Protein 5UEJ (pdb70)

Structure (mmCIF, N/CA/C/O backbone):
data_5UEJ
#
_entry.id   5UEJ
#
_cell.length_a   74.767
_cell.length_b   88.644
_cell.length_c   133.402
_cell.angle_alpha   90.00
_cell.angle_beta   90.00
_cell.angle_gamma   90.00
#
_symmetry.space_group_name_H-M   'P 21 21 21'
#
loop_
_entity.id
_entity.type
_entity.pdbx_description
1 polymer 'Succinyl-diaminopimelate desuccinylase'
2 non-polymer 'ZINC ION'
3 non-polymer 'SULFATE ION'
4 water water
#
loop_
_atom_site.group_PDB
_atom_site.id
_atom_site.type_symbol
_atom_site.label_atom_id
_atom_site.label_alt_id
_atom_site.label_comp_id
_atom_site.label_asym_id
_atom_site.label_entity_id
_atom_site.label_seq_id
_atom_site.pdbx_PDB_ins_code
_atom_site.Cartn_x
_atom_site.Cartn_y
_atom_site.Cartn_z
_atom_site.occupancy
_atom_site.B_iso_or_equiv
_atom_site.auth_seq_id
_atom_site.auth_comp_id
_atom_site.auth_asym_id
_atom_site.auth_atom_id
_atom_site.pdbx_PDB_model_num
ATOM 1 N N . GLU A 1 6 ? -4.335 24.660 -29.559 1.00 26.13 3 GLU A N 1
ATOM 2 C CA . GLU A 1 6 ? -5.460 23.718 -29.813 1.00 23.86 3 GLU A CA 1
ATOM 3 C C . GLU A 1 6 ? -6.653 24.114 -29.004 1.00 22.33 3 GLU A C 1
ATOM 4 O O . GLU A 1 6 ? -6.539 24.485 -27.815 1.00 22.15 3 GLU A O 1
ATOM 10 N N . THR A 1 7 ? -7.784 23.978 -29.604 1.00 22.55 4 THR A N 1
ATOM 11 C CA . THR A 1 7 ? -9.060 24.278 -28.877 1.00 21.29 4 THR A CA 1
ATOM 12 C C . THR A 1 7 ? -9.927 23.009 -28.817 1.00 19.29 4 THR A C 1
ATOM 13 O O . THR A 1 7 ? -11.107 23.099 -28.410 1.00 19.30 4 THR A O 1
ATOM 17 N N . GLN A 1 8 ? -9.418 21.860 -29.221 1.00 17.59 5 GLN A N 1
ATOM 18 C CA . GLN A 1 8 ? -10.190 20.612 -29.173 1.00 16.29 5 GLN A CA 1
ATOM 19 C C . GLN A 1 8 ? -10.507 20.214 -27.772 1.00 15.52 5 GLN A C 1
ATOM 20 O O . GLN A 1 8 ? -11.596 19.693 -27.539 1.00 15.21 5 GLN A O 1
ATOM 26 N N . SER A 1 9 ? -9.576 20.353 -26.850 1.00 13.78 6 SER A N 1
ATOM 27 C CA . SER A 1 9 ? -9.838 20.019 -25.470 1.00 12.70 6 SER A CA 1
ATOM 28 C C . SER A 1 9 ? -11.023 20.822 -24.894 1.00 13.61 6 SER A C 1
ATOM 29 O O . SER A 1 9 ? -11.925 20.265 -24.286 1.00 14.56 6 SER A O 1
ATOM 32 N N . LEU A 1 10 ? -11.007 22.144 -25.119 1.00 14.50 7 LEU A N 1
ATOM 33 C CA . LEU A 1 10 ? -12.086 22.984 -24.666 1.00 14.44 7 LEU A CA 1
ATOM 34 C C . LEU A 1 10 ? -13.392 22.551 -25.296 1.00 15.16 7 LEU A C 1
ATOM 35 O O . LEU A 1 10 ? -14.473 22.502 -24.630 1.00 16.66 7 LEU A O 1
ATOM 40 N N . GLU A 1 11 ? -13.403 22.284 -26.576 1.00 15.09 8 GLU A N 1
ATOM 41 C CA . GLU A 1 11 ? -14.636 21.928 -27.241 1.00 15.85 8 GLU A CA 1
ATOM 42 C C . GLU A 1 11 ? -15.242 20.641 -26.696 1.00 17.62 8 GLU A C 1
ATOM 43 O O . GLU A 1 11 ? -16.459 20.507 -26.485 1.00 16.68 8 GLU A O 1
ATOM 49 N N . LEU A 1 12 ? -14.381 19.636 -26.521 1.00 15.57 9 LEU A N 1
ATOM 50 C CA . LEU A 1 12 ? -14.802 18.388 -25.922 1.00 14.31 9 LEU A CA 1
ATOM 51 C C . LEU A 1 12 ? -15.291 18.510 -24.480 1.00 15.70 9 LEU A C 1
ATOM 52 O O . LEU A 1 12 ? -16.287 17.897 -24.085 1.00 16.36 9 LEU A O 1
ATOM 57 N N . ALA A 1 13 ? -14.594 19.302 -23.726 1.00 13.88 10 ALA A N 1
ATOM 58 C CA . ALA A 1 13 ? -15.014 19.575 -22.337 1.00 14.77 10 ALA A CA 1
ATOM 59 C C . ALA A 1 13 ? -16.457 20.133 -22.308 1.00 14.25 10 ALA A C 1
ATOM 60 O O . ALA A 1 13 ? -17.251 19.697 -21.543 1.00 14.95 10 ALA A O 1
ATOM 62 N N . LYS A 1 14 ? -16.706 21.117 -23.179 1.00 14.54 11 LYS A N 1
ATOM 63 C CA . LYS A 1 14 ? -18.023 21.739 -23.237 1.00 16.51 11 LYS A CA 1
ATOM 64 C C . LYS A 1 14 ? -19.032 20.708 -23.665 1.00 15.89 11 LYS A C 1
ATOM 65 O O . LYS A 1 14 ? -20.152 20.650 -23.058 1.00 16.98 11 LYS A O 1
ATOM 71 N N . GLU A 1 15 ? -18.715 19.855 -24.650 1.00 16.32 12 GLU A N 1
ATOM 72 C CA . GLU A 1 15 ? -19.657 18.827 -25.007 1.00 17.37 12 GLU A CA 1
ATOM 73 C C . GLU A 1 15 ? -20.017 17.902 -23.795 1.00 17.52 12 GLU A C 1
ATOM 74 O O . GLU A 1 15 ? -21.195 17.532 -23.607 1.00 18.16 12 GLU A O 1
ATOM 80 N N . LEU A 1 16 ? -19.020 17.437 -23.061 1.00 15.07 13 LEU A N 1
ATOM 81 C CA . LEU A 1 16 ? -19.265 16.638 -21.910 1.00 13.73 13 LEU A CA 1
ATOM 82 C C . LEU A 1 16 ? -20.050 17.326 -20.852 1.00 14.17 13 LEU A C 1
ATOM 83 O O . LEU A 1 16 ? -20.991 16.742 -20.263 1.00 15.41 13 LEU A O 1
ATOM 88 N N . ILE A 1 17 ? -19.689 18.557 -20.541 1.00 14.24 14 ILE A N 1
ATOM 89 C CA . ILE A 1 17 ? -20.339 19.349 -19.467 1.00 15.27 14 ILE A CA 1
ATOM 90 C C . ILE A 1 17 ? -21.776 19.537 -19.776 1.00 15.57 14 ILE A C 1
ATOM 91 O O . ILE A 1 17 ? -22.598 19.569 -18.851 1.00 17.61 14 ILE A O 1
ATOM 96 N N . SER A 1 18 ? -22.109 19.665 -21.038 1.00 17.10 15 SER A N 1
ATOM 97 C CA A SER A 1 18 ? -23.513 19.932 -21.410 0.50 17.37 15 SER A CA 1
ATOM 98 C CA B SER A 1 18 ? -23.498 19.912 -21.436 0.50 17.38 15 SER A CA 1
ATOM 99 C C . SER A 1 18 ? -24.420 18.728 -21.145 1.00 18.84 15 SER A C 1
ATOM 100 O O . SER A 1 18 ? -25.657 18.836 -21.145 1.00 22.16 15 SER A O 1
ATOM 105 N N . ARG A 1 19 ? -23.841 17.533 -20.908 1.00 18.22 16 ARG A N 1
ATOM 106 C CA . ARG A 1 19 ? -24.658 16.277 -20.594 1.00 19.34 16 ARG A CA 1
ATOM 107 C C . ARG A 1 19 ? -24.883 16.204 -19.116 1.00 18.46 16 ARG A C 1
ATOM 108 O O . ARG A 1 19 ? -23.964 16.195 -18.355 1.00 17.69 16 ARG A O 1
ATOM 116 N N . PRO A 1 20 ? -26.160 16.183 -18.669 1.00 18.66 17 PRO A N 1
ATOM 117 C CA . PRO A 1 20 ? -26.466 16.282 -17.225 1.00 16.70 17 PRO A CA 1
ATOM 118 C C . PRO A 1 20 ? -26.342 14.943 -16.552 1.00 19.54 17 PRO A C 1
ATOM 119 O O . PRO A 1 20 ? -27.292 14.327 -16.037 1.00 20.45 17 PRO A O 1
ATOM 123 N N . SER A 1 21 ? -25.102 14.465 -16.377 1.00 16.88 18 SER A N 1
ATOM 124 C CA . SER A 1 21 ? -24.777 13.167 -15.926 1.00 14.92 18 SER A CA 1
ATOM 125 C C . SER A 1 21 ? -24.696 13.063 -14.396 1.00 16.47 18 SER A C 1
ATOM 126 O O . SER A 1 21 ? -23.651 12.655 -13.827 1.00 15.54 18 SER A O 1
ATOM 129 N N . VAL A 1 22 ? -25.777 13.422 -13.705 1.00 16.14 19 VAL A N 1
ATOM 130 C CA . VAL A 1 22 ? -25.818 13.284 -12.265 1.00 16.37 19 VAL A CA 1
ATOM 131 C C . VAL A 1 22 ? -25.868 11.816 -11.948 1.00 16.59 19 VAL A C 1
ATOM 132 O O . VAL A 1 22 ? -26.561 11.039 -12.501 1.00 17.06 19 VAL A O 1
ATOM 136 N N . THR A 1 23 ? -25.001 11.497 -10.971 1.00 16.26 20 THR A N 1
ATOM 137 C CA . THR A 1 23 ? -24.805 10.073 -10.592 1.00 15.22 20 THR A CA 1
ATOM 138 C C . THR A 1 23 ? -26.132 9.286 -10.484 1.00 15.48 20 THR A C 1
ATOM 139 O O . THR A 1 23 ? -27.035 9.838 -9.792 1.00 19.93 20 THR A O 1
ATOM 143 N N . PRO A 1 24 ? -26.241 8.091 -11.032 1.00 15.96 21 PRO A N 1
ATOM 144 C CA . PRO A 1 24 ? -25.268 7.314 -11.797 1.00 16.67 21 PRO A CA 1
ATOM 145 C C . PRO A 1 24 ? -25.502 7.386 -13.294 1.00 16.43 21 PRO A C 1
ATOM 146 O O . PRO A 1 24 ? -25.049 6.498 -14.043 1.00 17.14 21 PRO A O 1
ATOM 150 N N . ASP A 1 25 ? -26.229 8.409 -13.728 1.00 16.66 22 ASP A N 1
ATOM 151 C CA . ASP A 1 25 ? -26.578 8.516 -15.184 1.00 17.47 22 ASP A CA 1
ATOM 152 C C . ASP A 1 25 ? -25.410 8.996 -16.014 1.00 17.20 22 ASP A C 1
ATOM 153 O O . ASP A 1 25 ? -25.031 10.113 -15.861 1.00 22.14 22 ASP A O 1
ATOM 158 N N . ASP A 1 26 ? -24.959 8.217 -16.975 1.00 17.13 23 ASP A N 1
ATOM 159 C CA . ASP A 1 26 ? -23.866 8.600 -17.860 1.00 16.29 23 ASP A CA 1
ATOM 160 C C . ASP A 1 26 ? -24.242 9.552 -18.955 1.00 16.96 23 ASP A C 1
ATOM 161 O O . ASP A 1 26 ? -23.424 10.150 -19.577 1.00 17.07 23 ASP A O 1
ATOM 166 N N . ARG A 1 27 ? -25.528 9.633 -19.285 1.00 17.64 24 ARG A N 1
ATOM 167 C CA . ARG A 1 27 ? -26.002 10.461 -20.440 1.00 20.34 24 ARG A CA 1
ATOM 168 C C . ARG A 1 27 ? -25.225 10.332 -21.734 1.00 19.11 24 ARG A C 1
ATOM 169 O O . ARG A 1 27 ? -24.933 11.287 -22.432 1.00 24.51 24 ARG A O 1
ATOM 177 N N . ASP A 1 28 ? -24.884 9.154 -22.021 1.00 19.99 25 ASP A N 1
ATOM 178 C CA . ASP A 1 28 ? -24.217 8.802 -23.287 1.00 20.58 25 ASP A CA 1
ATOM 179 C C . ASP A 1 28 ? -22.764 9.359 -23.367 1.00 17.28 25 ASP A C 1
ATOM 180 O O . ASP A 1 28 ? -22.110 9.332 -24.431 1.00 19.84 25 ASP A O 1
ATOM 185 N N . CYS A 1 29 ? -22.198 9.815 -22.230 1.00 17.15 26 CYS A N 1
ATOM 186 C CA . CYS A 1 29 ? -20.779 10.276 -22.285 1.00 15.54 26 CYS A CA 1
ATOM 187 C C . CYS A 1 29 ? -19.830 9.137 -22.685 1.00 15.19 26 CYS A C 1
ATOM 188 O O . CYS A 1 29 ? -18.870 9.372 -23.463 1.00 15.77 26 CYS A O 1
ATOM 191 N N . GLN A 1 30 ? -20.006 7.938 -22.141 1.00 15.51 27 GLN A N 1
ATOM 192 C CA . GLN A 1 30 ? -19.133 6.840 -22.492 1.00 14.96 27 GLN A CA 1
ATOM 193 C C . GLN A 1 30 ? -19.296 6.407 -23.926 1.00 15.49 27 GLN A C 1
ATOM 194 O O . GLN A 1 30 ? -18.286 6.065 -24.597 1.00 17.55 27 GLN A O 1
ATOM 200 N N . LYS A 1 31 ? -20.492 6.518 -24.488 1.00 17.79 28 LYS A N 1
ATOM 201 C CA . LYS A 1 31 ? -20.717 6.227 -25.963 1.00 18.68 28 LYS A CA 1
ATOM 202 C C . LYS A 1 31 ? -19.914 7.226 -26.751 1.00 17.74 28 LYS A C 1
ATOM 203 O O . LYS A 1 31 ? -19.257 6.879 -27.726 1.00 19.68 28 LYS A O 1
ATOM 209 N N . LEU A 1 32 ? -20.005 8.524 -26.434 1.00 17.81 29 LEU A N 1
ATOM 210 C CA . LEU A 1 32 ? -19.233 9.547 -27.114 1.00 19.77 29 LEU A CA 1
ATOM 211 C C . LEU A 1 32 ? -17.769 9.316 -27.097 1.00 18.02 29 LEU A C 1
ATOM 212 O O . LEU A 1 32 ? -17.107 9.391 -28.155 1.00 19.04 29 LEU A O 1
ATOM 217 N N . LEU A 1 33 ? -17.250 8.977 -25.931 1.00 15.73 30 LEU A N 1
ATOM 218 C CA . LEU A 1 33 ? -15.816 8.761 -25.842 1.00 16.76 30 LEU A CA 1
ATOM 219 C C . LEU A 1 33 ? -15.408 7.521 -26.652 1.00 16.41 30 LEU A C 1
ATOM 220 O O . LEU A 1 33 ? -14.369 7.547 -27.310 1.00 16.76 30 LEU A O 1
ATOM 225 N N . ALA A 1 34 ? -16.154 6.408 -26.562 1.00 17.16 31 ALA A N 1
ATOM 226 C CA . ALA A 1 34 ? -15.773 5.231 -27.311 1.00 16.68 31 ALA A CA 1
ATOM 227 C C . ALA A 1 34 ? -15.769 5.498 -28.837 1.00 16.57 31 ALA A C 1
ATOM 228 O O . ALA A 1 34 ? -14.909 5.008 -29.544 1.00 17.04 31 ALA A O 1
ATOM 230 N N . GLU A 1 35 ? -16.818 6.154 -29.287 1.00 17.14 32 GLU A N 1
ATOM 231 C CA . GLU A 1 35 ? -16.925 6.368 -30.694 1.00 17.94 32 GLU A CA 1
ATOM 232 C C . GLU A 1 35 ? -15.835 7.312 -31.200 1.00 17.66 32 GLU A C 1
ATOM 233 O O . GLU A 1 35 ? -15.232 7.073 -32.258 1.00 21.03 32 GLU A O 1
ATOM 239 N N . ARG A 1 36 ? -15.392 8.269 -30.377 1.00 16.08 33 ARG A N 1
ATOM 240 C CA . ARG A 1 36 ? -14.324 9.222 -30.779 1.00 17.24 33 ARG A CA 1
ATOM 241 C C . ARG A 1 36 ? -13.023 8.454 -30.836 1.00 16.57 33 ARG A C 1
ATOM 242 O O . ARG A 1 36 ? -12.234 8.675 -31.780 1.00 17.78 33 ARG A O 1
ATOM 250 N N . LEU A 1 37 ? -12.713 7.662 -29.814 1.00 16.97 34 LEU A N 1
ATOM 251 C CA . LEU A 1 37 ? -11.447 6.943 -29.801 1.00 16.25 34 LEU A CA 1
ATOM 252 C C . LEU A 1 37 ? -11.308 5.753 -30.675 1.00 17.73 34 LEU A C 1
ATOM 253 O O . LEU A 1 37 ? -10.206 5.254 -30.919 1.00 19.09 34 LEU A O 1
ATOM 258 N N . HIS A 1 38 ? -12.418 5.208 -31.152 1.00 17.56 35 HIS A N 1
ATOM 259 C CA . HIS A 1 38 ? -12.353 4.074 -32.081 1.00 19.71 35 HIS A CA 1
ATOM 260 C C . HIS A 1 38 ? -11.533 4.338 -33.334 1.00 22.61 35 HIS A C 1
ATOM 261 O O . HIS A 1 38 ? -10.783 3.440 -33.800 1.00 23.71 35 HIS A O 1
ATOM 268 N N . LYS A 1 39 ? -11.584 5.536 -33.738 1.00 23.90 36 LYS A N 1
ATOM 269 C CA . LYS A 1 39 ? -10.778 5.904 -34.932 1.00 31.50 36 LYS A CA 1
ATOM 270 C C . LYS A 1 39 ? -9.292 5.596 -34.756 1.00 32.10 36 LYS A C 1
ATOM 271 O O . LYS A 1 39 ? -8.552 5.394 -35.738 1.00 50.15 36 LYS A O 1
ATOM 277 N N . ILE A 1 40 ? -8.825 5.693 -33.538 1.00 32.53 37 ILE A N 1
ATOM 278 C CA . ILE A 1 40 ? -7.412 5.493 -33.288 1.00 27.25 37 ILE A CA 1
ATOM 279 C C . ILE A 1 40 ? -7.074 4.273 -32.495 1.00 35.62 37 ILE A C 1
ATOM 280 O O . ILE A 1 40 ? -6.094 4.216 -31.784 1.00 38.52 37 ILE A O 1
ATOM 285 N N . GLY A 1 41 ? -7.845 3.190 -32.680 1.00 21.32 38 GLY A N 1
ATOM 286 C CA . GLY A 1 41 ? -7.576 1.903 -32.221 1.00 27.21 38 GLY A CA 1
ATOM 287 C C . GLY A 1 41 ? -7.860 1.610 -30.847 1.00 19.87 38 GLY A C 1
ATOM 288 O O . GLY A 1 41 ? -7.425 0.529 -30.465 1.00 28.17 38 GLY A O 1
ATOM 289 N N . PHE A 1 42 ? -8.785 2.365 -30.251 1.00 21.55 39 PHE A N 1
ATOM 290 C CA . PHE A 1 42 ? -9.130 1.981 -28.901 1.00 18.99 39 PHE A CA 1
ATOM 291 C C . PHE A 1 42 ? -10.358 0.992 -28.998 1.00 16.47 39 PHE A C 1
ATOM 292 O O . PHE A 1 42 ? -11.414 1.386 -29.596 1.00 25.50 39 PHE A O 1
ATOM 300 N N . ALA A 1 43 ? -10.187 -0.229 -28.555 1.00 20.92 40 ALA A N 1
ATOM 301 C CA . ALA A 1 43 ? -11.270 -1.241 -28.399 1.00 19.76 40 ALA A CA 1
ATOM 302 C C . ALA A 1 43 ? -12.089 -0.810 -27.162 1.00 22.20 40 ALA A C 1
ATOM 303 O O . ALA A 1 43 ? -11.539 -0.373 -26.173 1.00 23.86 40 ALA A O 1
ATOM 305 N N . ALA A 1 44 ? -13.400 -0.971 -27.274 1.00 19.49 41 ALA A N 1
ATOM 306 C CA . ALA A 1 44 ? -14.318 -0.630 -26.197 1.00 19.10 41 ALA A CA 1
ATOM 307 C C . ALA A 1 44 ? -14.929 -1.868 -25.590 1.00 18.13 41 ALA A C 1
ATOM 308 O O . ALA A 1 44 ? -15.374 -2.762 -26.311 1.00 24.74 41 ALA A O 1
ATOM 310 N N . GLU A 1 45 ? -14.922 -1.900 -24.272 1.00 15.22 42 GLU A N 1
ATOM 311 C CA . GLU A 1 45 ? -15.580 -2.955 -23.554 1.00 15.30 42 GLU A CA 1
ATOM 312 C C . GLU A 1 45 ? -16.489 -2.367 -22.487 1.00 14.08 42 GLU A C 1
ATOM 313 O O . GLU A 1 45 ? -15.969 -1.777 -21.534 1.00 14.45 42 GLU A O 1
ATOM 319 N N . GLU A 1 46 ? -17.816 -2.576 -22.620 1.00 15.27 43 GLU A N 1
ATOM 320 C CA . GLU A 1 46 ? -18.703 -2.132 -21.620 1.00 15.74 43 GLU A CA 1
ATOM 321 C C . GLU A 1 46 ? -18.737 -3.091 -20.436 1.00 15.34 43 GLU A C 1
ATOM 322 O O . GLU A 1 46 ? -18.725 -4.312 -20.637 1.00 16.81 43 GLU A O 1
ATOM 328 N N . LEU A 1 47 ? -18.686 -2.553 -19.214 1.00 13.99 44 LEU A N 1
ATOM 329 C CA . LEU A 1 47 ? -18.673 -3.341 -17.965 1.00 16.13 44 LEU A CA 1
ATOM 330 C C . LEU A 1 47 ? -19.692 -2.763 -17.076 1.00 15.92 44 LEU A C 1
ATOM 331 O O . LEU A 1 47 ? -19.369 -2.106 -16.105 1.00 20.04 44 LEU A O 1
ATOM 336 N N . HIS A 1 48 ? -20.927 -2.935 -17.414 1.00 16.23 45 HIS A N 1
ATOM 337 C CA . HIS A 1 48 ? -22.021 -2.361 -16.665 1.00 16.56 45 HIS A CA 1
ATOM 338 C C . HIS A 1 48 ? -22.416 -3.247 -15.464 1.00 16.77 45 HIS A C 1
ATOM 339 O O . HIS A 1 48 ? -22.553 -4.496 -15.627 1.00 21.15 45 HIS A O 1
ATOM 346 N N . PHE A 1 49 ? -22.749 -2.671 -14.328 1.00 16.60 46 PHE A N 1
ATOM 347 C CA . PHE A 1 49 ? -23.129 -3.408 -13.179 1.00 17.34 46 PHE A CA 1
ATOM 348 C C . PHE A 1 49 ? -24.221 -2.601 -12.505 1.00 18.25 46 PHE A C 1
ATOM 349 O O . PHE A 1 49 ? -24.164 -1.353 -12.328 1.00 18.29 46 PHE A O 1
ATOM 357 N N . GLY A 1 50 ? -25.250 -3.310 -12.092 1.00 18.42 47 GLY A N 1
ATOM 358 C CA . GLY A 1 50 ? -26.372 -2.575 -11.540 1.00 20.51 47 GLY A CA 1
ATOM 359 C C . GLY A 1 50 ? -26.911 -1.474 -12.447 1.00 21.00 47 GLY A C 1
ATOM 360 O O . GLY A 1 50 ? -27.083 -1.652 -13.616 1.00 23.39 47 GLY A O 1
ATOM 361 N N . ASP A 1 51 ? -27.027 -0.285 -11.873 1.00 21.58 48 ASP A N 1
ATOM 362 C CA . ASP A 1 51 ? -27.459 0.894 -12.619 1.00 23.98 48 ASP A CA 1
ATOM 363 C C . ASP A 1 51 ? -26.268 1.810 -13.052 1.00 20.05 48 ASP A C 1
ATOM 364 O O . ASP A 1 51 ? -26.431 2.952 -13.477 1.00 22.00 48 ASP A O 1
ATOM 369 N N . THR A 1 52 ? -25.057 1.279 -12.944 1.00 16.04 49 THR A N 1
ATOM 370 C CA . THR A 1 52 ? -23.838 2.033 -13.286 1.00 15.15 49 THR A CA 1
ATOM 371 C C . THR A 1 52 ? -23.290 1.594 -14.596 1.00 15.38 49 THR A C 1
ATOM 372 O O . THR A 1 52 ? -23.212 0.357 -14.855 1.00 16.58 49 THR A O 1
ATOM 376 N N . LYS A 1 53 ? -22.828 2.516 -15.405 1.00 13.91 50 LYS A N 1
ATOM 377 C CA . LYS A 1 53 ? -22.141 2.188 -16.620 1.00 13.17 50 LYS A CA 1
ATOM 378 C C . LYS A 1 53 ? -20.629 2.431 -16.407 1.00 11.86 50 LYS A C 1
ATOM 379 O O . LYS A 1 53 ? -20.241 3.463 -15.872 1.00 13.24 50 LYS A O 1
ATOM 385 N N . ASN A 1 54 ? -19.874 1.443 -16.799 1.00 12.60 51 ASN A N 1
ATOM 386 C CA . ASN A 1 54 ? -18.413 1.538 -16.829 1.00 11.97 51 ASN A CA 1
ATOM 387 C C . ASN A 1 54 ? -17.922 1.116 -18.175 1.00 13.04 51 ASN A C 1
ATOM 388 O O . ASN A 1 54 ? -18.554 0.288 -18.821 1.00 13.47 51 ASN A O 1
ATOM 393 N N . ILE A 1 55 ? -16.767 1.616 -18.593 1.00 12.30 52 ILE A N 1
ATOM 394 C CA . ILE A 1 55 ? -16.206 1.234 -19.867 1.00 12.91 52 ILE A CA 1
ATOM 395 C C . ILE A 1 55 ? -14.653 1.152 -19.714 1.00 12.72 52 ILE A C 1
ATOM 396 O O . ILE A 1 55 ? -14.085 1.928 -18.932 1.00 12.90 52 ILE A O 1
ATOM 401 N N . TRP A 1 56 ? -14.071 0.160 -20.368 1.00 12.42 53 TRP A N 1
ATOM 402 C CA . TRP A 1 56 ? -12.640 -0.039 -20.487 1.00 12.42 53 TRP A CA 1
ATOM 403 C C . TRP A 1 56 ? -12.318 0.114 -21.958 1.00 13.36 53 TRP A C 1
ATOM 404 O O . TRP A 1 56 ? -12.765 -0.665 -22.778 1.00 15.24 53 TRP A O 1
ATOM 415 N N . LEU A 1 57 ? -11.544 1.198 -22.247 1.00 13.51 54 LEU A N 1
ATOM 416 C CA . LEU A 1 57 ? -11.163 1.495 -23.593 1.00 13.74 54 LEU A CA 1
ATOM 417 C C . LEU A 1 57 ? -9.677 1.202 -23.713 1.00 16.18 54 LEU A C 1
ATOM 418 O O . LEU A 1 57 ? -8.915 1.676 -22.854 1.00 17.22 54 LEU A O 1
ATOM 423 N N . ARG A 1 58 ? -9.226 0.453 -24.687 1.00 14.51 55 ARG A N 1
ATOM 424 C CA . ARG A 1 58 ? -7.841 0.087 -24.689 1.00 14.64 55 ARG A CA 1
ATOM 425 C C . ARG A 1 58 ? -7.276 0.070 -26.168 1.00 13.88 55 ARG A C 1
ATOM 426 O O . ARG A 1 58 ? -7.854 -0.667 -26.991 1.00 17.80 55 ARG A O 1
ATOM 434 N N . ARG A 1 59 ? -6.167 0.779 -26.377 1.00 12.58 56 ARG A N 1
ATOM 435 C CA . ARG A 1 59 ? -5.390 0.697 -27.586 1.00 13.05 56 ARG A CA 1
ATOM 436 C C . ARG A 1 59 ? -4.072 -0.066 -27.292 1.00 16.56 56 ARG A C 1
ATOM 437 O O . ARG A 1 59 ? -3.348 0.343 -26.352 1.00 18.41 56 ARG A O 1
ATOM 445 N N . GLY A 1 60 ? -3.834 -1.200 -27.973 1.00 14.85 57 GLY A N 1
ATOM 446 C CA . GLY A 1 60 ? -2.643 -1.934 -27.723 1.00 17.55 57 GLY A CA 1
ATOM 447 C C . GLY A 1 60 ? -2.938 -3.217 -26.938 1.00 17.85 57 GLY A C 1
ATOM 448 O O . GLY A 1 60 ? -3.912 -3.384 -26.335 1.00 19.77 57 GLY A O 1
ATOM 449 N N . THR A 1 61 ? -1.953 -4.093 -26.996 1.00 21.18 58 THR A N 1
ATOM 450 C CA . THR A 1 61 ? -1.968 -5.417 -26.383 1.00 22.89 58 THR A CA 1
ATOM 451 C C . THR A 1 61 ? -0.898 -5.773 -25.419 1.00 26.77 58 THR A C 1
ATOM 452 O O . THR A 1 61 ? -1.041 -6.733 -24.661 1.00 30.67 58 THR A O 1
ATOM 456 N N . LYS A 1 62 ? 0.128 -4.958 -25.420 1.00 22.93 59 LYS A N 1
ATOM 457 C CA . LYS A 1 62 ? 1.354 -5.182 -24.670 1.00 24.12 59 LYS A CA 1
ATOM 458 C C . LYS A 1 62 ? 1.676 -4.104 -23.642 1.00 18.70 59 LYS A C 1
ATOM 459 O O . LYS A 1 62 ? 1.217 -2.967 -23.691 1.00 17.07 59 LYS A O 1
ATOM 465 N N . ALA A 1 63 ? 2.464 -4.468 -22.636 1.00 20.72 60 ALA A N 1
ATOM 466 C CA . ALA A 1 63 ? 2.998 -3.554 -21.656 1.00 18.54 60 ALA A CA 1
ATOM 467 C C . ALA A 1 63 ? 4.104 -2.692 -22.256 1.00 19.54 60 ALA A C 1
ATOM 468 O O . ALA A 1 63 ? 4.744 -3.038 -23.272 1.00 22.05 60 ALA A O 1
ATOM 470 N N . PRO A 1 64 ? 4.282 -1.491 -21.716 1.00 15.89 61 PRO A N 1
ATOM 471 C CA . PRO A 1 64 ? 3.580 -0.970 -20.525 1.00 13.93 61 PRO A CA 1
ATOM 472 C C . PRO A 1 64 ? 2.199 -0.410 -20.863 1.00 13.17 61 PRO A C 1
ATOM 473 O O . PRO A 1 64 ? 1.994 0.198 -21.881 1.00 13.77 61 PRO A O 1
ATOM 477 N N . VAL A 1 65 ? 1.310 -0.588 -19.904 1.00 13.28 62 VAL A N 1
ATOM 478 C CA . VAL A 1 65 ? -0.046 -0.135 -20.001 1.00 12.39 62 VAL A CA 1
ATOM 479 C C . VAL A 1 65 ? -0.149 1.154 -19.218 1.00 11.18 62 VAL A C 1
ATOM 480 O O . VAL A 1 65 ? 0.056 1.143 -17.995 1.00 12.52 62 VAL A O 1
ATOM 484 N N . VAL A 1 66 ? -0.526 2.243 -19.889 1.00 10.64 63 VAL A N 1
ATOM 485 C CA . VAL A 1 66 ? -0.802 3.551 -19.293 1.00 10.80 63 VAL A CA 1
ATOM 486 C C . VAL A 1 66 ? -2.271 3.813 -19.341 1.00 11.13 63 VAL A C 1
ATOM 487 O O . VAL A 1 66 ? -2.879 3.782 -20.373 1.00 12.44 63 VAL A O 1
ATOM 491 N N . CYS A 1 67 ? -2.847 3.965 -18.142 1.00 10.14 64 CYS A N 1
ATOM 492 C CA . CYS A 1 67 ? -4.282 4.177 -18.022 1.00 11.33 64 CYS A CA 1
ATOM 493 C C . CYS A 1 67 ? -4.644 5.521 -17.419 1.00 11.14 64 CYS A C 1
ATOM 494 O O . CYS A 1 67 ? -4.111 5.867 -16.393 1.00 14.19 64 CYS A O 1
ATOM 497 N N . PHE A 1 68 ? -5.598 6.217 -18.065 1.00 10.33 65 PHE A N 1
ATOM 498 C CA . PHE A 1 68 ? -6.280 7.346 -17.454 1.00 9.85 65 PHE A CA 1
ATOM 499 C C . PHE A 1 68 ? -7.583 6.795 -16.868 1.00 10.03 65 PHE A C 1
ATOM 500 O O . PHE A 1 68 ? -8.355 6.095 -17.514 1.00 11.21 65 PHE A O 1
ATOM 508 N N . ALA A 1 69 ? -7.831 7.156 -15.596 1.00 10.26 66 ALA A N 1
ATOM 509 C CA . ALA A 1 69 ? -9.076 6.768 -14.966 1.00 10.54 66 ALA A CA 1
ATOM 510 C C . ALA A 1 69 ? -9.858 8.016 -14.552 1.00 11.30 66 ALA A C 1
ATOM 511 O O . ALA A 1 69 ? -9.297 9.028 -14.113 1.00 11.39 66 ALA A O 1
ATOM 513 N N . GLY A 1 70 ? -11.177 7.888 -14.673 1.00 10.92 67 GLY A N 1
ATOM 514 C CA . GLY A 1 70 ? -12.027 8.976 -14.231 1.00 12.13 67 GLY A CA 1
ATOM 515 C C . GLY A 1 70 ? -13.481 8.590 -14.199 1.00 10.20 67 GLY A C 1
ATOM 516 O O . GLY A 1 70 ? -13.864 7.456 -14.447 1.00 12.68 67 GLY A O 1
ATOM 517 N N . HIS A 1 71 ? -14.286 9.625 -14.039 1.00 11.26 68 HIS A N 1
ATOM 518 C CA . HIS A 1 71 ? -15.717 9.433 -13.863 1.00 10.68 68 HIS A CA 1
ATOM 519 C C . HIS A 1 71 ? -16.456 10.459 -14.666 1.00 11.65 68 HIS A C 1
ATOM 520 O O . HIS A 1 71 ? -16.086 11.638 -14.664 1.00 11.70 68 HIS A O 1
ATOM 527 N N . THR A 1 72 ? -17.538 10.024 -15.314 1.00 11.43 69 THR A N 1
ATOM 528 C CA . THR A 1 72 ? -18.424 10.930 -16.059 1.00 13.37 69 THR A CA 1
ATOM 529 C C . THR A 1 72 ? -19.518 11.465 -15.210 1.00 14.27 69 THR A C 1
ATOM 530 O O . THR A 1 72 ? -20.140 12.447 -15.636 1.00 14.94 69 THR A O 1
ATOM 534 N N . ASP A 1 73 ? -19.789 10.909 -14.076 1.00 12.72 70 ASP A N 1
ATOM 535 C CA . ASP A 1 73 ? -20.874 11.465 -13.213 1.00 14.42 70 ASP A CA 1
ATOM 536 C C . ASP A 1 73 ? -20.476 12.759 -12.540 1.00 13.24 70 ASP A C 1
ATOM 537 O O . ASP A 1 73 ? -19.222 13.014 -12.376 1.00 12.76 70 ASP A O 1
ATOM 542 N N . VAL A 1 74 ? -21.407 13.584 -12.206 1.00 13.85 71 VAL A N 1
ATOM 543 C CA . VAL A 1 74 ? -21.200 14.780 -11.463 1.00 13.40 71 VAL A CA 1
ATOM 544 C C . VAL A 1 74 ? -22.163 14.840 -10.306 1.00 14.98 71 VAL A C 1
ATOM 545 O O . VAL A 1 74 ? -23.238 14.144 -10.348 1.00 16.22 71 VAL A O 1
ATOM 549 N N . VAL A 1 75 ? -21.828 15.638 -9.299 1.00 14.07 72 VAL A N 1
ATOM 550 C CA . VAL A 1 75 ? -22.707 15.783 -8.160 1.00 17.33 72 VAL A CA 1
ATOM 551 C C . VAL A 1 75 ? -23.887 16.691 -8.528 1.00 16.12 72 VAL A C 1
ATOM 552 O O . VAL A 1 75 ? -23.834 17.506 -9.458 1.00 16.37 72 VAL A O 1
ATOM 556 N N . PRO A 1 76 ? -24.978 16.587 -7.751 1.00 18.07 73 PRO A N 1
ATOM 557 C CA . PRO A 1 76 ? -26.159 17.451 -8.016 1.00 18.47 73 PRO A CA 1
ATOM 558 C C . PRO A 1 76 ? -25.825 18.964 -8.016 1.00 17.90 73 PRO A C 1
ATOM 559 O O . PRO A 1 76 ? -24.911 19.375 -7.318 1.00 18.38 73 PRO A O 1
ATOM 563 N N . THR A 1 77 ? -26.611 19.716 -8.746 1.00 19.26 74 THR A N 1
ATOM 564 C CA . THR A 1 77 ? -26.381 21.132 -8.886 1.00 20.85 74 THR A CA 1
ATOM 565 C C . THR A 1 77 ? -26.966 21.931 -7.749 1.00 18.59 74 THR A C 1
ATOM 566 O O . THR A 1 77 ? -26.543 23.082 -7.596 1.00 18.89 74 THR A O 1
ATOM 570 N N . GLY A 1 78 ? -27.999 21.436 -7.057 1.00 20.92 75 GLY A N 1
ATOM 571 C CA . GLY A 1 78 ? -28.886 22.283 -6.289 1.00 21.66 75 GLY A CA 1
ATOM 572 C C . GLY A 1 78 ? -29.628 23.236 -7.190 1.00 22.18 75 GLY A C 1
ATOM 573 O O . GLY A 1 78 ? -29.668 23.055 -8.447 1.00 22.95 75 GLY A O 1
ATOM 574 N N . PRO A 1 79 ? -30.507 24.060 -6.597 1.00 24.33 76 PRO A N 1
ATOM 575 C CA . PRO A 1 79 ? -31.360 24.912 -7.444 1.00 26.31 76 PRO A CA 1
ATOM 576 C C . PRO A 1 79 ? -30.620 25.741 -8.401 1.00 21.87 76 PRO A C 1
ATOM 577 O O . PRO A 1 79 ? -29.690 26.431 -7.990 1.00 27.58 76 PRO A O 1
ATOM 581 N N . VAL A 1 80 ? -31.004 25.660 -9.686 1.00 24.91 77 VAL A N 1
ATOM 582 C CA . VAL A 1 80 ? -30.295 26.339 -10.767 1.00 23.75 77 VAL A CA 1
ATOM 583 C C . VAL A 1 80 ? -30.221 27.864 -10.611 1.00 24.40 77 VAL A C 1
ATOM 584 O O . VAL A 1 80 ? -29.227 28.472 -10.924 1.00 23.81 77 VAL A O 1
ATOM 588 N N . GLU A 1 81 ? -31.254 28.442 -10.019 1.00 27.44 78 GLU A N 1
ATOM 589 C CA . GLU A 1 81 ? -31.259 29.861 -9.757 1.00 24.27 78 GLU A CA 1
ATOM 590 C C . GLU A 1 81 ? -30.144 30.373 -8.808 1.00 21.66 78 GLU A C 1
ATOM 591 O O . GLU A 1 81 ? -29.770 31.583 -8.824 1.00 23.91 78 GLU A O 1
ATOM 597 N N . LYS A 1 82 ? -29.481 29.490 -8.039 1.00 20.96 79 LYS A N 1
ATOM 598 C CA . LYS A 1 82 ? -28.332 29.946 -7.228 1.00 21.65 79 LYS A CA 1
ATOM 599 C C . LYS A 1 82 ? -27.013 30.075 -8.023 1.00 19.69 79 LYS A C 1
ATOM 600 O O . LYS A 1 82 ? -26.061 30.647 -7.513 1.00 25.11 79 LYS A O 1
ATOM 606 N N . TRP A 1 83 ? -27.019 29.556 -9.219 1.00 20.21 80 TRP A N 1
ATOM 607 C CA . TRP A 1 83 ? -25.834 29.628 -10.098 1.00 20.37 80 TRP A CA 1
ATOM 608 C C . TRP A 1 83 ? -25.871 30.936 -10.909 1.00 25.82 80 TRP A C 1
ATOM 609 O O . TRP A 1 83 ? -26.949 31.414 -11.254 1.00 25.10 80 TRP A O 1
ATOM 620 N N . ASP A 1 84 ? -24.699 31.463 -11.308 1.00 23.07 81 ASP A N 1
ATOM 621 C CA . ASP A 1 84 ? -24.613 32.684 -12.148 1.00 22.76 81 ASP A CA 1
ATOM 622 C C . ASP A 1 84 ? -24.938 32.379 -13.623 1.00 28.08 81 ASP A C 1
ATOM 623 O O . ASP A 1 84 ? -25.356 33.255 -14.315 1.00 39.38 81 ASP A O 1
ATOM 628 N N . SER A 1 85 ? -24.688 31.138 -14.062 1.00 22.61 82 SER A N 1
ATOM 629 C CA . SER A 1 85 ? -25.047 30.654 -15.334 1.00 24.19 82 SER A CA 1
ATOM 630 C C . SER A 1 85 ? -25.504 29.146 -15.164 1.00 20.97 82 SER A C 1
ATOM 631 O O . SER A 1 85 ? -25.052 28.495 -14.224 1.00 23.21 82 SER A O 1
ATOM 634 N N . PRO A 1 86 ? -26.316 28.640 -16.123 1.00 21.15 83 PRO A N 1
ATOM 635 C CA . PRO A 1 86 ? -26.914 27.314 -15.867 1.00 20.49 83 PRO A CA 1
ATOM 636 C C . PRO A 1 86 ? -25.784 26.232 -15.839 1.00 21.77 83 PRO A C 1
ATOM 637 O O . PRO A 1 86 ? -24.879 26.225 -16.682 1.00 21.58 83 PRO A O 1
ATOM 641 N N . PRO A 1 87 ? -25.918 25.319 -14.860 1.00 18.77 84 PRO A N 1
ATOM 642 C CA . PRO A 1 87 ? -24.819 24.370 -14.658 1.00 18.91 84 PRO A CA 1
ATOM 643 C C . PRO A 1 87 ? -24.528 23.441 -15.800 1.00 17.58 84 PRO A C 1
ATOM 644 O O . PRO A 1 87 ? -23.342 22.988 -15.873 1.00 17.13 84 PRO A O 1
ATOM 648 N N . PHE A 1 88 ? -25.497 23.111 -16.664 1.00 19.88 85 PHE A N 1
ATOM 649 C CA . PHE A 1 88 ? -25.226 22.289 -17.811 1.00 19.98 85 PHE A CA 1
ATOM 650 C C . PHE A 1 88 ? -25.259 23.045 -19.107 1.00 20.08 85 PHE A C 1
ATOM 651 O O . PHE A 1 88 ? -25.357 22.440 -20.210 1.00 21.39 85 PHE A O 1
ATOM 659 N N . GLU A 1 89 ? -25.065 24.372 -19.037 1.00 20.04 86 GLU A N 1
ATOM 660 C CA . GLU A 1 89 ? -24.878 25.185 -20.228 1.00 21.60 86 GLU A CA 1
ATOM 661 C C . GLU A 1 89 ? -23.517 25.866 -20.129 1.00 21.22 86 GLU A C 1
ATOM 662 O O . GLU A 1 89 ? -23.441 27.018 -19.619 1.00 22.70 86 GLU A O 1
ATOM 668 N N . PRO A 1 90 ? -22.459 25.100 -20.468 1.00 21.20 87 PRO A N 1
ATOM 669 C CA . PRO A 1 90 ? -21.132 25.617 -20.184 1.00 20.74 87 PRO A CA 1
ATOM 670 C C . PRO A 1 90 ? -20.884 27.021 -20.747 1.00 18.63 87 PRO A C 1
ATOM 671 O O . PRO A 1 90 ? -21.221 27.267 -21.881 1.00 25.20 87 PRO A O 1
ATOM 675 N N . ALA A 1 91 ? -20.328 27.904 -19.900 1.00 19.07 88 ALA A N 1
ATOM 676 C CA . ALA A 1 91 ? -20.095 29.288 -20.216 1.00 20.98 88 ALA A CA 1
ATOM 677 C C . ALA A 1 91 ? -18.686 29.787 -20.012 1.00 22.49 88 ALA A C 1
ATOM 678 O O . ALA A 1 91 ? -18.118 29.431 -18.978 1.00 21.51 88 ALA A O 1
ATOM 680 N N . GLU A 1 92 ? -18.183 30.600 -20.960 1.00 22.94 89 GLU A N 1
ATOM 681 C CA . GLU A 1 92 ? -16.929 31.260 -20.746 1.00 22.59 89 GLU A CA 1
ATOM 682 C C . GLU A 1 92 ? -17.180 32.633 -20.193 1.00 21.13 89 GLU A C 1
ATOM 683 O O . GLU A 1 92 ? -17.971 33.418 -20.825 1.00 28.24 89 GLU A O 1
ATOM 689 N N . ARG A 1 93 ? -16.523 32.913 -19.098 1.00 23.12 90 ARG A N 1
ATOM 690 C CA . ARG A 1 93 ? -16.649 34.248 -18.479 1.00 27.60 90 ARG A CA 1
ATOM 691 C C . ARG A 1 93 ? -15.419 34.541 -17.626 1.00 24.51 90 ARG A C 1
ATOM 692 O O . ARG A 1 93 ? -14.949 33.708 -16.932 1.00 25.61 90 ARG A O 1
ATOM 700 N N . ASP A 1 94 ? -14.794 35.740 -17.758 1.00 26.82 91 ASP A N 1
ATOM 701 C CA . ASP A 1 94 ? -13.706 36.140 -16.884 1.00 31.20 91 ASP A CA 1
ATOM 702 C C . ASP A 1 94 ? -12.557 35.148 -16.910 1.00 26.92 91 ASP A C 1
ATOM 703 O O . ASP A 1 94 ? -11.948 34.946 -15.916 1.00 26.86 91 ASP A O 1
ATOM 708 N N . GLY A 1 95 ? -12.254 34.663 -18.115 1.00 25.20 92 GLY A N 1
ATOM 709 C CA . GLY A 1 95 ? -11.120 33.721 -18.222 1.00 21.41 92 GLY A CA 1
ATOM 710 C C . GLY A 1 95 ? -11.369 32.295 -17.678 1.00 18.66 92 GLY A C 1
ATOM 711 O O . GLY A 1 95 ? -10.409 31.532 -17.618 1.00 18.78 92 GLY A O 1
ATOM 712 N N . ARG A 1 96 ? -12.610 31.971 -17.372 1.00 18.73 93 ARG A N 1
ATOM 713 C CA . ARG A 1 96 ? -13.021 30.692 -16.784 1.00 18.41 93 ARG A CA 1
ATOM 714 C C . ARG A 1 96 ? -14.118 30.021 -17.602 1.00 17.75 93 ARG A C 1
ATOM 715 O O . ARG A 1 96 ? -14.936 30.699 -18.242 1.00 21.28 93 ARG A O 1
ATOM 723 N N . LEU A 1 97 ? -14.128 28.704 -17.559 1.00 16.50 94 LEU A N 1
ATOM 724 C CA . LEU A 1 97 ? -15.215 27.888 -18.051 1.00 16.62 94 LEU A CA 1
ATOM 725 C C . LEU A 1 97 ? -16.036 27.353 -16.900 1.00 16.84 94 LEU A C 1
ATOM 726 O O . LEU A 1 97 ? -15.509 26.698 -16.007 1.00 16.17 94 LEU A O 1
ATOM 731 N N . TYR A 1 98 ? -17.300 27.801 -16.843 1.00 16.96 95 TYR A N 1
ATOM 732 C CA . TYR A 1 98 ? -18.217 27.498 -15.755 1.00 16.25 95 TYR A CA 1
ATOM 733 C C . TYR A 1 98 ? -19.185 26.382 -16.146 1.00 16.17 95 TYR A C 1
ATOM 734 O O . TYR A 1 98 ? -19.772 26.382 -17.280 1.00 19.86 95 TYR A O 1
ATOM 743 N N . GLY A 1 99 ? -19.340 25.425 -15.201 1.00 15.32 96 GLY A N 1
ATOM 744 C CA . GLY A 1 99 ? -20.403 24.428 -15.394 1.00 14.86 96 GLY A CA 1
ATOM 745 C C . GLY A 1 99 ? -20.131 23.277 -14.371 1.00 14.51 96 GLY A C 1
ATOM 746 O O . GLY A 1 99 ? -18.986 23.075 -13.918 1.00 16.21 96 GLY A O 1
ATOM 747 N N . ARG A 1 100 ? -21.160 22.529 -14.095 1.00 15.34 97 ARG A N 1
ATOM 748 C CA . ARG A 1 100 ? -20.981 21.361 -13.230 1.00 15.41 97 ARG A CA 1
ATOM 749 C C . ARG A 1 100 ? -20.116 20.313 -13.973 1.00 15.34 97 ARG A C 1
ATOM 750 O O . ARG A 1 100 ? -20.391 19.983 -15.138 1.00 16.77 97 ARG A O 1
ATOM 758 N N . GLY A 1 101 ? -19.040 19.884 -13.308 1.00 14.38 98 GLY A N 1
ATOM 759 C CA . GLY A 1 101 ? -18.115 19.012 -13.986 1.00 15.09 98 GLY A CA 1
ATOM 760 C C . GLY A 1 101 ? -16.961 19.710 -14.645 1.00 14.63 98 GLY A C 1
ATOM 761 O O . GLY A 1 101 ? -16.033 19.041 -15.155 1.00 14.97 98 GLY A O 1
ATOM 762 N N . ALA A 1 102 ? -16.945 21.009 -14.716 1.00 13.84 99 ALA A N 1
ATOM 763 C CA . ALA A 1 102 ? -15.788 21.737 -15.302 1.00 15.00 99 ALA A CA 1
ATOM 764 C C . ALA A 1 102 ? -14.485 21.468 -14.591 1.00 14.26 99 ALA A C 1
ATOM 765 O O . ALA A 1 102 ? -13.436 21.379 -15.237 1.00 17.25 99 ALA A O 1
ATOM 767 N N . ALA A 1 103 ? -14.557 21.337 -13.268 1.00 13.08 100 ALA A N 1
ATOM 768 C CA . ALA A 1 103 ? -13.345 20.947 -12.501 1.00 13.37 100 ALA A CA 1
ATOM 769 C C . ALA A 1 103 ? -13.317 19.508 -12.157 1.00 11.72 100 ALA A C 1
ATOM 770 O O . ALA A 1 103 ? -12.250 18.886 -12.151 1.00 13.33 100 ALA A O 1
ATOM 772 N N . ASP A 1 104 ? -14.500 18.919 -11.875 1.00 13.19 101 ASP A N 1
ATOM 773 C CA . ASP A 1 104 ? -14.576 17.604 -11.319 1.00 12.24 101 ASP A CA 1
ATOM 774 C C . ASP A 1 104 ? -15.561 16.779 -12.111 1.00 12.39 101 ASP A C 1
ATOM 775 O O . ASP A 1 104 ? -16.785 16.688 -11.748 1.00 12.51 101 ASP A O 1
ATOM 780 N N . MET A 1 105 ? -15.185 16.127 -13.245 1.00 11.49 102 MET A N 1
ATOM 781 C CA A MET A 1 105 ? -13.841 16.090 -13.742 0.50 11.09 102 MET A CA 1
ATOM 782 C CA B MET A 1 105 ? -13.840 16.084 -13.743 0.50 11.00 102 MET A CA 1
ATOM 783 C C . MET A 1 105 ? -13.809 15.987 -15.254 1.00 10.92 102 MET A C 1
ATOM 784 O O . MET A 1 105 ? -12.956 15.327 -15.865 1.00 11.40 102 MET A O 1
ATOM 793 N N . LYS A 1 106 ? -14.839 16.562 -15.876 1.00 11.62 103 LYS A N 1
ATOM 794 C CA . LYS A 1 106 ? -14.966 16.386 -17.342 1.00 11.96 103 LYS A CA 1
ATOM 795 C C . LYS A 1 106 ? -13.870 17.070 -18.103 1.00 12.17 103 LYS A C 1
ATOM 796 O O . LYS A 1 106 ? -13.529 16.548 -19.209 1.00 12.26 103 LYS A O 1
ATOM 802 N N . THR A 1 107 ? -13.374 18.168 -17.627 1.00 12.33 104 THR A N 1
ATOM 803 C CA . THR A 1 107 ? -12.241 18.783 -18.392 1.00 12.47 104 THR A CA 1
ATOM 804 C C . THR A 1 107 ? -11.024 17.860 -18.424 1.00 10.94 104 THR A C 1
ATOM 805 O O . THR A 1 107 ? -10.416 17.700 -19.480 1.00 11.11 104 THR A O 1
ATOM 809 N N . SER A 1 108 ? -10.775 17.168 -17.333 1.00 10.97 105 SER A N 1
ATOM 810 C CA . SER A 1 108 ? -9.643 16.197 -17.378 1.00 11.23 105 SER A CA 1
ATOM 811 C C . SER A 1 108 ? -9.854 15.141 -18.419 1.00 11.07 105 SER A C 1
ATOM 812 O O . SER A 1 108 ? -8.954 14.730 -19.126 1.00 10.39 105 SER A O 1
ATOM 815 N N . ILE A 1 109 ? -11.092 14.580 -18.462 1.00 11.06 106 ILE A N 1
ATOM 816 C CA . ILE A 1 109 ? -11.404 13.534 -19.471 1.00 10.74 106 ILE A CA 1
ATOM 817 C C . ILE A 1 109 ? -11.129 14.066 -20.902 1.00 10.75 106 ILE A C 1
ATOM 818 O O . ILE A 1 109 ? -10.471 13.425 -21.703 1.00 11.77 106 ILE A O 1
ATOM 823 N N . ALA A 1 110 ? -11.660 15.248 -21.146 1.00 11.35 107 ALA A N 1
ATOM 824 C CA . ALA A 1 110 ? -11.490 15.791 -22.483 1.00 11.22 107 ALA A CA 1
ATOM 825 C C . ALA A 1 110 ? -10.014 16.052 -22.809 1.00 12.01 107 ALA A C 1
ATOM 826 O O . ALA A 1 110 ? -9.582 15.739 -23.923 1.00 12.72 107 ALA A O 1
ATOM 828 N N . CYS A 1 111 ? -9.280 16.528 -21.835 1.00 11.29 108 CYS A N 1
ATOM 829 C CA . CYS A 1 111 ? -7.862 16.782 -22.013 1.00 10.48 108 CYS A CA 1
ATOM 830 C C . CYS A 1 111 ? -7.088 15.483 -22.273 1.00 10.62 108 CYS A C 1
ATOM 831 O O . CYS A 1 111 ? -6.093 15.489 -23.075 1.00 11.74 108 CYS A O 1
ATOM 834 N N . PHE A 1 112 ? -7.453 14.365 -21.631 1.00 10.42 109 PHE A N 1
ATOM 835 C CA . PHE A 1 112 ? -6.735 13.129 -21.898 1.00 10.39 109 PHE A CA 1
ATOM 836 C C . PHE A 1 112 ? -7.078 12.615 -23.308 1.00 11.08 109 PHE A C 1
ATOM 837 O O . PHE A 1 112 ? -6.210 12.088 -24.007 1.00 11.47 109 PHE A O 1
ATOM 845 N N . VAL A 1 113 ? -8.394 12.678 -23.652 1.00 11.23 110 VAL A N 1
ATOM 846 C CA . VAL A 1 113 ? -8.748 12.212 -24.999 1.00 11.98 110 VAL A CA 1
ATOM 847 C C . VAL A 1 113 ? -7.964 12.939 -26.089 1.00 13.27 110 VAL A C 1
ATOM 848 O O . VAL A 1 113 ? -7.438 12.296 -27.007 1.00 13.45 110 VAL A O 1
ATOM 852 N N . THR A 1 114 ? -7.896 14.264 -25.978 1.00 11.95 111 THR A N 1
ATOM 853 C CA . THR A 1 114 ? -7.162 14.979 -27.030 1.00 13.56 111 THR A CA 1
ATOM 854 C C . THR A 1 114 ? -5.637 14.723 -26.980 1.00 12.72 111 THR A C 1
ATOM 855 O O . THR A 1 114 ? -5.008 14.678 -28.007 1.00 13.82 111 THR A O 1
ATOM 859 N N . ALA A 1 115 ? -5.132 14.487 -25.786 1.00 11.36 112 ALA A N 1
ATOM 860 C CA . ALA A 1 115 ? -3.732 14.085 -25.636 1.00 12.46 112 ALA A CA 1
ATOM 861 C C . ALA A 1 115 ? -3.480 12.779 -26.381 1.00 11.60 112 ALA A C 1
ATOM 862 O O . ALA A 1 115 ? -2.452 12.639 -27.079 1.00 12.76 112 ALA A O 1
ATOM 864 N N . CYS A 1 116 ? -4.379 11.823 -26.259 1.00 11.39 113 CYS A N 1
ATOM 865 C CA . CYS A 1 116 ? -4.214 10.537 -26.987 1.00 12.70 113 CYS A CA 1
ATOM 866 C C . CYS A 1 116 ? -4.249 10.808 -28.487 1.00 13.12 113 CYS A C 1
ATOM 867 O O . CYS A 1 116 ? -3.500 10.180 -29.233 1.00 13.33 113 CYS A O 1
ATOM 870 N N . GLU A 1 117 ? -5.177 11.647 -28.929 1.00 13.37 114 GLU A N 1
ATOM 871 C CA . GLU A 1 117 ? -5.316 11.865 -30.369 1.00 14.70 114 GLU A CA 1
ATOM 872 C C . GLU A 1 117 ? -3.990 12.442 -30.863 1.00 14.62 114 GLU A C 1
ATOM 873 O O . GLU A 1 117 ? -3.480 12.041 -31.938 1.00 14.94 114 GLU A O 1
ATOM 879 N N . ARG A 1 118 ? -3.485 13.494 -30.226 1.00 13.73 115 ARG A N 1
ATOM 880 C CA . ARG A 1 118 ? -2.218 14.069 -30.658 1.00 14.02 115 ARG A CA 1
ATOM 881 C C . ARG A 1 118 ? -1.006 13.156 -30.594 1.00 12.44 115 ARG A C 1
ATOM 882 O O . ARG A 1 118 ? -0.162 13.110 -31.530 1.00 15.35 115 ARG A O 1
ATOM 890 N N . PHE A 1 119 ? -0.948 12.397 -29.488 1.00 12.51 116 PHE A N 1
ATOM 891 C CA . PHE A 1 119 ? 0.131 11.487 -29.314 1.00 12.20 116 PHE A CA 1
ATOM 892 C C . PHE A 1 119 ? 0.145 10.381 -30.365 1.00 12.78 116 PHE A C 1
ATOM 893 O O . PHE A 1 119 ? 1.197 10.044 -30.922 1.00 13.69 116 PHE A O 1
ATOM 901 N N . VAL A 1 120 ? -1.015 9.805 -30.613 1.00 12.32 117 VAL A N 1
ATOM 902 C CA . VAL A 1 120 ? -1.089 8.708 -31.559 1.00 14.03 117 VAL A CA 1
ATOM 903 C C . VAL A 1 120 ? -0.873 9.190 -32.982 1.00 14.71 117 VAL A C 1
ATOM 904 O O . VAL A 1 120 ? -0.334 8.454 -33.806 1.00 15.81 117 VAL A O 1
ATOM 908 N N . ALA A 1 121 ? -1.279 10.419 -33.283 1.00 15.35 118 ALA A N 1
ATOM 909 C CA . ALA A 1 121 ? -0.948 10.988 -34.625 1.00 18.69 118 ALA A CA 1
ATOM 910 C C . ALA A 1 121 ? 0.589 11.104 -34.794 1.00 19.45 118 ALA A C 1
ATOM 911 O O . ALA A 1 121 ? 1.048 10.857 -35.942 1.00 23.65 118 ALA A O 1
ATOM 913 N N . LYS A 1 122 ? 1.286 11.485 -33.754 1.00 15.94 119 LYS A N 1
ATOM 914 C CA . LYS A 1 122 ? 2.747 11.640 -33.784 1.00 17.06 119 LYS A CA 1
ATOM 915 C C . LYS A 1 122 ? 3.423 10.332 -33.797 1.00 17.41 119 LYS A C 1
ATOM 916 O O . LYS A 1 122 ? 4.504 10.184 -34.387 1.00 19.69 119 LYS A O 1
ATOM 922 N N . HIS A 1 123 ? 2.887 9.383 -33.040 1.00 14.94 120 HIS A N 1
ATOM 923 C CA . HIS A 1 123 ? 3.607 8.112 -32.771 1.00 14.44 120 HIS A CA 1
ATOM 924 C C . HIS A 1 123 ? 2.662 6.928 -33.015 1.00 16.00 120 HIS A C 1
ATOM 925 O O . HIS A 1 123 ? 2.289 6.271 -32.040 1.00 16.44 120 HIS A O 1
ATOM 932 N N . PRO A 1 124 ? 2.301 6.645 -34.243 1.00 16.67 121 PRO A N 1
ATOM 933 C CA . PRO A 1 124 ? 1.313 5.634 -34.439 1.00 18.55 121 PRO A CA 1
ATOM 934 C C . PRO A 1 124 ? 1.869 4.261 -34.119 1.00 18.76 121 PRO A C 1
ATOM 935 O O . PRO A 1 124 ? 1.069 3.321 -34.019 1.00 24.44 121 PRO A O 1
ATOM 939 N N . ASN A 1 125 ? 3.184 4.124 -33.962 1.00 19.04 122 ASN A N 1
ATOM 940 C CA . ASN A 1 125 ? 3.818 2.844 -33.624 1.00 20.46 122 ASN A CA 1
ATOM 941 C C . ASN A 1 125 ? 4.385 2.794 -32.241 1.00 20.77 122 ASN A C 1
ATOM 942 O O . ASN A 1 125 ? 5.341 2.071 -31.969 1.00 23.63 122 ASN A O 1
ATOM 947 N N . HIS A 1 126 ? 3.821 3.607 -31.365 1.00 17.10 123 HIS A N 1
ATOM 948 C CA . HIS A 1 126 ? 4.330 3.672 -30.019 1.00 19.03 123 HIS A CA 1
ATOM 949 C C . HIS A 1 126 ? 4.325 2.284 -29.305 1.00 16.70 123 HIS A C 1
ATOM 950 O O . HIS A 1 126 ? 3.471 1.477 -29.619 1.00 19.41 123 HIS A O 1
ATOM 957 N N . GLN A 1 127 ? 5.247 2.122 -28.348 1.00 20.16 124 GLN A N 1
ATOM 958 C CA . GLN A 1 127 ? 5.305 0.903 -27.595 1.00 20.92 124 GLN A CA 1
ATOM 959 C C . GLN A 1 127 ? 4.086 0.912 -26.588 1.00 16.82 124 GLN A C 1
ATOM 960 O O . GLN A 1 127 ? 3.474 1.953 -26.312 1.00 17.08 124 GLN A O 1
ATOM 966 N N . GLY A 1 128 ? 3.775 -0.249 -26.093 1.00 15.75 125 GLY A N 1
ATOM 967 C CA . GLY A 1 128 ? 2.799 -0.405 -25.039 1.00 14.45 125 GLY A CA 1
ATOM 968 C C . GLY A 1 128 ? 1.353 -0.131 -25.424 1.00 13.39 125 GLY A C 1
ATOM 969 O O . GLY A 1 128 ? 0.960 -0.265 -26.587 1.00 15.29 125 GLY A O 1
ATOM 970 N N . SER A 1 129 ? 0.598 0.209 -24.428 1.00 12.68 126 SER A N 1
ATOM 971 C CA . SER A 1 129 ? -0.864 0.336 -24.535 1.00 12.21 126 SER A CA 1
ATOM 972 C C . SER A 1 129 ? -1.333 1.624 -23.847 1.00 12.14 126 SER A C 1
ATOM 973 O O . SER A 1 129 ? -0.738 1.984 -22.806 1.00 11.89 126 SER A O 1
ATOM 976 N N . ILE A 1 130 ? -2.474 2.152 -24.255 1.00 12.32 127 ILE A N 1
ATOM 977 C CA . ILE A 1 130 ? -3.083 3.254 -23.625 1.00 10.94 127 ILE A CA 1
ATOM 978 C C . ILE A 1 130 ? -4.513 2.764 -23.307 1.00 10.51 127 ILE A C 1
ATOM 979 O O . ILE A 1 130 ? -5.208 2.211 -24.180 1.00 12.48 127 ILE A O 1
ATOM 984 N N . ALA A 1 131 ? -4.981 3.023 -22.058 1.00 11.40 128 ALA A N 1
ATOM 985 C CA . ALA A 1 131 ? -6.334 2.619 -21.713 1.00 11.21 128 ALA A CA 1
ATOM 986 C C . ALA A 1 131 ? -7.046 3.780 -21.001 1.00 11.33 128 ALA A C 1
ATOM 987 O O . ALA A 1 131 ? -6.380 4.617 -20.358 1.00 11.41 128 ALA A O 1
ATOM 989 N N . LEU A 1 132 ? -8.405 3.771 -21.049 1.00 11.41 129 LEU A N 1
ATOM 990 C CA . LEU A 1 132 ? -9.200 4.647 -20.188 1.00 11.57 129 LEU A CA 1
ATOM 991 C C . LEU A 1 132 ? -10.132 3.761 -19.415 1.00 11.38 129 LEU A C 1
ATOM 992 O O . LEU A 1 132 ? -10.792 2.873 -19.978 1.00 12.74 129 LEU A O 1
ATOM 997 N N . LEU A 1 133 ? -10.253 4.025 -18.103 1.00 10.24 130 LEU A N 1
ATOM 998 C CA . LEU A 1 133 ? -11.144 3.313 -17.184 1.00 11.55 130 LEU A CA 1
ATOM 999 C C . LEU A 1 133 ? -12.146 4.351 -16.674 1.00 10.61 130 LEU A C 1
ATOM 1000 O O . LEU A 1 133 ? -11.780 5.204 -15.877 1.00 11.82 130 LEU A O 1
ATOM 1005 N N . ILE A 1 134 ? -13.373 4.281 -17.203 1.00 11.28 131 ILE A N 1
ATOM 1006 C CA . ILE A 1 134 ? -14.323 5.360 -16.938 1.00 11.12 131 ILE A CA 1
ATOM 1007 C C . ILE A 1 134 ? -15.608 4.819 -16.321 1.00 11.87 131 ILE A C 1
ATOM 1008 O O . ILE A 1 134 ? -16.124 3.768 -16.762 1.00 12.80 131 ILE A O 1
ATOM 1013 N N . THR A 1 135 ? -16.032 5.430 -15.182 1.00 11.05 132 THR A N 1
ATOM 1014 C CA . THR A 1 135 ? -17.213 5.046 -14.482 1.00 11.02 132 THR A CA 1
ATOM 1015 C C . THR A 1 135 ? -18.267 6.182 -14.513 1.00 11.00 132 THR A C 1
ATOM 1016 O O . THR A 1 135 ? -17.910 7.329 -14.535 1.00 12.44 132 THR A O 1
ATOM 1020 N N . SER A 1 136 ? -19.552 5.750 -14.361 1.00 12.09 133 SER A N 1
ATOM 1021 C CA . SER A 1 136 ? -20.621 6.714 -14.151 1.00 12.34 133 SER A CA 1
ATOM 1022 C C . SER A 1 136 ? -21.039 6.788 -12.674 1.00 12.76 133 SER A C 1
ATOM 1023 O O . SER A 1 136 ? -22.050 7.451 -12.370 1.00 13.90 133 SER A O 1
ATOM 1026 N N . ASP A 1 137 ? -20.289 6.200 -11.772 1.00 12.62 134 ASP A N 1
ATOM 1027 C CA . ASP A 1 137 ? -20.555 6.418 -10.336 1.00 13.37 134 ASP A CA 1
ATOM 1028 C C . ASP A 1 137 ? -19.251 6.396 -9.546 1.00 13.12 134 ASP A C 1
ATOM 1029 O O . ASP A 1 137 ? -18.873 5.351 -8.997 1.00 15.03 134 ASP A O 1
ATOM 1034 N N . GLU A 1 138 ? -18.616 7.518 -9.506 1.00 12.37 135 GLU A N 1
ATOM 1035 C CA . GLU A 1 138 ? -17.637 7.780 -8.478 1.00 12.48 135 GLU A CA 1
ATOM 1036 C C . GLU A 1 138 ? -18.111 8.687 -7.409 1.00 14.04 135 GLU A C 1
ATOM 1037 O O . GLU A 1 138 ? -17.543 8.659 -6.297 1.00 15.77 135 GLU A O 1
ATOM 1039 N N . GLU A 1 139 ? -19.195 9.513 -7.607 1.00 13.56 136 GLU A N 1
ATOM 1040 C CA . GLU A 1 139 ? -19.550 10.467 -6.646 1.00 14.44 136 GLU A CA 1
ATOM 1041 C C . GLU A 1 139 ? -20.629 9.929 -5.604 1.00 15.35 136 GLU A C 1
ATOM 1042 O O . GLU A 1 139 ? -20.900 10.618 -4.634 1.00 19.68 136 GLU A O 1
ATOM 1048 N N . GLY A 1 140 ? -21.249 8.817 -5.919 1.00 15.52 137 GLY A N 1
ATOM 1049 C CA . GLY A 1 140 ? -22.267 8.276 -5.089 1.00 16.79 137 GLY A CA 1
ATOM 1050 C C . GLY A 1 140 ? -21.735 7.119 -4.244 1.00 18.21 137 GLY A C 1
ATOM 1051 O O . GLY A 1 140 ? -20.608 7.196 -3.762 1.00 21.51 137 GLY A O 1
ATOM 1052 N N . ASP A 1 141 ? -22.524 6.049 -4.080 1.00 18.34 138 ASP A N 1
ATOM 1053 C CA . ASP A 1 141 ? -21.975 4.963 -3.277 1.00 22.05 138 ASP A CA 1
ATOM 1054 C C . ASP A 1 141 ? -20.797 4.240 -3.899 1.00 18.11 138 ASP A C 1
ATOM 1055 O O . ASP A 1 141 ? -19.971 3.672 -3.184 1.00 20.07 138 ASP A O 1
ATOM 1060 N N . ALA A 1 142 ? -20.674 4.325 -5.212 1.00 16.94 139 ALA A N 1
ATOM 1061 C CA . ALA A 1 142 ? -19.486 3.793 -5.911 1.00 17.22 139 ALA A CA 1
ATOM 1062 C C . ALA A 1 142 ? -19.291 2.299 -5.703 1.00 23.42 139 ALA A C 1
ATOM 1063 O O . ALA A 1 142 ? -18.360 1.720 -6.044 1.00 41.18 139 ALA A O 1
ATOM 1065 N N . LEU A 1 143 ? -20.385 1.570 -5.444 1.00 15.60 140 LEU A N 1
ATOM 1066 C CA . LEU A 1 143 ? -20.232 0.107 -5.240 1.00 16.37 140 LEU A CA 1
ATOM 1067 C C . LEU A 1 143 ? -20.343 -0.681 -6.498 1.00 14.43 140 LEU A C 1
ATOM 1068 O O . LEU A 1 143 ? -19.855 -1.856 -6.534 1.00 17.45 140 LEU A O 1
ATOM 1073 N N . ASP A 1 144 ? -20.782 -0.143 -7.602 1.00 15.68 141 ASP A N 1
ATOM 1074 C CA . ASP A 1 144 ? -20.928 -0.835 -8.898 1.00 14.55 141 ASP A CA 1
ATOM 1075 C C . ASP A 1 144 ? -20.101 -0.159 -9.983 1.00 13.52 141 ASP A C 1
ATOM 1076 O O . ASP A 1 144 ? -20.290 -0.431 -11.172 1.00 14.18 141 ASP A O 1
ATOM 1081 N N . GLY A 1 145 ? -19.128 0.654 -9.545 1.00 13.78 142 GLY A N 1
ATOM 1082 C CA . GLY A 1 145 ? -18.324 1.438 -10.476 1.00 12.11 142 GLY A CA 1
ATOM 1083 C C . GLY A 1 145 ? -16.911 0.886 -10.698 1.00 11.59 142 GLY A C 1
ATOM 1084 O O . GLY A 1 145 ? -16.740 -0.305 -10.956 1.00 12.66 142 GLY A O 1
ATOM 1085 N N . THR A 1 146 ? -15.933 1.769 -10.525 1.00 11.30 143 THR A N 1
ATOM 1086 C CA . THR A 1 146 ? -14.529 1.369 -10.710 1.00 10.45 143 THR A CA 1
ATOM 1087 C C . THR A 1 146 ? -14.180 0.119 -9.983 1.00 10.88 143 THR A C 1
ATOM 1088 O O . THR A 1 146 ? -13.418 -0.717 -10.488 1.00 11.72 143 THR A O 1
ATOM 1092 N N . THR A 1 147 ? -14.639 -0.020 -8.733 1.00 11.22 144 THR A N 1
ATOM 1093 C CA . THR A 1 147 ? -14.276 -1.200 -7.934 1.00 11.83 144 THR A CA 1
ATOM 1094 C C . THR A 1 147 ? -14.580 -2.537 -8.703 1.00 11.58 144 THR A C 1
ATOM 1095 O O . THR A 1 147 ? -13.798 -3.503 -8.632 1.00 13.01 144 THR A O 1
ATOM 1099 N N A LYS A 1 148 ? -15.697 -2.586 -9.404 0.50 12.40 145 LYS A N 1
ATOM 1100 N N B LYS A 1 148 ? -15.696 -2.588 -9.401 0.50 12.43 145 LYS A N 1
ATOM 1101 C CA A LYS A 1 148 ? -16.057 -3.802 -10.085 0.50 13.01 145 LYS A CA 1
ATOM 1102 C CA B LYS A 1 148 ? -16.059 -3.794 -10.093 0.50 13.19 145 LYS A CA 1
ATOM 1103 C C A LYS A 1 148 ? -15.210 -4.018 -11.370 0.50 12.44 145 LYS A C 1
ATOM 1104 C C B LYS A 1 148 ? -15.219 -4.008 -11.374 0.50 12.54 145 LYS A C 1
ATOM 1105 O O A LYS A 1 148 ? -14.810 -5.188 -11.673 0.50 13.10 145 LYS A O 1
ATOM 1106 O O B LYS A 1 148 ? -14.844 -5.160 -11.685 0.50 13.48 145 LYS A O 1
ATOM 1117 N N . VAL A 1 149 ? -14.862 -2.917 -12.018 1.00 12.12 146 VAL A N 1
ATOM 1118 C CA . VAL A 1 149 ? -13.976 -3.017 -13.177 1.00 11.70 146 VAL A CA 1
ATOM 1119 C C . VAL A 1 149 ? -12.595 -3.562 -12.793 1.00 11.73 146 VAL A C 1
ATOM 1120 O O . VAL A 1 149 ? -12.014 -4.419 -13.456 1.00 11.94 146 VAL A O 1
ATOM 1124 N N . VAL A 1 150 ? -12.077 -2.992 -11.669 1.00 10.56 147 VAL A N 1
ATOM 1125 C CA . VAL A 1 150 ? -10.791 -3.451 -11.159 1.00 10.58 147 VAL A CA 1
ATOM 1126 C C . VAL A 1 150 ? -10.833 -4.974 -10.893 1.00 10.95 147 VAL A C 1
ATOM 1127 O O . VAL A 1 150 ? -9.861 -5.667 -11.225 1.00 11.63 147 VAL A O 1
ATOM 1131 N N . ASP A 1 151 ? -11.869 -5.427 -10.262 1.00 11.47 148 ASP A N 1
ATOM 1132 C CA . ASP A 1 151 ? -11.990 -6.865 -9.992 1.00 12.51 148 ASP A CA 1
ATOM 1133 C C . ASP A 1 151 ? -11.970 -7.666 -11.281 1.00 12.16 148 ASP A C 1
ATOM 1134 O O . ASP A 1 151 ? -11.295 -8.725 -11.328 1.00 13.31 148 ASP A O 1
ATOM 1139 N N . VAL A 1 152 ? -12.685 -7.230 -12.289 1.00 11.12 149 VAL A N 1
ATOM 1140 C CA . VAL A 1 152 ? -12.663 -7.907 -13.608 1.00 12.06 149 VAL A CA 1
ATOM 1141 C C . VAL A 1 152 ? -11.259 -8.012 -14.187 1.00 12.15 149 VAL A C 1
ATOM 1142 O O . VAL A 1 152 ? -10.768 -9.054 -14.646 1.00 11.79 149 VAL A O 1
ATOM 1146 N N . LEU A 1 153 ? -10.596 -6.845 -14.190 1.00 10.38 150 LEU A N 1
ATOM 1147 C CA . LEU A 1 153 ? -9.234 -6.792 -14.743 1.00 10.42 150 LEU A CA 1
ATOM 1148 C C . LEU A 1 153 ? -8.263 -7.617 -13.967 1.00 10.62 150 LEU A C 1
ATOM 1149 O O . LEU A 1 153 ? -7.482 -8.381 -14.555 1.00 11.43 150 LEU A O 1
ATOM 1154 N N . LYS A 1 154 ? -8.332 -7.579 -12.622 1.00 11.16 151 LYS A N 1
ATOM 1155 C CA . LYS A 1 154 ? -7.435 -8.399 -11.835 1.00 12.09 151 LYS A CA 1
ATOM 1156 C C . LYS A 1 154 ? -7.643 -9.898 -12.114 1.00 12.45 151 LYS A C 1
ATOM 1157 O O . LYS A 1 154 ? -6.690 -10.687 -12.214 1.00 13.34 151 LYS A O 1
ATOM 1163 N N . ALA A 1 155 ? -8.922 -10.286 -12.198 1.00 11.75 152 ALA A N 1
ATOM 1164 C CA . ALA A 1 155 ? -9.156 -11.693 -12.328 1.00 12.34 152 ALA A CA 1
ATOM 1165 C C . ALA A 1 155 ? -8.685 -12.298 -13.641 1.00 12.55 152 ALA A C 1
ATOM 1166 O O . ALA A 1 155 ? -8.426 -13.520 -13.740 1.00 13.61 152 ALA A O 1
ATOM 1168 N N . ARG A 1 156 ? -8.534 -11.476 -14.656 1.00 11.97 153 ARG A N 1
ATOM 1169 C CA . ARG A 1 156 ? -8.072 -11.917 -15.949 1.00 12.83 153 ARG A CA 1
ATOM 1170 C C . ARG A 1 156 ? -6.577 -11.518 -16.175 1.00 11.86 153 ARG A C 1
ATOM 1171 O O . ARG A 1 156 ? -6.108 -11.624 -17.300 1.00 12.76 153 ARG A O 1
ATOM 1179 N N . ASP A 1 157 ? -5.925 -11.014 -15.169 1.00 11.32 154 ASP A N 1
ATOM 1180 C CA . ASP A 1 157 ? -4.502 -10.670 -15.200 1.00 12.91 154 ASP A CA 1
ATOM 1181 C C . ASP A 1 157 ? -4.207 -9.534 -16.142 1.00 12.92 154 ASP A C 1
ATOM 1182 O O . ASP A 1 157 ? -3.104 -9.461 -16.683 1.00 16.36 154 ASP A O 1
ATOM 1187 N N . GLU A 1 158 ? -5.175 -8.597 -16.308 1.00 11.45 155 GLU A N 1
ATOM 1188 C CA . GLU A 1 158 ? -4.979 -7.440 -17.156 1.00 12.54 155 GLU A CA 1
ATOM 1189 C C . GLU A 1 158 ? -4.614 -6.230 -16.299 1.00 11.03 155 GLU A C 1
ATOM 1190 O O . GLU A 1 158 ? -5.454 -5.416 -15.956 1.00 14.01 155 GLU A O 1
ATOM 1196 N N . LEU A 1 159 ? -3.361 -6.120 -15.952 1.00 12.09 156 LEU A N 1
ATOM 1197 C CA . LEU A 1 159 ? -2.875 -5.150 -14.967 1.00 13.36 156 LEU A CA 1
ATOM 1198 C C . LEU A 1 159 ? -2.379 -3.867 -15.662 1.00 11.68 156 LEU A C 1
ATOM 1199 O O . LEU A 1 159 ? -2.122 -3.848 -16.891 1.00 14.02 156 LEU A O 1
ATOM 1204 N N . ILE A 1 160 ? -2.184 -2.860 -14.853 1.00 12.64 157 ILE A N 1
ATOM 1205 C CA . ILE A 1 160 ? -1.793 -1.552 -15.319 1.00 11.22 157 ILE A CA 1
ATOM 1206 C C . ILE A 1 160 ? -0.391 -1.242 -14.805 1.00 11.43 157 ILE A C 1
ATOM 1207 O O . ILE A 1 160 ? -0.100 -1.462 -13.637 1.00 12.46 157 ILE A O 1
ATOM 1212 N N . ASP A 1 161 ? 0.450 -0.620 -15.619 1.00 11.28 158 ASP A N 1
ATOM 1213 C CA . ASP A 1 161 ? 1.765 -0.224 -15.191 1.00 10.86 158 ASP A CA 1
ATOM 1214 C C . ASP A 1 161 ? 1.758 1.170 -14.586 1.00 10.98 158 ASP A C 1
ATOM 1215 O O . ASP A 1 161 ? 2.314 1.395 -13.517 1.00 12.77 158 ASP A O 1
ATOM 1220 N N . TYR A 1 162 ? 1.072 2.116 -15.225 1.00 10.08 159 TYR A N 1
ATOM 1221 C CA . TYR A 1 162 ? 0.999 3.472 -14.798 1.00 9.21 159 TYR A CA 1
ATOM 1222 C C . TYR A 1 162 ? -0.412 4.007 -14.925 1.00 9.18 159 TYR A C 1
ATOM 1223 O O . TYR A 1 162 ? -0.950 3.896 -16.032 1.00 11.13 159 TYR A O 1
ATOM 1232 N N . CYS A 1 163 ? -0.973 4.540 -13.844 1.00 9.16 160 CYS A N 1
ATOM 1233 C CA . CYS A 1 163 ? -2.298 5.075 -13.936 1.00 9.75 160 CYS A CA 1
ATOM 1234 C C . CYS A 1 163 ? -2.310 6.558 -13.467 1.00 8.86 160 CYS A C 1
ATOM 1235 O O . CYS A 1 163 ? -1.693 6.892 -12.481 1.00 9.85 160 CYS A O 1
ATOM 1238 N N A ILE A 1 164 ? -2.965 7.380 -14.252 0.50 9.37 161 ILE A N 1
ATOM 1239 N N B ILE A 1 164 ? -3.002 7.369 -14.232 0.50 9.45 161 ILE A N 1
ATOM 1240 C CA A ILE A 1 164 ? -3.301 8.768 -13.957 0.50 8.59 161 ILE A CA 1
ATOM 1241 C CA B ILE A 1 164 ? -3.299 8.765 -13.924 0.50 8.73 161 ILE A CA 1
ATOM 1242 C C A ILE A 1 164 ? -4.800 8.886 -13.732 0.50 8.70 161 ILE A C 1
ATOM 1243 C C B ILE A 1 164 ? -4.793 8.910 -13.719 0.50 8.80 161 ILE A C 1
ATOM 1244 O O A ILE A 1 164 ? -5.564 8.689 -14.681 0.50 11.57 161 ILE A O 1
ATOM 1245 O O B ILE A 1 164 ? -5.547 8.713 -14.649 0.50 11.57 161 ILE A O 1
ATOM 1254 N N . VAL A 1 165 ? -5.193 9.222 -12.484 1.00 8.93 162 VAL A N 1
ATOM 1255 C CA . VAL A 1 165 ? -6.613 9.464 -12.159 1.00 8.78 162 VAL A CA 1
ATOM 1256 C C . VAL A 1 165 ? -6.787 10.971 -12.300 1.00 9.62 162 VAL A C 1
ATOM 1257 O O . VAL A 1 165 ? -6.122 11.782 -11.643 1.00 10.94 162 VAL A O 1
ATOM 1261 N N . GLY A 1 166 ? -7.656 11.416 -13.179 1.00 9.99 163 GLY A N 1
ATOM 1262 C CA . GLY A 1 166 ? -7.826 12.828 -13.530 1.00 10.21 163 GLY A CA 1
ATOM 1263 C C . GLY A 1 166 ? -8.589 13.707 -12.572 1.00 10.06 163 GLY A C 1
ATOM 1264 O O . GLY A 1 166 ? -9.172 14.702 -12.977 1.00 11.86 163 GLY A O 1
ATOM 1265 N N . GLU A 1 167 ? -8.606 13.370 -11.301 1.00 9.77 164 GLU A N 1
ATOM 1266 C CA . GLU A 1 167 ? -9.281 14.230 -10.355 1.00 10.56 164 GLU A CA 1
ATOM 1267 C C . GLU A 1 167 ? -8.592 15.559 -10.282 1.00 10.39 164 GLU A C 1
ATOM 1268 O O . GLU A 1 167 ? -7.366 15.639 -10.432 1.00 10.97 164 GLU A O 1
ATOM 1274 N N . PRO A 1 168 ? -9.287 16.654 -9.894 1.00 11.09 165 PRO A N 1
ATOM 1275 C CA . PRO A 1 168 ? -8.627 17.928 -9.689 1.00 10.44 165 PRO A CA 1
ATOM 1276 C C . PRO A 1 168 ? -7.747 17.883 -8.456 1.00 11.46 165 PRO A C 1
ATOM 1277 O O . PRO A 1 168 ? -8.180 17.564 -7.342 1.00 14.04 165 PRO A O 1
ATOM 1281 N N . THR 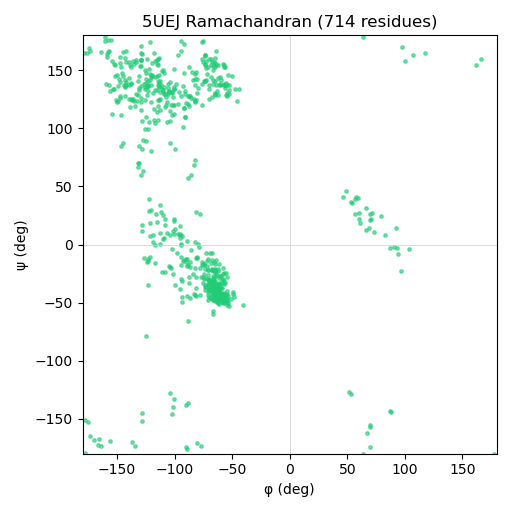A 1 169 ? -6.467 18.235 -8.671 1.00 11.08 166 THR A N 1
ATOM 1282 C CA . THR A 1 169 ? -5.462 18.157 -7.613 1.00 10.61 166 THR A CA 1
ATOM 1283 C C . THR A 1 169 ? -4.760 19.487 -7.376 1.00 12.13 166 THR A C 1
ATOM 1284 O O . THR A 1 169 ? -4.030 19.589 -6.372 1.00 13.79 166 THR A O 1
ATOM 1288 N N . ALA A 1 170 ? -4.870 20.468 -8.283 1.00 11.39 167 ALA A N 1
ATOM 1289 C CA . ALA A 1 170 ? -4.083 21.690 -8.121 1.00 12.01 167 ALA A CA 1
ATOM 1290 C C . ALA A 1 170 ? -4.652 22.502 -6.920 1.00 14.91 167 ALA A C 1
ATOM 1291 O O . ALA A 1 170 ? -5.861 22.471 -6.657 1.00 15.26 167 ALA A O 1
ATOM 1293 N N . VAL A 1 171 ? -3.804 23.286 -6.298 1.00 14.99 168 VAL A N 1
ATOM 1294 C CA . VAL A 1 171 ? -4.191 24.207 -5.304 1.00 16.38 168 VAL A CA 1
ATOM 1295 C C . VAL A 1 171 ? -4.553 25.533 -5.916 1.00 18.08 168 VAL A C 1
ATOM 1296 O O . VAL A 1 171 ? -5.679 26.024 -5.754 1.00 21.53 168 VAL A O 1
ATOM 1300 N N . ASP A 1 172 ? -3.558 26.177 -6.496 1.00 22.73 169 ASP A N 1
ATOM 1301 C CA . ASP A 1 172 ? -3.689 27.574 -7.078 1.00 25.85 169 ASP A CA 1
ATOM 1302 C C . ASP A 1 172 ? -3.327 27.723 -8.528 1.00 29.00 169 ASP A C 1
ATOM 1303 O O . ASP A 1 172 ? -3.799 28.613 -9.175 1.00 45.12 169 ASP A O 1
ATOM 1308 N N . LYS A 1 173 ? -2.336 26.979 -8.999 1.00 18.81 170 LYS A N 1
ATOM 1309 C CA . LYS A 1 173 ? -1.882 26.902 -10.433 1.00 17.90 170 LYS A CA 1
ATOM 1310 C C . LYS A 1 173 ? -1.909 25.461 -10.881 1.00 15.62 170 LYS A C 1
ATOM 1311 O O . LYS A 1 173 ? -1.444 24.555 -10.158 1.00 14.75 170 LYS A O 1
ATOM 1317 N N . LEU A 1 174 ? -2.315 25.267 -12.164 1.00 15.32 171 LEU A N 1
ATOM 1318 C CA . LEU A 1 174 ? -2.253 23.929 -12.710 1.00 13.78 171 LEU A CA 1
ATOM 1319 C C . LEU A 1 174 ? -0.855 23.353 -12.579 1.00 14.18 171 LEU A C 1
ATOM 1320 O O . LEU A 1 174 ? 0.122 23.982 -12.957 1.00 16.61 171 LEU A O 1
ATOM 1325 N N . GLY A 1 175 ? -0.781 22.133 -12.053 1.00 12.45 172 GLY A N 1
ATOM 1326 C CA . GLY A 1 175 ? 0.447 21.453 -11.922 1.00 12.77 172 GLY A CA 1
ATOM 1327 C C . GLY A 1 175 ? 1.186 21.668 -10.624 1.00 12.48 172 GLY A C 1
ATOM 1328 O O . GLY A 1 175 ? 2.239 21.071 -10.392 1.00 13.50 172 GLY A O 1
ATOM 1329 N N . ASP A 1 176 ? 0.677 22.503 -9.721 1.00 12.62 173 ASP A N 1
ATOM 1330 C CA . ASP A 1 176 ? 1.339 22.724 -8.478 1.00 13.05 173 ASP A CA 1
ATOM 1331 C C . ASP A 1 176 ? 1.283 21.593 -7.509 1.00 12.62 173 ASP A C 1
ATOM 1332 O O . ASP A 1 176 ? 2.084 21.546 -6.550 1.00 13.90 173 ASP A O 1
ATOM 1337 N N . MET A 1 177 ? 0.405 20.638 -7.753 1.00 11.85 174 MET A N 1
ATOM 1338 C CA . MET A 1 177 ? 0.191 19.526 -6.846 1.00 11.19 174 MET A CA 1
ATOM 1339 C C . MET A 1 177 ? -0.326 18.319 -7.612 1.00 10.95 174 MET A C 1
ATOM 1340 O O . MET A 1 177 ? -1.173 18.440 -8.485 1.00 12.21 174 MET A O 1
ATOM 1345 N N . ILE A 1 178 ? 0.275 17.167 -7.314 1.00 10.48 175 ILE A N 1
ATOM 1346 C CA . ILE A 1 178 ? -0.182 15.870 -7.737 1.00 10.94 175 ILE A CA 1
ATOM 1347 C C . ILE A 1 178 ? -0.412 15.009 -6.525 1.00 10.15 175 ILE A C 1
ATOM 1348 O O . ILE A 1 178 ? 0.242 15.224 -5.474 1.00 12.43 175 ILE A O 1
ATOM 1353 N N . LYS A 1 179 ? -1.319 14.054 -6.579 1.00 9.17 176 LYS A N 1
ATOM 1354 C CA . LYS A 1 179 ? -1.514 13.135 -5.447 1.00 9.35 176 LYS A CA 1
ATOM 1355 C C . LYS A 1 179 ? -0.841 11.818 -5.766 1.00 9.07 176 LYS A C 1
ATOM 1356 O O . LYS A 1 179 ? -1.048 11.249 -6.826 1.00 11.22 176 LYS A O 1
ATOM 1362 N N . ASN A 1 180 ? -0.056 11.338 -4.815 1.00 8.81 177 ASN A N 1
ATOM 1363 C CA . ASN A 1 180 ? 0.517 9.982 -4.916 1.00 8.93 177 ASN A CA 1
ATOM 1364 C C . ASN A 1 180 ? -0.073 9.003 -3.966 1.00 9.58 177 ASN A C 1
ATOM 1365 O O . ASN A 1 180 ? 0.347 7.848 -3.898 1.00 9.96 177 ASN A O 1
ATOM 1370 N N . GLY A 1 181 ? -1.118 9.401 -3.217 1.00 9.29 178 GLY A N 1
ATOM 1371 C CA . GLY A 1 181 ? -1.818 8.491 -2.325 1.00 9.22 178 GLY A CA 1
ATOM 1372 C C . GLY A 1 181 ? -2.956 9.297 -1.696 1.00 8.37 178 GLY A C 1
ATOM 1373 O O . GLY A 1 181 ? -3.115 10.500 -1.954 1.00 9.42 178 GLY A O 1
ATOM 1374 N N . ARG A 1 182 ? -3.696 8.586 -0.832 1.00 9.13 179 ARG A N 1
ATOM 1375 C CA . ARG A 1 182 ? -4.812 9.215 -0.093 1.00 9.13 179 ARG A CA 1
ATOM 1376 C C . ARG A 1 182 ? -4.959 8.417 1.215 1.00 8.94 179 ARG A C 1
ATOM 1377 O O . ARG A 1 182 ? -4.588 7.256 1.321 1.00 9.32 179 ARG A O 1
ATOM 1385 N N . ARG A 1 183 ? -5.517 9.095 2.201 1.00 8.90 180 ARG A N 1
ATOM 1386 C CA . ARG A 1 183 ? -5.950 8.478 3.470 1.00 9.65 180 ARG A CA 1
ATOM 1387 C C . ARG A 1 183 ? -7.162 7.591 3.225 1.00 10.36 180 ARG A C 1
ATOM 1388 O O . ARG A 1 183 ? -7.910 7.769 2.303 1.00 11.55 180 ARG A O 1
ATOM 1396 N N . GLY A 1 184 ? -7.347 6.679 4.179 1.00 9.71 181 GLY A N 1
ATOM 1397 C CA . GLY A 1 184 ? -8.606 5.981 4.334 1.00 11.13 181 GLY A CA 1
ATOM 1398 C C . GLY A 1 184 ? -9.480 6.702 5.364 1.00 9.41 181 GLY A C 1
ATOM 1399 O O . GLY A 1 184 ? -9.072 7.674 6.002 1.00 10.65 181 GLY A O 1
ATOM 1400 N N . SER A 1 185 ? -10.721 6.232 5.537 1.00 10.33 182 SER A N 1
ATOM 1401 C CA . SER A 1 185 ? -11.725 6.842 6.373 1.00 9.75 182 SER A CA 1
ATOM 1402 C C . SER A 1 185 ? -12.429 5.821 7.191 1.00 10.59 182 SER A C 1
ATOM 1403 O O . SER A 1 185 ? -12.941 4.812 6.674 1.00 12.32 182 SER A O 1
ATOM 1406 N N . LEU A 1 186 ? -12.422 5.997 8.553 1.00 9.34 183 LEU A N 1
ATOM 1407 C CA . LEU A 1 186 ? -13.057 5.104 9.476 1.00 9.95 183 LEU A CA 1
ATOM 1408 C C . LEU A 1 186 ? -13.945 5.940 10.422 1.00 10.08 183 LEU A C 1
ATOM 1409 O O . LEU A 1 186 ? -13.424 6.888 11.051 1.00 10.62 183 LEU A O 1
ATOM 1414 N N . SER A 1 187 ? -15.224 5.577 10.524 1.00 10.35 184 SER A N 1
ATOM 1415 C CA . SER A 1 187 ? -16.131 6.391 11.319 1.00 11.14 184 SER A CA 1
ATOM 1416 C C . SER A 1 187 ? -16.779 5.601 12.458 1.00 10.66 184 SER A C 1
ATOM 1417 O O . SER A 1 187 ? -17.118 4.411 12.262 1.00 12.20 184 SER A O 1
ATOM 1420 N N . GLY A 1 188 ? -16.940 6.242 13.590 1.00 9.85 185 GLY A N 1
ATOM 1421 C CA . GLY A 1 188 ? -17.595 5.705 14.740 1.00 10.69 185 GLY A CA 1
ATOM 1422 C C . GLY A 1 188 ? -18.813 6.523 15.160 1.00 10.38 185 GLY A C 1
ATOM 1423 O O . GLY A 1 188 ? -18.787 7.731 15.062 1.00 11.47 185 GLY A O 1
ATOM 1424 N N . ASN A 1 189 ? -19.818 5.785 15.667 1.00 10.34 186 ASN A N 1
ATOM 1425 C CA . ASN A 1 189 ? -21.026 6.376 16.196 1.00 10.20 186 ASN A CA 1
ATOM 1426 C C . ASN A 1 189 ? -21.184 5.819 17.609 1.00 10.15 186 ASN A C 1
ATOM 1427 O O . ASN A 1 189 ? -21.577 4.625 17.749 1.00 11.49 186 ASN A O 1
ATOM 1432 N N . LEU A 1 190 ? -20.799 6.584 18.581 1.00 10.43 187 LEU A N 1
ATOM 1433 C CA . LEU A 1 190 ? -20.671 6.170 20.020 1.00 10.45 187 LEU A CA 1
ATOM 1434 C C . LEU A 1 190 ? -21.906 6.669 20.800 1.00 10.47 187 LEU A C 1
ATOM 1435 O O . LEU A 1 190 ? -22.236 7.841 20.700 1.00 11.29 187 LEU A O 1
ATOM 1440 N N . THR A 1 191 ? -22.483 5.784 21.611 1.00 10.91 188 THR A N 1
ATOM 1441 C CA . THR A 1 191 ? -23.533 6.239 22.530 1.00 10.98 188 THR A CA 1
ATOM 1442 C C . THR A 1 191 ? -23.208 5.789 23.950 1.00 10.33 188 THR A C 1
ATOM 1443 O O . THR A 1 191 ? -23.088 4.619 24.253 1.00 11.79 188 THR A O 1
ATOM 1447 N N . VAL A 1 192 ? -22.788 6.800 24.729 1.00 11.49 189 VAL A N 1
ATOM 1448 C CA . VAL A 1 192 ? -22.398 6.593 26.101 1.00 11.59 189 VAL A CA 1
ATOM 1449 C C . VAL A 1 192 ? -23.648 6.518 26.971 1.00 11.34 189 VAL A C 1
ATOM 1450 O O . VAL A 1 192 ? -24.511 7.352 26.875 1.00 12.65 189 VAL A O 1
ATOM 1454 N N . LYS A 1 193 ? -23.705 5.488 27.787 1.00 12.00 190 LYS A N 1
ATOM 1455 C CA A LYS A 1 193 ? -24.858 5.295 28.628 0.50 13.74 190 LYS A CA 1
ATOM 1456 C CA B LYS A 1 193 ? -24.859 5.190 28.664 0.50 13.96 190 LYS A CA 1
ATOM 1457 C C . LYS A 1 193 ? -24.703 5.812 30.042 1.00 13.20 190 LYS A C 1
ATOM 1458 O O . LYS A 1 193 ? -23.698 5.607 30.688 1.00 15.21 190 LYS A O 1
ATOM 1469 N N . GLY A 1 194 ? -25.730 6.509 30.460 1.00 13.60 191 GLY A N 1
ATOM 1470 C CA . GLY A 1 194 ? -25.833 7.011 31.831 1.00 15.25 191 GLY A CA 1
ATOM 1471 C C . GLY A 1 194 ? -27.189 6.587 32.383 1.00 14.17 191 GLY A C 1
ATOM 1472 O O . GLY A 1 194 ? -27.730 5.522 32.053 1.00 15.64 191 GLY A O 1
ATOM 1473 N N . LYS A 1 195 ? -27.762 7.452 33.192 1.00 14.26 192 LYS A N 1
ATOM 1474 C CA . LYS A 1 195 ? -29.056 7.140 33.886 1.00 15.53 192 LYS A CA 1
ATOM 1475 C C . LYS A 1 195 ? -29.656 8.504 34.140 1.00 13.71 192 LYS A C 1
ATOM 1476 O O . LYS A 1 195 ? -29.112 9.330 34.906 1.00 14.15 192 LYS A O 1
ATOM 1482 N N . GLN A 1 196 ? -30.735 8.799 33.491 1.00 13.54 193 GLN A N 1
ATOM 1483 C CA . GLN A 1 196 ? -31.416 10.081 33.483 1.00 13.07 193 GLN A CA 1
ATOM 1484 C C . GLN A 1 196 ? -32.032 10.310 34.904 1.00 12.56 193 GLN A C 1
ATOM 1485 O O . GLN A 1 196 ? -32.544 9.427 35.491 1.00 15.53 193 GLN A O 1
ATOM 1491 N N . GLY A 1 197 ? -31.999 11.607 35.310 1.00 12.34 194 GLY A N 1
ATOM 1492 C CA . GLY A 1 197 ? -32.649 12.034 36.521 1.00 13.43 194 GLY A CA 1
ATOM 1493 C C . GLY A 1 197 ? -32.669 13.484 36.759 1.00 12.18 194 GLY A C 1
ATOM 1494 O O . GLY A 1 197 ? -31.964 14.237 36.103 1.00 13.86 194 GLY A O 1
ATOM 1495 N N . HIS A 1 198 ? -33.501 13.928 37.721 1.00 12.06 195 HIS A N 1
ATOM 1496 C CA . HIS A 1 198 ? -33.472 15.306 38.096 1.00 12.11 195 HIS A CA 1
ATOM 1497 C C . HIS A 1 198 ? -32.092 15.712 38.622 1.00 11.15 195 HIS A C 1
ATOM 1498 O O . HIS A 1 198 ? -31.468 14.993 39.440 1.00 12.00 195 HIS A O 1
ATOM 1505 N N . ILE A 1 199 ? -31.637 16.859 38.204 1.00 10.89 196 ILE A N 1
ATOM 1506 C CA . ILE A 1 199 ? -30.277 17.306 38.432 1.00 10.84 196 ILE A CA 1
ATOM 1507 C C . ILE A 1 199 ? -29.967 17.505 39.899 1.00 11.06 196 ILE A C 1
ATOM 1508 O O . ILE A 1 199 ? -28.762 17.434 40.252 1.00 12.21 196 ILE A O 1
ATOM 1513 N N . ALA A 1 200 ? -30.974 17.807 40.719 1.00 11.06 197 ALA A N 1
ATOM 1514 C CA . ALA A 1 200 ? -30.721 18.086 42.163 1.00 11.57 197 ALA A CA 1
ATOM 1515 C C . ALA A 1 200 ? -30.610 16.877 43.001 1.00 11.92 197 ALA A C 1
ATOM 1516 O O . ALA A 1 200 ? -30.407 16.970 44.190 1.00 12.51 197 ALA A O 1
ATOM 1518 N N . TYR A 1 201 ? -30.701 15.675 42.362 1.00 12.59 198 TYR A N 1
ATOM 1519 C CA . TYR A 1 201 ? -30.577 14.382 43.040 1.00 12.48 198 TYR A CA 1
ATOM 1520 C C . TYR A 1 201 ? -29.556 13.491 42.299 1.00 11.54 198 TYR A C 1
ATOM 1521 O O . TYR A 1 201 ? -29.902 12.399 41.833 1.00 13.57 198 TYR A O 1
ATOM 1530 N N . PRO A 1 202 ? -28.318 13.960 42.193 1.00 11.39 199 PRO A N 1
ATOM 1531 C CA . PRO A 1 202 ? -27.356 13.321 41.254 1.00 12.54 199 PRO A CA 1
ATOM 1532 C C . PRO A 1 202 ? -27.022 11.887 41.635 1.00 12.59 199 PRO A C 1
ATOM 1533 O O . PRO A 1 202 ? -26.567 11.144 40.816 1.00 13.89 199 PRO A O 1
ATOM 1537 N N . HIS A 1 203 ? -27.198 11.557 42.931 1.00 12.11 200 HIS A N 1
ATOM 1538 C CA . HIS A 1 203 ? -26.946 10.214 43.370 1.00 13.25 200 HIS A CA 1
ATOM 1539 C C . HIS A 1 203 ? -27.897 9.170 42.792 1.00 12.70 200 HIS A C 1
ATOM 1540 O O . HIS A 1 203 ? -27.589 7.956 42.857 1.00 15.29 200 HIS A O 1
ATOM 1547 N N . LEU A 1 204 ? -28.993 9.590 42.226 1.00 12.64 201 LEU A N 1
ATOM 1548 C CA . LEU A 1 204 ? -29.955 8.706 41.553 1.00 13.14 201 LEU A CA 1
ATOM 1549 C C . LEU A 1 204 ? -29.695 8.615 40.013 1.00 13.39 201 LEU A C 1
ATOM 1550 O O . LEU A 1 204 ? -30.468 7.938 39.335 1.00 18.58 201 LEU A O 1
ATOM 1555 N N . ALA A 1 205 ? -28.665 9.328 39.563 1.00 11.92 202 ALA A N 1
ATOM 1556 C CA . ALA A 1 205 ? -28.410 9.435 38.121 1.00 12.26 202 ALA A CA 1
ATOM 1557 C C . ALA A 1 205 ? -26.948 9.082 37.850 1.00 11.97 202 ALA A C 1
ATOM 1558 O O . ALA A 1 205 ? -26.173 8.895 38.728 1.00 13.36 202 ALA A O 1
ATOM 1560 N N . ILE A 1 206 ? -26.666 8.952 36.547 1.00 12.71 203 ILE A N 1
ATOM 1561 C CA . ILE A 1 206 ? -25.278 8.793 36.033 1.00 12.73 203 ILE A CA 1
ATOM 1562 C C . ILE A 1 206 ? -25.193 9.733 34.852 1.00 10.84 203 ILE A C 1
ATOM 1563 O O . ILE A 1 206 ? -25.954 9.619 33.895 1.00 12.52 203 ILE A O 1
ATOM 1568 N N . ASN A 1 207 ? -24.259 10.721 34.943 1.00 10.41 204 ASN A N 1
ATOM 1569 C CA . ASN A 1 207 ? -24.183 11.740 33.880 1.00 10.34 204 ASN A CA 1
ATOM 1570 C C . ASN A 1 207 ? -23.182 11.256 32.824 1.00 9.35 204 ASN A C 1
ATOM 1571 O O . ASN A 1 207 ? -21.981 11.178 33.116 1.00 10.22 204 ASN A O 1
ATOM 1576 N N . PRO A 1 208 ? -23.675 10.875 31.622 1.00 10.29 205 PRO A N 1
ATOM 1577 C CA . PRO A 1 208 ? -22.772 10.334 30.595 1.00 10.75 205 PRO A CA 1
ATOM 1578 C C . PRO A 1 208 ? -21.803 11.375 30.050 1.00 10.48 205 PRO A C 1
ATOM 1579 O O . PRO A 1 208 ? -20.775 10.982 29.486 1.00 11.73 205 PRO A O 1
ATOM 1583 N N . VAL A 1 209 ? -22.131 12.666 30.193 1.00 9.98 206 VAL A N 1
ATOM 1584 C CA . VAL A 1 209 ? -21.144 13.683 29.849 1.00 10.46 206 VAL A CA 1
ATOM 1585 C C . VAL A 1 209 ? -19.964 13.588 30.746 1.00 10.17 206 VAL A C 1
ATOM 1586 O O . VAL A 1 209 ? -18.799 13.710 30.325 1.00 10.89 206 VAL A O 1
ATOM 1590 N N . HIS A 1 210 ? -20.224 13.423 32.038 1.00 9.45 207 HIS A N 1
ATOM 1591 C CA . HIS A 1 210 ? -19.182 13.354 32.993 1.00 10.15 207 HIS A CA 1
ATOM 1592 C C . HIS A 1 210 ? -18.357 12.017 32.883 1.00 9.38 207 HIS A C 1
ATOM 1593 O O . HIS A 1 210 ? -17.136 12.017 33.011 1.00 11.27 207 HIS A O 1
ATOM 1600 N N . THR A 1 211 ? -19.062 10.907 32.661 1.00 9.78 208 THR A N 1
ATOM 1601 C CA . THR A 1 211 ? -18.342 9.670 32.534 1.00 10.55 208 THR A CA 1
ATOM 1602 C C . THR A 1 211 ? -17.472 9.732 31.272 1.00 10.72 208 THR A C 1
ATOM 1603 O O . THR A 1 211 ? -16.387 9.108 31.227 1.00 12.27 208 THR A O 1
ATOM 1607 N N . PHE A 1 212 ? -17.979 10.328 30.215 1.00 10.81 209 PHE A N 1
ATOM 1608 C CA . PHE A 1 212 ? -17.209 10.378 28.935 1.00 9.77 209 PHE A CA 1
ATOM 1609 C C . PHE A 1 212 ? -16.001 11.316 28.982 1.00 10.62 209 PHE A C 1
ATOM 1610 O O . PHE A 1 212 ? -14.990 11.103 28.308 1.00 11.24 209 PHE A O 1
ATOM 1618 N N . ALA A 1 213 ? -16.110 12.400 29.792 1.00 10.70 210 ALA A N 1
ATOM 1619 C CA . ALA A 1 213 ? -15.096 13.438 29.734 1.00 9.95 210 ALA A CA 1
ATOM 1620 C C . ALA A 1 213 ? -13.647 13.010 29.787 1.00 10.69 210 ALA A C 1
ATOM 1621 O O . ALA A 1 213 ? -12.882 13.520 28.969 1.00 10.96 210 ALA A O 1
ATOM 1623 N N . PRO A 1 214 ? -13.230 12.112 30.660 1.00 10.55 211 PRO A N 1
ATOM 1624 C CA . PRO A 1 214 ? -11.801 11.767 30.658 1.00 11.18 211 PRO A CA 1
ATOM 1625 C C . PRO A 1 214 ? -11.403 11.042 29.346 1.00 10.15 211 PRO A C 1
ATOM 1626 O O . PRO A 1 214 ? -10.281 11.173 28.885 1.00 12.36 211 PRO A O 1
ATOM 1630 N N . ALA A 1 215 ? -12.324 10.229 28.840 1.00 10.95 212 ALA A N 1
ATOM 1631 C CA . ALA A 1 215 ? -12.030 9.530 27.556 1.00 11.52 212 ALA A CA 1
ATOM 1632 C C . ALA A 1 215 ? -12.023 10.487 26.400 1.00 10.63 212 ALA A C 1
ATOM 1633 O O . ALA A 1 215 ? -11.199 10.340 25.499 1.00 11.70 212 ALA A O 1
ATOM 1635 N N . LEU A 1 216 ? -12.944 11.457 26.441 1.00 10.55 213 LEU A N 1
ATOM 1636 C CA . LEU A 1 216 ? -12.961 12.476 25.391 1.00 10.63 213 LEU A CA 1
ATOM 1637 C C . LEU A 1 216 ? -11.604 13.213 25.273 1.00 10.52 213 LEU A C 1
ATOM 1638 O O . LEU A 1 216 ? -11.055 13.353 24.166 1.00 11.26 213 LEU A O 1
ATOM 1643 N N . LEU A 1 217 ? -11.101 13.602 26.413 1.00 10.95 214 LEU A N 1
ATOM 1644 C CA . LEU A 1 217 ? -9.864 14.324 26.403 1.00 10.79 214 LEU A CA 1
ATOM 1645 C C . LEU A 1 217 ? -8.731 13.437 25.851 1.00 12.49 214 LEU A C 1
ATOM 1646 O O . LEU A 1 217 ? -7.916 13.880 25.009 1.00 12.78 214 LEU A O 1
ATOM 1651 N N . GLU A 1 218 ? -8.677 12.200 26.369 1.00 12.11 215 GLU A N 1
ATOM 1652 C CA . GLU A 1 218 ? -7.669 11.283 25.876 1.00 11.61 215 GLU A CA 1
ATOM 1653 C C . GLU A 1 218 ? -7.705 11.085 24.363 1.00 10.68 215 GLU A C 1
ATOM 1654 O O . GLU A 1 218 ? -6.686 11.069 23.680 1.00 13.33 215 GLU A O 1
ATOM 1660 N N . LEU A 1 219 ? -8.931 10.876 23.898 1.00 10.36 216 LEU A N 1
ATOM 1661 C CA . LEU A 1 219 ? -9.111 10.695 22.444 1.00 11.65 216 LEU A CA 1
ATOM 1662 C C . LEU A 1 219 ? -8.615 11.902 21.655 1.00 11.44 216 LEU A C 1
ATOM 1663 O O . LEU A 1 219 ? -8.042 11.706 20.587 1.00 12.40 216 LEU A O 1
ATOM 1668 N N . THR A 1 220 ? -8.980 13.116 22.089 1.00 11.62 217 THR A N 1
ATOM 1669 C CA . THR A 1 220 ? -8.628 14.287 21.298 1.00 12.09 217 THR A CA 1
ATOM 1670 C C . THR A 1 220 ? -7.154 14.618 21.416 1.00 14.20 217 THR A C 1
ATOM 1671 O O . THR A 1 220 ? -6.661 15.288 20.507 1.00 16.95 217 THR A O 1
ATOM 1675 N N . GLN A 1 221 ? -6.449 14.118 22.420 1.00 13.80 218 GLN A N 1
ATOM 1676 C CA . GLN A 1 221 ? -5.035 14.351 22.537 1.00 14.00 218 GLN A CA 1
ATOM 1677 C C . GLN A 1 221 ? -4.205 13.233 22.020 1.00 13.39 218 GLN A C 1
ATOM 1678 O O . GLN A 1 221 ? -2.936 13.376 21.869 1.00 16.05 218 GLN A O 1
ATOM 1684 N N . GLU A 1 222 ? -4.770 12.103 21.647 1.00 12.96 219 GLU A N 1
ATOM 1685 C CA . GLU A 1 222 ? -4.014 10.922 21.266 1.00 12.91 219 GLU A CA 1
ATOM 1686 C C . GLU A 1 222 ? -3.279 11.238 19.971 1.00 13.06 219 GLU A C 1
ATOM 1687 O O . GLU A 1 222 ? -3.773 11.772 19.038 1.00 14.68 219 GLU A O 1
ATOM 1693 N N . VAL A 1 223 ? -2.011 10.691 19.927 1.00 15.04 220 VAL A N 1
ATOM 1694 C CA . VAL A 1 223 ? -1.216 10.639 18.699 1.00 15.40 220 VAL A CA 1
ATOM 1695 C C . VAL A 1 223 ? -1.347 9.186 18.237 1.00 15.18 220 VAL A C 1
ATOM 1696 O O . VAL A 1 223 ? -0.812 8.224 18.771 1.00 18.32 220 VAL A O 1
ATOM 1700 N N . TRP A 1 224 ? -2.049 9.060 17.120 1.00 14.53 221 TRP A N 1
ATOM 1701 C CA . TRP A 1 224 ? -2.316 7.776 16.554 1.00 13.90 221 TRP A CA 1
ATOM 1702 C C . TRP A 1 224 ? -1.109 7.220 15.809 1.00 16.66 221 TRP A C 1
ATOM 1703 O O . TRP A 1 224 ? -0.833 6.047 15.876 1.00 17.20 221 TRP A O 1
ATOM 1714 N N . ASP A 1 225 ? -0.478 8.112 15.048 1.00 15.27 222 ASP A N 1
ATOM 1715 C CA . ASP A 1 225 ? 0.836 7.819 14.422 1.00 15.94 222 ASP A CA 1
ATOM 1716 C C . ASP A 1 225 ? 1.487 9.162 14.128 1.00 16.61 222 ASP A C 1
ATOM 1717 O O . ASP A 1 225 ? 0.885 10.193 14.353 1.00 18.80 222 ASP A O 1
ATOM 1722 N N . GLU A 1 226 ? 2.712 9.099 13.633 1.00 17.58 223 GLU A N 1
ATOM 1723 C CA . GLU A 1 226 ? 3.412 10.349 13.427 1.00 23.26 223 GLU A CA 1
ATOM 1724 C C . GLU A 1 226 ? 3.554 10.708 11.988 1.00 23.41 223 GLU A C 1
ATOM 1725 O O . GLU A 1 226 ? 4.276 11.640 11.678 1.00 27.88 223 GLU A O 1
ATOM 1731 N N . GLY A 1 227 ? 2.776 10.091 11.111 1.00 18.67 224 GLY A N 1
ATOM 1732 C CA . GLY A 1 227 ? 2.850 10.319 9.662 1.00 20.77 224 GLY A CA 1
ATOM 1733 C C . GLY A 1 227 ? 4.185 9.803 9.142 1.00 24.30 224 GLY A C 1
ATOM 1734 O O . GLY A 1 227 ? 4.846 8.964 9.797 1.00 34.95 224 GLY A O 1
ATOM 1735 N N . ASN A 1 228 ? 4.561 10.260 7.926 1.00 19.10 225 ASN A N 1
ATOM 1736 C CA . ASN A 1 228 ? 5.820 9.778 7.323 1.00 23.86 225 ASN A CA 1
ATOM 1737 C C . ASN A 1 228 ? 6.103 10.729 6.186 1.00 20.29 225 ASN A C 1
ATOM 1738 O O . ASN A 1 228 ? 5.524 11.839 6.089 1.00 18.81 225 ASN A O 1
ATOM 1743 N N . GLU A 1 229 ? 7.047 10.333 5.337 1.00 18.94 226 GLU A N 1
ATOM 1744 C CA . GLU A 1 229 ? 7.455 11.243 4.252 1.00 19.49 226 GLU A CA 1
ATOM 1745 C C . GLU A 1 229 ? 6.280 11.670 3.305 1.00 17.99 226 GLU A C 1
ATOM 1746 O O . GLU A 1 229 ? 6.424 12.679 2.606 1.00 22.97 226 GLU A O 1
ATOM 1752 N N . TYR A 1 230 ? 5.266 10.822 3.245 1.00 13.86 227 TYR A N 1
ATOM 1753 C CA . TYR A 1 230 ? 4.188 11.065 2.325 1.00 13.85 227 TYR A CA 1
ATOM 1754 C C . TYR A 1 230 ? 2.837 11.503 2.961 1.00 12.69 227 TYR A C 1
ATOM 1755 O O . TYR A 1 230 ? 2.070 12.136 2.244 1.00 14.34 227 TYR A O 1
ATOM 1764 N N . PHE A 1 231 ? 2.633 11.157 4.222 1.00 12.50 228 PHE A N 1
ATOM 1765 C CA . PHE A 1 231 ? 1.334 11.342 4.862 1.00 11.47 228 PHE A CA 1
ATOM 1766 C C . PHE A 1 231 ? 1.435 12.168 6.144 1.00 11.75 228 PHE A C 1
ATOM 1767 O O . PHE A 1 231 ? 2.388 11.996 6.932 1.00 13.08 228 PHE A O 1
ATOM 1775 N N . PRO A 1 232 ? 0.465 13.075 6.346 1.00 12.28 229 PRO A N 1
ATOM 1776 C CA . PRO A 1 232 ? 0.346 13.626 7.648 1.00 13.84 229 PRO A CA 1
ATOM 1777 C C . PRO A 1 232 ? -0.032 12.560 8.722 1.00 12.84 229 PRO A C 1
ATOM 1778 O O . PRO A 1 232 ? -0.513 11.526 8.322 1.00 12.50 229 PRO A O 1
ATOM 1782 N N . PRO A 1 233 ? 0.096 12.897 9.994 1.00 12.22 230 PRO A N 1
ATOM 1783 C CA . PRO A 1 233 ? -0.403 12.002 11.026 1.00 11.85 230 PRO A CA 1
ATOM 1784 C C . PRO A 1 233 ? -1.890 11.633 10.808 1.00 10.48 230 PRO A C 1
ATOM 1785 O O . PRO A 1 233 ? -2.690 12.507 10.398 1.00 11.65 230 PRO A O 1
ATOM 1789 N N . THR A 1 234 ? -2.254 10.406 11.162 1.00 10.88 231 THR A N 1
ATOM 1790 C CA . THR A 1 234 ? -3.666 10.040 11.198 1.00 11.17 231 THR A CA 1
ATOM 1791 C C . THR A 1 234 ? -4.386 11.044 12.096 1.00 11.44 231 THR A C 1
ATOM 1792 O O . THR A 1 234 ? -3.970 11.439 13.154 1.00 12.15 231 THR A O 1
ATOM 1796 N N . SER A 1 235 ? -5.566 11.421 11.557 1.00 10.34 232 SER A N 1
ATOM 1797 C CA . SER A 1 235 ? -6.374 12.514 12.089 1.00 10.53 232 SER A CA 1
ATOM 1798 C C . SER A 1 235 ? -7.717 12.049 12.650 1.00 9.92 232 SER A C 1
ATOM 1799 O O . SER A 1 235 ? -8.553 11.533 11.901 1.00 11.75 232 SER A O 1
ATOM 1802 N N . PHE A 1 236 ? -7.921 12.301 13.958 1.00 9.73 233 PHE A N 1
ATOM 1803 C CA . PHE A 1 236 ? -9.193 11.998 14.634 1.00 9.46 233 PHE A CA 1
ATOM 1804 C C . PHE A 1 236 ? -9.930 13.330 14.867 1.00 9.25 233 PHE A C 1
ATOM 1805 O O . PHE A 1 236 ? -9.367 14.294 15.386 1.00 9.74 233 PHE A O 1
ATOM 1813 N N . GLN A 1 237 ? -11.226 13.363 14.485 1.00 8.71 234 GLN A N 1
ATOM 1814 C CA . GLN A 1 237 ? -12.055 14.549 14.655 1.00 8.26 234 GLN A CA 1
ATOM 1815 C C . GLN A 1 237 ? -13.480 14.142 15.060 1.00 8.38 234 GLN A C 1
ATOM 1816 O O . GLN A 1 237 ? -14.030 13.232 14.444 1.00 10.03 234 GLN A O 1
ATOM 1822 N N . ILE A 1 238 ? -14.058 14.867 16.026 1.00 8.43 235 ILE A N 1
ATOM 1823 C CA . ILE A 1 238 ? -15.457 14.690 16.361 1.00 8.10 235 ILE A CA 1
ATOM 1824 C C . ILE A 1 238 ? -16.308 15.613 15.483 1.00 9.75 235 ILE A C 1
ATOM 1825 O O . ILE A 1 238 ? -16.073 16.811 15.469 1.00 10.97 235 ILE A O 1
ATOM 1830 N N . SER A 1 239 ? -17.304 15.029 14.818 1.00 9.27 236 SER A N 1
ATOM 1831 C CA . SER A 1 239 ? -18.221 15.815 14.022 1.00 9.56 236 SER A CA 1
ATOM 1832 C C . SER A 1 239 ? -19.498 16.232 14.754 1.00 10.09 236 SER A C 1
ATOM 1833 O O . SER A 1 239 ? -20.055 17.307 14.448 1.00 11.23 236 SER A O 1
ATOM 1836 N N . ASN A 1 240 ? -19.941 15.409 15.674 1.00 9.27 237 ASN A N 1
ATOM 1837 C CA . ASN A 1 240 ? -21.239 15.634 16.290 1.00 10.29 237 ASN A CA 1
ATOM 1838 C C . ASN A 1 240 ? -21.228 15.141 17.731 1.00 9.37 237 ASN A C 1
ATOM 1839 O O . ASN A 1 240 ? -20.612 14.088 18.026 1.00 10.17 237 ASN A O 1
ATOM 1844 N N . ILE A 1 241 ? -21.902 15.860 18.614 1.00 9.88 238 ILE A N 1
ATOM 1845 C CA . ILE A 1 241 ? -22.021 15.421 20.016 1.00 9.26 238 ILE A CA 1
ATOM 1846 C C . ILE A 1 241 ? -23.386 15.899 20.501 1.00 10.23 238 ILE A C 1
ATOM 1847 O O . ILE A 1 241 ? -23.695 17.103 20.328 1.00 11.24 238 ILE A O 1
ATOM 1852 N N . ASN A 1 242 ? -24.189 15.043 21.056 1.00 9.58 239 ASN A N 1
ATOM 1853 C CA . ASN A 1 242 ? -25.544 15.458 21.527 1.00 10.24 239 ASN A CA 1
ATOM 1854 C C . ASN A 1 242 ? -25.997 14.639 22.706 1.00 9.93 239 ASN A C 1
ATOM 1855 O O . ASN A 1 242 ? -26.032 13.383 22.630 1.00 11.30 239 ASN A O 1
ATOM 1860 N N . GLY A 1 243 ? -26.301 15.321 23.796 1.00 10.56 240 GLY A N 1
ATOM 1861 C CA . GLY A 1 243 ? -26.876 14.657 24.970 1.00 11.45 240 GLY A CA 1
ATOM 1862 C C . GLY A 1 243 ? -27.721 15.687 25.711 1.00 10.99 240 GLY A C 1
ATOM 1863 O O . GLY A 1 243 ? -27.416 16.886 25.754 1.00 12.06 240 GLY A O 1
ATOM 1864 N N . GLY A 1 244 ? -28.824 15.176 26.294 1.00 11.24 241 GLY A N 1
ATOM 1865 C CA . GLY A 1 244 ? -29.766 15.953 27.067 1.00 12.79 241 GLY A CA 1
ATOM 1866 C C . GLY A 1 244 ? -31.111 15.966 26.481 1.00 13.44 241 GLY A C 1
ATOM 1867 O O . GLY A 1 244 ? -31.287 15.630 25.333 1.00 15.97 241 GLY A O 1
ATOM 1868 N N . THR A 1 245 ? -32.066 16.388 27.275 1.00 13.91 242 THR A N 1
ATOM 1869 C CA . THR A 1 245 ? -33.470 16.465 26.823 1.00 15.18 242 THR A CA 1
ATOM 1870 C C . THR A 1 245 ? -33.893 17.859 26.484 1.00 13.71 242 THR A C 1
ATOM 1871 O O . THR A 1 245 ? -34.969 18.057 25.936 1.00 19.41 242 THR A O 1
ATOM 1875 N N . GLY A 1 246 ? -33.049 18.840 26.685 1.00 12.77 243 GLY A N 1
ATOM 1876 C CA . GLY A 1 246 ? -33.357 20.224 26.621 1.00 13.37 243 GLY A CA 1
ATOM 1877 C C . GLY A 1 246 ? -33.660 20.875 27.964 1.00 13.89 243 GLY A C 1
ATOM 1878 O O . GLY A 1 246 ? -33.563 22.089 28.086 1.00 18.42 243 GLY A O 1
ATOM 1879 N N . ALA A 1 247 ? -34.060 20.078 28.912 1.00 12.82 244 ALA A N 1
ATOM 1880 C CA . ALA A 1 247 ? -34.348 20.655 30.273 1.00 14.49 244 ALA A CA 1
ATOM 1881 C C . ALA A 1 247 ? -33.023 20.948 30.989 1.00 14.69 244 ALA A C 1
ATOM 1882 O O . ALA A 1 247 ? -32.125 20.146 30.968 1.00 13.98 244 ALA A O 1
ATOM 1884 N N . THR A 1 248 ? -32.960 22.074 31.644 1.00 13.01 245 THR A N 1
ATOM 1885 C CA . THR A 1 248 ? -31.737 22.493 32.336 1.00 12.85 245 THR A CA 1
ATOM 1886 C C . THR A 1 248 ? -31.660 21.980 33.795 1.00 12.46 245 THR A C 1
ATOM 1887 O O . THR A 1 248 ? -30.658 22.234 34.447 1.00 12.92 245 THR A O 1
ATOM 1891 N N . ASN A 1 249 ? -32.659 21.188 34.197 1.00 11.73 246 ASN A N 1
ATOM 1892 C CA . ASN A 1 249 ? -32.693 20.585 35.513 1.00 11.15 246 ASN A CA 1
ATOM 1893 C C . ASN A 1 249 ? -32.775 19.047 35.382 1.00 10.91 246 ASN A C 1
ATOM 1894 O O . ASN A 1 249 ? -33.198 18.365 36.328 1.00 12.64 246 ASN A O 1
ATOM 1899 N N . VAL A 1 250 ? -32.209 18.463 34.266 1.00 11.33 247 VAL A N 1
ATOM 1900 C CA . VAL A 1 250 ? -32.158 17.053 34.045 1.00 12.24 247 VAL A CA 1
ATOM 1901 C C . VAL A 1 250 ? -30.748 16.636 33.697 1.00 11.89 247 VAL A C 1
ATOM 1902 O O . VAL A 1 250 ? -30.133 17.289 32.857 1.00 14.27 247 VAL A O 1
ATOM 1906 N N . ILE A 1 251 ? -30.316 15.549 34.279 1.00 11.05 248 ILE A N 1
ATOM 1907 C CA . ILE A 1 251 ? -29.104 14.847 33.911 1.00 11.82 248 ILE A CA 1
ATOM 1908 C C . ILE A 1 251 ? -29.411 13.892 32.772 1.00 13.11 248 ILE A C 1
ATOM 1909 O O . ILE A 1 251 ? -30.348 13.084 32.927 1.00 14.04 248 ILE A O 1
ATOM 1914 N N . PRO A 1 252 ? -28.690 13.944 31.634 1.00 12.39 249 PRO A N 1
ATOM 1915 C CA . PRO A 1 252 ? -29.040 13.057 30.521 1.00 14.28 249 PRO A CA 1
ATOM 1916 C C . PRO A 1 252 ? -28.928 11.604 30.776 1.00 13.21 249 PRO A C 1
ATOM 1917 O O . PRO A 1 252 ? -28.047 11.214 31.528 1.00 12.75 249 PRO A O 1
ATOM 1921 N N . GLY A 1 253 ? -29.672 10.753 30.079 1.00 13.91 250 GLY A N 1
ATOM 1922 C CA . GLY A 1 253 ? -29.522 9.338 30.162 1.00 13.92 250 GLY A CA 1
ATOM 1923 C C . GLY A 1 253 ? -28.491 8.763 29.180 1.00 12.58 250 GLY A C 1
ATOM 1924 O O . GLY A 1 253 ? -28.081 7.625 29.386 1.00 14.81 250 GLY A O 1
ATOM 1925 N N . GLU A 1 254 ? -28.128 9.505 28.177 1.00 13.33 251 GLU A N 1
ATOM 1926 C CA . GLU A 1 254 ? -27.184 9.022 27.177 1.00 13.80 251 GLU A CA 1
ATOM 1927 C C . GLU A 1 254 ? -26.559 10.210 26.467 1.00 11.04 251 GLU A C 1
ATOM 1928 O O . GLU A 1 254 ? -27.078 11.337 26.502 1.00 12.39 251 GLU A O 1
ATOM 1934 N N . LEU A 1 255 ? -25.389 9.929 25.806 1.00 11.45 252 LEU A N 1
ATOM 1935 C CA . LEU A 1 255 ? -24.678 10.931 25.071 1.00 11.58 252 LEU A CA 1
ATOM 1936 C C . LEU A 1 255 ? -24.221 10.321 23.742 1.00 11.48 252 LEU A C 1
ATOM 1937 O O . LEU A 1 255 ? -23.512 9.318 23.765 1.00 12.88 252 LEU A O 1
ATOM 1942 N N . ASN A 1 256 ? -24.577 10.924 22.642 1.00 10.49 253 ASN A N 1
ATOM 1943 C CA . ASN A 1 256 ? -24.174 10.429 21.298 1.00 10.29 253 ASN A CA 1
ATOM 1944 C C . ASN A 1 256 ? -23.012 11.247 20.806 1.00 10.13 253 ASN A C 1
ATOM 1945 O O . ASN A 1 256 ? -23.019 12.464 20.911 1.00 11.14 253 ASN A O 1
ATOM 1950 N N . VAL A 1 257 ? -21.996 10.578 20.252 1.00 9.80 254 VAL A N 1
ATOM 1951 C CA . VAL A 1 257 ? -20.775 11.197 19.731 1.00 9.40 254 VAL A CA 1
ATOM 1952 C C . VAL A 1 257 ? -20.438 10.551 18.376 1.00 9.71 254 VAL A C 1
ATOM 1953 O O . VAL A 1 257 ? -20.305 9.314 18.351 1.00 11.65 254 VAL A O 1
ATOM 1957 N N . LYS A 1 258 ? -20.285 11.328 17.357 1.00 9.12 255 LYS A N 1
ATOM 1958 C CA . LYS A 1 258 ? -19.860 10.857 16.034 1.00 9.04 255 LYS A CA 1
ATOM 1959 C C . LYS A 1 258 ? -18.482 11.347 15.751 1.00 8.31 255 LYS A C 1
ATOM 1960 O O . LYS A 1 258 ? -18.240 12.531 15.903 1.00 9.79 255 LYS A O 1
ATOM 1966 N N . PHE A 1 259 ? -17.608 10.447 15.309 1.00 8.83 256 PHE A N 1
ATOM 1967 C CA . PHE A 1 259 ? -16.253 10.805 15.056 1.00 8.65 256 PHE A CA 1
ATOM 1968 C C . PHE A 1 259 ? -15.719 10.090 13.807 1.00 8.03 256 PHE A C 1
ATOM 1969 O O . PHE A 1 259 ? -16.244 9.049 13.430 1.00 9.56 256 PHE A O 1
ATOM 1977 N N . ASN A 1 260 ? -14.580 10.603 13.363 1.00 9.08 257 ASN A N 1
ATOM 1978 C CA . ASN A 1 260 ? -13.963 10.058 12.120 1.00 8.69 257 ASN A CA 1
ATOM 1979 C C . ASN A 1 260 ? -12.454 10.108 12.239 1.00 8.66 257 ASN A C 1
ATOM 1980 O O . ASN A 1 260 ? -11.874 11.048 12.804 1.00 9.67 257 ASN A O 1
ATOM 1985 N N . PHE A 1 261 ? -11.856 9.113 11.595 1.00 8.54 258 PHE A N 1
ATOM 1986 C CA . PHE A 1 261 ? -10.413 9.086 11.317 1.00 8.03 258 PHE A CA 1
ATOM 1987 C C . PHE A 1 261 ? -10.175 9.196 9.817 1.00 8.65 258 PHE A C 1
ATOM 1988 O O . PHE A 1 261 ? -10.732 8.428 9.040 1.00 10.29 258 PHE A O 1
ATOM 1996 N N . ARG A 1 262 ? -9.265 10.122 9.438 1.00 8.80 259 ARG A N 1
ATOM 1997 C CA . ARG A 1 262 ? -8.660 10.048 8.091 1.00 9.17 259 ARG A CA 1
ATOM 1998 C C . ARG A 1 262 ? -7.249 9.485 8.365 1.00 9.08 259 ARG A C 1
ATOM 1999 O O . ARG A 1 262 ? -6.428 10.185 9.034 1.00 10.57 259 ARG A O 1
ATOM 2007 N N . PHE A 1 263 ? -7.017 8.251 8.038 1.00 9.10 260 PHE A N 1
ATOM 2008 C CA . PHE A 1 263 ? -5.813 7.528 8.489 1.00 10.04 260 PHE A CA 1
ATOM 2009 C C . PHE A 1 263 ? -4.902 7.182 7.345 1.00 9.71 260 PHE A C 1
ATOM 2010 O O . PHE A 1 263 ? -5.313 6.887 6.205 1.00 11.40 260 PHE A O 1
ATOM 2018 N N . SER A 1 264 ? -3.610 7.209 7.674 1.00 13.30 261 SER A N 1
ATOM 2019 C CA . SER A 1 264 ? -2.574 6.914 6.703 1.00 14.20 261 SER A CA 1
ATOM 2020 C C . SER A 1 264 ? -2.284 5.453 6.701 1.00 13.81 261 SER A C 1
ATOM 2021 O O . SER A 1 264 ? -2.810 4.656 7.440 1.00 15.02 261 SER A O 1
ATOM 2024 N N . THR A 1 265 ? -1.277 5.060 5.908 1.00 16.43 262 THR A N 1
ATOM 2025 C CA . THR A 1 265 ? -0.736 3.740 5.916 1.00 15.64 262 THR A CA 1
ATOM 2026 C C . THR A 1 265 ? -0.052 3.301 7.256 1.00 15.42 262 THR A C 1
ATOM 2027 O O . THR A 1 265 ? 0.327 2.127 7.409 1.00 20.42 262 THR A O 1
ATOM 2031 N N . GLU A 1 266 ? 0.203 4.255 8.127 1.00 14.62 263 GLU A N 1
ATOM 2032 C CA . GLU A 1 266 ? 0.868 4.021 9.375 1.00 15.36 263 GLU A CA 1
ATOM 2033 C C . GLU A 1 266 ? -0.031 3.457 10.493 1.00 18.68 263 GLU A C 1
ATOM 2034 O O . GLU A 1 266 ? 0.461 3.094 11.515 1.00 23.00 263 GLU A O 1
ATOM 2040 N N . SER A 1 267 ? -1.308 3.472 10.247 1.00 15.95 264 SER A N 1
ATOM 2041 C CA . SER A 1 267 ? -2.251 2.899 11.193 1.00 15.51 264 SER A CA 1
ATOM 2042 C C . SER A 1 267 ? -3.182 1.935 10.405 1.00 15.50 264 SER A C 1
ATOM 2043 O O . SER A 1 267 ? -3.303 2.081 9.172 1.00 18.45 264 SER A O 1
ATOM 2046 N N . THR A 1 268 ? -3.824 0.988 11.068 1.00 16.98 265 THR A N 1
ATOM 2047 C CA . THR A 1 268 ? -4.799 0.198 10.416 1.00 17.25 265 THR A CA 1
ATOM 2048 C C . THR A 1 268 ? -6.198 0.382 11.026 1.00 16.16 265 THR A C 1
ATOM 2049 O O . THR A 1 268 ? -6.306 0.813 12.182 1.00 15.68 265 THR A O 1
ATOM 2053 N N . GLU A 1 269 ? -7.251 0.064 10.258 1.00 16.35 266 GLU A N 1
ATOM 2054 C CA . GLU A 1 269 ? -8.586 0.099 10.714 1.00 18.37 266 GLU A CA 1
ATOM 2055 C C . GLU A 1 269 ? -8.748 -0.684 12.036 1.00 15.90 266 GLU A C 1
ATOM 2056 O O . GLU A 1 269 ? -9.244 -0.203 13.069 1.00 18.16 266 GLU A O 1
ATOM 2062 N N . ALA A 1 270 ? -8.174 -1.907 12.088 1.00 16.19 267 ALA A N 1
ATOM 2063 C CA . ALA A 1 270 ? -8.279 -2.685 13.261 1.00 17.66 267 ALA A CA 1
ATOM 2064 C C . ALA A 1 270 ? -7.617 -2.101 14.458 1.00 17.72 267 ALA A C 1
ATOM 2065 O O . ALA A 1 270 ? -8.077 -2.135 15.626 1.00 18.29 267 ALA A O 1
ATOM 2067 N N . GLY A 1 271 ? -6.422 -1.563 14.228 1.00 17.29 268 GLY A N 1
ATOM 2068 C CA . GLY A 1 271 ? -5.671 -1.056 15.331 1.00 16.76 268 GLY A CA 1
ATOM 2069 C C . GLY A 1 271 ? -6.320 0.214 15.917 1.00 14.20 268 GLY A C 1
ATOM 2070 O O . GLY A 1 271 ? -6.246 0.472 17.137 1.00 15.50 268 GLY A O 1
ATOM 2071 N N . LEU A 1 272 ? -6.848 1.086 15.074 1.00 13.89 269 LEU A N 1
ATOM 2072 C CA . LEU A 1 272 ? -7.521 2.296 15.526 1.00 13.53 269 LEU A CA 1
ATOM 2073 C C . LEU A 1 272 ? -8.734 1.932 16.384 1.00 12.95 269 LEU A C 1
ATOM 2074 O O . LEU A 1 272 ? -8.986 2.493 17.452 1.00 13.00 269 LEU A O 1
ATOM 2079 N N . LYS A 1 273 ? -9.531 0.977 15.876 1.00 13.07 270 LYS A N 1
ATOM 2080 C CA . LYS A 1 273 ? -10.727 0.565 16.645 1.00 13.21 270 LYS A CA 1
ATOM 2081 C C . LYS A 1 273 ? -10.292 0.000 18.036 1.00 13.90 270 LYS A C 1
ATOM 2082 O O . LYS A 1 273 ? -10.902 0.283 19.080 1.00 15.87 270 LYS A O 1
ATOM 2088 N N . GLN A 1 274 ? -9.230 -0.858 18.024 1.00 14.27 271 GLN A N 1
ATOM 2089 C CA . GLN A 1 274 ? -8.837 -1.447 19.271 1.00 15.83 271 GLN A CA 1
ATOM 2090 C C . GLN A 1 274 ? -8.420 -0.389 20.228 1.00 14.61 271 GLN A C 1
ATOM 2091 O O . GLN A 1 274 ? -8.714 -0.468 21.469 1.00 15.61 271 GLN A O 1
ATOM 2097 N N . ARG A 1 275 ? -7.710 0.631 19.774 1.00 14.19 272 ARG A N 1
ATOM 2098 C CA A ARG A 1 275 ? -7.250 1.679 20.670 0.50 14.01 272 ARG A CA 1
ATOM 2099 C CA B ARG A 1 275 ? -7.246 1.665 20.652 0.50 14.34 272 ARG A CA 1
ATOM 2100 C C . ARG A 1 275 ? -8.401 2.533 21.209 1.00 13.36 272 ARG A C 1
ATOM 2101 O O . ARG A 1 275 ? -8.346 2.953 22.380 1.00 13.78 272 ARG A O 1
ATOM 2116 N N . VAL A 1 276 ? -9.403 2.830 20.381 1.00 11.85 273 VAL A N 1
ATOM 2117 C CA . VAL A 1 276 ? -10.542 3.576 20.890 1.00 12.30 273 VAL A CA 1
ATOM 2118 C C . VAL A 1 276 ? -11.293 2.833 21.960 1.00 12.69 273 VAL A C 1
ATOM 2119 O O . VAL A 1 276 ? -11.611 3.341 23.033 1.00 13.10 273 VAL A O 1
ATOM 2123 N N . HIS A 1 277 ? -11.553 1.534 21.735 1.00 13.03 274 HIS A N 1
ATOM 2124 C CA . HIS A 1 277 ? -12.212 0.728 22.783 1.00 13.55 274 HIS A CA 1
ATOM 2125 C C . HIS A 1 277 ? -11.350 0.693 23.989 1.00 13.48 274 HIS A C 1
ATOM 2126 O O . HIS A 1 277 ? -11.919 0.748 25.127 1.00 14.35 274 HIS A O 1
ATOM 2133 N N . ALA A 1 278 ? -10.008 0.584 23.899 1.00 14.28 275 ALA A N 1
ATOM 2134 C CA . ALA A 1 278 ? -9.221 0.515 25.051 1.00 15.92 275 ALA A CA 1
ATOM 2135 C C . ALA A 1 278 ? -9.253 1.812 25.840 1.00 14.67 275 ALA A C 1
ATOM 2136 O O . ALA A 1 278 ? -9.276 1.754 27.095 1.00 15.77 275 ALA A O 1
ATOM 2138 N N . ILE A 1 279 ? -9.279 2.940 25.183 1.00 13.76 276 ILE A N 1
ATOM 2139 C CA . ILE A 1 279 ? -9.401 4.226 25.918 1.00 14.32 276 ILE A CA 1
ATOM 2140 C C . ILE A 1 279 ? -10.774 4.336 26.641 1.00 13.08 276 ILE A C 1
ATOM 2141 O O . ILE A 1 279 ? -10.834 4.739 27.810 1.00 14.34 276 ILE A O 1
ATOM 2146 N N . LEU A 1 280 ? -11.867 3.991 25.971 1.00 12.65 277 LEU A N 1
ATOM 2147 C CA . LEU A 1 280 ? -13.160 4.040 26.599 1.00 12.68 277 LEU A CA 1
ATOM 2148 C C . LEU A 1 280 ? -13.201 3.090 27.823 1.00 14.03 277 LEU A C 1
ATOM 2149 O O . LEU A 1 280 ? -13.669 3.434 28.910 1.00 14.10 277 LEU A O 1
ATOM 2154 N N . ASP A 1 281 ? -12.678 1.868 27.616 1.00 14.31 278 ASP A N 1
ATOM 2155 C CA . ASP A 1 281 ? -12.807 0.894 28.662 1.00 16.56 278 ASP A CA 1
ATOM 2156 C C . ASP A 1 281 ? -11.940 1.217 29.901 1.00 17.38 278 ASP A C 1
ATOM 2157 O O . ASP A 1 281 ? -12.287 0.986 31.042 1.00 18.70 278 ASP A O 1
ATOM 2162 N N . LYS A 1 282 ? -10.780 1.816 29.654 1.00 17.01 279 LYS A N 1
ATOM 2163 C CA A LYS A 1 282 ? -9.921 2.214 30.745 0.50 17.06 279 LYS A CA 1
ATOM 2164 C CA B LYS A 1 282 ? -9.925 2.210 30.748 0.50 17.33 279 LYS A CA 1
ATOM 2165 C C . LYS A 1 282 ? -10.457 3.256 31.704 1.00 17.74 279 LYS A C 1
ATOM 2166 O O . LYS A 1 282 ? -10.190 3.243 32.885 1.00 20.95 279 LYS A O 1
ATOM 2177 N N . HIS A 1 283 ? -11.356 4.046 31.173 1.00 15.60 280 HIS A N 1
ATOM 2178 C CA . HIS A 1 283 ? -12.098 5.050 31.946 1.00 14.91 280 HIS A CA 1
ATOM 2179 C C . HIS A 1 283 ? -13.446 4.610 32.397 1.00 14.56 280 HIS A C 1
ATOM 2180 O O . HIS A 1 283 ? -14.211 5.403 32.991 1.00 17.00 280 HIS A O 1
ATOM 2187 N N . GLY A 1 284 ? -13.782 3.327 32.236 1.00 15.41 281 GLY A N 1
ATOM 2188 C CA . GLY A 1 284 ? -14.985 2.842 32.738 1.00 15.69 281 GLY A CA 1
ATOM 2189 C C . GLY A 1 284 ? -16.220 3.310 32.043 1.00 15.13 281 GLY A C 1
ATOM 2190 O O . GLY A 1 284 ? -17.357 3.178 32.555 1.00 17.50 281 GLY A O 1
ATOM 2191 N N . VAL A 1 285 ? -16.060 3.750 30.794 1.00 14.30 282 VAL A N 1
ATOM 2192 C CA . VAL A 1 285 ? -17.222 4.251 30.084 1.00 12.50 282 VAL A CA 1
ATOM 2193 C C . VAL A 1 285 ? -18.090 3.068 29.676 1.00 13.39 282 VAL A C 1
ATOM 2194 O O . VAL A 1 285 ? -17.564 1.985 29.254 1.00 14.96 282 VAL A O 1
ATOM 2198 N N . GLN A 1 286 ? -19.421 3.197 29.764 1.00 12.73 283 GLN A N 1
ATOM 2199 C CA . GLN A 1 286 ? -20.314 2.171 29.343 1.00 13.05 283 GLN A CA 1
ATOM 2200 C C . GLN A 1 286 ? -20.988 2.651 28.072 1.00 11.89 283 GLN A C 1
ATOM 2201 O O . GLN A 1 286 ? -21.436 3.795 28.063 1.00 12.75 283 GLN A O 1
ATOM 2207 N N . TYR A 1 287 ? -20.982 1.860 27.052 1.00 12.14 284 TYR A N 1
ATOM 2208 C CA . TYR A 1 287 ? -21.344 2.422 25.728 1.00 11.47 284 TYR A CA 1
ATOM 2209 C C . TYR A 1 287 ? -21.810 1.341 24.718 1.00 12.62 284 TYR A C 1
ATOM 2210 O O . TYR A 1 287 ? -21.485 0.158 24.844 1.00 14.58 284 TYR A O 1
ATOM 2219 N N . ASP A 1 288 ? -22.437 1.867 23.697 1.00 12.18 285 ASP A N 1
ATOM 2220 C CA . ASP A 1 288 ? -22.694 1.219 22.379 1.00 13.26 285 ASP A CA 1
ATOM 2221 C C . ASP A 1 288 ? -21.816 1.920 21.341 1.00 11.61 285 ASP A C 1
ATOM 2222 O O . ASP A 1 288 ? -21.486 3.100 21.486 1.00 11.78 285 ASP A O 1
ATOM 2227 N N . LEU A 1 289 ? -21.407 1.218 20.301 1.00 12.12 286 LEU A N 1
ATOM 2228 C CA . LEU A 1 289 ? -20.534 1.800 19.266 1.00 11.91 286 LEU A CA 1
ATOM 2229 C C . LEU A 1 289 ? -20.782 1.117 17.942 1.00 11.82 286 LEU A C 1
ATOM 2230 O O . LEU A 1 289 ? -20.622 -0.096 17.839 1.00 13.02 286 LEU A O 1
ATOM 2235 N N . GLN A 1 290 ? -21.105 1.876 16.928 1.00 10.83 287 GLN A N 1
ATOM 2236 C CA . GLN A 1 290 ? -21.199 1.401 15.557 1.00 11.28 287 GLN A CA 1
ATOM 2237 C C . GLN A 1 290 ? -19.994 1.883 14.733 1.00 12.14 287 GLN A C 1
ATOM 2238 O O . GLN A 1 290 ? -19.654 3.072 14.804 1.00 14.68 287 GLN A O 1
ATOM 2244 N N . TRP A 1 291 ? -19.347 0.985 14.047 1.00 12.44 288 TRP A N 1
ATOM 2245 C CA . TRP A 1 291 ? -18.211 1.271 13.208 1.00 10.52 288 TRP A CA 1
ATOM 2246 C C . TRP A 1 291 ? -18.516 1.028 11.745 1.00 11.54 288 TRP A C 1
ATOM 2247 O O . TRP A 1 291 ? -19.124 -0.007 11.409 1.00 13.35 288 TRP A O 1
ATOM 2258 N N . SER A 1 292 ? -18.067 1.895 10.885 1.00 12.21 289 SER A N 1
ATOM 2259 C CA A SER A 1 292 ? -18.143 1.744 9.454 0.50 14.56 289 SER A CA 1
ATOM 2260 C CA B SER A 1 292 ? -18.100 1.656 9.446 0.50 12.80 289 SER A CA 1
ATOM 2261 C C . SER A 1 292 ? -16.834 2.325 8.875 1.00 12.77 289 SER A C 1
ATOM 2262 O O . SER A 1 292 ? -16.315 3.268 9.360 1.00 15.54 289 SER A O 1
ATOM 2267 N N . CYS A 1 293 ? -16.418 1.812 7.718 1.00 13.83 290 CYS A N 1
ATOM 2268 C CA A CYS A 1 293 ? -15.203 2.265 7.024 0.50 13.97 290 CYS A CA 1
ATOM 2269 C CA B CYS A 1 293 ? -15.237 2.348 7.041 0.50 14.92 290 CYS A CA 1
ATOM 2270 C C . CYS A 1 293 ? -15.506 2.516 5.591 1.00 17.01 290 CYS A C 1
ATOM 2271 O O . CYS A 1 293 ? -15.967 1.535 4.940 1.00 25.07 290 CYS A O 1
ATOM 2276 N N . SER A 1 294 ? -15.261 3.692 5.075 1.00 13.33 291 SER A N 1
ATOM 2277 C CA . SER A 1 294 ? -15.640 3.972 3.743 1.00 15.06 291 SER A CA 1
ATOM 2278 C C . SER A 1 294 ? -14.529 3.730 2.759 1.00 20.98 291 SER A C 1
ATOM 2279 O O . SER A 1 294 ? -14.865 3.628 1.535 1.00 21.17 291 SER A O 1
ATOM 2282 N N . GLY A 1 295 ? -13.266 3.633 3.159 1.00 14.54 292 GLY A N 1
ATOM 2283 C CA . GLY A 1 295 ? -12.193 3.368 2.299 1.00 15.31 292 GLY A CA 1
ATOM 2284 C C . GLY A 1 295 ? -10.837 3.219 3.010 1.00 13.10 292 GLY A C 1
ATOM 2285 O O . GLY A 1 295 ? -10.700 3.586 4.206 1.00 13.65 292 GLY A O 1
ATOM 2286 N N . GLN A 1 296 ? -9.907 2.663 2.268 1.00 12.93 293 GLN A N 1
ATOM 2287 C CA . GLN A 1 296 ? -8.596 2.334 2.741 1.00 12.06 293 GLN A CA 1
ATOM 2288 C C . GLN A 1 296 ? -7.502 3.271 2.133 1.00 10.26 293 GLN A C 1
ATOM 2289 O O . GLN A 1 296 ? -7.690 3.702 0.994 1.00 12.10 293 GLN A O 1
ATOM 2295 N N . PRO A 1 297 ? -6.456 3.543 2.877 1.00 10.68 294 PRO A N 1
ATOM 2296 C CA . PRO A 1 297 ? -5.381 4.365 2.321 1.00 11.18 294 PRO A CA 1
ATOM 2297 C C . PRO A 1 297 ? -4.664 3.632 1.198 1.00 11.45 294 PRO A C 1
ATOM 2298 O O . PRO A 1 297 ? -4.677 2.373 1.147 1.00 13.88 294 PRO A O 1
ATOM 2302 N N . PHE A 1 298 ? -4.017 4.403 0.333 1.00 10.00 295 PHE A N 1
ATOM 2303 C CA . PHE A 1 298 ? -3.149 3.818 -0.725 1.00 10.91 295 PHE A CA 1
ATOM 2304 C C . PHE A 1 298 ? -2.037 4.767 -0.959 1.00 10.04 295 PHE A C 1
ATOM 2305 O O . PHE A 1 298 ? -2.115 5.973 -0.656 1.00 9.71 295 PHE A O 1
ATOM 2313 N N . LEU A 1 299 ? -0.959 4.242 -1.580 1.00 10.00 296 LEU A N 1
ATOM 2314 C CA . LEU A 1 299 ? 0.259 5.026 -1.741 1.00 10.49 296 LEU A CA 1
ATOM 2315 C C . LEU A 1 299 ? 1.103 4.404 -2.909 1.00 10.10 296 LEU A C 1
ATOM 2316 O O . LEU A 1 299 ? 1.282 3.230 -2.986 1.00 13.27 296 LEU A O 1
ATOM 2321 N N . THR A 1 300 ? 1.636 5.341 -3.709 1.00 9.99 297 THR A N 1
ATOM 2322 C CA . THR A 1 300 ? 2.719 5.096 -4.667 1.00 10.50 297 THR A CA 1
ATOM 2323 C C . THR A 1 300 ? 3.926 5.858 -4.191 1.00 10.73 297 THR A C 1
ATOM 2324 O O . THR A 1 300 ? 3.850 7.091 -4.103 1.00 12.49 297 THR A O 1
ATOM 2328 N N . GLN A 1 301 ? 5.039 5.184 -4.000 1.00 12.36 298 GLN A N 1
ATOM 2329 C CA . GLN A 1 301 ? 6.264 5.857 -3.643 1.00 12.99 298 GLN A CA 1
ATOM 2330 C C . GLN A 1 301 ? 6.748 6.748 -4.799 1.00 12.08 298 GLN A C 1
ATOM 2331 O O . GLN A 1 301 ? 6.501 6.473 -5.972 1.00 12.46 298 GLN A O 1
ATOM 2337 N N . ALA A 1 302 ? 7.504 7.801 -4.433 1.00 11.98 299 ALA A N 1
ATOM 2338 C CA . ALA A 1 302 ? 8.123 8.620 -5.447 1.00 11.97 299 ALA A CA 1
ATOM 2339 C C . ALA A 1 302 ? 8.985 7.714 -6.331 1.00 13.48 299 ALA A C 1
ATOM 2340 O O . ALA A 1 302 ? 9.702 6.825 -5.854 1.00 15.30 299 ALA A O 1
ATOM 2342 N N . GLY A 1 303 ? 8.913 7.866 -7.634 1.00 12.58 300 GLY A N 1
ATOM 2343 C CA . GLY A 1 303 ? 9.538 7.001 -8.542 1.00 14.08 300 GLY A CA 1
ATOM 2344 C C . GLY A 1 303 ? 9.334 7.453 -9.979 1.00 13.08 300 GLY A C 1
ATOM 2345 O O . GLY A 1 303 ? 9.183 8.642 -10.259 1.00 13.96 300 GLY A O 1
ATOM 2346 N N . LYS A 1 304 ? 9.327 6.493 -10.912 1.00 14.49 301 LYS A N 1
ATOM 2347 C CA . LYS A 1 304 ? 9.190 6.857 -12.294 1.00 12.11 301 LYS A CA 1
ATOM 2348 C C . LYS A 1 304 ? 8.011 7.712 -12.631 1.00 12.18 301 LYS A C 1
ATOM 2349 O O . LYS A 1 304 ? 8.106 8.707 -13.347 1.00 12.47 301 LYS A O 1
ATOM 2355 N N . LEU A 1 305 ? 6.794 7.262 -12.152 1.00 11.01 302 LEU A N 1
ATOM 2356 C CA . LEU A 1 305 ? 5.618 8.017 -12.519 1.00 10.59 302 LEU A CA 1
ATOM 2357 C C . LEU A 1 305 ? 5.609 9.444 -12.004 1.00 10.11 302 LEU A C 1
ATOM 2358 O O . LEU A 1 305 ? 5.245 10.402 -12.677 1.00 11.01 302 LEU A O 1
ATOM 2363 N N . THR A 1 306 ? 5.922 9.570 -10.685 1.00 10.56 303 THR A N 1
ATOM 2364 C CA . THR A 1 306 ? 5.942 10.907 -10.120 1.00 11.05 303 THR A CA 1
ATOM 2365 C C . THR A 1 306 ? 7.035 11.766 -10.815 1.00 11.40 303 THR A C 1
ATOM 2366 O O . THR A 1 306 ? 6.821 12.957 -11.040 1.00 11.43 303 THR A O 1
ATOM 2370 N N . ASP A 1 307 ? 8.183 11.189 -11.145 1.00 11.44 304 ASP A N 1
ATOM 2371 C CA . ASP A 1 307 ? 9.248 11.938 -11.817 1.00 11.35 304 ASP A CA 1
ATOM 2372 C C . ASP A 1 307 ? 8.774 12.380 -13.231 1.00 10.47 304 ASP A C 1
ATOM 2373 O O . ASP A 1 307 ? 9.016 13.520 -13.623 1.00 12.37 304 ASP A O 1
ATOM 2378 N N . VAL A 1 308 ? 8.118 11.470 -13.960 1.00 10.36 305 VAL A N 1
ATOM 2379 C CA . VAL A 1 308 ? 7.627 11.823 -15.301 1.00 11.26 305 VAL A CA 1
ATOM 2380 C C . VAL A 1 308 ? 6.587 12.923 -15.216 1.00 10.70 305 VAL A C 1
ATOM 2381 O O . VAL A 1 308 ? 6.597 13.856 -16.043 1.00 11.67 305 VAL A O 1
ATOM 2385 N N . ALA A 1 309 ? 5.677 12.825 -14.258 1.00 10.19 306 ALA A N 1
ATOM 2386 C CA . ALA A 1 309 ? 4.656 13.837 -14.124 1.00 9.88 306 ALA A CA 1
ATOM 2387 C C . ALA A 1 309 ? 5.322 15.174 -13.799 1.00 10.37 306 ALA A C 1
ATOM 2388 O O . ALA A 1 309 ? 4.960 16.241 -14.356 1.00 11.09 306 ALA A O 1
ATOM 2390 N N . ARG A 1 310 ? 6.281 15.174 -12.830 1.00 10.49 307 ARG A N 1
ATOM 2391 C CA . ARG A 1 310 ? 6.979 16.421 -12.523 1.00 10.45 307 ARG A CA 1
ATOM 2392 C C . ARG A 1 310 ? 7.661 17.000 -13.748 1.00 11.15 307 ARG A C 1
ATOM 2393 O O . ARG A 1 310 ? 7.702 18.210 -13.921 1.00 11.73 307 ARG A O 1
ATOM 2401 N N . ALA A 1 311 ? 8.309 16.136 -14.515 1.00 10.80 308 ALA A N 1
ATOM 2402 C CA . ALA A 1 311 ? 9.030 16.647 -15.702 1.00 12.01 308 ALA A CA 1
ATOM 2403 C C . ALA A 1 311 ? 8.065 17.274 -16.758 1.00 11.90 308 ALA A C 1
ATOM 2404 O O . ALA A 1 311 ? 8.346 18.291 -17.345 1.00 12.51 308 ALA A O 1
ATOM 2406 N N . ALA A 1 312 ? 6.943 16.608 -16.989 1.00 10.89 309 ALA A N 1
ATOM 2407 C CA . ALA A 1 312 ? 5.970 17.110 -17.923 1.00 10.27 309 ALA A CA 1
ATOM 2408 C C . ALA A 1 312 ? 5.393 18.440 -17.454 1.00 10.76 309 ALA A C 1
ATOM 2409 O O . ALA A 1 312 ? 5.224 19.407 -18.206 1.00 11.84 309 ALA A O 1
ATOM 2411 N N . ILE A 1 313 ? 5.115 18.548 -16.138 1.00 10.39 310 ILE A N 1
ATOM 2412 C CA . ILE A 1 313 ? 4.644 19.802 -15.571 1.00 11.24 310 ILE A CA 1
ATOM 2413 C C . ILE A 1 313 ? 5.689 20.899 -15.664 1.00 11.22 310 ILE A C 1
ATOM 2414 O O . ILE A 1 313 ? 5.377 22.041 -15.960 1.00 12.27 310 ILE A O 1
ATOM 2419 N N . ALA A 1 314 ? 6.929 20.547 -15.382 1.00 11.03 311 ALA A N 1
ATOM 2420 C CA . ALA A 1 314 ? 8.014 21.581 -15.485 1.00 12.00 311 ALA A CA 1
ATOM 2421 C C . ALA A 1 314 ? 8.096 22.099 -16.970 1.00 12.13 311 ALA A C 1
ATOM 2422 O O . ALA A 1 314 ? 8.200 23.315 -17.149 1.00 13.25 311 ALA A O 1
ATOM 2424 N N . GLU A 1 315 ? 7.978 21.184 -17.931 1.00 12.26 312 GLU A N 1
ATOM 2425 C CA . GLU A 1 315 ? 8.084 21.595 -19.334 1.00 12.19 312 GLU A CA 1
ATOM 2426 C C . GLU A 1 315 ? 6.914 22.501 -19.742 1.00 12.47 312 GLU A C 1
ATOM 2427 O O . GLU A 1 315 ? 7.098 23.549 -20.424 1.00 16.11 312 GLU A O 1
ATOM 2433 N N . THR A 1 316 ? 5.687 22.089 -19.382 1.00 13.09 313 THR A N 1
ATOM 2434 C CA . THR A 1 316 ? 4.488 22.798 -19.850 1.00 12.51 313 THR A CA 1
ATOM 2435 C C . THR A 1 316 ? 4.144 24.017 -19.056 1.00 13.53 313 THR A C 1
ATOM 2436 O O . THR A 1 316 ? 3.685 25.042 -19.532 1.00 16.60 313 THR A O 1
ATOM 2440 N N . CYS A 1 317 ? 4.241 23.859 -17.691 1.00 13.93 314 CYS A N 1
ATOM 2441 C CA . CYS A 1 317 ? 3.748 24.845 -16.757 1.00 15.03 314 CYS A CA 1
ATOM 2442 C C . CYS A 1 317 ? 4.887 25.666 -16.115 1.00 15.04 314 CYS A C 1
ATOM 2443 O O . CYS A 1 317 ? 4.626 26.688 -15.523 1.00 17.49 314 CYS A O 1
ATOM 2446 N N . GLY A 1 318 ? 6.132 25.169 -16.166 1.00 14.31 315 GLY A N 1
ATOM 2447 C CA . GLY A 1 318 ? 7.288 25.924 -15.557 1.00 14.80 315 GLY A CA 1
ATOM 2448 C C . GLY A 1 318 ? 7.272 25.968 -14.085 1.00 14.99 315 GLY A C 1
ATOM 2449 O O . GLY A 1 318 ? 7.912 26.864 -13.530 1.00 17.79 315 GLY A O 1
ATOM 2450 N N . ILE A 1 319 ? 6.657 25.003 -13.408 1.00 13.81 316 ILE A N 1
ATOM 2451 C CA . ILE A 1 319 ? 6.557 24.963 -11.932 1.00 15.24 316 ILE A CA 1
ATOM 2452 C C . ILE A 1 319 ? 6.909 23.573 -11.451 1.00 13.50 316 ILE A C 1
ATOM 2453 O O . ILE A 1 319 ? 6.851 22.577 -12.199 1.00 14.86 316 ILE A O 1
ATOM 2458 N N . GLU A 1 320 ? 7.293 23.517 -10.182 1.00 13.97 317 GLU A N 1
ATOM 2459 C CA A GLU A 1 320 ? 7.533 22.304 -9.452 0.50 15.05 317 GLU A CA 1
ATOM 2460 C CA B GLU A 1 320 ? 7.568 22.298 -9.467 0.50 15.54 317 GLU A CA 1
ATOM 2461 C C . GLU A 1 320 ? 6.274 21.725 -8.821 1.00 15.77 317 GLU A C 1
ATOM 2462 O O . GLU A 1 320 ? 5.747 22.339 -7.946 1.00 21.97 317 GLU A O 1
ATOM 2473 N N . ALA A 1 321 ? 5.922 20.522 -9.216 1.00 12.86 318 ALA A N 1
ATOM 2474 C CA . ALA A 1 321 ? 4.742 19.868 -8.682 1.00 13.80 318 ALA A CA 1
ATOM 2475 C C . ALA A 1 321 ? 5.061 19.193 -7.358 1.00 14.74 318 ALA A C 1
ATOM 2476 O O . ALA A 1 321 ? 5.946 18.315 -7.271 1.00 20.01 318 ALA A O 1
ATOM 2478 N N . GLU A 1 322 ? 4.311 19.529 -6.333 1.00 12.71 319 GLU A N 1
ATOM 2479 C CA . GLU A 1 322 ? 4.443 18.933 -4.973 1.00 13.65 319 GLU A CA 1
ATOM 2480 C C . GLU A 1 322 ? 3.668 17.609 -4.975 1.00 11.66 319 GLU A C 1
ATOM 2481 O O . GLU A 1 322 ? 2.556 17.549 -5.515 1.00 14.24 319 GLU A O 1
ATOM 2487 N N . LEU A 1 323 ? 4.220 16.580 -4.389 1.00 11.36 320 LEU A N 1
ATOM 2488 C CA . LEU A 1 323 ? 3.520 15.344 -4.109 1.00 11.10 320 LEU A CA 1
ATOM 2489 C C . LEU A 1 323 ? 2.704 15.522 -2.863 1.00 11.94 320 LEU A C 1
ATOM 2490 O O . LEU A 1 323 ? 3.166 16.109 -1.876 1.00 14.30 320 LEU A O 1
ATOM 2495 N N . SER A 1 324 ? 1.513 14.941 -2.816 1.00 10.21 321 SER A N 1
ATOM 2496 C CA . SER A 1 324 ? 0.631 15.075 -1.660 1.00 10.34 321 SER A CA 1
ATOM 2497 C C . SER A 1 324 ? -0.293 13.826 -1.530 1.00 8.93 321 SER A C 1
ATOM 2498 O O . SER A 1 324 ? -0.607 13.169 -2.501 1.00 9.70 321 SER A O 1
ATOM 2501 N N . THR A 1 325 ? -0.701 13.616 -0.264 1.00 10.04 322 THR A N 1
ATOM 2502 C CA . THR A 1 325 ? -1.718 12.606 0.056 1.00 9.81 322 THR A CA 1
ATOM 2503 C C . THR A 1 325 ? -2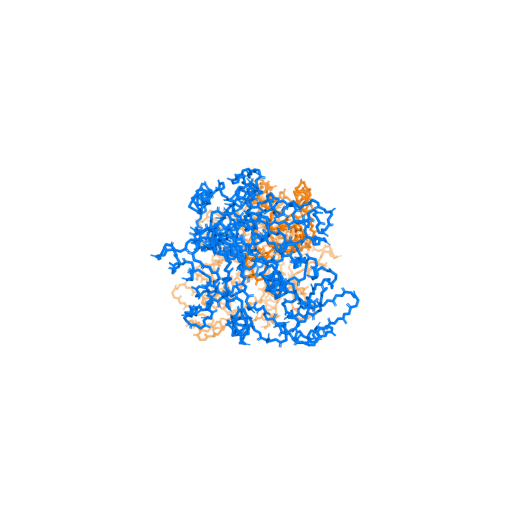.913 13.227 0.755 1.00 10.03 322 THR A C 1
ATOM 2504 O O . THR A 1 325 ? -3.770 12.460 1.230 1.00 11.19 322 THR A O 1
ATOM 2508 N N . THR A 1 326 ? -3.020 14.558 0.888 1.00 10.58 323 THR A N 1
ATOM 2509 C CA . THR A 1 326 ? -4.014 15.215 1.722 1.00 10.76 323 THR A CA 1
ATOM 2510 C C . THR A 1 326 ? -5.369 15.187 1.089 1.00 10.58 323 THR A C 1
ATOM 2511 O O . THR A 1 326 ? -5.586 14.821 -0.075 1.00 12.37 323 THR A O 1
ATOM 2515 N N . GLY A 1 327 ? -6.348 15.675 1.848 1.00 12.08 324 GLY A N 1
ATOM 2516 C CA . GLY A 1 327 ? -7.725 15.853 1.349 1.00 11.93 324 GLY A CA 1
ATOM 2517 C C . GLY A 1 327 ? -8.567 14.583 1.533 1.00 10.99 324 GLY A C 1
ATOM 2518 O O . GLY A 1 327 ? -8.445 13.873 2.536 1.00 11.44 324 GLY A O 1
ATOM 2519 N N . GLY A 1 328 ? -9.424 14.382 0.533 1.00 11.38 325 GLY A N 1
ATOM 2520 C CA . GLY A 1 328 ? -10.340 13.265 0.516 1.00 11.78 325 GLY A CA 1
ATOM 2521 C C . GLY A 1 328 ? -9.710 12.034 -0.141 1.00 10.83 325 GLY A C 1
ATOM 2522 O O . GLY A 1 328 ? -8.575 11.712 0.112 1.00 12.06 325 GLY A O 1
ATOM 2523 N N . THR A 1 329 ? -10.504 11.383 -0.991 1.00 12.20 326 THR A N 1
ATOM 2524 C CA . THR A 1 329 ? -10.031 10.204 -1.710 1.00 12.02 326 THR A CA 1
ATOM 2525 C C . THR A 1 329 ? -10.440 10.187 -3.155 1.00 11.66 326 THR A C 1
ATOM 2526 O O . THR A 1 329 ? -10.991 11.175 -3.601 1.00 15.08 326 THR A O 1
ATOM 2530 N N . SER A 1 330 ? -10.233 9.087 -3.812 1.00 11.61 327 SER A N 1
ATOM 2531 C CA . SER A 1 330 ? -10.585 8.951 -5.229 1.00 11.63 327 SER A CA 1
ATOM 2532 C C . SER A 1 330 ? -10.673 7.429 -5.493 1.00 11.08 327 SER A C 1
ATOM 2533 O O . SER A 1 330 ? -10.377 6.601 -4.645 1.00 11.81 327 SER A O 1
ATOM 2536 N N . ASP A 1 331 ? -11.033 7.109 -6.763 1.00 11.38 328 ASP A N 1
ATOM 2537 C CA . ASP A 1 331 ? -11.077 5.730 -7.205 1.00 11.32 328 ASP A CA 1
ATOM 2538 C C . ASP A 1 331 ? -9.704 5.105 -7.303 1.00 10.58 328 ASP A C 1
ATOM 2539 O O . ASP A 1 331 ? -9.606 3.888 -7.503 1.00 10.49 328 ASP A O 1
ATOM 2544 N N . GLY A 1 332 ? -8.629 5.904 -7.122 1.00 10.65 329 GLY A N 1
ATOM 2545 C CA . GLY A 1 332 ? -7.297 5.312 -6.941 1.00 11.67 329 GLY A CA 1
ATOM 2546 C C . GLY A 1 332 ? -7.278 4.318 -5.790 1.00 11.30 329 GLY A C 1
ATOM 2547 O O . GLY A 1 332 ? -6.459 3.384 -5.818 1.00 13.25 329 GLY A O 1
ATOM 2548 N N . ARG A 1 333 ? -8.161 4.430 -4.842 1.00 10.78 330 ARG A N 1
ATOM 2549 C CA . ARG A 1 333 ? -8.204 3.486 -3.735 1.00 12.00 330 ARG A CA 1
ATOM 2550 C C . ARG A 1 333 ? -8.551 2.074 -4.184 1.00 12.12 330 ARG A C 1
ATOM 2551 O O . ARG A 1 333 ? -8.185 1.137 -3.487 1.00 16.58 330 ARG A O 1
ATOM 2559 N N . PHE A 1 334 ? -9.187 1.944 -5.343 1.00 10.70 331 PHE A N 1
ATOM 2560 C CA . PHE A 1 334 ? -9.422 0.655 -5.970 1.00 10.04 331 PHE A CA 1
ATOM 2561 C C . PHE A 1 334 ? -8.375 0.271 -6.961 1.00 11.07 331 PHE A C 1
ATOM 2562 O O . PHE A 1 334 ? -7.920 -0.865 -7.021 1.00 11.80 331 PHE A O 1
ATOM 2570 N N . ILE A 1 335 ? -8.010 1.204 -7.802 1.00 10.95 332 ILE A N 1
ATOM 2571 C CA . ILE A 1 335 ? -7.150 0.945 -8.934 1.00 10.16 332 ILE A CA 1
ATOM 2572 C C . ILE A 1 335 ? -5.686 0.652 -8.504 1.00 9.63 332 ILE A C 1
ATOM 2573 O O . ILE A 1 335 ? -5.022 -0.136 -9.169 1.00 10.64 332 ILE A O 1
ATOM 2578 N N . LYS A 1 336 ? -5.281 1.180 -7.337 1.00 10.16 333 LYS A N 1
ATOM 2579 C CA . LYS A 1 336 ? -3.908 0.889 -6.962 1.00 10.41 333 LYS A CA 1
ATOM 2580 C C . LYS A 1 336 ? -3.633 -0.591 -6.821 1.00 10.31 333 LYS A C 1
ATOM 2581 O O . LYS A 1 336 ? -2.492 -1.036 -7.038 1.00 12.73 333 LYS A O 1
ATOM 2587 N N . ALA A 1 337 ? -4.669 -1.396 -6.501 1.00 12.96 334 ALA A N 1
ATOM 2588 C CA . ALA A 1 337 ? -4.468 -2.827 -6.400 1.00 14.48 334 ALA A CA 1
ATOM 2589 C C . ALA A 1 337 ? -4.032 -3.484 -7.674 1.00 13.23 334 ALA A C 1
ATOM 2590 O O . ALA A 1 337 ? -3.432 -4.597 -7.612 1.00 17.51 334 ALA A O 1
ATOM 2592 N N . ILE A 1 338 ? -4.257 -2.891 -8.820 1.00 12.33 335 ILE A N 1
ATOM 2593 C CA . ILE A 1 338 ? -3.895 -3.438 -10.126 1.00 12.38 335 ILE A CA 1
ATOM 2594 C C . ILE A 1 338 ? -2.863 -2.572 -10.870 1.00 12.29 335 ILE A C 1
ATOM 2595 O O . ILE A 1 338 ? -2.530 -2.843 -12.025 1.00 12.37 335 ILE A O 1
ATOM 2600 N N . ALA A 1 339 ? -2.426 -1.455 -10.294 1.00 11.70 336 ALA A N 1
ATOM 2601 C CA . ALA A 1 339 ? -1.535 -0.467 -10.928 1.00 10.92 336 ALA A CA 1
ATOM 2602 C C . ALA A 1 339 ? -0.214 -0.439 -10.196 1.00 11.40 336 ALA A C 1
ATOM 2603 O O . ALA A 1 339 ? -0.220 -0.105 -8.985 1.00 13.99 336 ALA A O 1
ATOM 2605 N N . GLN A 1 340 ? 0.896 -0.643 -10.892 1.00 11.30 337 GLN A N 1
ATOM 2606 C CA . GLN A 1 340 ? 2.168 -0.593 -10.181 1.00 11.70 337 GLN A CA 1
ATOM 2607 C C . GLN A 1 340 ? 2.417 0.809 -9.572 1.00 11.20 337 GLN A C 1
ATOM 2608 O O . GLN A 1 340 ? 2.861 0.920 -8.421 1.00 12.93 337 GLN A O 1
ATOM 2614 N N . GLU A 1 341 ? 2.055 1.855 -10.326 1.00 10.49 338 GLU A N 1
ATOM 2615 C CA . GLU A 1 341 ? 2.220 3.234 -9.928 1.00 9.36 338 GLU A CA 1
ATOM 2616 C C . GLU A 1 341 ? 0.957 3.968 -10.326 1.00 9.82 338 GLU A C 1
ATOM 2617 O O . GLU A 1 341 ? 0.479 3.801 -11.439 1.00 10.02 338 GLU A O 1
ATOM 2623 N N . LEU A 1 342 ? 0.485 4.839 -9.422 1.00 8.90 339 LEU A N 1
ATOM 2624 C CA . LEU A 1 342 ? -0.707 5.585 -9.669 1.00 8.52 339 LEU A CA 1
ATOM 2625 C C . LEU A 1 342 ? -0.574 6.958 -9.103 1.00 9.47 339 LEU A C 1
ATOM 2626 O O . LEU A 1 342 ? -0.179 7.135 -7.913 1.00 9.71 339 LEU A O 1
ATOM 2631 N N . ILE A 1 343 ? -0.984 8.000 -9.847 1.00 8.92 340 ILE A N 1
ATOM 2632 C CA . ILE A 1 343 ? -1.075 9.345 -9.383 1.00 8.64 340 ILE A CA 1
ATOM 2633 C C . ILE A 1 343 ? -2.438 9.882 -9.711 1.00 9.11 340 ILE A C 1
ATOM 2634 O O . ILE A 1 343 ? -3.104 9.378 -10.622 1.00 9.64 340 ILE A O 1
ATOM 2639 N N . GLU A 1 344 ? -2.774 11.006 -9.062 1.00 8.94 341 GLU A N 1
ATOM 2640 C CA . GLU A 1 344 ? -3.884 11.813 -9.468 1.00 8.97 341 GLU A CA 1
ATOM 2641 C C . GLU A 1 344 ? -3.368 13.161 -9.941 1.00 9.48 341 GLU A C 1
ATOM 2642 O O . GLU A 1 344 ? -2.433 13.724 -9.315 1.00 9.88 341 GLU A O 1
ATOM 2648 N N . LEU A 1 345 ? -3.907 13.665 -11.035 1.00 9.05 342 LEU A N 1
ATOM 2649 C CA A LEU A 1 345 ? -3.440 14.946 -11.638 0.50 9.49 342 LEU A CA 1
ATOM 2650 C CA B LEU A 1 345 ? -3.428 14.930 -11.612 0.50 9.64 342 LEU A CA 1
ATOM 2651 C C . LEU A 1 345 ? -4.591 15.550 -12.404 1.00 9.77 342 LEU A C 1
ATOM 2652 O O . LEU A 1 345 ? -5.131 14.951 -13.342 1.00 10.81 342 LEU A O 1
ATOM 2661 N N . GLY A 1 346 ? -4.917 16.796 -12.015 1.00 9.60 343 GLY A N 1
ATOM 2662 C CA . GLY A 1 346 ? -6.005 17.522 -12.618 1.00 10.51 343 GLY A CA 1
ATOM 2663 C C . GLY A 1 346 ? -5.934 19.022 -12.288 1.00 10.96 343 GLY A C 1
ATOM 2664 O O . GLY A 1 346 ? -4.985 19.424 -11.611 1.00 12.45 343 GLY A O 1
ATOM 2665 N N . PRO A 1 347 ? -6.950 19.762 -12.674 1.00 11.30 344 PRO A N 1
ATOM 2666 C CA . PRO A 1 347 ? -6.955 21.207 -12.427 1.00 13.02 344 PRO A CA 1
ATOM 2667 C C . PRO A 1 347 ? -7.289 21.544 -10.987 1.00 11.93 344 PRO A C 1
ATOM 2668 O O . PRO A 1 347 ? -7.361 20.683 -10.119 1.00 13.18 344 PRO A O 1
ATOM 2672 N N . SER A 1 348 ? -7.458 22.848 -10.690 1.00 13.10 345 SER A N 1
ATOM 2673 C CA . SER A 1 348 ? -7.757 23.287 -9.335 1.00 14.03 345 SER A CA 1
ATOM 2674 C C . SER A 1 348 ? -9.010 22.596 -8.815 1.00 12.69 345 SER A C 1
ATOM 2675 O O . SER A 1 348 ? -10.052 22.534 -9.507 1.00 14.56 345 SER A O 1
ATOM 2678 N N . ASN A 1 349 ? -8.883 22.177 -7.537 1.00 14.09 346 ASN A N 1
ATOM 2679 C CA . ASN A 1 349 ? -10.055 21.641 -6.878 1.00 15.42 346 ASN A CA 1
ATOM 2680 C C . ASN A 1 349 ? -10.830 22.687 -6.011 1.00 17.32 346 ASN A C 1
ATOM 2681 O O . ASN A 1 349 ? -11.675 22.292 -5.225 1.00 16.74 346 ASN A O 1
ATOM 2686 N N . ALA A 1 350 ? -10.555 23.950 -6.211 1.00 15.65 347 ALA A N 1
ATOM 2687 C CA . ALA A 1 350 ? -11.139 24.937 -5.319 1.00 17.07 347 ALA A CA 1
ATOM 2688 C C . ALA A 1 350 ? -12.663 24.981 -5.334 1.00 16.49 347 ALA A C 1
ATOM 2689 O O . ALA A 1 350 ? -13.285 25.242 -4.315 1.00 22.05 347 ALA A O 1
ATOM 2691 N N . THR A 1 351 ? -13.217 24.729 -6.528 1.00 17.14 348 THR A N 1
ATOM 2692 C CA . THR A 1 351 ? -14.654 24.859 -6.716 1.00 16.86 348 THR A CA 1
ATOM 2693 C C . THR A 1 351 ? -15.407 23.543 -6.826 1.00 19.92 348 THR A C 1
ATOM 2694 O O . THR A 1 351 ? -16.582 23.529 -7.182 1.00 20.64 348 THR A O 1
ATOM 2698 N N . ILE A 1 352 ? -14.772 22.442 -6.553 1.00 20.34 349 ILE A N 1
ATOM 2699 C CA . ILE A 1 352 ? -15.491 21.184 -6.676 1.00 20.89 349 ILE A CA 1
ATOM 2700 C C . ILE A 1 352 ? -16.665 21.141 -5.749 1.00 20.67 349 ILE A C 1
ATOM 2701 O O . ILE A 1 352 ? -16.661 21.571 -4.613 1.00 20.47 349 ILE A O 1
ATOM 2706 N N . HIS A 1 353 ? -17.696 20.513 -6.280 1.00 19.02 350 HIS A N 1
ATOM 2707 C CA . HIS A 1 353 ? -18.964 20.243 -5.541 1.00 21.09 350 HIS A CA 1
ATOM 2708 C C . HIS A 1 353 ? -19.636 21.528 -5.104 1.00 23.64 350 HIS A C 1
ATOM 2709 O O . HIS A 1 353 ? -20.477 21.477 -4.219 1.00 29.41 350 HIS A O 1
ATOM 2716 N N . GLN A 1 354 ? -19.299 22.647 -5.693 1.00 22.58 351 GLN A N 1
ATOM 2717 C CA A GLN A 1 354 ? -19.861 23.955 -5.270 0.50 21.86 351 GLN A CA 1
ATOM 2718 C CA B GLN A 1 354 ? -19.856 23.938 -5.276 0.50 21.86 351 GLN A CA 1
ATOM 2719 C C . GLN A 1 354 ? -20.620 24.594 -6.437 1.00 20.15 351 GLN A C 1
ATOM 2720 O O . GLN A 1 354 ? -20.490 24.202 -7.681 1.00 20.67 351 GLN A O 1
ATOM 2731 N N . ILE A 1 355 ? -21.447 25.625 -6.092 1.00 19.77 352 ILE A N 1
ATOM 2732 C CA . ILE A 1 355 ? -22.048 26.402 -7.185 1.00 19.37 352 ILE A CA 1
ATOM 2733 C C . ILE A 1 355 ? -20.989 27.141 -7.985 1.00 20.48 352 ILE A C 1
ATOM 2734 O O . ILE A 1 355 ? -19.937 27.420 -7.489 1.00 20.70 352 ILE A O 1
ATOM 2739 N N . ASN A 1 356 ? -21.245 27.414 -9.247 1.00 19.40 353 ASN A N 1
ATOM 2740 C CA . ASN A 1 356 ? -20.310 28.149 -10.110 1.00 19.12 353 ASN A CA 1
ATOM 2741 C C . ASN A 1 356 ? -18.959 27.495 -10.176 1.00 16.79 353 ASN A C 1
ATOM 2742 O O . ASN A 1 356 ? -17.920 28.145 -10.361 1.00 19.12 353 ASN A O 1
ATOM 2747 N N . GLU A 1 357 ? -18.967 26.158 -10.232 1.00 16.70 354 GLU A N 1
ATOM 2748 C CA . GLU A 1 357 ? -17.773 25.395 -10.472 1.00 14.69 354 GLU A CA 1
ATOM 2749 C C . GLU A 1 357 ? -17.178 25.777 -11.801 1.00 14.91 354 GLU A C 1
ATOM 2750 O O . GLU A 1 357 ? -17.850 26.038 -12.756 1.00 16.01 354 GLU A O 1
ATOM 2756 N N . ASN A 1 358 ? -15.835 25.825 -11.829 1.00 14.61 355 ASN A N 1
ATOM 2757 C CA . ASN A 1 358 ? -15.149 26.286 -13.022 1.00 15.38 355 ASN A CA 1
ATOM 2758 C C . ASN A 1 358 ? -13.699 25.806 -13.125 1.00 15.11 355 ASN A C 1
ATOM 2759 O O . ASN A 1 358 ? -13.142 25.332 -12.107 1.00 16.05 355 ASN A O 1
ATOM 2764 N N . VAL A 1 359 ? -13.182 25.980 -14.339 1.00 14.23 356 VAL A N 1
ATOM 2765 C CA . VAL A 1 359 ? -11.742 25.842 -14.561 1.00 13.68 356 VAL A CA 1
ATOM 2766 C C . VAL A 1 359 ? -11.256 27.051 -15.343 1.00 13.22 356 VAL A C 1
ATOM 2767 O O . VAL A 1 359 ? -11.952 27.525 -16.247 1.00 16.09 356 VAL A O 1
ATOM 2771 N N . ARG A 1 360 ? -10.026 27.498 -15.051 1.00 15.14 357 ARG A N 1
ATOM 2772 C CA . ARG A 1 360 ? -9.405 28.531 -15.815 1.00 17.31 357 ARG A CA 1
ATOM 2773 C C . ARG A 1 360 ? -9.223 28.060 -17.284 1.00 15.73 357 ARG A C 1
ATOM 2774 O O . ARG A 1 360 ? -8.716 26.949 -17.573 1.00 15.83 357 ARG A O 1
ATOM 2782 N N . LEU A 1 361 ? -9.674 28.881 -18.233 1.00 15.83 358 LEU A N 1
ATOM 2783 C CA . LEU A 1 361 ? -9.564 28.512 -19.623 1.00 15.94 358 LEU A CA 1
ATOM 2784 C C . LEU A 1 361 ? -8.144 28.127 -20.087 1.00 16.22 358 LEU A C 1
ATOM 2785 O O . LEU A 1 361 ? -7.924 27.189 -20.817 1.00 17.38 358 LEU A O 1
ATOM 2790 N N . ASN A 1 362 ? -7.196 28.959 -19.650 1.00 15.35 359 ASN A N 1
ATOM 2791 C CA . ASN A 1 362 ? -5.813 28.730 -20.094 1.00 16.89 359 ASN A CA 1
ATOM 2792 C C . ASN A 1 362 ? -5.257 27.440 -19.540 1.00 18.75 359 ASN A C 1
ATOM 2793 O O . ASN A 1 362 ? -4.304 26.920 -20.122 1.00 17.83 359 ASN A O 1
ATOM 2798 N N . ASP A 1 363 ? -5.801 26.921 -18.469 1.00 14.05 360 ASP A N 1
ATOM 2799 C CA . ASP A 1 363 ? -5.327 25.643 -17.904 1.00 14.68 360 ASP A CA 1
ATOM 2800 C C . ASP A 1 363 ? -5.782 24.424 -18.750 1.00 16.11 360 ASP A C 1
ATOM 2801 O O . ASP A 1 363 ? -5.146 23.371 -18.606 1.00 15.27 360 ASP A O 1
ATOM 2806 N N . ILE A 1 364 ? -6.769 24.584 -19.629 1.00 14.56 361 ILE A N 1
ATOM 2807 C CA . ILE A 1 364 ? -7.306 23.496 -20.343 1.00 14.84 361 ILE A CA 1
ATOM 2808 C C . ILE A 1 364 ? -6.251 22.885 -21.352 1.00 14.54 361 ILE A C 1
ATOM 2809 O O . ILE A 1 364 ? -5.899 21.694 -21.260 1.00 14.18 361 ILE A O 1
ATOM 2814 N N . PRO A 1 365 ? -5.769 23.702 -22.293 1.00 14.16 362 PRO A N 1
ATOM 2815 C CA . PRO A 1 365 ? -4.793 23.138 -23.215 1.00 14.31 362 PRO A CA 1
ATOM 2816 C C . PRO A 1 365 ? -3.483 22.775 -22.479 1.00 13.03 362 PRO A C 1
ATOM 2817 O O . PRO A 1 365 ? -2.838 21.770 -22.854 1.00 14.77 362 PRO A O 1
ATOM 2821 N N . LYS A 1 366 ? -3.161 23.456 -21.356 1.00 12.95 363 LYS A N 1
ATOM 2822 C CA . LYS A 1 366 ? -2.000 23.070 -20.603 1.00 13.54 363 LYS A CA 1
ATOM 2823 C C . LYS A 1 366 ? -2.116 21.698 -19.976 1.00 11.85 363 LYS A C 1
ATOM 2824 O O . LYS A 1 366 ? -1.182 20.879 -20.013 1.00 12.15 363 LYS A O 1
ATOM 2830 N N . LEU A 1 367 ? -3.298 21.385 -19.418 1.00 12.02 364 LEU A N 1
ATOM 2831 C CA . LEU A 1 367 ? -3.490 20.067 -18.814 1.00 11.71 364 LEU A CA 1
ATOM 2832 C C . LEU A 1 367 ? -3.353 18.977 -19.882 1.00 10.57 364 LEU A C 1
ATOM 2833 O O . LEU A 1 367 ? -2.757 17.900 -19.659 1.00 11.33 364 LEU A O 1
ATOM 2838 N N . SER A 1 368 ? -4.002 19.205 -21.065 1.00 10.94 365 SER A N 1
ATOM 2839 C CA . SER A 1 368 ? -3.834 18.244 -22.145 1.00 11.28 365 SER A CA 1
ATOM 2840 C C . SER A 1 368 ? -2.386 18.060 -22.528 1.00 10.26 365 SER A C 1
ATOM 2841 O O . SER A 1 368 ? -1.966 16.914 -22.776 1.00 11.36 365 SER A O 1
ATOM 2844 N N . ALA A 1 369 ? -1.635 19.161 -22.595 1.00 10.49 366 ALA A N 1
ATOM 2845 C CA . ALA A 1 369 ? -0.245 19.041 -22.904 1.00 11.10 366 ALA A CA 1
ATOM 2846 C C . ALA A 1 369 ? 0.553 18.240 -21.873 1.00 11.64 366 ALA A C 1
ATOM 2847 O O . ALA A 1 369 ? 1.520 17.511 -22.198 1.00 11.91 366 ALA A O 1
ATOM 2849 N N . VAL A 1 370 ? 0.231 18.455 -20.587 1.00 11.46 367 VAL A N 1
ATOM 2850 C CA . VAL A 1 370 ? 0.845 17.669 -19.538 1.00 10.05 367 VAL A CA 1
ATOM 2851 C C . VAL A 1 370 ? 0.601 16.193 -19.711 1.00 10.26 367 VAL A C 1
ATOM 2852 O O . VAL A 1 370 ? 1.493 15.336 -19.646 1.00 10.39 367 VAL A O 1
ATOM 2856 N N . TYR A 1 371 ? -0.678 15.808 -19.925 1.00 10.16 368 TYR A N 1
ATOM 2857 C CA . TYR A 1 371 ? -0.974 14.398 -20.161 1.00 10.70 368 TYR A CA 1
ATOM 2858 C C . TYR A 1 371 ? -0.226 13.840 -21.352 1.00 9.51 368 TYR A C 1
ATOM 2859 O O . TYR A 1 371 ? 0.243 12.732 -21.295 1.00 10.62 368 TYR A O 1
ATOM 2868 N N . GLU A 1 372 ? -0.185 14.632 -22.446 1.00 10.99 369 GLU A N 1
ATOM 2869 C CA . GLU A 1 372 ? 0.544 14.159 -23.610 1.00 10.69 369 GLU A CA 1
ATOM 2870 C C . GLU A 1 372 ? 2.072 13.985 -23.317 1.00 10.65 369 GLU A C 1
ATOM 2871 O O . GLU A 1 372 ? 2.694 13.031 -23.814 1.00 11.27 369 GLU A O 1
ATOM 2877 N N . GLY A 1 373 ? 2.602 14.858 -22.487 1.00 10.44 370 GLY A N 1
ATOM 2878 C CA . GLY A 1 373 ? 3.979 14.694 -22.104 1.00 11.16 370 GLY A CA 1
ATOM 2879 C C . GLY A 1 373 ? 4.295 13.519 -21.264 1.00 10.76 370 GLY A C 1
ATOM 2880 O O . GLY A 1 373 ? 5.374 12.938 -21.295 1.00 11.36 370 GLY A O 1
ATOM 2881 N N . ILE A 1 374 ? 3.291 13.125 -20.430 1.00 11.22 371 ILE A N 1
ATOM 2882 C CA . ILE A 1 374 ? 3.409 11.887 -19.681 1.00 11.27 371 ILE A CA 1
ATOM 2883 C C . ILE A 1 374 ? 3.389 10.674 -20.627 1.00 10.71 371 ILE A C 1
ATOM 2884 O O . ILE A 1 374 ? 4.208 9.773 -20.484 1.00 11.30 371 ILE A O 1
ATOM 2889 N N . LEU A 1 375 ? 2.401 10.679 -21.566 1.00 11.25 372 LEU A N 1
ATOM 2890 C CA . LEU A 1 375 ? 2.410 9.622 -22.565 1.00 11.41 372 LEU A CA 1
ATOM 2891 C C . LEU A 1 375 ? 3.741 9.502 -23.339 1.00 11.18 372 LEU A C 1
ATOM 2892 O O . LEU A 1 375 ? 4.268 8.401 -23.473 1.00 13.44 372 LEU A O 1
ATOM 2897 N N . ALA A 1 376 ? 4.277 10.655 -23.701 1.00 11.82 373 ALA A N 1
ATOM 2898 C CA . ALA A 1 376 ? 5.527 10.596 -24.511 1.00 12.93 373 ALA A CA 1
ATOM 2899 C C . ALA A 1 376 ? 6.658 10.075 -23.736 1.00 12.04 373 ALA A C 1
ATOM 2900 O O . ALA A 1 376 ? 7.494 9.381 -24.265 1.00 15.23 373 ALA A O 1
ATOM 2902 N N . ARG A 1 377 ? 6.711 10.382 -22.448 1.00 11.70 374 ARG A N 1
ATOM 2903 C CA . ARG A 1 377 ? 7.841 9.898 -21.600 1.00 11.61 374 ARG A CA 1
ATOM 2904 C C . ARG A 1 377 ? 7.718 8.424 -21.244 1.00 14.18 374 ARG A C 1
ATOM 2905 O O . ARG A 1 377 ? 8.702 7.738 -21.164 1.00 20.04 374 ARG A O 1
ATOM 2913 N N . LEU A 1 378 ? 6.526 7.920 -21.083 1.00 12.73 375 LEU A N 1
ATOM 2914 C CA . LEU A 1 378 ? 6.294 6.545 -20.682 1.00 13.09 375 LEU A CA 1
ATOM 2915 C C . LEU A 1 378 ? 6.254 5.609 -21.884 1.00 13.19 375 LEU A C 1
ATOM 2916 O O . LEU A 1 378 ? 6.675 4.439 -21.713 1.00 17.41 375 LEU A O 1
ATOM 2921 N N . LEU A 1 379 ? 5.875 6.050 -23.042 1.00 13.23 376 LEU A N 1
ATOM 2922 C CA . LEU A 1 379 ? 5.650 5.200 -24.232 1.00 15.99 376 LEU A CA 1
ATOM 2923 C C . LEU A 1 379 ? 6.482 5.565 -25.490 1.00 22.58 376 LEU A C 1
ATOM 2924 O O . LEU A 1 379 ? 6.388 4.955 -26.466 1.00 26.52 376 LEU A O 1
ATOM 2929 N N . ALA A 1 380 ? 7.125 6.642 -25.600 1.00 42.63 377 ALA A N 1
ATOM 2930 C CA . ALA A 1 380 ? 7.646 7.071 -27.032 1.00 30.87 377 ALA A CA 1
ATOM 2931 C C . ALA A 1 380 ? 9.085 6.460 -27.039 1.00 54.39 377 ALA A C 1
ATOM 2932 O O . ALA A 1 380 ? 9.422 5.723 -26.027 1.00 45.33 377 ALA A O 1
ATOM 2934 N N . THR B 1 5 ? -58.053 11.925 71.551 1.00 37.35 2 THR B N 1
ATOM 2935 C CA A THR B 1 5 ? -57.107 12.632 70.683 0.50 28.42 2 THR B CA 1
ATOM 2936 C CA B THR B 1 5 ? -57.109 12.488 70.557 0.50 26.52 2 THR B CA 1
ATOM 2937 C C . THR B 1 5 ? -57.890 13.486 69.699 1.00 20.83 2 THR B C 1
ATOM 2938 O O . THR B 1 5 ? -58.962 13.122 69.168 1.00 21.76 2 THR B O 1
ATOM 2945 N N . GLU B 1 6 ? -57.346 14.663 69.482 1.00 17.75 3 GLU B N 1
ATOM 2946 C CA . GLU B 1 6 ? -58.051 15.692 68.769 1.00 15.73 3 GLU B CA 1
ATOM 2947 C C . GLU B 1 6 ? -58.320 15.317 67.337 1.00 15.81 3 GLU B C 1
ATOM 2948 O O . GLU B 1 6 ? -57.394 14.776 66.678 1.00 18.50 3 GLU B O 1
ATOM 2954 N N . THR B 1 7 ? -59.474 15.658 66.827 1.00 15.21 4 THR B N 1
ATOM 2955 C CA . THR B 1 7 ? -59.909 15.369 65.490 1.00 16.76 4 THR B CA 1
ATOM 2956 C C . THR B 1 7 ? -60.039 16.618 64.658 1.00 13.92 4 THR B C 1
ATOM 2957 O O . THR B 1 7 ? -60.412 16.615 63.464 1.00 16.87 4 THR B O 1
ATOM 2961 N N . GLN B 1 8 ? -59.726 17.790 65.245 1.00 14.39 5 GLN B N 1
ATOM 2962 C CA . GLN B 1 8 ? -59.868 19.067 64.572 1.00 13.62 5 GLN B CA 1
ATOM 2963 C C . GLN B 1 8 ? -58.904 19.293 63.397 1.00 13.46 5 GLN B C 1
ATOM 2964 O O . GLN B 1 8 ? -59.291 19.850 62.357 1.00 14.65 5 GLN B O 1
ATOM 2970 N N . SER B 1 9 ? -57.640 18.816 63.572 1.00 13.73 6 SER B N 1
ATOM 2971 C CA . SER B 1 9 ? -56.700 18.972 62.509 1.00 13.23 6 SER B CA 1
ATOM 2972 C C . SER B 1 9 ? -57.167 18.284 61.216 1.00 13.88 6 SER B C 1
ATOM 2973 O O . SER B 1 9 ? -57.106 18.799 60.145 1.00 13.79 6 SER B O 1
ATOM 2976 N N . LEU B 1 10 ? -57.612 16.992 61.392 1.00 13.62 7 LEU B N 1
ATOM 2977 C CA . LEU B 1 10 ? -58.061 16.229 60.240 1.00 15.11 7 LEU B CA 1
ATOM 2978 C C . LEU B 1 10 ? -59.284 16.888 59.598 1.00 15.36 7 LEU B C 1
ATOM 2979 O O . LEU B 1 10 ? -59.359 16.986 58.333 1.00 16.17 7 LEU B O 1
ATOM 2984 N N . GLU B 1 11 ? -60.239 17.359 60.422 1.00 15.69 8 GLU B N 1
ATOM 2985 C CA . GLU B 1 11 ? -61.408 17.945 59.810 1.00 17.99 8 GLU B CA 1
ATOM 2986 C C . GLU B 1 11 ? -61.149 19.257 59.043 1.00 15.54 8 GLU B C 1
ATOM 2987 O O . GLU B 1 11 ? -61.654 19.486 57.956 1.00 16.45 8 GLU B O 1
ATOM 2993 N N . LEU B 1 12 ? -60.212 20.043 59.605 1.00 15.02 9 LEU B N 1
ATOM 2994 C CA . LEU B 1 12 ? -59.797 21.271 58.910 1.00 14.79 9 LEU B CA 1
ATOM 2995 C C . LEU B 1 12 ? -59.008 20.961 57.637 1.00 14.82 9 LEU B C 1
ATOM 2996 O O . LEU B 1 12 ? -59.161 21.597 56.616 1.00 15.75 9 LEU B O 1
ATOM 3001 N N . ALA B 1 13 ? -58.131 19.915 57.710 1.00 13.99 10 ALA B N 1
ATOM 3002 C CA . ALA B 1 13 ? -57.398 19.490 56.511 1.00 15.05 10 ALA B CA 1
ATOM 3003 C C . ALA B 1 13 ? -58.384 19.199 55.407 1.00 15.84 10 ALA B C 1
ATOM 3004 O O . ALA B 1 13 ? -58.202 19.597 54.251 1.00 16.03 10 ALA B O 1
ATOM 3006 N N . LYS B 1 14 ? -59.412 18.343 55.728 1.00 16.15 11 LYS B N 1
ATOM 3007 C CA . LYS B 1 14 ? -60.386 17.981 54.744 1.00 17.95 11 LYS B CA 1
ATOM 3008 C C . LYS B 1 14 ? -61.090 19.188 54.200 1.00 15.56 11 LYS B C 1
ATOM 3009 O O . LYS B 1 14 ? -61.348 19.242 52.944 1.00 19.11 11 LYS B O 1
ATOM 3015 N N . GLU B 1 15 ? -61.488 20.117 55.071 1.00 17.94 12 GLU B N 1
ATOM 3016 C CA A GLU B 1 15 ? -62.122 21.373 54.599 0.50 17.49 12 GLU B CA 1
ATOM 3017 C CA B GLU B 1 15 ? -62.114 21.332 54.579 0.50 17.46 12 GLU B CA 1
ATOM 3018 C C . GLU B 1 15 ? -61.291 22.121 53.540 1.00 17.38 12 GLU B C 1
ATOM 3019 O O . GLU B 1 15 ? -61.747 22.526 52.471 1.00 20.84 12 GLU B O 1
ATOM 3030 N N . LEU B 1 16 ? -59.998 22.264 53.831 1.00 15.26 13 LEU B N 1
ATOM 3031 C CA . LEU B 1 16 ? -59.104 22.909 52.917 1.00 15.22 13 LEU B CA 1
ATOM 3032 C C . LEU B 1 16 ? -58.922 22.146 51.621 1.00 14.79 13 LEU B C 1
ATOM 3033 O O . LEU B 1 16 ? -58.898 22.713 50.566 1.00 15.67 13 LEU B O 1
ATOM 3038 N N . ILE B 1 17 ? -58.671 20.791 51.761 1.00 15.89 14 ILE B N 1
ATOM 3039 C CA . ILE B 1 17 ? -58.481 20.029 50.551 1.00 16.35 14 ILE B CA 1
ATOM 3040 C C . ILE B 1 17 ? -59.605 20.086 49.570 1.00 18.35 14 ILE B C 1
ATOM 3041 O O . ILE B 1 17 ? -59.486 20.001 48.328 1.00 19.70 14 ILE B O 1
ATOM 3046 N N . SER B 1 18 ? -60.832 20.178 50.127 1.00 18.39 15 SER B N 1
ATOM 3047 C CA . SER B 1 18 ? -62.002 20.182 49.318 1.00 22.41 15 SER B CA 1
ATOM 3048 C C . SER B 1 18 ? -62.162 21.439 48.442 1.00 23.09 15 SER B C 1
ATOM 3049 O O . SER B 1 18 ? -63.005 21.458 47.521 1.00 27.50 15 SER B O 1
ATOM 3052 N N . ARG B 1 19 ? -61.369 22.505 48.723 1.00 21.43 16 ARG B N 1
ATOM 3053 C CA . ARG B 1 19 ? -61.334 23.742 47.972 1.00 20.84 16 ARG B CA 1
ATOM 3054 C C . ARG B 1 19 ? -60.320 23.551 46.843 1.00 21.69 16 ARG B C 1
ATOM 3055 O O . ARG B 1 19 ? -59.139 23.327 47.060 1.00 20.68 16 ARG B O 1
ATOM 3063 N N . PRO B 1 20 ? -60.763 23.665 45.578 1.00 19.45 17 PRO B N 1
ATOM 3064 C CA . PRO B 1 20 ? -59.829 23.342 44.363 1.00 20.36 17 PRO B CA 1
ATOM 3065 C C . PRO B 1 20 ? -58.966 24.542 44.030 1.00 19.36 17 PRO B C 1
ATOM 3066 O O . PRO B 1 20 ? -59.074 25.148 42.966 1.00 22.31 17 PRO B O 1
ATOM 3070 N N . SER B 1 21 ? -58.022 24.850 44.968 1.00 17.38 18 SER B N 1
ATOM 3071 C CA . SER B 1 21 ? -57.166 26.078 44.858 1.00 17.00 18 SER B CA 1
ATOM 3072 C C . SER B 1 21 ? -55.939 25.819 44.005 1.00 15.62 18 SER B C 1
ATOM 3073 O O . SER B 1 21 ? -54.793 26.090 44.390 1.00 16.48 18 SER B O 1
ATOM 3076 N N . VAL B 1 22 ? -56.189 25.446 42.739 1.00 17.33 19 VAL B N 1
ATOM 3077 C CA . VAL B 1 22 ? -55.140 25.366 41.756 1.00 17.86 19 VAL B CA 1
ATOM 3078 C C . VAL B 1 22 ? -54.556 26.785 41.552 1.00 18.56 19 VAL B C 1
ATOM 3079 O O . VAL B 1 22 ? -55.305 27.737 41.307 1.00 19.55 19 VAL B O 1
ATOM 3083 N N . THR B 1 23 ? -53.228 26.895 41.581 1.00 17.36 20 THR B N 1
ATOM 3084 C CA . THR B 1 23 ? -52.571 28.199 41.470 1.00 18.86 20 THR B CA 1
ATOM 3085 C C . THR B 1 23 ? -53.066 29.062 40.385 1.00 18.31 20 THR B C 1
ATOM 3086 O O . THR B 1 23 ? -53.225 28.569 39.236 1.00 20.64 20 THR B O 1
ATOM 3090 N N . PRO B 1 24 ? -53.340 30.354 40.622 1.00 18.00 21 PRO B N 1
ATOM 3091 C CA . PRO B 1 24 ? -53.207 31.112 41.847 1.00 16.85 21 PRO B CA 1
ATOM 3092 C C . PRO B 1 24 ? -54.492 31.314 42.601 1.00 18.56 21 PRO B C 1
ATOM 3093 O O . PRO B 1 24 ? -54.609 32.215 43.454 1.00 20.33 21 PRO B O 1
ATOM 3097 N N . ASP B 1 25 ? -55.470 30.456 42.358 1.00 18.69 22 ASP B N 1
ATOM 3098 C CA A ASP B 1 25 ? -56.849 30.692 42.912 0.50 18.54 22 ASP B CA 1
ATOM 3099 C CA B ASP B 1 25 ? -56.829 30.664 42.912 0.50 19.55 22 ASP B CA 1
ATOM 3100 C C . ASP B 1 25 ? -56.886 30.170 44.352 1.00 20.04 22 ASP B C 1
ATOM 3101 O O . ASP B 1 25 ? -56.653 29.037 44.554 1.00 24.12 22 ASP B O 1
ATOM 3110 N N . ASP B 1 26 ? -57.141 31.012 45.322 1.00 19.04 23 ASP B N 1
ATOM 3111 C CA . ASP B 1 26 ? -57.232 30.640 46.675 1.00 17.51 23 ASP B CA 1
ATOM 3112 C C . ASP B 1 26 ? -58.555 29.859 47.082 1.00 19.55 23 ASP B C 1
ATOM 3113 O O . ASP B 1 26 ? -58.539 29.262 48.179 1.00 18.76 23 ASP B O 1
ATOM 3118 N N . ARG B 1 27 ? -59.636 30.079 46.326 1.00 20.88 24 ARG B N 1
ATOM 3119 C CA . ARG B 1 27 ? -60.957 29.474 46.634 1.00 20.46 24 ARG B CA 1
ATOM 3120 C C . ARG B 1 27 ? -61.300 29.695 48.122 1.00 21.55 24 ARG B C 1
ATOM 3121 O O . ARG B 1 27 ? -61.812 28.736 48.787 1.00 23.26 24 ARG B O 1
ATOM 3129 N N . ASP B 1 28 ? -61.111 30.899 48.596 1.00 21.39 25 ASP B N 1
ATOM 3130 C CA . ASP B 1 28 ? -61.535 31.276 49.990 1.00 18.52 25 ASP B CA 1
ATOM 3131 C C . ASP B 1 28 ? -60.827 30.606 51.112 1.00 17.22 25 ASP B C 1
ATOM 3132 O O . ASP B 1 28 ? -61.235 30.746 52.276 1.00 17.58 25 ASP B O 1
ATOM 3137 N N . CYS B 1 29 ? -59.711 29.924 50.822 1.00 15.08 26 CYS B N 1
ATOM 3138 C CA . CYS B 1 29 ? -58.963 29.317 51.931 1.00 14.99 26 CYS B CA 1
ATOM 3139 C C . CYS B 1 29 ? -58.436 30.330 52.902 1.00 15.73 26 CYS B C 1
ATOM 3140 O O . CYS B 1 29 ? -58.512 30.086 54.117 1.00 14.98 26 CYS B O 1
ATOM 3143 N N . GLN B 1 30 ? -57.927 31.453 52.463 1.00 14.00 27 GLN B N 1
ATOM 3144 C CA . GLN B 1 30 ? -57.357 32.421 53.340 1.00 13.64 27 GLN B CA 1
ATOM 3145 C C . GLN B 1 30 ? -58.421 33.180 54.162 1.00 13.24 27 GLN B C 1
ATOM 3146 O O . GLN B 1 30 ? -58.224 33.515 55.303 1.00 15.74 27 GLN B O 1
ATOM 3152 N N . LYS B 1 31 ? -59.629 33.304 53.566 1.00 15.62 28 LYS B N 1
ATOM 3153 C CA . LYS B 1 31 ? -60.844 33.835 54.272 1.00 15.85 28 LYS B CA 1
ATOM 3154 C C . LYS B 1 31 ? -61.171 32.919 55.393 1.00 15.88 28 LYS B C 1
ATOM 3155 O O . LYS B 1 31 ? -61.374 33.375 56.507 1.00 17.14 28 LYS B O 1
ATOM 3161 N N . LEU B 1 32 ? -61.171 31.591 55.176 1.00 16.73 29 LEU B N 1
ATOM 3162 C CA . LEU B 1 32 ? -61.505 30.603 56.159 1.00 17.01 29 LEU B CA 1
ATOM 3163 C C . LEU B 1 32 ? -60.492 30.715 57.291 1.00 16.27 29 LEU B C 1
ATOM 3164 O O . LEU B 1 32 ? -60.859 30.733 58.471 1.00 17.43 29 LEU B O 1
ATOM 3169 N N . LEU B 1 33 ? -59.193 30.755 56.977 1.00 14.42 30 LEU B N 1
ATOM 3170 C CA . LEU B 1 33 ? -58.153 30.793 57.985 1.00 14.55 30 LEU B CA 1
ATOM 3171 C C . LEU B 1 33 ? -58.278 32.060 58.796 1.00 12.96 30 LEU B C 1
ATOM 3172 O O . LEU B 1 33 ? -58.170 32.048 60.056 1.00 14.55 30 LEU B O 1
ATOM 3177 N N . ALA B 1 34 ? -58.454 33.210 58.129 1.00 14.24 31 ALA B N 1
ATOM 3178 C CA . ALA B 1 34 ? -58.503 34.475 58.847 1.00 15.34 31 ALA B CA 1
ATOM 3179 C C . ALA B 1 34 ? -59.663 34.513 59.809 1.00 15.61 31 ALA B C 1
ATOM 3180 O O . ALA B 1 34 ? -59.587 34.907 60.981 1.00 15.94 31 ALA B O 1
ATOM 3182 N N . GLU B 1 35 ? -60.840 34.025 59.399 1.00 14.91 32 GLU B N 1
ATOM 3183 C CA . GLU B 1 35 ? -62.022 34.068 60.197 1.00 17.13 32 GLU B CA 1
ATOM 3184 C C . GLU B 1 35 ? -61.890 33.171 61.393 1.00 15.54 32 GLU B C 1
ATOM 3185 O O . GLU B 1 35 ? -62.360 33.490 62.494 1.00 17.64 32 GLU B O 1
ATOM 3191 N N . ARG B 1 36 ? -61.295 31.970 61.200 1.00 14.54 33 ARG B N 1
ATOM 3192 C CA . ARG B 1 36 ? -61.173 31.106 62.269 1.00 14.11 33 ARG B CA 1
ATOM 3193 C C . ARG B 1 36 ? -60.214 31.617 63.339 1.00 13.21 33 ARG B C 1
ATOM 3194 O O . ARG B 1 36 ? -60.514 31.574 64.554 1.00 15.23 33 ARG B O 1
ATOM 3202 N N . LEU B 1 37 ? -59.023 32.100 62.927 1.00 12.55 34 LEU B N 1
ATOM 3203 C CA . LEU B 1 37 ? -58.063 32.561 63.869 1.00 12.90 34 LEU B CA 1
ATOM 3204 C C . LEU B 1 37 ? -58.395 33.964 64.481 1.00 13.16 34 LEU B C 1
ATOM 3205 O O . LEU B 1 37 ? -57.899 34.287 65.578 1.00 13.09 34 LEU B O 1
ATOM 3210 N N . HIS B 1 38 ? -59.295 34.686 63.901 1.00 13.67 35 HIS B N 1
ATOM 3211 C CA . HIS B 1 38 ? -59.742 35.936 64.503 1.00 15.21 35 HIS B CA 1
ATOM 3212 C C . HIS B 1 38 ? -60.374 35.684 65.883 1.00 15.75 35 HIS B C 1
ATOM 3213 O O . HIS B 1 38 ? -60.281 36.489 66.777 1.00 15.85 35 HIS B O 1
ATOM 3220 N N . LYS B 1 39 ? -60.960 34.479 66.036 1.00 15.19 36 LYS B N 1
ATOM 3221 C CA . LYS B 1 39 ? -61.612 34.095 67.306 1.00 15.35 36 LYS B CA 1
ATOM 3222 C C . LYS B 1 39 ? -60.697 34.046 68.480 1.00 16.23 36 LYS B C 1
ATOM 3223 O O . LYS B 1 39 ? -61.149 34.176 69.605 1.00 20.03 36 LYS B O 1
ATOM 3229 N N . ILE B 1 40 ? -59.385 33.877 68.192 1.00 14.98 37 ILE B N 1
ATOM 3230 C CA . ILE B 1 40 ? -58.377 33.801 69.213 1.00 15.37 37 ILE B CA 1
ATOM 3231 C C . ILE B 1 40 ? -57.303 34.854 69.112 1.00 14.78 37 ILE B C 1
ATOM 3232 O O . ILE B 1 40 ? -56.129 34.655 69.457 1.00 16.56 37 ILE B O 1
ATOM 3237 N N . GLY B 1 41 ? -57.675 36.011 68.570 1.00 14.32 38 GLY B N 1
ATOM 3238 C CA . GLY B 1 41 ? -56.840 37.160 68.660 1.00 14.68 38 GLY B CA 1
ATOM 3239 C C . GLY B 1 41 ? -55.867 37.412 67.552 1.00 13.05 38 GLY B C 1
ATOM 3240 O O . GLY B 1 41 ? -54.963 38.240 67.725 1.00 14.36 38 GLY B O 1
ATOM 3241 N N . PHE B 1 42 ? -56.039 36.725 66.407 1.00 12.74 39 PHE B N 1
ATOM 3242 C CA . PHE B 1 42 ? -55.222 37.055 65.256 1.00 11.09 39 PHE B CA 1
ATOM 3243 C C . PHE B 1 42 ? -55.865 38.112 64.388 1.00 12.98 39 PHE B C 1
ATOM 3244 O O . PHE B 1 42 ? -56.972 37.903 63.939 1.00 14.26 39 PHE B O 1
ATOM 3252 N N . ALA B 1 43 ? -55.156 39.221 64.194 1.00 12.98 40 ALA B N 1
ATOM 3253 C CA . ALA B 1 43 ? -55.572 40.216 63.268 1.00 12.76 40 ALA B CA 1
ATOM 3254 C C . ALA B 1 43 ? -55.169 39.808 61.862 1.00 13.08 40 ALA B C 1
ATOM 3255 O O . ALA B 1 43 ? -54.124 39.178 61.703 1.00 16.06 40 ALA B O 1
ATOM 3257 N N . ALA B 1 44 ? -55.937 40.194 60.867 1.00 12.83 41 ALA B N 1
ATOM 3258 C CA . ALA B 1 44 ? -55.717 39.847 59.474 1.00 13.30 41 ALA B CA 1
ATOM 3259 C C . ALA B 1 44 ? -55.369 41.027 58.647 1.00 13.00 41 ALA B C 1
ATOM 3260 O O . ALA B 1 44 ? -56.107 42.030 58.627 1.00 16.87 41 ALA B O 1
ATOM 3262 N N . GLU B 1 45 ? -54.368 40.879 57.799 1.00 12.23 42 GLU B N 1
ATOM 3263 C CA . GLU B 1 45 ? -54.074 41.792 56.725 1.00 11.46 42 GLU B CA 1
ATOM 3264 C C . GLU B 1 45 ? -54.013 41.045 55.448 1.00 12.54 42 GLU B C 1
ATOM 3265 O O . GLU B 1 45 ? -53.264 40.043 55.355 1.00 14.42 42 GLU B O 1
ATOM 3271 N N . GLU B 1 46 ? -54.804 41.454 54.464 1.00 12.38 43 GLU B N 1
ATOM 3272 C CA . GLU B 1 46 ? -54.732 40.870 53.151 1.00 12.10 43 GLU B CA 1
ATOM 3273 C C . GLU B 1 46 ? -53.764 41.689 52.296 1.00 12.47 43 GLU B C 1
ATOM 3274 O O . GLU B 1 46 ? -53.796 42.898 52.326 1.00 15.38 43 GLU B O 1
ATOM 3280 N N . LEU B 1 47 ? -52.915 40.980 51.546 1.00 12.21 44 LEU B N 1
ATOM 3281 C CA . LEU B 1 47 ? -51.984 41.597 50.619 1.00 11.83 44 LEU B CA 1
ATOM 3282 C C . LEU B 1 47 ? -52.155 41.019 49.205 1.00 12.57 44 LEU B C 1
ATOM 3283 O O . LEU B 1 47 ? -51.646 39.912 48.923 1.00 14.73 44 LEU B O 1
ATOM 3288 N N . HIS B 1 48 ? -53.032 41.632 48.450 1.00 12.76 45 HIS B N 1
ATOM 3289 C CA . HIS B 1 48 ? -53.351 41.195 47.114 1.00 12.36 45 HIS B CA 1
ATOM 3290 C C . HIS B 1 48 ? -52.263 41.768 46.179 1.00 14.44 45 HIS B C 1
ATOM 3291 O O . HIS B 1 48 ? -51.986 42.996 46.213 1.00 14.02 45 HIS B O 1
ATOM 3298 N N . PHE B 1 49 ? -51.570 40.897 45.451 1.00 13.83 46 PHE B N 1
ATOM 3299 C CA . PHE B 1 49 ? -50.576 41.399 44.474 1.00 14.13 46 PHE B CA 1
ATOM 3300 C C . PHE B 1 49 ? -50.955 40.796 43.139 1.00 14.93 46 PHE B C 1
ATOM 3301 O O . PHE B 1 49 ? -50.899 39.558 42.951 1.00 16.01 46 PHE B O 1
ATOM 3309 N N . GLY B 1 50 ? -51.447 41.621 42.232 1.00 16.24 47 GLY B N 1
ATOM 3310 C CA . GLY B 1 50 ? -51.977 41.069 41.000 1.00 16.81 47 GLY B CA 1
ATOM 3311 C C . GLY B 1 50 ? -53.000 39.958 41.188 1.00 18.15 47 GLY B C 1
ATOM 3312 O O . GLY B 1 50 ? -53.944 40.153 41.886 1.00 23.58 47 GLY B O 1
ATOM 3313 N N . ASP B 1 51 ? -52.766 38.811 40.531 1.00 20.99 48 ASP B N 1
ATOM 3314 C CA . ASP B 1 51 ? -53.624 37.694 40.595 1.00 24.63 48 ASP B CA 1
ATOM 3315 C C . ASP B 1 51 ? -53.486 36.814 41.854 1.00 19.83 48 ASP B C 1
ATOM 3316 O O . ASP B 1 51 ? -54.185 35.818 41.980 1.00 22.31 48 ASP B O 1
ATOM 3321 N N . THR B 1 52 ? -52.601 37.178 42.738 1.00 15.86 49 THR B N 1
ATOM 3322 C CA . THR B 1 52 ? -52.299 36.372 43.889 1.00 13.93 49 THR B CA 1
ATOM 3323 C C . THR B 1 52 ? -52.809 36.982 45.201 1.00 14.10 49 THR B C 1
ATOM 3324 O O . THR B 1 52 ? -52.603 38.153 45.464 1.00 15.33 49 THR B O 1
ATOM 3328 N N . LYS B 1 53 ? -53.407 36.160 46.028 1.00 13.66 50 LYS B N 1
ATOM 3329 C CA . LYS B 1 53 ? -53.858 36.548 47.341 1.00 13.55 50 LYS B CA 1
ATOM 3330 C C . LYS B 1 53 ? -52.853 36.130 48.370 1.00 12.11 50 LYS B C 1
ATOM 3331 O O . LYS B 1 53 ? -52.340 34.992 48.295 1.00 12.57 50 LYS B O 1
ATOM 3337 N N . ASN B 1 54 ? -52.573 36.954 49.323 1.00 12.21 51 ASN B N 1
ATOM 3338 C CA . ASN B 1 54 ? -51.716 36.630 50.455 1.00 11.50 51 ASN B CA 1
ATOM 3339 C C . ASN B 1 54 ? -52.281 37.167 51.728 1.00 9.95 51 ASN B C 1
ATOM 3340 O O . ASN B 1 54 ? -53.016 38.162 51.728 1.00 12.56 51 ASN B O 1
ATOM 3345 N N . ILE B 1 55 ? -51.978 36.552 52.840 1.00 11.33 52 ILE B N 1
ATOM 3346 C CA A ILE B 1 55 ? -52.408 37.033 54.166 0.50 11.83 52 ILE B CA 1
ATOM 3347 C CA B ILE B 1 55 ? -52.413 37.013 54.194 0.50 11.78 52 ILE B CA 1
ATOM 3348 C C . ILE B 1 55 ? -51.296 37.001 55.177 1.00 10.72 52 ILE B C 1
ATOM 3349 O O . ILE B 1 55 ? -50.434 36.085 55.107 1.00 11.82 52 ILE B O 1
ATOM 3358 N N . TRP B 1 56 ? -51.283 38.007 56.047 1.00 10.92 53 TRP B N 1
ATOM 3359 C CA . TRP B 1 56 ? -50.418 38.103 57.232 1.00 10.86 53 TRP B CA 1
ATOM 3360 C C . TRP B 1 56 ? -51.370 38.134 58.419 1.00 10.34 53 TRP B C 1
ATOM 3361 O O . TRP B 1 56 ? -52.148 39.115 58.569 1.00 11.64 53 TRP B O 1
ATOM 3372 N N . LEU B 1 57 ? -51.429 37.029 59.176 1.00 10.54 54 LEU B N 1
ATOM 3373 C CA . LEU B 1 57 ? -52.258 36.957 60.373 1.00 11.45 54 LEU B CA 1
ATOM 3374 C C . LEU B 1 57 ? -51.409 37.018 61.560 1.00 11.89 54 LEU B C 1
ATOM 3375 O O . LEU B 1 57 ? -50.375 36.354 61.595 1.00 13.76 54 LEU B O 1
ATOM 3380 N N . ARG B 1 58 ? -51.760 37.799 62.559 1.00 11.17 55 ARG B N 1
ATOM 3381 C CA . ARG B 1 58 ? -50.864 37.912 63.675 1.00 11.63 55 ARG B CA 1
ATOM 3382 C C . ARG B 1 58 ? -51.582 38.172 64.992 1.00 11.29 55 ARG B C 1
ATOM 3383 O O . ARG B 1 58 ? -52.464 39.037 65.099 1.00 12.47 55 ARG B O 1
ATOM 3391 N N . ARG B 1 59 ? -51.151 37.467 66.030 1.00 11.10 56 ARG B N 1
ATOM 3392 C CA . ARG B 1 59 ? -51.520 37.607 67.436 1.00 10.98 56 ARG B CA 1
ATOM 3393 C C . ARG B 1 59 ? -50.304 38.091 68.216 1.00 11.81 56 ARG B C 1
ATOM 3394 O O . ARG B 1 59 ? -49.269 37.405 68.180 1.00 13.01 56 ARG B O 1
ATOM 3402 N N . GLY B 1 60 ? -50.416 39.189 68.957 1.00 15.01 57 GLY B N 1
ATOM 3403 C CA . GLY B 1 60 ? -49.274 39.710 69.681 1.00 14.76 57 GLY B CA 1
ATOM 3404 C C . GLY B 1 60 ? -48.630 40.849 68.973 1.00 16.32 57 GLY B C 1
ATOM 3405 O O . GLY B 1 60 ? -48.715 40.993 67.719 1.00 15.92 57 GLY B O 1
ATOM 3406 N N . THR B 1 61 ? -47.886 41.677 69.763 1.00 16.28 58 THR B N 1
ATOM 3407 C CA . THR B 1 61 ? -47.134 42.806 69.251 1.00 16.11 58 THR B CA 1
ATOM 3408 C C . THR B 1 61 ? -45.657 42.758 69.539 1.00 18.38 58 THR B C 1
ATOM 3409 O O . THR B 1 61 ? -44.932 43.590 68.990 1.00 24.62 58 THR B O 1
ATOM 3413 N N . LYS B 1 62 ? -45.200 41.854 70.395 1.00 17.76 59 LYS B N 1
ATOM 3414 C CA . LYS B 1 62 ? -43.799 41.810 70.835 1.00 17.75 59 LYS B CA 1
ATOM 3415 C C . LYS B 1 62 ? -43.069 40.592 70.362 1.00 15.56 59 LYS B C 1
ATOM 3416 O O . LYS B 1 62 ? -43.690 39.544 70.117 1.00 15.64 59 LYS B O 1
ATOM 3421 N N . ALA B 1 63 ? -41.746 40.695 70.375 1.00 18.93 60 ALA B N 1
ATOM 3422 C CA . ALA B 1 63 ? -40.858 39.530 70.249 1.00 17.38 60 ALA B CA 1
ATOM 3423 C C . ALA B 1 63 ? -40.938 38.635 71.456 1.00 16.67 60 ALA B C 1
ATOM 3424 O O . ALA B 1 63 ? -41.256 39.128 72.572 1.00 20.98 60 ALA B O 1
ATOM 3426 N N . PRO B 1 64 ? -40.641 37.331 71.334 1.00 15.90 61 PRO B N 1
ATOM 3427 C CA . PRO B 1 64 ? -40.316 36.650 70.089 1.00 15.65 61 PRO B CA 1
ATOM 3428 C C . PRO B 1 64 ? -41.488 36.446 69.189 1.00 13.92 61 PRO B C 1
ATOM 3429 O O . PRO B 1 64 ? -42.572 36.070 69.638 1.00 14.24 61 PRO B O 1
ATOM 3433 N N . VAL B 1 65 ? -41.261 36.598 67.884 1.00 13.20 62 VAL B N 1
ATOM 3434 C CA . VAL B 1 65 ? -42.325 36.339 66.867 1.00 12.46 62 VAL B CA 1
ATOM 3435 C C . VAL B 1 65 ? -42.085 35.011 66.195 1.00 11.87 62 VAL B C 1
ATOM 3436 O O . VAL B 1 65 ? -40.996 34.804 65.642 1.00 13.33 62 VAL B O 1
ATOM 3440 N N . VAL B 1 66 ? -43.082 34.159 66.344 1.00 11.49 63 VAL B N 1
ATOM 3441 C CA . VAL B 1 66 ? -43.047 32.856 65.685 1.00 12.37 63 VAL B CA 1
ATOM 3442 C C . VAL B 1 66 ? -43.991 32.821 64.548 1.00 12.41 63 VAL B C 1
ATOM 3443 O O . VAL B 1 66 ? -45.192 33.075 64.759 1.00 13.75 63 VAL B O 1
ATOM 3447 N N . CYS B 1 67 ? -43.535 32.530 63.342 1.00 10.95 64 CYS B N 1
ATOM 3448 C CA . CYS B 1 67 ? -44.353 32.566 62.143 1.00 11.21 64 CYS B CA 1
ATOM 3449 C C . CYS B 1 67 ? -44.432 31.216 61.487 1.00 11.19 64 CYS B C 1
ATOM 3450 O O . CYS B 1 67 ? -43.350 30.610 61.280 1.00 15.79 64 CYS B O 1
ATOM 3453 N N . PHE B 1 68 ? -45.587 30.729 61.153 1.00 9.12 65 PHE B N 1
ATOM 3454 C CA . PHE B 1 68 ? -45.819 29.661 60.237 1.00 9.74 65 PHE B CA 1
ATOM 3455 C C . PHE B 1 68 ? -46.007 30.240 58.822 1.00 9.48 65 PHE B C 1
ATOM 3456 O O . PHE B 1 68 ? -46.871 31.110 58.648 1.00 10.80 65 PHE B O 1
ATOM 3464 N N . ALA B 1 69 ? -45.291 29.708 57.832 1.00 9.65 66 ALA B N 1
ATOM 3465 C CA . ALA B 1 69 ? -45.454 30.117 56.435 1.00 10.37 66 ALA B CA 1
ATOM 3466 C C . ALA B 1 69 ? -45.838 29.003 55.569 1.00 10.59 66 ALA B C 1
ATOM 3467 O O . ALA B 1 69 ? -45.407 27.836 55.759 1.00 11.17 66 ALA B O 1
ATOM 3469 N N . GLY B 1 70 ? -46.684 29.307 54.581 1.00 10.80 67 GLY B N 1
ATOM 3470 C CA . GLY B 1 70 ? -47.089 28.313 53.633 1.00 12.36 67 GLY B CA 1
ATOM 3471 C C . GLY B 1 70 ? -47.893 28.827 52.522 1.00 11.98 67 GLY B C 1
ATOM 3472 O O . GLY B 1 70 ? -47.965 30.026 52.311 1.00 12.58 67 GLY B O 1
ATOM 3473 N N . HIS B 1 71 ? -48.543 27.892 51.814 1.00 12.42 68 HIS B N 1
ATOM 3474 C CA . HIS B 1 71 ? -49.249 28.235 50.610 1.00 10.46 68 HIS B CA 1
ATOM 3475 C C . HIS B 1 71 ? -50.526 27.421 50.552 1.00 11.20 68 HIS B C 1
ATOM 3476 O O . HIS B 1 71 ? -50.554 26.219 50.889 1.00 12.73 68 HIS B O 1
ATOM 3483 N N . THR B 1 72 ? -51.600 28.066 50.114 1.00 11.64 69 THR B N 1
ATOM 3484 C CA . THR B 1 72 ? -52.860 27.421 49.950 1.00 12.73 69 THR B CA 1
ATOM 3485 C C . THR B 1 72 ? -53.056 26.933 48.529 1.00 13.58 69 THR B C 1
ATOM 3486 O O . THR B 1 72 ? -54.000 26.148 48.311 1.00 16.03 69 THR B O 1
ATOM 3490 N N . ASP B 1 73 ? -52.234 27.291 47.550 1.00 13.08 70 ASP B N 1
ATOM 3491 C CA . ASP B 1 73 ? -52.367 26.740 46.221 1.00 14.57 70 ASP B CA 1
ATOM 3492 C C . ASP B 1 73 ? -51.884 25.317 46.180 1.00 15.09 70 ASP B C 1
ATOM 3493 O O . ASP B 1 73 ? -51.050 24.864 46.976 1.00 15.07 70 ASP B O 1
ATOM 3498 N N . VAL B 1 74 ? -52.422 24.589 45.187 1.00 15.40 71 VAL B N 1
ATOM 3499 C CA . VAL B 1 74 ? -52.000 23.232 44.894 1.00 15.06 71 VAL B CA 1
ATOM 3500 C C . VAL B 1 74 ? -51.693 23.148 43.425 1.00 16.53 71 VAL B C 1
ATOM 3501 O O . VAL B 1 74 ? -52.156 23.902 42.587 1.00 17.24 71 VAL B O 1
ATOM 3505 N N . VAL B 1 75 ? -50.884 22.135 43.057 1.00 15.81 72 VAL B N 1
ATOM 3506 C CA . VAL B 1 75 ? -50.640 21.898 41.627 1.00 16.36 72 VAL B CA 1
ATOM 3507 C C . VAL B 1 75 ? -51.817 21.281 40.943 1.00 19.80 72 VAL B C 1
ATOM 3508 O O . VAL B 1 75 ? -52.572 20.606 41.578 1.00 18.43 72 VAL B O 1
ATOM 3512 N N . PRO B 1 76 ? -51.877 21.319 39.592 1.00 19.42 73 PRO B N 1
ATOM 3513 C CA . PRO B 1 76 ? -52.969 20.655 38.890 1.00 20.55 73 PRO B CA 1
ATOM 3514 C C . PRO B 1 76 ? -53.090 19.208 39.152 1.00 20.36 73 PRO B C 1
ATOM 3515 O O . PRO B 1 76 ? -52.084 18.482 39.455 1.00 22.30 73 PRO B O 1
ATOM 3519 N N . THR B 1 77 ? -54.295 18.695 38.963 1.00 23.29 74 THR B N 1
ATOM 3520 C CA . THR B 1 77 ? -54.514 17.247 39.205 1.00 22.73 74 THR B CA 1
ATOM 3521 C C . THR B 1 77 ? -54.231 16.294 38.067 1.00 24.94 74 THR B C 1
ATOM 3522 O O . THR B 1 77 ? -53.965 15.097 38.339 1.00 25.98 74 THR B O 1
ATOM 3526 N N . GLY B 1 78 ? -54.110 16.858 36.880 1.00 24.63 75 GLY B N 1
ATOM 3527 C CA . GLY B 1 78 ? -54.175 16.037 35.683 1.00 29.49 75 GLY B CA 1
ATOM 3528 C C . GLY B 1 78 ? -55.536 15.340 35.473 1.00 31.56 75 GLY B C 1
ATOM 3529 O O . GLY B 1 78 ? -56.431 15.694 36.286 1.00 32.16 75 GLY B O 1
ATOM 3530 N N . PRO B 1 79 ? -55.754 14.561 34.440 1.00 46.42 76 PRO B N 1
ATOM 3531 C CA . PRO B 1 79 ? -56.917 13.796 34.199 1.00 50.16 76 PRO B CA 1
ATOM 3532 C C . PRO B 1 79 ? -57.283 13.074 35.493 1.00 101.61 76 PRO B C 1
ATOM 3533 O O . PRO B 1 79 ? -56.446 12.561 36.202 1.00 133.55 76 PRO B O 1
ATOM 3537 N N . VAL B 1 80 ? -58.518 13.374 35.868 1.00 140.10 77 VAL B N 1
ATOM 3538 C CA . VAL B 1 80 ? -59.192 13.073 37.028 1.00 75.69 77 VAL B CA 1
ATOM 3539 C C . VAL B 1 80 ? -59.545 11.575 37.137 1.00 93.85 77 VAL B C 1
ATOM 3540 O O . VAL B 1 80 ? -59.447 10.933 38.202 1.00 46.55 77 VAL B O 1
ATOM 3544 N N . GLU B 1 81 ? -59.852 11.009 35.976 1.00 39.95 78 GLU B N 1
ATOM 3545 C CA . GLU B 1 81 ? -60.055 9.512 35.901 1.00 40.55 78 GLU B CA 1
ATOM 3546 C C . GLU B 1 81 ? -58.866 8.720 36.362 1.00 37.21 78 GLU B C 1
ATOM 3547 O O . GLU B 1 81 ? -59.053 7.523 36.678 1.00 44.50 78 GLU B O 1
ATOM 3553 N N . LYS B 1 82 ? -57.661 9.332 36.388 1.00 35.93 79 LYS B N 1
ATOM 3554 C CA . LYS B 1 82 ? -56.428 8.557 36.746 1.00 34.57 79 LYS B CA 1
ATOM 3555 C C . LYS B 1 82 ? -56.319 8.433 38.280 1.00 31.71 79 LYS B C 1
ATOM 3556 O O . LYS B 1 82 ? -55.494 7.596 38.786 1.00 38.40 79 LYS B O 1
ATOM 3562 N N . TRP B 1 83 ? -57.158 9.208 39.014 1.00 29.99 80 TRP B N 1
ATOM 3563 C CA . TRP B 1 83 ? -57.190 9.111 40.493 1.00 28.50 80 TRP B CA 1
ATOM 3564 C C . TRP B 1 83 ? -58.105 8.006 40.994 1.00 31.12 80 TRP B C 1
ATOM 3565 O O . TRP B 1 83 ? -59.190 7.861 40.401 1.00 31.67 80 TRP B O 1
ATOM 3576 N N . ASP B 1 84 ? -57.732 7.408 42.157 1.00 28.29 81 ASP B N 1
ATOM 3577 C CA . ASP B 1 84 ? -58.523 6.240 42.706 1.00 28.53 81 ASP B CA 1
ATOM 3578 C C . ASP B 1 84 ? -59.699 6.851 43.405 1.00 27.06 81 ASP B C 1
ATOM 3579 O O . ASP B 1 84 ? -60.673 6.173 43.498 1.00 40.85 81 ASP B O 1
ATOM 3584 N N . SER B 1 85 ? -59.657 8.102 43.945 1.00 32.41 82 SER B N 1
ATOM 3585 C CA . SER B 1 85 ? -60.817 8.847 44.449 1.00 30.40 82 SER B CA 1
ATOM 3586 C C . SER B 1 85 ? -60.622 10.301 43.999 1.00 30.22 82 SER B C 1
ATOM 3587 O O . SER B 1 85 ? -59.463 10.696 43.766 1.00 28.04 82 SER B O 1
ATOM 3590 N N . PRO B 1 86 ? -61.675 11.144 43.886 1.00 26.95 83 PRO B N 1
ATOM 3591 C CA . PRO B 1 86 ? -61.545 12.468 43.253 1.00 27.08 83 PRO B CA 1
ATOM 3592 C C . PRO B 1 86 ? -60.608 13.346 44.061 1.00 25.83 83 PRO B C 1
ATOM 3593 O O . PRO B 1 86 ? -60.661 13.328 45.346 1.00 24.68 83 PRO B O 1
ATOM 3597 N N . PRO B 1 87 ? -59.731 14.081 43.397 1.00 23.96 84 PRO B N 1
ATOM 3598 C CA . PRO B 1 87 ? -58.659 14.798 44.112 1.00 23.75 84 PRO B CA 1
ATOM 3599 C C . PRO B 1 87 ? -59.135 15.877 45.037 1.00 22.68 84 PRO B C 1
ATOM 3600 O O . PRO B 1 87 ? -58.407 16.212 45.992 1.00 22.78 84 PRO B O 1
ATOM 3604 N N . PHE B 1 88 ? -60.348 16.432 44.841 1.00 21.96 85 PHE B N 1
ATOM 3605 C CA . PHE B 1 88 ? -60.887 17.438 45.787 1.00 24.23 85 PHE B CA 1
ATOM 3606 C C . PHE B 1 88 ? -62.098 16.953 46.588 1.00 23.82 85 PHE B C 1
ATOM 3607 O O . PHE B 1 88 ? -62.789 17.759 47.198 1.00 26.75 85 PHE B O 1
ATOM 3615 N N . GLU B 1 89 ? -62.120 15.654 46.780 1.00 24.26 86 GLU B N 1
ATOM 3616 C CA . GLU B 1 89 ? -63.112 14.992 47.668 1.00 23.00 86 GLU B CA 1
ATOM 3617 C C . GLU B 1 89 ? -62.256 14.132 48.585 1.00 24.49 86 GLU B C 1
ATOM 3618 O O . GLU B 1 89 ? -62.043 12.940 48.359 1.00 27.88 86 GLU B O 1
ATOM 3624 N N . PRO B 1 90 ? -61.710 14.758 49.627 1.00 24.23 87 PRO B N 1
ATOM 3625 C CA . PRO B 1 90 ? -60.812 14.022 50.464 1.00 24.03 87 PRO B CA 1
ATOM 3626 C C . PRO B 1 90 ? -61.416 12.769 51.004 1.00 20.28 87 PRO B C 1
ATOM 3627 O O . PRO B 1 90 ? -62.578 12.769 51.454 1.00 30.77 87 PRO B O 1
ATOM 3631 N N . ALA B 1 91 ? -60.596 11.719 51.019 1.00 24.63 88 ALA B N 1
ATOM 3632 C CA . ALA B 1 91 ? -61.006 10.396 51.405 1.00 26.20 88 ALA B CA 1
ATOM 3633 C C . ALA B 1 91 ? -60.102 9.759 52.374 1.00 22.48 88 ALA B C 1
ATOM 3634 O O . ALA B 1 91 ? -58.827 9.831 52.238 1.00 24.56 88 ALA B O 1
ATOM 3636 N N . GLU B 1 92 ? -60.694 9.040 53.339 1.00 27.62 89 GLU B N 1
ATOM 3637 C CA . GLU B 1 92 ? -59.920 8.227 54.297 1.00 26.68 89 GLU B CA 1
ATOM 3638 C C . GLU B 1 92 ? -59.939 6.797 53.761 1.00 25.40 89 GLU B C 1
ATOM 3639 O O . GLU B 1 92 ? -61.048 6.224 53.619 1.00 38.72 89 GLU B O 1
ATOM 3645 N N . ARG B 1 93 ? -58.787 6.228 53.491 1.00 30.11 90 ARG B N 1
ATOM 3646 C CA . ARG B 1 93 ? -58.708 4.856 53.026 1.00 28.68 90 ARG B CA 1
ATOM 3647 C C . ARG B 1 93 ? -57.425 4.201 53.387 1.00 31.23 90 ARG B C 1
ATOM 3648 O O . ARG B 1 93 ? -56.368 4.820 53.210 1.00 29.49 90 ARG B O 1
ATOM 3656 N N . ASP B 1 94 ? -57.445 2.983 53.907 1.00 30.39 91 ASP B N 1
ATOM 3657 C CA . ASP B 1 94 ? -56.150 2.299 54.214 1.00 35.39 91 ASP B CA 1
ATOM 3658 C C . ASP B 1 94 ? -55.158 3.085 55.084 1.00 27.76 91 ASP B C 1
ATOM 3659 O O . ASP B 1 94 ? -53.915 3.062 54.901 1.00 31.65 91 ASP B O 1
ATOM 3664 N N . GLY B 1 95 ? -55.724 3.806 56.034 1.00 27.32 92 GLY B N 1
ATOM 3665 C CA . GLY B 1 95 ? -54.887 4.468 57.014 1.00 24.69 92 GLY B CA 1
ATOM 3666 C C . GLY B 1 95 ? -54.306 5.816 56.534 1.00 24.12 92 GLY B C 1
ATOM 3667 O O . GLY B 1 95 ? -53.437 6.402 57.198 1.00 22.75 92 GLY B O 1
ATOM 3668 N N . ARG B 1 96 ? -54.773 6.296 55.358 1.00 22.30 93 ARG B N 1
ATOM 3669 C CA . ARG B 1 96 ? -54.218 7.499 54.723 1.00 20.10 93 ARG B CA 1
ATOM 3670 C C . ARG B 1 96 ? -55.368 8.443 54.352 1.00 22.86 93 ARG B C 1
ATOM 3671 O O . ARG B 1 96 ? -56.476 8.003 54.156 1.00 25.73 93 ARG B O 1
ATOM 3679 N N . LEU B 1 97 ? -55.131 9.757 54.274 1.00 20.18 94 LEU 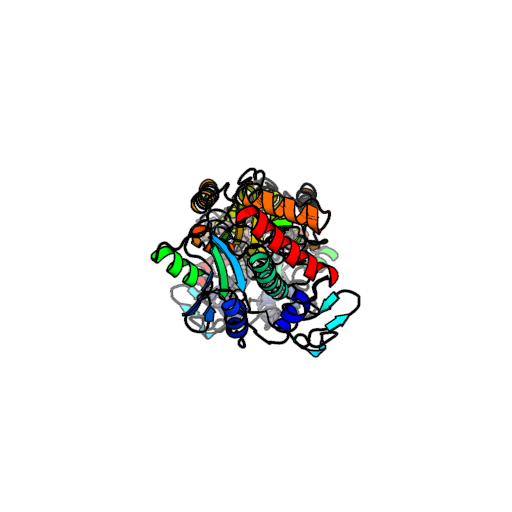B N 1
ATOM 3680 C CA . LEU B 1 97 ? -56.004 10.796 53.768 1.00 19.96 94 LEU B CA 1
ATOM 3681 C C . LEU B 1 97 ? -55.532 11.137 52.353 1.00 21.97 94 LEU B C 1
ATOM 3682 O O . LEU B 1 97 ? -54.391 11.574 52.213 1.00 21.02 94 LEU B O 1
ATOM 3687 N N . TYR B 1 98 ? -56.410 10.960 51.373 1.00 19.76 95 TYR B N 1
ATOM 3688 C CA . TYR B 1 98 ? -56.091 11.181 49.990 1.00 19.92 95 TYR B CA 1
ATOM 3689 C C . TYR B 1 98 ? -56.707 12.425 49.485 1.00 19.88 95 TYR B C 1
ATOM 3690 O O . TYR B 1 98 ? -57.932 12.693 49.708 1.00 23.89 95 TYR B O 1
ATOM 3699 N N . GLY B 1 99 ? -55.938 13.175 48.710 1.00 19.28 96 GLY B N 1
ATOM 3700 C CA . GLY B 1 99 ? -56.464 14.282 48.059 1.00 18.51 96 GLY B CA 1
ATOM 3701 C C . GLY B 1 99 ? -55.342 15.268 47.589 1.00 18.39 96 GLY B C 1
ATOM 3702 O O . GLY B 1 99 ? -54.270 15.248 48.167 1.00 18.71 96 GLY B O 1
ATOM 3703 N N . ARG B 1 100 ? -55.612 16.064 46.554 1.00 19.61 97 ARG B N 1
ATOM 3704 C CA . ARG B 1 100 ? -54.638 17.025 46.149 1.00 18.20 97 ARG B CA 1
ATOM 3705 C C . ARG B 1 100 ? -54.439 18.071 47.285 1.00 17.80 97 ARG B C 1
ATOM 3706 O O . ARG B 1 100 ? -55.427 18.675 47.771 1.00 18.71 97 ARG B O 1
ATOM 3714 N N . GLY B 1 101 ? -53.182 18.308 47.670 1.00 16.61 98 GLY B N 1
ATOM 3715 C CA . GLY B 1 101 ? -52.892 19.175 48.836 1.00 15.83 98 GLY B CA 1
ATOM 3716 C C . GLY B 1 101 ? -52.874 18.492 50.166 1.00 15.33 98 GLY B C 1
ATOM 3717 O O . GLY B 1 101 ? -52.528 19.135 51.158 1.00 17.40 98 GLY B O 1
ATOM 3718 N N . ALA B 1 102 ? -53.170 17.196 50.191 1.00 15.67 99 ALA B N 1
ATOM 3719 C CA . ALA B 1 102 ? -53.065 16.476 51.480 1.00 15.68 99 ALA B CA 1
ATOM 3720 C C . ALA B 1 102 ? -51.689 16.472 52.016 1.00 15.70 99 ALA B C 1
ATOM 3721 O O . ALA B 1 102 ? -51.487 16.608 53.267 1.00 19.49 99 ALA B O 1
ATOM 3723 N N . ALA B 1 103 ? -50.688 16.316 51.196 1.00 14.76 100 ALA B N 1
ATOM 3724 C CA . ALA B 1 103 ? -49.292 16.430 51.660 1.00 14.42 100 ALA B CA 1
ATOM 3725 C C . ALA B 1 103 ? -48.691 17.820 51.460 1.00 14.34 100 ALA B C 1
ATOM 3726 O O . ALA B 1 103 ? -47.854 18.269 52.261 1.00 14.03 100 ALA B O 1
ATOM 3728 N N . ASP B 1 104 ? -49.011 18.469 50.354 1.00 14.42 101 ASP B N 1
ATOM 3729 C CA . ASP B 1 104 ? -48.390 19.709 49.925 1.00 12.88 101 ASP B CA 1
ATOM 3730 C C . ASP B 1 104 ? -49.452 20.739 49.640 1.00 12.95 101 ASP B C 1
ATOM 3731 O O . ASP B 1 104 ? -49.891 20.926 48.472 1.00 14.13 101 ASP B O 1
ATOM 3736 N N . MET B 1 105 ? -49.881 21.547 50.616 1.00 12.59 102 MET B N 1
ATOM 3737 C CA A MET B 1 105 ? -49.462 21.465 52.030 0.50 12.34 102 MET B CA 1
ATOM 3738 C CA B MET B 1 105 ? -49.464 21.459 52.021 0.50 12.72 102 MET B CA 1
ATOM 3739 C C . MET B 1 105 ? -50.578 21.853 52.983 1.00 13.21 102 MET B C 1
ATOM 3740 O O . MET B 1 105 ? -50.356 22.414 54.042 1.00 12.80 102 MET B O 1
ATOM 3749 N N . LYS B 1 106 ? -51.808 21.429 52.608 1.00 12.51 103 LYS B N 1
ATOM 3750 C CA . LYS B 1 106 ? -52.947 21.807 53.392 1.00 13.18 103 LYS B CA 1
ATOM 3751 C C . LYS B 1 106 ? -53.041 21.171 54.770 1.00 12.65 103 LYS B C 1
ATOM 3752 O O . LYS B 1 106 ? -53.521 21.792 55.752 1.00 14.60 103 LYS B O 1
ATOM 3758 N N . THR B 1 107 ? -52.556 19.912 54.900 1.00 13.50 104 THR B N 1
ATOM 3759 C CA . THR B 1 107 ? -52.498 19.317 56.204 1.00 14.08 104 THR B CA 1
ATOM 3760 C C . THR B 1 107 ? -51.640 20.139 57.150 1.00 14.01 104 THR B C 1
ATOM 3761 O O . THR B 1 107 ? -52.014 20.333 58.329 1.00 13.02 104 THR B O 1
ATOM 3765 N N . SER B 1 108 ? -50.480 20.635 56.690 1.00 13.28 105 SER B N 1
ATOM 3766 C CA . SER B 1 108 ? -49.633 21.425 57.563 1.00 11.80 105 SER B CA 1
ATOM 3767 C C . SER B 1 108 ? -50.335 22.662 58.078 1.00 10.01 105 SER B C 1
ATOM 3768 O O . SER B 1 108 ? -50.264 23.011 59.257 1.00 11.50 105 SER B O 1
ATOM 3771 N N . ILE B 1 109 ? -51.016 23.336 57.173 1.00 10.61 106 ILE B N 1
ATOM 3772 C CA . ILE B 1 109 ? -51.742 24.572 57.536 1.00 11.22 106 ILE B CA 1
ATOM 3773 C C . ILE B 1 109 ? -52.833 24.265 58.594 1.00 11.98 106 ILE B C 1
ATOM 3774 O O . ILE B 1 109 ? -52.872 24.885 59.664 1.00 11.52 106 ILE B O 1
ATOM 3779 N N . ALA B 1 110 ? -53.600 23.153 58.353 1.00 12.40 107 ALA B N 1
ATOM 3780 C CA . ALA B 1 110 ? -54.580 22.774 59.319 1.00 12.97 107 ALA B CA 1
ATOM 3781 C C . ALA B 1 110 ? -54.004 22.487 60.681 1.00 11.18 107 ALA B C 1
ATOM 3782 O O . ALA B 1 110 ? -54.543 22.882 61.737 1.00 12.80 107 ALA B O 1
ATOM 3784 N N . CYS B 1 111 ? -52.894 21.719 60.666 1.00 11.54 108 CYS B N 1
ATOM 3785 C CA . CYS B 1 111 ? -52.252 21.319 61.903 1.00 13.21 108 CYS B CA 1
ATOM 3786 C C . CYS B 1 111 ? -51.700 22.524 62.661 1.00 11.09 108 CYS B C 1
ATOM 3787 O O . CYS B 1 111 ? -51.703 22.507 63.903 1.00 11.62 108 CYS B O 1
ATOM 3790 N N . PHE B 1 112 ? -51.199 23.547 61.958 1.00 11.24 109 PHE B N 1
ATOM 3791 C CA . PHE B 1 112 ? -50.718 24.722 62.678 1.00 10.70 109 PHE B CA 1
ATOM 3792 C C . PHE B 1 112 ? -51.874 25.551 63.230 1.00 10.94 109 PHE B C 1
ATOM 3793 O O . PHE B 1 112 ? -51.778 26.001 64.384 1.00 10.90 109 PHE B O 1
ATOM 3801 N N . VAL B 1 113 ? -52.988 25.678 62.529 1.00 11.87 110 VAL B N 1
ATOM 3802 C CA . VAL B 1 113 ? -54.134 26.438 63.048 1.00 12.01 110 VAL B CA 1
ATOM 3803 C C . VAL B 1 113 ? -54.624 25.809 64.379 1.00 11.55 110 VAL B C 1
ATOM 3804 O O . VAL B 1 113 ? -54.867 26.518 65.364 1.00 11.78 110 VAL B O 1
ATOM 3808 N N . THR B 1 114 ? -54.757 24.480 64.380 1.00 11.23 111 THR B N 1
ATOM 3809 C CA . THR B 1 114 ? -55.293 23.842 65.578 1.00 12.00 111 THR B CA 1
ATOM 3810 C C . THR B 1 114 ? -54.258 23.823 66.686 1.00 12.08 111 THR B C 1
ATOM 3811 O O . THR B 1 114 ? -54.601 23.961 67.900 1.00 12.00 111 THR B O 1
ATOM 3815 N N . ALA B 1 115 ? -52.947 23.768 66.358 1.00 10.83 112 ALA B N 1
ATOM 3816 C CA . ALA B 1 115 ? -51.946 23.955 67.385 1.00 11.20 112 ALA B CA 1
ATOM 3817 C C . ALA B 1 115 ? -52.025 25.327 68.034 1.00 11.37 112 ALA B C 1
ATOM 3818 O O . ALA B 1 115 ? -51.852 25.439 69.259 1.00 11.55 112 ALA B O 1
ATOM 3820 N N . CYS B 1 116 ? -52.302 26.340 67.237 1.00 12.26 113 CYS B N 1
ATOM 3821 C CA . CYS B 1 116 ? -52.486 27.698 67.806 1.00 12.26 113 CYS B CA 1
ATOM 3822 C C . CYS B 1 116 ? -53.691 27.718 68.804 1.00 11.69 113 CYS B C 1
ATOM 3823 O O . CYS B 1 116 ? -53.597 28.283 69.898 1.00 12.18 113 CYS B O 1
ATOM 3826 N N . GLU B 1 117 ? -54.788 27.086 68.392 1.00 11.55 114 GLU B N 1
ATOM 3827 C CA . GLU B 1 117 ? -55.971 27.099 69.239 1.00 12.42 114 GLU B CA 1
ATOM 3828 C C . GLU B 1 117 ? -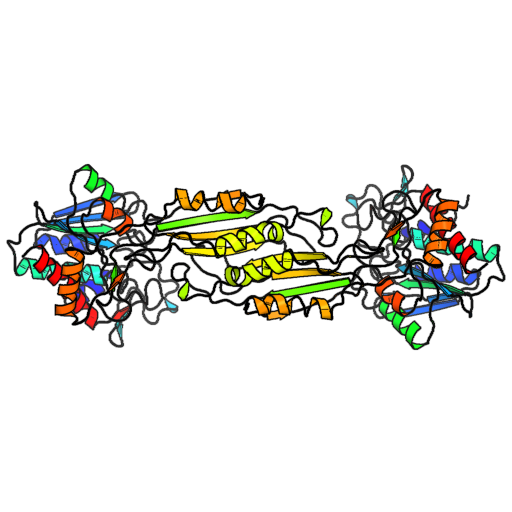55.661 26.405 70.546 1.00 10.90 114 GLU B C 1
ATOM 3829 O O . GLU B 1 117 ? -56.028 26.883 71.656 1.00 12.93 114 GLU B O 1
ATOM 3835 N N . ARG B 1 118 ? -55.000 25.214 70.506 1.00 10.65 115 ARG B N 1
ATOM 3836 C CA . ARG B 1 118 ? -54.734 24.520 71.747 1.00 11.41 115 ARG B CA 1
ATOM 3837 C C . ARG B 1 118 ? -53.718 25.200 72.600 1.00 12.86 115 ARG B C 1
ATOM 3838 O O . ARG B 1 118 ? -53.847 25.244 73.851 1.00 13.17 115 ARG B O 1
ATOM 3846 N N . PHE B 1 119 ? -52.695 25.745 71.973 1.00 11.76 116 PHE B N 1
ATOM 3847 C CA . PHE B 1 119 ? -51.646 26.429 72.718 1.00 11.51 116 PHE B CA 1
ATOM 3848 C C . PHE B 1 119 ? -52.181 27.694 73.439 1.00 11.25 116 PHE B C 1
ATOM 3849 O O . PHE B 1 119 ? -51.926 27.907 74.636 1.00 12.14 116 PHE B O 1
ATOM 3857 N N . VAL B 1 120 ? -52.912 28.515 72.713 1.00 10.93 117 VAL B N 1
ATOM 3858 C CA . VAL B 1 120 ? -53.452 29.722 73.280 1.00 12.51 117 VAL B CA 1
ATOM 3859 C C . VAL B 1 120 ? -54.465 29.452 74.406 1.00 11.44 117 VAL B C 1
ATOM 3860 O O . VAL B 1 120 ? -54.503 30.166 75.374 1.00 12.95 117 VAL B O 1
ATOM 3864 N N . ALA B 1 121 ? -55.217 28.351 74.248 1.00 11.31 118 ALA B N 1
ATOM 3865 C CA . ALA B 1 121 ? -56.119 27.991 75.301 1.00 12.81 118 ALA B CA 1
ATOM 3866 C C . ALA B 1 121 ? -55.393 27.688 76.624 1.00 12.79 118 ALA B C 1
ATOM 3867 O O . ALA B 1 121 ? -55.884 28.068 77.694 1.00 14.76 118 ALA B O 1
ATOM 3869 N N . LYS B 1 122 ? -54.273 26.959 76.551 1.00 12.13 119 LYS B N 1
ATOM 3870 C CA . LYS B 1 122 ? -53.508 26.603 77.730 1.00 13.00 119 LYS B CA 1
ATOM 3871 C C . LYS B 1 122 ? -52.566 27.683 78.224 1.00 13.70 119 LYS B C 1
ATOM 3872 O O . LYS B 1 122 ? -52.229 27.665 79.416 1.00 15.36 119 LYS B O 1
ATOM 3878 N N . HIS B 1 123 ? -52.204 28.654 77.354 1.00 13.42 120 HIS B N 1
ATOM 3879 C CA . HIS B 1 123 ? -51.301 29.680 77.660 1.00 13.00 120 HIS B CA 1
ATOM 3880 C C . HIS B 1 123 ? -51.826 31.027 77.268 1.00 14.22 120 HIS B C 1
ATOM 3881 O O . HIS B 1 123 ? -51.265 31.648 76.325 1.00 15.77 120 HIS B O 1
ATOM 3888 N N . PRO B 1 124 ? -52.879 31.532 77.888 1.00 16.09 121 PRO B N 1
ATOM 3889 C CA . PRO B 1 124 ? -53.524 32.718 77.436 1.00 17.23 121 PRO B CA 1
ATOM 3890 C C . PRO B 1 124 ? -52.700 33.984 77.595 1.00 22.58 121 PRO B C 1
ATOM 3891 O O . PRO B 1 124 ? -53.027 35.016 76.999 1.00 23.62 121 PRO B O 1
ATOM 3895 N N . ASN B 1 125 ? -51.653 33.917 78.399 1.00 21.19 122 ASN B N 1
ATOM 3896 C CA . ASN B 1 125 ? -50.740 35.086 78.513 1.00 23.34 122 ASN B CA 1
ATOM 3897 C C . ASN B 1 125 ? -49.295 34.763 78.163 1.00 19.61 122 ASN B C 1
ATOM 3898 O O . ASN B 1 125 ? -48.302 35.295 78.630 1.00 23.30 122 ASN B O 1
ATOM 3903 N N . HIS B 1 126 ? -49.209 33.910 77.092 1.00 17.10 123 HIS B N 1
ATOM 3904 C CA . HIS B 1 126 ? -47.904 33.594 76.538 1.00 15.15 123 HIS B CA 1
ATOM 3905 C C . HIS B 1 126 ? -47.155 34.848 76.107 1.00 15.09 123 HIS B C 1
ATOM 3906 O O . HIS B 1 126 ? -47.730 35.860 75.704 1.00 16.14 123 HIS B O 1
ATOM 3913 N N . GLN B 1 127 ? -45.860 34.703 76.112 1.00 16.92 124 GLN B N 1
ATOM 3914 C CA . GLN B 1 127 ? -44.977 35.817 75.630 1.00 16.00 124 GLN B CA 1
ATOM 3915 C C . GLN B 1 127 ? -45.047 35.908 74.119 1.00 13.37 124 GLN B C 1
ATOM 3916 O O . GLN B 1 127 ? -45.378 34.937 73.431 1.00 14.90 124 GLN B O 1
ATOM 3922 N N . GLY B 1 128 ? -44.623 37.017 73.590 1.00 15.24 125 GLY B N 1
ATOM 3923 C CA . GLY B 1 128 ? -44.381 37.122 72.124 1.00 14.11 125 GLY B CA 1
ATOM 3924 C C . GLY B 1 128 ? -45.582 37.097 71.327 1.00 12.98 125 GLY B C 1
ATOM 3925 O O . GLY B 1 128 ? -46.723 37.521 71.712 1.00 14.55 125 GLY B O 1
ATOM 3926 N N . SER B 1 129 ? -45.350 36.696 70.070 1.00 12.62 126 SER B N 1
ATOM 3927 C CA . SER B 1 129 ? -46.375 36.798 69.040 1.00 13.19 126 SER B CA 1
ATOM 3928 C C . SER B 1 129 ? -46.355 35.533 68.171 1.00 11.76 126 SER B C 1
ATOM 3929 O O . SER B 1 129 ? -45.309 34.872 68.032 1.00 12.18 126 SER B O 1
ATOM 3932 N N . ILE B 1 130 ? -47.512 35.227 67.571 1.00 11.07 127 ILE B N 1
ATOM 3933 C CA . ILE B 1 130 ? -47.659 34.163 66.606 1.00 10.26 127 ILE B CA 1
ATOM 3934 C C . ILE B 1 130 ? -48.217 34.768 65.344 1.00 9.85 127 ILE B C 1
ATOM 3935 O O . ILE B 1 130 ? -49.177 35.541 65.345 1.00 11.39 127 ILE B O 1
ATOM 3940 N N . ALA B 1 131 ? -47.659 34.362 64.153 1.00 10.66 128 ALA B N 1
ATOM 3941 C CA . ALA B 1 131 ? -48.095 34.864 62.891 1.00 10.59 128 ALA B CA 1
ATOM 3942 C C . ALA B 1 131 ? -48.223 33.773 61.883 1.00 10.32 128 ALA B C 1
ATOM 3943 O O . ALA B 1 131 ? -47.529 32.712 62.008 1.00 11.38 128 ALA B O 1
ATOM 3945 N N . LEU B 1 132 ? -48.995 33.969 60.864 1.00 10.17 129 LEU B N 1
ATOM 3946 C CA . LEU B 1 132 ? -49.063 33.134 59.664 1.00 10.46 129 LEU B CA 1
ATOM 3947 C C . LEU B 1 132 ? -48.857 33.971 58.453 1.00 9.94 129 LEU B C 1
ATOM 3948 O O . LEU B 1 132 ? -49.491 35.034 58.320 1.00 11.98 129 LEU B O 1
ATOM 3953 N N . LEU B 1 133 ? -48.036 33.474 57.537 1.00 9.99 130 LEU B N 1
ATOM 3954 C CA . LEU B 1 133 ? -47.764 34.144 56.278 1.00 10.11 130 LEU B CA 1
ATOM 3955 C C . LEU B 1 133 ? -48.165 33.140 55.178 1.00 10.14 130 LEU B C 1
ATOM 3956 O O . LEU B 1 133 ? -47.472 32.123 55.000 1.00 11.82 130 LEU B O 1
ATOM 3961 N N . ILE B 1 134 ? -49.296 33.391 54.528 1.00 10.32 131 ILE B N 1
ATOM 3962 C CA . ILE B 1 134 ? -49.860 32.427 53.592 1.00 10.71 131 ILE B CA 1
ATOM 3963 C C . ILE B 1 134 ? -50.027 33.051 52.233 1.00 11.58 131 ILE B C 1
ATOM 3964 O O . ILE B 1 134 ? -50.572 34.171 52.132 1.00 12.61 131 ILE B O 1
ATOM 3969 N N . THR B 1 135 ? -49.578 32.360 51.187 1.00 10.32 132 THR B N 1
ATOM 3970 C CA . THR B 1 135 ? -49.709 32.776 49.775 1.00 11.03 132 THR B CA 1
ATOM 3971 C C . THR B 1 135 ? -50.595 31.855 49.013 1.00 10.96 132 THR B C 1
ATOM 3972 O O . THR B 1 135 ? -50.651 30.647 49.295 1.00 12.11 132 THR B O 1
ATOM 3976 N N . SER B 1 136 ? -51.217 32.390 47.925 1.00 12.38 133 SER B N 1
ATOM 3977 C CA . SER B 1 136 ? -51.971 31.499 46.949 1.00 12.38 133 SER B CA 1
ATOM 3978 C C . SER B 1 136 ? -51.136 31.222 45.699 1.00 12.20 133 SER B C 1
ATOM 3979 O O . SER B 1 136 ? -51.675 30.704 44.758 1.00 14.48 133 SER B O 1
ATOM 3982 N N . ASP B 1 137 ? -49.847 31.619 45.721 1.00 12.60 134 ASP B N 1
ATOM 3983 C CA . ASP B 1 137 ? -48.962 31.210 44.625 1.00 14.11 134 ASP B CA 1
ATOM 3984 C C . ASP B 1 137 ? -47.556 30.946 45.128 1.00 13.80 134 ASP B C 1
ATOM 3985 O O . ASP B 1 137 ? -46.639 31.791 45.073 1.00 14.80 134 ASP B O 1
ATOM 3990 N N . GLU B 1 138 ? -47.317 29.711 45.574 1.00 13.39 135 GLU B N 1
ATOM 3991 C CA . GLU B 1 138 ? -46.001 29.104 45.737 1.00 12.91 135 GLU B CA 1
ATOM 3992 C C . GLU B 1 138 ? -45.672 28.135 44.584 1.00 14.77 135 GLU B C 1
ATOM 3993 O O . GLU B 1 138 ? -44.509 27.860 44.380 1.00 18.11 135 GLU B O 1
ATOM 3995 N N . GLU B 1 139 ? -46.663 27.555 43.921 1.00 15.44 136 GLU B N 1
ATOM 3996 C CA . GLU B 1 139 ? -46.432 26.493 42.950 1.00 17.17 136 GLU B CA 1
ATOM 3997 C C . GLU B 1 139 ? -46.198 26.943 41.526 1.00 18.42 136 GLU B C 1
ATOM 3998 O O . GLU B 1 139 ? -45.747 26.157 40.703 1.00 24.39 136 GLU B O 1
ATOM 4004 N N . GLY B 1 140 ? -46.604 28.169 41.260 1.00 18.71 137 GLY B N 1
ATOM 4005 C CA . GLY B 1 140 ? -46.495 28.726 39.895 1.00 18.83 137 GLY B CA 1
ATOM 4006 C C . GLY B 1 140 ? -45.322 29.672 39.773 1.00 19.31 137 GLY B C 1
ATOM 4007 O O . GLY B 1 140 ? -44.238 29.440 40.315 1.00 22.35 137 GLY B O 1
ATOM 4008 N N . ASP B 1 141 ? -45.465 30.718 38.966 1.00 17.84 138 ASP B N 1
ATOM 4009 C CA . ASP B 1 141 ? -44.390 31.694 38.844 1.00 18.81 138 ASP B CA 1
ATOM 4010 C C . ASP B 1 141 ? -43.971 32.366 40.152 1.00 17.38 138 ASP B C 1
ATOM 4011 O O . ASP B 1 141 ? -42.829 32.760 40.249 1.00 16.54 138 ASP B O 1
ATOM 4016 N N . ALA B 1 142 ? -44.940 32.484 41.055 1.00 16.04 139 ALA B N 1
ATOM 4017 C CA . ALA B 1 142 ? -44.742 32.995 42.420 1.00 16.44 139 ALA B CA 1
ATOM 4018 C C . ALA B 1 142 ? -44.138 34.373 42.449 1.00 15.35 139 ALA B C 1
ATOM 4019 O O . ALA B 1 142 ? -43.663 34.830 43.451 1.00 18.79 139 ALA B O 1
ATOM 4021 N N . LEU B 1 143 ? -44.363 35.146 41.370 1.00 14.92 140 LEU B N 1
ATOM 4022 C CA . LEU B 1 143 ? -43.801 36.486 41.373 1.00 14.43 140 LEU B CA 1
ATOM 4023 C C . LEU B 1 143 ? -44.537 37.478 42.323 1.00 14.74 140 LEU B C 1
ATOM 4024 O O . LEU B 1 143 ? -43.975 38.475 42.785 1.00 15.15 140 LEU B O 1
ATOM 4029 N N . ASP B 1 144 ? -45.768 37.074 42.608 1.00 14.13 141 ASP B N 1
ATOM 4030 C CA . ASP B 1 144 ? -46.648 37.927 43.426 1.00 13.99 141 ASP B CA 1
ATOM 4031 C C . ASP B 1 144 ? -47.039 37.319 44.775 1.00 13.16 141 ASP B C 1
ATOM 4032 O O . ASP B 1 144 ? -48.031 37.719 45.376 1.00 13.59 141 ASP B O 1
ATOM 4037 N N . GLY B 1 145 ? -46.255 36.333 45.200 1.00 12.96 142 GLY B N 1
ATOM 4038 C CA . GLY B 1 145 ? -46.493 35.607 46.412 1.00 12.06 142 GLY B CA 1
ATOM 4039 C C . GLY B 1 145 ? -45.641 36.059 47.561 1.00 12.48 142 GLY B C 1
ATOM 4040 O O . GLY B 1 145 ? -45.458 37.242 47.867 1.00 12.91 142 GLY B O 1
ATOM 4041 N N . THR B 1 146 ? -45.070 35.065 48.233 1.00 11.12 143 THR B N 1
ATOM 4042 C CA . THR B 1 146 ? -44.291 35.286 49.457 1.00 10.91 143 THR B CA 1
ATOM 4043 C C . THR B 1 146 ? -43.216 36.403 49.337 1.00 11.00 143 THR B C 1
ATOM 4044 O O . THR B 1 146 ? -43.053 37.195 50.229 1.00 12.74 143 THR B O 1
ATOM 4048 N N . THR B 1 147 ? -42.542 36.414 48.166 1.00 10.94 144 THR B N 1
ATOM 4049 C CA . THR B 1 147 ? -41.476 37.399 48.064 1.00 11.62 144 THR B CA 1
ATOM 4050 C C . THR B 1 147 ? -41.951 38.846 48.214 1.00 12.70 144 THR B C 1
ATOM 4051 O O . THR B 1 147 ? -41.247 39.661 48.855 1.00 12.82 144 THR B O 1
ATOM 4055 N N . LYS B 1 148 ? -43.128 39.111 47.672 1.00 11.55 145 LYS B N 1
ATOM 4056 C CA . LYS B 1 148 ? -43.656 40.485 47.824 1.00 12.75 145 LYS B CA 1
ATOM 4057 C C . LYS B 1 148 ? -44.142 40.759 49.218 1.00 12.55 145 LYS B C 1
ATOM 4058 O O . LYS B 1 148 ? -44.060 41.895 49.704 1.00 14.04 145 LYS B O 1
ATOM 4064 N N . VAL B 1 149 ? -44.717 39.760 49.886 1.00 11.69 146 VAL B N 1
ATOM 4065 C CA . VAL B 1 149 ? -45.113 39.950 51.282 1.00 12.47 146 VAL B CA 1
ATOM 4066 C C . VAL B 1 149 ? -43.867 40.216 52.185 1.00 11.97 146 VAL B C 1
ATOM 4067 O O . VAL B 1 149 ? -43.901 41.098 53.038 1.00 11.74 146 VAL B O 1
ATOM 4071 N N . VAL B 1 150 ? -42.818 39.409 51.955 1.00 11.09 147 VAL B N 1
ATOM 4072 C CA . 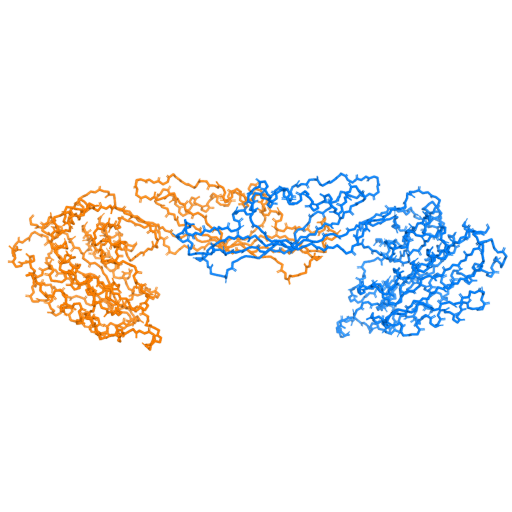VAL B 1 150 ? -41.585 39.636 52.711 1.00 10.82 147 VAL B CA 1
ATOM 4073 C C . VAL B 1 150 ? -41.078 41.075 52.539 1.00 11.45 147 VAL B C 1
ATOM 4074 O O . VAL B 1 150 ? -40.629 41.674 53.491 1.00 13.22 147 VAL B O 1
ATOM 4078 N N . ASP B 1 151 ? -41.101 41.565 51.293 1.00 12.15 148 ASP B N 1
ATOM 4079 C CA . ASP B 1 151 ? -40.668 42.892 51.088 1.00 13.41 148 ASP B CA 1
ATOM 4080 C C . ASP B 1 151 ? -41.483 43.941 51.866 1.00 13.31 148 ASP B C 1
ATOM 4081 O O . ASP B 1 151 ? -40.922 44.896 52.422 1.00 14.80 148 ASP B O 1
ATOM 4086 N N . VAL B 1 152 ? -42.786 43.738 51.977 1.00 13.60 149 VAL B N 1
ATOM 4087 C CA . VAL B 1 152 ? -43.628 44.658 52.786 1.00 12.95 149 VAL B CA 1
ATOM 4088 C C . VAL B 1 152 ? -43.249 44.589 54.254 1.00 12.20 149 VAL B C 1
ATOM 4089 O O . VAL B 1 152 ? -43.071 45.626 54.899 1.00 15.05 149 VAL B O 1
ATOM 4093 N N . LEU B 1 153 ? -43.039 43.346 54.772 1.00 12.03 150 LEU B N 1
ATOM 4094 C CA . LEU B 1 153 ? -42.709 43.209 56.158 1.00 12.06 150 LEU B CA 1
ATOM 4095 C C . LEU B 1 153 ? -41.339 43.851 56.421 1.00 13.14 150 LEU B C 1
ATOM 4096 O O . LEU B 1 153 ? -41.155 44.547 57.459 1.00 15.19 150 LEU B O 1
ATOM 4101 N N . LYS B 1 154 ? -40.333 43.613 55.545 1.00 13.48 151 LYS B N 1
ATOM 4102 C CA . LYS B 1 154 ? -39.058 44.187 55.774 1.00 14.95 151 LYS B CA 1
ATOM 4103 C C . LYS B 1 154 ? -39.062 45.727 55.729 1.00 15.88 151 LYS B C 1
ATOM 4104 O O . LYS B 1 154 ? -38.445 46.352 56.619 1.00 18.56 151 LYS B O 1
ATOM 4110 N N . ALA B 1 155 ? -39.831 46.282 54.829 1.00 16.39 152 ALA B N 1
ATOM 4111 C CA . ALA B 1 155 ? -39.932 47.762 54.708 1.00 18.82 152 ALA B CA 1
ATOM 4112 C C . ALA B 1 155 ? -40.480 48.399 55.939 1.00 20.96 152 ALA B C 1
ATOM 4113 O O . ALA B 1 155 ? -40.182 49.555 56.167 1.00 26.01 152 ALA B O 1
ATOM 4115 N N . ARG B 1 156 ? -41.386 47.734 56.633 1.00 18.15 153 ARG B N 1
ATOM 4116 C CA . ARG B 1 156 ? -41.997 48.254 57.889 1.00 17.39 153 ARG B CA 1
ATOM 4117 C C . ARG B 1 156 ? -41.311 47.746 59.145 1.00 16.20 153 ARG B C 1
ATOM 4118 O O . ARG B 1 156 ? -41.864 47.914 60.256 1.00 19.67 153 ARG B O 1
ATOM 4126 N N . ASP B 1 157 ? -40.169 47.046 59.007 1.00 18.24 154 ASP B N 1
ATOM 4127 C CA . ASP B 1 157 ? -39.376 46.551 60.102 1.00 18.24 154 ASP B CA 1
ATOM 4128 C C . ASP B 1 157 ? -40.200 45.602 60.973 1.00 17.63 154 ASP B C 1
ATOM 4129 O O . ASP B 1 157 ? -40.124 45.650 62.206 1.00 20.24 154 ASP B O 1
ATOM 4134 N N . GLU B 1 158 ? -41.035 44.741 60.336 1.00 14.29 155 GLU B N 1
ATOM 4135 C CA . GLU B 1 158 ? -41.771 43.752 61.050 1.00 14.29 155 GLU B CA 1
ATOM 4136 C C . GLU B 1 158 ? -41.094 42.365 60.820 1.00 14.56 155 GLU B C 1
ATOM 4137 O O . GLU B 1 158 ? -41.406 41.657 59.889 1.00 15.93 155 GLU B O 1
ATOM 4143 N N . LEU B 1 159 ? -40.125 42.117 61.698 1.00 13.87 156 LEU B N 1
ATOM 4144 C CA . LEU B 1 159 ? -39.261 40.973 61.574 1.00 14.61 156 LEU B CA 1
ATOM 4145 C C . LEU B 1 159 ? -39.694 39.787 62.417 1.00 13.79 156 LEU B C 1
ATOM 4146 O O . LEU B 1 159 ? -40.425 39.919 63.404 1.00 15.21 156 LEU B O 1
ATOM 4151 N N . ILE B 1 160 ? -39.151 38.631 62.071 1.00 13.31 157 ILE B N 1
ATOM 4152 C CA . ILE B 1 160 ? -39.485 37.330 62.610 1.00 12.66 157 ILE B CA 1
ATOM 4153 C C . ILE B 1 160 ? -38.349 36.732 63.352 1.00 13.09 157 ILE B C 1
ATOM 4154 O O . ILE B 1 160 ? -37.215 36.721 62.868 1.00 14.19 157 ILE B O 1
ATOM 4159 N N . ASP B 1 161 ? -38.606 36.196 64.570 1.00 12.54 158 ASP B N 1
ATOM 4160 C CA . ASP B 1 161 ? -37.554 35.467 65.285 1.00 11.46 158 ASP B CA 1
ATOM 4161 C C . ASP B 1 161 ? -37.389 34.028 64.887 1.00 10.46 158 ASP B C 1
ATOM 4162 O O . ASP B 1 161 ? -36.247 33.524 64.714 1.00 13.39 158 ASP B O 1
ATOM 4167 N N . TYR B 1 162 ? -38.511 33.341 64.718 1.00 10.67 159 TYR B N 1
ATOM 4168 C CA . TYR B 1 162 ? -38.516 31.926 64.418 1.00 11.05 159 TYR B CA 1
ATOM 4169 C C . TYR B 1 162 ? -39.602 31.633 63.371 1.00 11.38 159 TYR B C 1
ATOM 4170 O O . TYR B 1 162 ? -40.760 32.043 63.556 1.00 12.91 159 TYR B O 1
ATOM 4179 N N . CYS B 1 163 ? -39.241 31.004 62.265 1.00 10.81 160 CYS B N 1
ATOM 4180 C CA . CYS B 1 163 ? -40.246 30.658 61.245 1.00 10.42 160 CYS B CA 1
ATOM 4181 C C . CYS B 1 163 ? -40.236 29.194 60.971 1.00 9.65 160 CYS B C 1
ATOM 4182 O O . CYS B 1 163 ? -39.172 28.607 60.817 1.00 11.20 160 CYS B O 1
ATOM 4185 N N . ILE B 1 164 ? -41.414 28.591 60.862 1.00 9.56 161 ILE B N 1
ATOM 4186 C CA A ILE B 1 164 ? -41.611 27.256 60.418 0.50 10.35 161 ILE B CA 1
ATOM 4187 C CA B ILE B 1 164 ? -41.645 27.221 60.375 0.50 10.21 161 ILE B CA 1
ATOM 4188 C C . ILE B 1 164 ? -42.331 27.329 59.063 1.00 9.77 161 ILE B C 1
ATOM 4189 O O . ILE B 1 164 ? -43.502 27.762 59.005 1.00 11.91 161 ILE B O 1
ATOM 4198 N N . VAL B 1 165 ? -41.714 26.861 57.983 1.00 10.16 162 VAL B N 1
ATOM 4199 C CA . VAL B 1 165 ? -42.300 26.764 56.679 1.00 11.27 162 VAL B CA 1
ATOM 4200 C C . VAL B 1 165 ? -42.905 25.337 56.618 1.00 9.63 162 VAL B C 1
ATOM 4201 O O . VAL B 1 165 ? -42.181 24.340 56.692 1.00 11.16 162 VAL B O 1
ATOM 4205 N N . GLY B 1 166 ? -44.219 25.216 56.472 1.00 10.14 163 GLY B N 1
ATOM 4206 C CA . GLY B 1 166 ? -44.866 23.914 56.592 1.00 10.10 163 GLY B CA 1
ATOM 4207 C C . GLY B 1 166 ? -44.822 23.018 55.388 1.00 11.35 163 GLY B C 1
ATOM 4208 O O . GLY B 1 166 ? -45.706 22.176 55.182 1.00 12.90 163 GLY B O 1
ATOM 4209 N N . GLU B 1 167 ? -43.803 23.141 54.538 1.00 10.72 164 GLU B N 1
ATOM 4210 C CA . GLU B 1 167 ? -43.685 22.196 53.406 1.00 11.55 164 GLU B CA 1
ATOM 4211 C C . GLU B 1 167 ? -43.402 20.811 53.951 1.00 12.19 164 GLU B C 1
ATOM 4212 O O . GLU B 1 167 ? -42.818 20.598 55.010 1.00 12.17 164 GLU B O 1
ATOM 4218 N N . PRO B 1 168 ? -43.858 19.795 53.225 1.00 12.98 165 PRO B N 1
ATOM 4219 C CA . PRO B 1 168 ? -43.634 18.407 53.662 1.00 12.99 165 PRO B CA 1
ATOM 4220 C C . PRO B 1 168 ? -42.149 18.118 53.633 1.00 13.03 165 PRO B C 1
ATOM 4221 O O . PRO B 1 168 ? -41.510 18.314 52.601 1.00 15.24 165 PRO B O 1
ATOM 4225 N N . THR B 1 169 ? -41.579 17.586 54.682 1.00 13.96 166 THR B N 1
ATOM 4226 C CA . THR B 1 169 ? -40.158 17.308 54.843 1.00 14.40 166 THR B CA 1
ATOM 4227 C C . THR B 1 169 ? -39.929 15.840 55.236 1.00 15.96 166 THR B C 1
ATOM 4228 O O . THR B 1 169 ? -38.757 15.477 55.265 1.00 17.76 166 THR B O 1
ATOM 4232 N N . ALA B 1 170 ? -40.954 15.067 55.609 1.00 15.59 167 ALA B N 1
ATOM 4233 C CA . ALA B 1 170 ? -40.718 13.727 56.041 1.00 16.83 167 ALA B CA 1
ATOM 4234 C C . ALA B 1 170 ? -40.383 12.908 54.796 1.00 16.47 167 ALA B C 1
ATOM 4235 O O . ALA B 1 170 ? -40.990 13.018 53.757 1.00 22.83 167 ALA B O 1
ATOM 4237 N N . VAL B 1 171 ? -39.424 12.016 54.997 1.00 14.07 168 VAL B N 1
ATOM 4238 C CA . VAL B 1 171 ? -38.999 11.138 53.938 1.00 14.63 168 VAL B CA 1
ATOM 4239 C C . VAL B 1 171 ? -39.753 9.797 54.003 1.00 14.48 168 VAL B C 1
ATOM 4240 O O . VAL B 1 171 ? -40.332 9.360 53.039 1.00 20.36 168 VAL B O 1
ATOM 4244 N N . ASP B 1 172 ? -39.756 9.254 55.202 1.00 16.33 169 ASP B N 1
ATOM 4245 C CA . ASP B 1 172 ? -40.699 8.124 55.532 1.00 17.36 169 ASP B CA 1
ATOM 4246 C C . ASP B 1 172 ? -41.534 8.478 56.754 1.00 16.85 169 ASP B C 1
ATOM 4247 O O . ASP B 1 172 ? -42.656 8.998 56.552 1.00 19.77 169 ASP B O 1
ATOM 4252 N N . LYS B 1 173 ? -41.017 8.384 57.971 1.00 16.85 170 LYS B N 1
ATOM 4253 C CA . LYS B 1 173 ? -41.813 8.631 59.143 1.00 16.26 170 LYS B CA 1
ATOM 4254 C C . LYS B 1 173 ? -41.886 10.165 59.413 1.00 16.77 170 LYS B C 1
ATOM 4255 O O . LYS B 1 173 ? -40.901 10.820 59.210 1.00 15.29 170 LYS B O 1
ATOM 4261 N N . LEU B 1 174 ? -43.029 10.603 59.843 1.00 15.63 171 LEU B N 1
ATOM 4262 C CA . LEU B 1 174 ? -43.189 11.993 60.227 1.00 15.17 171 LEU B CA 1
ATOM 4263 C C . LEU B 1 174 ? -42.100 12.337 61.239 1.00 15.45 171 LEU B C 1
ATOM 4264 O O . LEU B 1 174 ? -41.887 11.612 62.249 1.00 17.41 171 LEU B O 1
ATOM 4269 N N . GLY B 1 175 ? -41.380 13.445 60.998 1.00 14.66 172 GLY B N 1
ATOM 4270 C CA . GLY B 1 175 ? -40.384 13.907 61.936 1.00 14.74 172 GLY B CA 1
ATOM 4271 C C . GLY B 1 175 ? -38.982 13.420 61.681 1.00 14.81 172 GLY B C 1
ATOM 4272 O O . GLY B 1 175 ? -38.046 13.853 62.363 1.00 16.61 172 GLY B O 1
ATOM 4273 N N . ASP B 1 176 ? -38.764 12.544 60.635 1.00 14.47 173 ASP B N 1
ATOM 4274 C CA . ASP B 1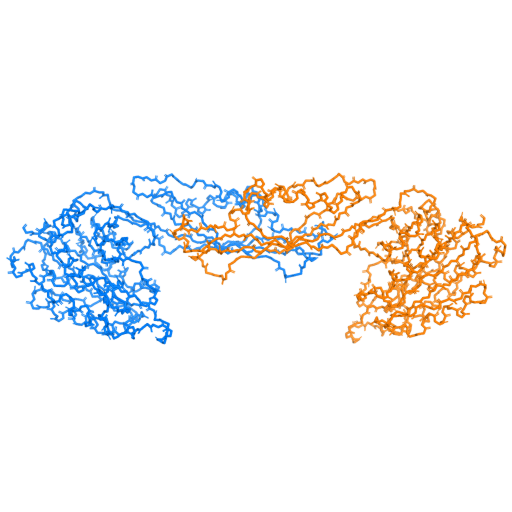 176 ? -37.461 12.087 60.411 1.00 15.20 173 ASP B CA 1
ATOM 4275 C C . ASP B 1 176 ? -36.467 13.125 59.974 1.00 14.98 173 ASP B C 1
ATOM 4276 O O . ASP B 1 176 ? -35.305 13.081 60.297 1.00 15.65 173 ASP B O 1
ATOM 4281 N N . MET B 1 177 ? -36.968 14.124 59.274 1.00 14.26 174 MET B N 1
ATOM 4282 C CA . MET B 1 177 ? -36.148 15.225 58.747 1.00 14.53 174 MET B CA 1
ATOM 4283 C C . MET B 1 177 ? -36.895 16.562 58.907 1.00 12.28 174 MET B C 1
ATOM 4284 O O . MET B 1 177 ? -38.098 16.689 58.693 1.00 14.89 174 MET B O 1
ATOM 4289 N N . ILE B 1 178 ? -36.058 17.535 59.197 1.00 11.88 175 ILE B N 1
ATOM 4290 C CA . ILE B 1 178 ? -36.362 18.941 59.285 1.00 13.21 175 ILE B CA 1
ATOM 4291 C C . ILE B 1 178 ? -35.467 19.604 58.248 1.00 12.28 175 ILE B C 1
ATOM 4292 O O . ILE B 1 178 ? -34.227 19.370 58.338 1.00 14.18 175 ILE B O 1
ATOM 4297 N N . LYS B 1 179 ? -35.922 20.562 57.444 1.00 10.73 176 LYS B N 1
ATOM 4298 C CA . LYS B 1 179 ? -34.942 21.306 56.664 1.00 11.04 176 LYS B CA 1
ATOM 4299 C C . LYS B 1 179 ? -34.471 22.529 57.416 1.00 11.08 176 LYS B C 1
ATOM 4300 O O . LYS B 1 179 ? -35.318 23.289 57.940 1.00 12.83 176 LYS B O 1
ATOM 4306 N N . ASN B 1 180 ? -33.173 22.786 57.499 1.00 10.37 177 ASN B N 1
ATOM 4307 C CA . ASN B 1 180 ? -32.619 23.996 58.071 1.00 11.86 177 ASN B CA 1
ATOM 4308 C C . ASN B 1 180 ? -32.019 24.871 57.087 1.00 9.86 177 ASN B C 1
ATOM 4309 O O . ASN B 1 180 ? -31.444 25.929 57.450 1.00 10.67 177 ASN B O 1
ATOM 4314 N N . GLY B 1 181 ? -32.098 24.576 55.779 1.00 9.81 178 GLY B N 1
ATOM 4315 C CA . GLY B 1 181 ? -31.596 25.389 54.750 1.00 10.23 178 GLY B CA 1
ATOM 4316 C C . GLY B 1 181 ? -31.791 24.746 53.399 1.00 10.69 178 GLY B C 1
ATOM 4317 O O . GLY B 1 181 ? -32.421 23.661 53.360 1.00 11.18 178 GLY B O 1
ATOM 4318 N N . ARG B 1 182 ? -31.362 25.408 52.345 1.00 10.20 179 ARG B N 1
ATOM 4319 C CA . ARG B 1 182 ? -31.484 24.907 50.948 1.00 10.36 179 ARG B CA 1
ATOM 4320 C C . ARG B 1 182 ? -30.290 25.427 50.220 1.00 8.92 179 ARG B C 1
ATOM 4321 O O . ARG B 1 182 ? -29.751 26.468 50.496 1.00 10.83 179 ARG B O 1
ATOM 4329 N N . ARG B 1 183 ? -29.954 24.697 49.142 1.00 9.70 180 ARG B N 1
ATOM 4330 C CA . ARG B 1 183 ? -28.958 25.155 48.142 1.00 9.90 180 ARG B CA 1
ATOM 4331 C C . ARG B 1 183 ? -29.600 26.307 47.302 1.00 10.83 180 ARG B C 1
ATOM 4332 O O . ARG B 1 183 ? -30.797 26.415 47.207 1.00 12.52 180 ARG B O 1
ATOM 4340 N N . GLY B 1 184 ? -28.716 27.057 46.748 1.00 10.57 181 GLY B N 1
ATOM 4341 C CA . GLY B 1 184 ? -29.042 27.929 45.646 1.00 11.50 181 GLY B CA 1
ATOM 4342 C C . GLY B 1 184 ? -28.800 27.204 44.277 1.00 11.75 181 GLY B C 1
ATOM 4343 O O . GLY B 1 184 ? -28.270 26.117 44.232 1.00 12.59 181 GLY B O 1
ATOM 4344 N N . SER B 1 185 ? -29.228 27.879 43.214 1.00 11.78 182 SER B N 1
ATOM 4345 C CA . SER B 1 185 ? -29.128 27.329 41.882 1.00 11.34 182 SER B CA 1
ATOM 4346 C C . SER B 1 185 ? -28.536 28.375 40.927 1.00 11.83 182 SER B C 1
ATOM 4347 O O . SER B 1 185 ? -29.126 29.481 40.826 1.00 14.26 182 SER B O 1
ATOM 4350 N N . LEU B 1 186 ? -27.447 28.023 40.267 1.00 10.21 183 LEU B N 1
ATOM 4351 C CA . LEU B 1 186 ? -26.765 28.891 39.346 1.00 11.35 183 LEU B CA 1
ATOM 4352 C C . LEU B 1 186 ? -26.559 28.109 38.054 1.00 9.94 183 LEU B C 1
ATOM 4353 O O . LEU B 1 186 ? -25.936 27.056 38.081 1.00 10.61 183 LEU B O 1
ATOM 4358 N N . SER B 1 187 ? -27.056 28.632 36.942 1.00 11.41 184 SER B N 1
ATOM 4359 C CA . SER B 1 187 ? -26.998 27.969 35.633 1.00 12.21 184 SER B CA 1
ATOM 4360 C C . SER B 1 187 ? -26.192 28.751 34.641 1.00 10.76 184 SER B C 1
ATOM 4361 O O . SER B 1 187 ? -26.204 29.982 34.618 1.00 12.81 184 SER B O 1
ATOM 4364 N N . GLY B 1 188 ? -25.468 28.010 33.789 1.00 10.21 185 GLY B N 1
ATOM 4365 C CA . GLY B 1 188 ? -24.719 28.614 32.692 1.00 10.74 185 GLY B CA 1
ATOM 4366 C C . GLY B 1 188 ? -25.212 28.027 31.334 1.00 10.44 185 GLY B C 1
ATOM 4367 O O . GLY B 1 188 ? -25.486 26.839 31.227 1.00 12.07 185 GLY B O 1
ATOM 4368 N N . ASN B 1 189 ? -25.157 28.901 30.349 1.00 10.47 186 ASN B N 1
ATOM 4369 C CA . ASN B 1 189 ? -25.396 28.605 28.933 1.00 10.91 186 ASN B CA 1
ATOM 4370 C C . ASN B 1 189 ? -24.187 29.013 28.180 1.00 10.67 186 ASN B C 1
ATOM 4371 O O . ASN B 1 189 ? -23.950 30.222 27.981 1.00 11.76 186 ASN B O 1
ATOM 4376 N N . LEU B 1 190 ? -23.350 28.035 27.868 1.00 10.93 187 LEU B N 1
ATOM 4377 C CA . LEU B 1 190 ? -22.031 28.226 27.314 1.00 10.90 187 LEU B CA 1
ATOM 4378 C C . LEU B 1 190 ? -22.059 27.970 25.776 1.00 11.07 187 LEU B C 1
ATOM 4379 O O . LEU B 1 190 ? -22.513 26.898 25.412 1.00 12.66 187 LEU B O 1
ATOM 4384 N N . THR B 1 191 ? -21.587 28.888 24.972 1.00 10.92 188 THR B N 1
ATOM 4385 C CA . THR B 1 191 ? -21.461 28.664 23.546 1.00 11.00 188 THR B CA 1
ATOM 4386 C C . THR B 1 191 ? -19.958 28.671 23.230 1.00 11.60 188 THR B C 1
ATOM 4387 O O . THR B 1 191 ? -19.344 29.757 23.261 1.00 13.29 188 THR B O 1
ATOM 4391 N N . VAL B 1 192 ? -19.342 27.534 22.936 1.00 11.03 189 VAL B N 1
ATOM 4392 C CA . VAL B 1 192 ? -17.981 27.477 22.588 1.00 10.63 189 VAL B CA 1
ATOM 4393 C C . VAL B 1 192 ? -17.838 27.712 21.094 1.00 12.14 189 VAL B C 1
ATOM 4394 O O . VAL B 1 192 ? -18.540 27.105 20.279 1.00 12.43 189 VAL B O 1
ATOM 4398 N N . LYS B 1 193 ? -16.974 28.671 20.767 1.00 12.01 190 LYS B N 1
ATOM 4399 C CA A LYS B 1 193 ? -16.741 29.076 19.393 0.50 13.33 190 LYS B CA 1
ATOM 4400 C CA B LYS B 1 193 ? -16.742 29.116 19.385 0.50 13.30 190 LYS B CA 1
ATOM 4401 C C . LYS B 1 193 ? -15.640 28.321 18.767 1.00 14.49 190 LYS B C 1
ATOM 4402 O O . LYS B 1 193 ? -14.504 28.289 19.238 1.00 15.21 190 LYS B O 1
ATOM 4413 N N . GLY B 1 194 ? -15.890 27.759 17.618 1.00 14.90 191 GLY B N 1
ATOM 4414 C CA . GLY B 1 194 ? -14.914 27.159 16.733 1.00 15.64 191 GLY B CA 1
ATOM 4415 C C . GLY B 1 194 ? -15.107 27.771 15.302 1.00 14.98 191 GLY B C 1
ATOM 4416 O O . GLY B 1 194 ? -15.449 28.948 15.178 1.00 17.09 191 GLY B O 1
ATOM 4417 N N . LYS B 1 195 ? -14.751 26.987 14.299 1.00 13.44 192 LYS B N 1
ATOM 4418 C CA . LYS B 1 195 ? -14.816 27.421 12.892 1.00 15.02 192 LYS B CA 1
ATOM 4419 C C . LYS B 1 195 ? -15.162 26.221 12.057 1.00 13.35 192 LYS B C 1
ATOM 4420 O O . LYS B 1 195 ? -14.381 25.199 12.065 1.00 13.61 192 LYS B O 1
ATOM 4426 N N . GLN B 1 196 ? -16.353 26.202 11.475 1.00 13.89 193 GLN B N 1
ATOM 4427 C CA A GLN B 1 196 ? -16.822 25.047 10.692 0.50 13.35 193 GLN B CA 1
ATOM 4428 C CA B GLN B 1 196 ? -16.807 25.053 10.712 0.50 13.42 193 GLN B CA 1
ATOM 4429 C C . GLN B 1 196 ? -15.886 24.782 9.496 1.00 14.89 193 GLN B C 1
ATOM 4430 O O . GLN B 1 196 ? -15.377 25.720 8.896 1.00 16.21 193 GLN B O 1
ATOM 4441 N N . GLY B 1 197 ? -15.761 23.513 9.143 1.00 13.19 194 GLY B N 1
ATOM 4442 C CA . GLY B 1 197 ? -15.074 23.177 7.871 1.00 13.37 194 GLY B CA 1
ATOM 4443 C C . GLY B 1 197 ? -15.196 21.670 7.648 1.00 12.49 194 GLY B C 1
ATOM 4444 O O . GLY B 1 197 ? -15.533 20.877 8.497 1.00 13.85 194 GLY B O 1
ATOM 4445 N N . HIS B 1 198 ? -14.825 21.288 6.424 1.00 12.80 195 HIS B N 1
ATOM 4446 C CA . HIS B 1 198 ? -14.754 19.873 6.090 1.00 12.50 195 HIS B CA 1
ATOM 4447 C C . HIS B 1 198 ? -13.729 19.162 7.009 1.00 11.92 195 HIS B C 1
ATOM 4448 O O . HIS B 1 198 ? -12.604 19.621 7.209 1.00 12.99 195 HIS B O 1
ATOM 4455 N N . ILE B 1 199 ? -14.129 17.958 7.447 1.00 10.95 196 ILE B N 1
ATOM 4456 C CA . ILE B 1 199 ? -13.345 17.244 8.425 1.00 11.27 196 ILE B CA 1
ATOM 4457 C C . ILE B 1 199 ? -11.934 16.806 7.954 1.00 12.35 196 ILE B C 1
ATOM 4458 O O . ILE B 1 199 ? -11.093 16.586 8.761 1.00 12.29 196 ILE B O 1
ATOM 4463 N N . ALA B 1 200 ? -11.780 16.677 6.618 1.00 11.89 197 ALA B N 1
ATOM 4464 C CA . ALA B 1 200 ? -10.516 16.241 6.077 1.00 13.37 197 ALA B CA 1
ATOM 4465 C C . ALA B 1 200 ? -9.452 17.315 6.001 1.00 12.44 197 ALA B C 1
ATOM 4466 O O . ALA B 1 200 ? -8.306 17.019 5.651 1.00 14.45 197 ALA B O 1
ATOM 4468 N N . TYR B 1 201 ? -9.827 18.543 6.408 1.00 12.50 198 TYR B N 1
ATOM 4469 C CA . TYR B 1 201 ? -8.935 19.697 6.424 1.00 13.26 198 TYR B CA 1
ATOM 4470 C C . TYR B 1 201 ? -8.968 20.325 7.825 1.00 13.34 198 TYR B C 1
ATOM 4471 O O . TYR B 1 201 ? -9.366 21.478 7.970 1.00 15.05 198 TYR B O 1
ATOM 4480 N N . PRO B 1 202 ? -8.527 19.591 8.879 1.00 13.12 199 PRO B N 1
ATOM 4481 C CA . PRO B 1 202 ? -8.761 20.118 10.223 1.00 13.93 199 PRO B CA 1
ATOM 4482 C C . PRO B 1 202 ? -8.019 21.378 10.544 1.00 14.94 199 PRO B C 1
ATOM 4483 O O . PRO B 1 202 ? -8.444 22.172 11.391 1.00 17.30 199 PRO B O 1
ATOM 4487 N N . HIS B 1 203 ? -6.852 21.584 9.912 1.00 14.98 200 HIS B N 1
ATOM 4488 C CA . HIS B 1 203 ? -6.079 22.786 10.112 1.00 17.77 200 HIS B CA 1
ATOM 4489 C C . HIS B 1 203 ? -6.740 24.058 9.634 1.00 16.66 200 HIS B C 1
ATOM 4490 O O . HIS B 1 203 ? -6.348 25.139 10.000 1.00 20.52 200 HIS B O 1
ATOM 4497 N N . LEU B 1 204 ? -7.756 23.942 8.790 1.00 13.78 201 LEU B N 1
ATOM 4498 C CA . LEU B 1 204 ? -8.553 25.064 8.321 1.00 15.38 201 LEU B CA 1
ATOM 4499 C C . LEU B 1 204 ? -9.800 25.320 9.096 1.00 15.55 201 LEU B C 1
ATOM 4500 O O . LEU B 1 204 ? -10.608 26.213 8.826 1.00 17.69 201 LEU B O 1
ATOM 4505 N N . ALA B 1 205 ? -10.048 24.500 10.104 1.00 14.16 202 ALA B N 1
ATOM 4506 C CA . ALA B 1 205 ? -11.247 24.548 10.982 1.00 13.77 202 ALA B CA 1
ATOM 4507 C C . ALA B 1 205 ? -10.728 24.731 12.451 1.00 13.46 202 ALA B C 1
ATOM 4508 O O . ALA B 1 205 ? -9.548 24.666 12.716 1.00 15.88 202 ALA B O 1
ATOM 4510 N N . ILE B 1 206 ? -11.655 24.917 13.333 1.00 13.01 203 ILE B N 1
ATOM 4511 C CA A ILE B 1 206 ? -11.424 24.907 14.779 0.50 12.76 203 ILE B CA 1
ATOM 4512 C CA B ILE B 1 206 ? -11.387 24.866 14.776 0.50 11.85 203 ILE B CA 1
ATOM 4513 C C . ILE B 1 206 ? -12.513 24.086 15.399 1.00 11.86 203 ILE B C 1
ATOM 4514 O O . ILE B 1 206 ? -13.688 24.465 15.291 1.00 12.88 203 ILE B O 1
ATOM 4523 N N . ASN B 1 207 ? -12.163 22.937 16.002 1.00 10.55 204 ASN B N 1
ATOM 4524 C CA . ASN B 1 207 ? -13.199 22.065 16.481 1.00 9.70 204 ASN B CA 1
ATOM 4525 C C . ASN B 1 207 ? -13.548 22.394 17.931 1.00 9.82 204 ASN B C 1
ATOM 4526 O O . ASN B 1 207 ? -12.724 22.207 18.815 1.00 10.85 204 ASN B O 1
ATOM 4531 N N . PRO B 1 208 ? -14.766 22.967 18.153 1.00 10.01 205 PRO B N 1
ATOM 4532 C CA . PRO B 1 208 ? -15.099 23.365 19.482 1.00 10.55 205 PRO B CA 1
ATOM 4533 C C . PRO B 1 208 ? -15.266 22.277 20.507 1.00 10.21 205 PRO B C 1
ATOM 4534 O O . PRO B 1 208 ? -15.171 22.500 21.727 1.00 10.64 205 PRO B O 1
ATOM 4538 N N . VAL B 1 209 ? -15.548 21.055 20.006 1.00 9.82 206 VAL B N 1
ATOM 4539 C CA . VAL B 1 209 ? -15.542 19.897 20.942 1.00 10.04 206 VAL B CA 1
ATOM 4540 C C . VAL B 1 209 ? -14.119 19.660 21.472 1.00 9.98 206 VAL B C 1
ATOM 4541 O O . VAL B 1 209 ? -13.938 19.386 22.676 1.00 10.46 206 VAL B O 1
ATOM 4545 N N . HIS B 1 210 ? -13.152 19.774 20.563 1.00 9.51 207 HIS B N 1
ATOM 4546 C CA . HIS B 1 210 ? -11.756 19.530 20.959 1.00 11.02 207 HIS B CA 1
ATOM 4547 C C . HIS B 1 210 ? -11.198 20.673 21.836 1.00 10.94 207 HIS B C 1
ATOM 4548 O O . HIS B 1 210 ? -10.516 20.399 22.831 1.00 11.92 207 HIS B O 1
ATOM 4555 N N . THR B 1 211 ? -11.609 21.892 21.503 1.00 11.03 208 THR B N 1
ATOM 4556 C CA . THR B 1 211 ? -11.071 22.992 22.325 1.00 11.28 208 THR B CA 1
ATOM 4557 C C . THR B 1 211 ? -11.703 22.945 23.721 1.00 10.78 208 THR B C 1
ATOM 4558 O O . THR B 1 211 ? -11.040 23.313 24.696 1.00 12.51 208 THR B O 1
ATOM 4562 N N . PHE B 1 212 ? -12.992 22.535 23.825 1.00 10.33 209 PHE B N 1
ATOM 4563 C CA . PHE B 1 212 ? -13.590 22.483 25.126 1.00 10.33 209 PHE B CA 1
ATOM 4564 C C . PHE B 1 212 ? -13.144 21.318 25.955 1.00 10.37 209 PHE B C 1
ATOM 4565 O O . PHE B 1 212 ? -13.170 21.373 27.198 1.00 10.97 209 PHE B O 1
ATOM 4573 N N . ALA B 1 213 ? -12.758 20.202 25.356 1.00 11.03 210 ALA B N 1
ATOM 4574 C CA . ALA B 1 213 ? -12.440 18.976 26.068 1.00 11.17 210 ALA B CA 1
ATOM 4575 C C . ALA B 1 213 ? -11.646 19.116 27.378 1.00 10.24 210 ALA B C 1
ATOM 4576 O O . ALA B 1 213 ? -12.025 18.559 28.387 1.00 11.52 210 ALA B O 1
ATOM 4578 N N . PRO B 1 214 ? -10.484 19.841 27.325 1.00 10.43 211 PRO B N 1
ATOM 4579 C CA . PRO B 1 214 ? -9.736 19.869 28.547 1.00 12.90 211 PRO B CA 1
ATOM 4580 C C . PRO B 1 214 ? -10.463 20.667 29.653 1.00 11.64 211 PRO B C 1
ATOM 4581 O O . PRO B 1 214 ? -10.318 20.374 30.861 1.00 12.05 211 PRO B O 1
ATOM 4585 N N . ALA B 1 215 ? -11.184 21.688 29.259 1.00 11.59 212 ALA B N 1
ATOM 4586 C CA . ALA B 1 215 ? -11.967 22.419 30.238 1.00 11.21 212 ALA B CA 1
ATOM 4587 C C . ALA B 1 215 ? -13.153 21.591 30.756 1.00 10.51 212 ALA B C 1
ATOM 4588 O O . ALA B 1 215 ? -13.430 21.682 31.980 1.00 11.36 212 ALA B O 1
ATOM 4590 N N . LEU B 1 216 ? -13.804 20.852 29.897 1.00 11.11 213 LEU B N 1
ATOM 4591 C CA . LEU B 1 216 ? -14.882 19.981 30.343 1.00 10.51 213 LEU B CA 1
ATOM 4592 C C . LEU B 1 216 ? -14.383 19.053 31.450 1.00 10.09 213 LEU B C 1
ATOM 4593 O O . LEU B 1 216 ? -15.040 18.833 32.468 1.00 12.47 213 LEU B O 1
ATOM 4598 N N . LEU B 1 217 ? -13.215 18.414 31.201 1.00 10.97 214 LEU B N 1
ATOM 4599 C CA . LEU B 1 217 ? -12.730 17.450 32.165 1.00 11.30 214 LEU B CA 1
ATOM 4600 C C . LEU B 1 217 ? -12.459 18.197 33.494 1.00 10.91 214 LEU B C 1
ATOM 4601 O O . LEU B 1 217 ? -12.825 17.662 34.579 1.00 12.44 214 LEU B O 1
ATOM 4606 N N . GLU B 1 218 ? -11.777 19.302 33.438 1.00 10.49 215 GLU B N 1
ATOM 4607 C CA . GLU B 1 218 ? -11.457 19.992 34.660 1.00 11.04 215 GLU B CA 1
ATOM 4608 C C . GLU B 1 218 ? -12.726 20.416 35.373 1.00 11.54 215 GLU B C 1
ATOM 4609 O O . GLU B 1 218 ? -12.817 20.306 36.635 1.00 12.20 215 GLU B O 1
ATOM 4615 N N . LEU B 1 219 ? -13.762 20.922 34.681 1.00 10.99 216 LEU B N 1
ATOM 4616 C CA . LEU B 1 219 ? -14.986 21.315 35.301 1.00 10.53 216 LEU B CA 1
ATOM 4617 C C . LEU B 1 219 ? -15.637 20.110 35.979 1.00 10.84 216 LEU B C 1
ATOM 4618 O O . LEU B 1 219 ? -16.167 20.252 37.092 1.00 12.05 216 LEU B O 1
ATOM 4623 N N . THR B 1 220 ? -15.737 18.938 35.329 1.00 10.37 217 THR B N 1
ATOM 4624 C CA . THR B 1 220 ? -16.412 17.812 35.902 1.00 11.22 217 THR B CA 1
ATOM 4625 C C . THR B 1 220 ? -15.658 17.169 37.069 1.00 13.20 217 THR B C 1
ATOM 4626 O O . THR B 1 220 ? -16.311 16.473 37.833 1.00 14.97 217 THR B O 1
ATOM 4630 N N . GLN B 1 221 ? -14.360 17.392 37.130 1.00 12.57 218 GLN B N 1
ATOM 4631 C CA . GLN B 1 221 ? -13.581 16.863 38.229 1.00 13.59 218 GLN B CA 1
ATOM 4632 C C . GLN B 1 221 ? -13.420 17.760 39.380 1.00 13.26 218 GLN B C 1
ATOM 4633 O O . GLN B 1 221 ? -12.940 17.378 40.476 1.00 16.34 218 GLN B O 1
ATOM 4639 N N . GLU B 1 222 ? -13.751 19.062 39.246 1.00 12.67 219 GLU B N 1
ATOM 4640 C CA . GLU B 1 222 ? -13.520 20.103 40.214 1.00 13.23 219 GLU B CA 1
ATOM 4641 C C . GLU B 1 222 ? -14.263 19.803 41.486 1.00 13.79 219 GLU B C 1
ATOM 4642 O O . GLU B 1 222 ? -15.481 19.471 41.432 1.00 14.01 219 GLU B O 1
ATOM 4648 N N . VAL B 1 223 ? -13.591 20.028 42.619 1.00 14.14 220 VAL B N 1
ATOM 4649 C CA . VAL B 1 223 ? -14.251 20.036 43.943 1.00 13.18 220 VAL B CA 1
ATOM 4650 C C . VAL B 1 223 ? -14.444 21.463 44.277 1.00 12.30 220 VAL B C 1
ATOM 4651 O O . VAL B 1 223 ? -13.508 22.285 44.387 1.00 17.06 220 VAL B O 1
ATOM 4655 N N . TRP B 1 224 ? -15.718 21.875 44.311 1.00 12.65 221 TRP B N 1
ATOM 4656 C CA . TRP B 1 224 ? -16.032 23.279 44.463 1.00 13.07 221 TRP B CA 1
ATOM 4657 C C . TRP B 1 224 ? -15.950 23.715 45.951 1.00 13.55 221 TRP B C 1
ATOM 4658 O O . TRP B 1 224 ? -15.499 24.850 46.226 1.00 16.53 221 TRP B O 1
ATOM 4669 N N . ASP B 1 225 ? -16.374 22.839 46.847 1.00 12.98 222 ASP B N 1
ATOM 4670 C CA . ASP B 1 225 ? -16.243 23.058 48.319 1.00 12.89 222 ASP B CA 1
ATOM 4671 C C . ASP B 1 225 ? -16.358 21.701 49.034 1.00 13.50 222 ASP B C 1
ATOM 4672 O O . ASP B 1 225 ? -16.532 20.688 48.386 1.00 15.79 222 ASP B O 1
ATOM 4677 N N . GLU B 1 226 ? -16.162 21.735 50.334 1.00 13.68 223 GLU B N 1
ATOM 4678 C CA . GLU B 1 226 ? -16.099 20.490 51.097 1.00 17.01 223 GLU B CA 1
ATOM 4679 C C . GLU B 1 226 ? -17.453 20.140 51.721 1.00 15.78 223 GLU B C 1
ATOM 4680 O O . GLU B 1 226 ? -17.540 19.132 52.430 1.00 18.30 223 GLU B O 1
ATOM 4686 N N . GLY B 1 227 ? -18.513 20.887 51.436 1.00 14.32 224 GLY B N 1
ATOM 4687 C CA . GLY B 1 227 ? -19.720 20.700 52.214 1.00 16.15 224 GLY B CA 1
ATOM 4688 C C . GLY B 1 227 ? -19.462 21.244 53.657 1.00 15.64 224 GLY B C 1
ATOM 4689 O O . GLY B 1 227 ? -18.440 21.939 53.905 1.00 16.84 224 GLY B O 1
ATOM 4690 N N . ASN B 1 228 ? -20.459 21.010 54.506 1.00 13.63 225 ASN B N 1
ATOM 4691 C CA . ASN B 1 228 ? -20.264 21.318 55.922 1.00 15.27 225 ASN B CA 1
ATOM 4692 C C . ASN B 1 228 ? -21.239 20.448 56.640 1.00 15.48 225 ASN B C 1
ATOM 4693 O O . ASN B 1 228 ? -21.710 19.430 56.157 1.00 14.69 225 ASN B O 1
ATOM 4698 N N . GLU B 1 229 ? -21.407 20.716 57.957 1.00 16.95 226 GLU B N 1
ATOM 4699 C CA A GLU B 1 229 ? -22.226 19.822 58.714 0.50 17.05 226 GLU B CA 1
ATOM 4700 C CA B GLU B 1 229 ? -22.337 19.889 58.763 0.50 16.95 226 GLU B CA 1
ATOM 4701 C C . GLU B 1 229 ? -23.728 19.823 58.250 1.00 15.48 226 GLU B C 1
ATOM 4702 O O . GLU B 1 229 ? -24.473 18.837 58.497 1.00 17.25 226 GLU B O 1
ATOM 4713 N N . TYR B 1 230 ? -24.128 20.814 57.458 1.00 14.15 227 TYR B N 1
ATOM 4714 C CA . TYR B 1 230 ? -25.497 20.940 57.030 1.00 13.13 227 TYR B CA 1
ATOM 4715 C C . TYR B 1 230 ? -25.699 20.672 55.549 1.00 11.47 227 TYR B C 1
ATOM 4716 O O . TYR B 1 230 ? -26.862 20.323 55.217 1.00 13.83 227 TYR B O 1
ATOM 4725 N N . PHE B 1 231 ? -24.707 20.812 54.699 1.00 13.18 228 PHE B N 1
ATOM 4726 C CA . PHE B 1 231 ? -24.858 20.703 53.234 1.00 11.70 228 PHE B CA 1
ATOM 4727 C C . PHE B 1 231 ? -23.887 19.643 52.701 1.00 10.84 228 PHE B C 1
ATOM 4728 O O . PHE B 1 231 ? -22.699 19.583 53.088 1.00 13.16 228 PHE B O 1
ATOM 4736 N N . PRO B 1 232 ? -24.353 18.985 51.623 1.00 11.80 229 PRO B N 1
ATOM 4737 C CA . PRO B 1 232 ? -23.455 18.254 50.724 1.00 12.89 229 PRO B CA 1
ATOM 4738 C C . PRO B 1 232 ? -22.524 19.235 50.040 1.00 10.92 229 PRO B C 1
ATOM 4739 O O . PRO B 1 232 ? -22.845 20.416 49.912 1.00 12.28 229 PRO B O 1
ATOM 4743 N N . PRO B 1 233 ? -21.401 18.779 49.507 1.00 10.91 230 PRO B N 1
ATOM 4744 C CA . PRO B 1 233 ? -20.614 19.599 48.610 1.00 10.61 230 PRO B CA 1
ATOM 4745 C C . PRO B 1 233 ? -21.450 20.215 47.484 1.00 9.77 230 PRO B C 1
ATOM 4746 O O . PRO B 1 233 ? -22.369 19.580 46.984 1.00 11.26 230 PRO B O 1
ATOM 4750 N N . THR B 1 234 ? -21.081 21.441 47.101 1.00 10.45 231 THR B N 1
ATOM 4751 C CA . THR B 1 234 ? -21.715 22.043 45.910 1.00 10.38 231 THR B CA 1
ATOM 4752 C C . THR B 1 234 ? -21.597 21.082 44.723 1.00 9.98 231 THR B C 1
ATOM 4753 O O . THR B 1 234 ? -20.533 20.498 44.487 1.00 12.26 231 THR B O 1
ATOM 4757 N N . SER B 1 235 ? -22.711 20.996 43.999 1.00 10.51 232 SER B N 1
ATOM 4758 C CA . SER B 1 235 ? -22.895 19.985 42.972 1.00 10.44 232 SER B CA 1
ATOM 4759 C C . SER B 1 235 ? -22.957 20.624 41.555 1.00 10.26 232 SER B C 1
ATOM 4760 O O . SER B 1 235 ? -23.882 21.422 41.315 1.00 11.54 232 SER B O 1
ATOM 4763 N N . PHE B 1 236 ? -21.965 20.300 40.696 1.00 9.58 233 PHE B N 1
ATOM 4764 C CA . PHE B 1 236 ? -21.939 20.787 39.324 1.00 9.48 233 PHE B CA 1
ATOM 4765 C C . PHE B 1 236 ? -22.369 19.614 38.400 1.00 9.54 233 PHE B C 1
ATOM 4766 O O . PHE B 1 236 ? -21.802 18.508 38.510 1.00 10.49 233 PHE B O 1
ATOM 4774 N N . GLN B 1 237 ? -23.313 19.903 37.488 1.00 9.07 234 GLN B N 1
ATOM 4775 C CA . GLN B 1 237 ? -23.772 18.910 36.509 1.00 9.00 234 GLN B CA 1
ATOM 4776 C C . GLN B 1 237 ? -23.973 19.561 35.153 1.00 9.51 234 GLN B C 1
ATOM 4777 O O . GLN B 1 237 ? -24.640 20.606 35.087 1.00 10.58 234 GLN B O 1
ATOM 4783 N N . ILE B 1 238 ? -23.538 18.877 34.110 1.00 9.32 235 ILE B N 1
ATOM 4784 C CA . ILE B 1 238 ? -23.884 19.244 32.737 1.00 9.97 235 ILE B CA 1
ATOM 4785 C C . ILE B 1 238 ? -25.252 18.678 32.403 1.00 10.38 235 ILE B C 1
ATOM 4786 O O . ILE B 1 238 ? -25.488 17.481 32.502 1.00 11.89 235 ILE B O 1
ATOM 4791 N N . SER B 1 239 ? -26.213 19.528 32.000 1.00 9.71 236 SER B N 1
ATOM 4792 C CA . SER B 1 239 ? -27.532 19.045 31.623 1.00 9.97 236 SER B CA 1
ATOM 4793 C C . SER B 1 239 ? -27.663 18.798 30.080 1.00 10.04 236 SER B C 1
ATOM 4794 O O . SER B 1 239 ? -28.428 17.880 29.695 1.00 10.86 236 SER B O 1
ATOM 4797 N N . ASN B 1 240 ? -26.923 19.552 29.280 1.00 9.79 237 ASN B N 1
ATOM 4798 C CA . ASN B 1 240 ? -27.109 19.439 27.822 1.00 9.23 237 ASN B CA 1
ATOM 4799 C C . ASN B 1 240 ? -25.791 19.755 27.161 1.00 8.89 237 ASN B C 1
ATOM 4800 O O . ASN B 1 240 ? -25.079 20.707 27.547 1.00 10.11 237 ASN B O 1
ATOM 4805 N N . ILE B 1 241 ? -25.523 19.082 26.051 1.00 9.56 238 ILE B N 1
ATOM 4806 C CA . ILE B 1 241 ? -24.371 19.354 25.209 1.00 8.91 238 ILE B CA 1
ATOM 4807 C C . ILE B 1 241 ? -24.726 19.033 23.751 1.00 9.50 238 ILE B C 1
ATOM 4808 O O . ILE B 1 241 ? -25.225 17.930 23.525 1.00 10.62 238 ILE B O 1
ATOM 4813 N N . ASN B 1 242 ? -24.577 20.008 22.866 1.00 9.33 239 ASN B N 1
ATOM 4814 C CA . ASN B 1 242 ? -25.019 19.777 21.493 1.00 8.84 239 ASN B CA 1
ATOM 4815 C C . ASN B 1 242 ? -24.129 20.532 20.521 1.00 9.37 239 ASN B C 1
ATOM 4816 O O . ASN B 1 242 ? -23.981 21.799 20.628 1.00 10.44 239 ASN B O 1
ATOM 4821 N N . GLY B 1 243 ? -23.579 19.834 19.543 1.00 9.78 240 GLY B N 1
ATOM 4822 C CA . GLY B 1 243 ? -22.872 20.400 18.440 1.00 11.86 240 GLY B CA 1
ATOM 4823 C C . GLY B 1 243 ? -23.076 19.552 17.222 1.00 10.82 240 GLY B C 1
ATOM 4824 O O . GLY B 1 243 ? -23.004 18.317 17.295 1.00 12.25 240 GLY B O 1
ATOM 4825 N N . GLY B 1 244 ? -23.250 20.204 16.075 1.00 11.75 241 GLY B N 1
ATOM 4826 C CA . GLY B 1 244 ? -23.393 19.548 14.790 1.00 12.84 241 GLY B CA 1
ATOM 4827 C C . GLY B 1 244 ? -24.859 19.393 14.387 1.00 14.51 241 GLY B C 1
ATOM 4828 O O . GLY B 1 244 ? -25.793 19.547 15.121 1.00 19.47 241 GLY B O 1
ATOM 4829 N N . THR B 1 245 ? -25.075 18.991 13.129 1.00 15.29 242 THR B N 1
ATOM 4830 C CA . THR B 1 245 ? -26.362 18.699 12.519 1.00 16.33 242 THR B CA 1
ATOM 4831 C C . THR B 1 245 ? -26.429 17.346 11.846 1.00 16.49 242 THR B C 1
ATOM 4832 O O . THR B 1 245 ? -27.394 17.103 11.066 1.00 22.44 242 THR B O 1
ATOM 4836 N N . GLY B 1 246 ? -25.519 16.443 12.142 1.00 14.94 243 GLY B N 1
ATOM 4837 C CA . GLY B 1 246 ? -25.584 15.114 11.687 1.00 15.85 243 GLY B CA 1
ATOM 4838 C C . GLY B 1 246 ? -24.659 14.744 10.526 1.00 14.76 243 GLY B C 1
ATOM 4839 O O . GLY B 1 246 ? -24.572 13.570 10.207 1.00 18.54 243 GLY B O 1
ATOM 4840 N N . ALA B 1 247 ? -23.924 15.695 9.983 1.00 13.70 244 ALA B N 1
ATOM 4841 C CA . ALA B 1 247 ? -22.975 15.404 8.916 1.00 14.41 244 ALA B CA 1
ATOM 4842 C C . ALA B 1 247 ? -21.692 14.866 9.542 1.00 12.66 244 ALA B C 1
ATOM 4843 O O . ALA B 1 247 ? -21.089 15.543 10.372 1.00 15.14 244 ALA B O 1
ATOM 4845 N N . THR B 1 248 ? -21.310 13.679 9.087 1.00 12.11 245 THR B N 1
ATOM 4846 C CA . THR B 1 248 ? -20.194 12.993 9.707 1.00 11.97 245 THR B CA 1
ATOM 4847 C C . THR B 1 248 ? -18.841 13.428 9.133 1.00 12.32 245 THR B C 1
ATOM 4848 O O . THR B 1 248 ? -17.747 12.954 9.569 1.00 12.10 245 THR B O 1
ATOM 4852 N N . ASN B 1 249 ? -18.872 14.301 8.077 1.00 11.66 246 ASN B N 1
ATOM 4853 C CA . ASN B 1 249 ? -17.643 14.824 7.437 1.00 11.10 246 ASN B CA 1
ATOM 4854 C C . ASN B 1 249 ? -17.507 16.357 7.608 1.00 11.27 246 ASN B C 1
ATOM 4855 O O . ASN B 1 249 ? -16.799 16.983 6.836 1.00 12.88 246 ASN B O 1
ATOM 4860 N N . VAL B 1 250 ? -18.109 16.921 8.692 1.00 11.06 247 VAL B N 1
ATOM 4861 C CA . VAL B 1 250 ? -18.030 18.323 8.947 1.00 10.55 247 VAL B CA 1
ATOM 4862 C C . VAL B 1 250 ? -17.610 18.524 10.397 1.00 10.01 247 VAL B C 1
ATOM 4863 O O . VAL B 1 250 ? -18.161 17.932 11.292 1.00 11.87 247 VAL B O 1
ATOM 4867 N N . ILE B 1 251 ? -16.640 19.463 10.598 1.00 10.88 248 ILE B N 1
ATOM 4868 C CA . ILE B 1 251 ? -16.252 19.922 11.953 1.00 10.92 248 ILE B CA 1
ATOM 4869 C C . ILE B 1 251 ? -17.192 21.055 12.267 1.00 11.98 248 ILE B C 1
ATOM 4870 O O . ILE B 1 251 ? -17.341 21.974 11.483 1.00 12.35 248 ILE B O 1
ATOM 4875 N N . PRO B 1 252 ? -17.886 21.004 13.434 1.00 12.05 249 PRO B N 1
ATOM 4876 C CA . PRO B 1 252 ? -18.891 21.982 13.683 1.00 12.11 249 PRO B CA 1
ATOM 4877 C C . PRO B 1 252 ? -18.286 23.343 14.067 1.00 12.25 249 PRO B C 1
ATOM 4878 O O . PRO B 1 252 ? -17.185 23.417 14.567 1.00 13.41 249 PRO B O 1
ATOM 4882 N N . GLY B 1 253 ? -19.085 24.406 13.855 1.00 13.27 250 GLY B N 1
ATOM 4883 C CA . GLY B 1 253 ? -18.620 25.698 14.184 1.00 13.94 250 GLY B CA 1
ATOM 4884 C C . GLY B 1 253 ? -18.827 26.171 15.587 1.00 11.85 250 GLY B C 1
ATOM 4885 O O . GLY B 1 253 ? -18.175 27.176 15.989 1.00 14.50 250 GLY B O 1
ATOM 4886 N N . GLU B 1 254 ? -19.736 25.579 16.319 1.00 11.84 251 GLU B N 1
ATOM 4887 C CA . GLU B 1 254 ? -20.001 25.969 17.679 1.00 12.58 251 GLU B CA 1
ATOM 4888 C C . GLU B 1 254 ? -20.563 24.770 18.391 1.00 10.24 251 GLU B C 1
ATOM 4889 O O . GLU B 1 254 ? -21.048 23.812 17.858 1.00 12.27 251 GLU B O 1
ATOM 4895 N N . LEU B 1 255 ? -20.409 24.838 19.734 1.00 11.07 252 LEU B N 1
ATOM 4896 C CA . LEU B 1 255 ? -20.905 23.839 20.667 1.00 10.81 252 LEU B CA 1
ATOM 4897 C C . LEU B 1 255 ? -21.663 24.522 21.807 1.00 11.16 252 LEU B C 1
ATOM 4898 O O . LEU B 1 255 ? -21.128 25.418 22.416 1.00 12.58 252 LEU B O 1
ATOM 4903 N N . ASN B 1 256 ? -22.870 24.059 22.047 1.00 11.21 253 ASN B N 1
ATOM 4904 C CA A ASN B 1 256 ? -23.759 24.542 23.100 0.50 10.20 253 ASN B CA 1
ATOM 4905 C CA B ASN B 1 256 ? -23.668 24.625 23.140 0.50 11.75 253 ASN B CA 1
ATOM 4906 C C . ASN B 1 256 ? -23.634 23.652 24.350 1.00 9.92 253 ASN B C 1
ATOM 4907 O O . ASN B 1 256 ? -23.862 22.461 24.166 1.00 11.24 253 ASN B O 1
ATOM 4916 N N . VAL B 1 257 ? -23.380 24.222 25.506 1.00 9.97 254 VAL B N 1
ATOM 4917 C CA . VAL B 1 257 ? -23.327 23.438 26.759 1.00 9.28 254 VAL B CA 1
ATOM 4918 C C . VAL B 1 257 ? -24.109 24.156 27.825 1.00 9.96 254 VAL B C 1
ATOM 4919 O O . VAL B 1 257 ? -23.879 25.339 28.045 1.00 12.65 254 VAL B O 1
ATOM 4923 N N . LYS B 1 258 ? -24.990 23.440 28.460 1.00 9.35 255 LYS B N 1
ATOM 4924 C CA . LYS B 1 258 ? -25.746 23.959 29.577 1.00 9.95 255 LYS B CA 1
ATOM 4925 C C . LYS B 1 258 ? -25.346 23.211 30.840 1.00 9.50 255 LYS B C 1
ATOM 4926 O O . LYS B 1 258 ? -25.274 21.970 30.803 1.00 10.32 255 LYS B O 1
ATOM 4932 N N . PHE B 1 259 ? -25.156 23.923 31.933 1.00 9.83 256 PHE B N 1
ATOM 4933 C CA . PHE B 1 259 ? -24.784 23.346 33.187 1.00 9.19 256 PHE B CA 1
ATOM 4934 C C . PHE B 1 259 ? -25.405 24.066 34.317 1.00 9.75 256 PHE B C 1
ATOM 4935 O O . PHE B 1 259 ? -25.827 25.211 34.210 1.00 10.77 256 PHE B O 1
ATOM 4943 N N . ASN B 1 260 ? -25.356 23.407 35.488 1.00 9.63 257 ASN B N 1
ATOM 4944 C CA . ASN B 1 260 ? -25.992 23.931 36.688 1.00 9.60 257 ASN B CA 1
ATOM 4945 C C . ASN B 1 260 ? -25.175 23.580 37.922 1.00 8.94 257 ASN B C 1
ATOM 4946 O O . ASN B 1 260 ? -24.592 22.500 38.031 1.00 9.69 257 ASN B O 1
ATOM 4951 N N . PHE B 1 261 ? -25.187 24.519 38.881 1.00 9.69 258 PHE B N 1
ATOM 4952 C CA . PHE B 1 261 ? -24.717 24.292 40.260 1.00 8.97 258 PHE B CA 1
ATOM 4953 C C . PHE B 1 261 ? -25.927 24.321 41.194 1.00 9.48 258 PHE B C 1
ATOM 4954 O O . PHE B 1 261 ? -26.709 25.295 41.170 1.00 10.38 258 PHE B O 1
ATOM 4962 N N . ARG B 1 262 ? -25.980 23.331 42.101 1.00 9.69 259 ARG B N 1
ATOM 4963 C CA . ARG B 1 262 ? -26.782 23.440 43.313 1.00 9.46 259 ARG B CA 1
ATOM 4964 C C . ARG B 1 262 ? -25.732 23.646 44.412 1.00 9.43 259 ARG B C 1
ATOM 4965 O O . ARG B 1 262 ? -24.961 22.720 44.736 1.00 11.14 259 ARG B O 1
ATOM 4973 N N . PHE B 1 263 ? -25.663 24.908 44.877 1.00 10.58 260 PHE B N 1
ATOM 4974 C CA . PHE B 1 263 ? -24.539 25.319 45.654 1.00 10.26 260 PHE B CA 1
ATOM 4975 C C . PHE B 1 263 ? -24.945 25.685 47.103 1.00 10.92 260 PHE B C 1
ATOM 4976 O O . PHE B 1 263 ? -26.056 26.190 47.352 1.00 12.54 260 PHE B O 1
ATOM 4984 N N . SER B 1 264 ? -24.043 25.377 47.994 1.00 13.32 261 SER B N 1
ATOM 4985 C CA . SER B 1 264 ? -24.290 25.667 49.422 1.00 14.68 261 SER B CA 1
ATOM 4986 C C . SER B 1 264 ? -23.772 27.077 49.795 1.00 14.85 261 SER B C 1
ATOM 4987 O O . SER B 1 264 ? -23.207 27.757 49.003 1.00 14.92 261 SER B O 1
ATOM 4990 N N . THR B 1 265 ? -23.852 27.346 51.117 1.00 17.18 262 THR B N 1
ATOM 4991 C CA . THR B 1 265 ? -23.330 28.550 51.675 1.00 15.54 262 THR B CA 1
ATOM 4992 C C . THR B 1 265 ? -21.779 28.528 51.707 1.00 14.87 262 THR B C 1
ATOM 4993 O O . THR B 1 265 ? -21.182 29.582 52.003 1.00 18.13 262 THR B O 1
ATOM 4997 N N . GLU B 1 266 ? -21.152 27.413 51.386 1.00 15.93 263 GLU B N 1
ATOM 4998 C CA . GLU B 1 266 ? -19.687 27.362 51.310 1.00 15.77 263 GLU B CA 1
ATOM 4999 C C . GLU B 1 266 ? -19.144 28.006 50.069 1.00 16.97 263 GLU B C 1
ATOM 5000 O O . GLU B 1 266 ? -17.927 28.220 50.028 1.00 19.90 263 GLU B O 1
ATOM 5006 N N . SER B 1 267 ? -19.960 28.224 49.050 1.00 15.75 264 SER B N 1
ATOM 5007 C CA . SER B 1 267 ? -19.521 28.903 47.835 1.00 15.55 264 SER B CA 1
ATOM 5008 C C . SER B 1 267 ? -20.423 30.088 47.589 1.00 15.33 264 SER B C 1
ATOM 5009 O O . SER B 1 267 ? -21.540 30.122 48.103 1.00 17.96 264 SER B O 1
ATOM 5012 N N . THR B 1 268 ? -19.971 31.065 46.808 1.00 15.69 265 THR B N 1
ATOM 5013 C CA . THR B 1 268 ? -20.814 32.160 46.445 1.00 15.63 265 THR B CA 1
ATOM 5014 C C . THR B 1 268 ? -21.076 32.164 44.902 1.00 15.02 265 THR B C 1
ATOM 5015 O O . THR B 1 268 ? -20.221 31.599 44.137 1.00 15.53 265 THR B O 1
ATOM 5019 N N . GLU B 1 269 ? -22.121 32.803 44.478 1.00 14.99 266 GLU B N 1
ATOM 5020 C CA . GLU B 1 269 ? -22.464 32.922 43.073 1.00 14.98 266 GLU B CA 1
ATOM 5021 C C . GLU B 1 269 ? -21.228 33.480 42.322 1.00 14.90 266 GLU B C 1
ATOM 5022 O O . GLU B 1 269 ? -20.780 33.011 41.278 1.00 15.10 266 GLU B O 1
ATOM 5028 N N . ALA B 1 270 ? -20.708 34.642 42.851 1.00 15.67 267 ALA B N 1
ATOM 5029 C CA . ALA B 1 270 ? -19.628 35.289 42.149 1.00 16.52 267 ALA B CA 1
ATOM 5030 C C . ALA B 1 270 ? -18.389 34.446 42.091 1.00 14.95 267 ALA B C 1
ATOM 5031 O O . ALA B 1 270 ? -17.636 34.424 41.114 1.00 16.05 267 ALA B O 1
ATOM 5033 N N . GLY B 1 271 ? -18.098 33.694 43.220 1.00 15.91 268 GLY B N 1
ATOM 5034 C CA . GLY B 1 271 ? -16.930 32.901 43.275 1.00 15.57 268 GLY B CA 1
ATOM 5035 C C . GLY B 1 271 ? -16.996 31.716 42.282 1.00 13.58 268 GLY B C 1
ATOM 5036 O O . GLY B 1 271 ? -15.996 31.361 41.682 1.00 14.38 268 GLY B O 1
ATOM 5037 N N . LEU B 1 272 ? -18.162 31.097 42.179 1.00 13.12 269 LEU B N 1
ATOM 5038 C CA . LEU B 1 272 ? -18.312 30.027 41.236 1.00 12.33 269 LEU B CA 1
ATOM 5039 C C . LEU B 1 272 ? -18.160 30.512 39.792 1.00 12.45 269 LEU B C 1
ATOM 5040 O O . LEU B 1 272 ? -17.490 29.844 38.995 1.00 13.45 269 LEU B O 1
ATOM 5045 N N . LYS B 1 273 ? -18.772 31.664 39.498 1.00 12.75 270 LYS B N 1
ATOM 5046 C CA . LYS B 1 273 ? -18.590 32.207 38.151 1.00 13.92 270 LYS B CA 1
ATOM 5047 C C . LYS B 1 273 ? -17.151 32.451 37.839 1.00 13.78 270 LYS B C 1
ATOM 5048 O O . LYS B 1 273 ? -16.632 32.170 36.733 1.00 14.33 270 LYS B O 1
ATOM 5054 N N A GLN B 1 274 ? -16.434 33.014 38.816 0.50 14.90 271 GLN B N 1
ATOM 5055 N N B GLN B 1 274 ? -16.463 33.043 38.816 0.50 15.08 271 GLN B N 1
ATOM 5056 C CA A GLN B 1 274 ? -15.049 33.398 38.568 0.50 15.11 271 GLN B CA 1
ATOM 5057 C CA B GLN B 1 274 ? -15.077 33.424 38.619 0.50 15.55 271 GLN B CA 1
ATOM 5058 C C A GLN B 1 274 ? -14.309 32.119 38.252 0.50 13.52 271 GLN B C 1
ATOM 5059 C C B GLN B 1 274 ? -14.222 32.189 38.366 0.50 15.54 271 GLN B C 1
ATOM 5060 O O A GLN B 1 274 ? -13.464 32.062 37.372 0.50 12.70 271 GLN B O 1
ATOM 5061 O O B GLN B 1 274 ? -13.242 32.229 37.601 0.50 17.25 271 GLN B O 1
ATOM 5072 N N . ARG B 1 275 ? -14.527 31.089 39.068 1.00 13.98 272 ARG B N 1
ATOM 5073 C CA A ARG B 1 275 ? -13.700 29.859 38.882 0.50 13.45 272 ARG B CA 1
ATOM 5074 C CA B ARG B 1 275 ? -13.724 29.873 38.891 0.50 13.56 272 ARG B CA 1
ATOM 5075 C C . ARG B 1 275 ? -13.987 29.183 37.498 1.00 12.34 272 ARG B C 1
ATOM 5076 O O . ARG B 1 275 ? -13.098 28.653 36.873 1.00 13.71 272 ARG B O 1
ATOM 5091 N N . VAL B 1 276 ? -15.252 29.196 37.104 1.00 12.91 273 VAL B N 1
ATOM 5092 C CA . VAL B 1 276 ? -15.606 28.688 35.789 1.00 11.65 273 VAL B CA 1
ATOM 5093 C C . VAL B 1 276 ? -14.916 29.382 34.661 1.00 11.86 273 VAL B C 1
ATOM 5094 O O . VAL B 1 276 ? -14.307 28.786 33.754 1.00 13.19 273 VAL B O 1
ATOM 5098 N N . HIS B 1 277 ? -15.005 30.737 34.706 1.00 12.69 274 HIS B N 1
ATOM 5099 C CA . HIS B 1 277 ? -14.316 31.543 33.686 1.00 13.58 274 HIS B CA 1
ATOM 5100 C C . HIS B 1 277 ? -12.825 31.257 33.710 1.00 12.47 274 HIS B C 1
ATOM 5101 O O . HIS B 1 277 ? -12.213 31.187 32.671 1.00 14.72 274 HIS B O 1
ATOM 5108 N N . ALA B 1 278 ? -12.232 31.135 34.910 1.00 13.68 275 ALA B N 1
ATOM 5109 C CA . ALA B 1 278 ? -10.801 30.879 35.004 1.00 15.35 275 ALA B CA 1
ATOM 5110 C C . ALA B 1 278 ? -10.395 29.521 34.378 1.00 13.81 275 ALA B C 1
ATOM 5111 O O . ALA B 1 278 ? -9.326 29.461 33.711 1.00 15.55 275 ALA B O 1
ATOM 5113 N N . ILE B 1 279 ? -11.230 28.529 34.551 1.00 13.91 276 ILE B N 1
ATOM 5114 C CA . ILE B 1 279 ? -10.928 27.254 33.954 1.00 13.32 276 ILE B CA 1
ATOM 5115 C C . ILE B 1 279 ? -11.050 27.346 32.401 1.00 12.42 276 ILE B C 1
ATOM 5116 O O . ILE B 1 279 ? -10.194 26.769 31.688 1.00 15.08 276 ILE B O 1
ATOM 5121 N N . LEU B 1 280 ? -12.101 27.947 31.883 1.00 12.22 277 LEU B N 1
ATOM 5122 C CA . LEU B 1 280 ? -12.253 28.100 30.460 1.00 11.62 277 LEU B CA 1
ATOM 5123 C C . LEU B 1 280 ? -11.030 28.875 29.915 1.00 13.53 277 LEU B C 1
ATOM 5124 O O . LEU B 1 280 ? -10.497 28.502 28.828 1.00 14.81 277 LEU B O 1
ATOM 5129 N N . ASP B 1 281 ? -10.705 30.002 30.569 1.00 14.11 278 ASP B N 1
ATOM 5130 C CA . ASP B 1 281 ? -9.734 30.890 30.033 1.00 15.27 278 ASP B CA 1
ATOM 5131 C C . ASP B 1 281 ? -8.299 30.193 30.078 1.00 16.21 278 ASP B C 1
ATOM 5132 O O . ASP B 1 281 ? -7.506 30.425 29.130 1.00 18.50 278 ASP B O 1
ATOM 5137 N N . LYS B 1 282 ? -7.967 29.423 31.106 1.00 15.87 279 LYS B N 1
ATOM 5138 C CA . LYS B 1 282 ? -6.671 28.734 31.157 1.00 19.24 279 LYS B CA 1
ATOM 5139 C C . LYS B 1 282 ? -6.429 27.800 30.025 1.00 16.55 279 LYS B C 1
ATOM 5140 O O . LYS B 1 282 ? -5.311 27.527 29.642 1.00 21.99 279 LYS B O 1
ATOM 5146 N N . HIS B 1 283 ? -7.502 27.221 29.518 1.00 15.51 280 HIS B N 1
ATOM 5147 C CA . HIS B 1 283 ? -7.448 26.281 28.420 1.00 14.99 280 HIS B CA 1
ATOM 5148 C C . HIS B 1 283 ? -7.647 26.979 27.079 1.00 15.27 280 HIS B C 1
ATOM 5149 O O . HIS B 1 283 ? -7.654 26.291 26.046 1.00 17.23 280 HIS B O 1
ATOM 5156 N N . GLY B 1 284 ? -7.693 28.300 27.035 1.00 14.74 281 GLY B N 1
ATOM 5157 C CA . GLY B 1 284 ? -7.757 28.984 25.773 1.00 17.12 281 GLY B CA 1
ATOM 5158 C C . GLY B 1 284 ? -9.099 28.821 25.031 1.00 16.70 281 GLY B C 1
ATOM 5159 O O . GLY B 1 284 ? -9.188 29.077 23.822 1.00 17.13 281 GLY B O 1
ATOM 5160 N N . VAL B 1 285 ? -10.153 28.477 25.745 1.00 14.61 282 VAL B N 1
ATOM 5161 C CA . VAL B 1 285 ? -11.430 28.326 25.111 1.00 14.60 282 VAL B CA 1
ATOM 5162 C C . VAL B 1 285 ? -11.977 29.666 24.674 1.00 14.03 282 VAL B C 1
ATOM 5163 O O . VAL B 1 285 ? -11.831 30.637 25.446 1.00 14.88 282 VAL B O 1
ATOM 5167 N N . GLN B 1 286 ? -12.556 29.753 23.468 1.00 13.76 283 GLN B N 1
ATOM 5168 C CA . GLN B 1 286 ? -13.212 30.940 23.045 1.00 14.29 283 GLN B CA 1
ATOM 5169 C C . GLN B 1 286 ? -14.683 30.708 23.181 1.00 13.52 283 GLN B C 1
ATOM 5170 O O . GLN B 1 286 ? -15.197 29.702 22.708 1.00 13.95 283 GLN B O 1
ATOM 5176 N N . TYR B 1 287 ? -15.393 31.636 23.812 1.00 13.74 284 TYR B N 1
ATOM 5177 C CA . TYR B 1 287 ? -16.816 31.338 24.152 1.00 13.15 284 TYR B CA 1
ATOM 5178 C C . TYR B 1 287 ? -17.600 32.613 24.504 1.00 13.68 284 TYR B C 1
ATOM 5179 O O . TYR B 1 287 ? -17.016 33.677 24.818 1.00 15.83 284 TYR B O 1
ATOM 5188 N N . ASP B 1 288 ? -18.901 32.418 24.518 1.00 13.37 285 ASP B N 1
ATOM 5189 C CA . ASP B 1 288 ? -19.910 33.272 25.119 1.00 14.52 285 ASP B CA 1
ATOM 5190 C C . ASP B 1 288 ? -20.528 32.512 26.301 1.00 13.24 285 ASP B C 1
ATOM 5191 O O . ASP B 1 288 ? -20.658 31.299 26.188 1.00 15.14 285 ASP B O 1
ATOM 5196 N N . LEU B 1 289 ? -20.810 33.182 27.417 1.00 14.35 286 LEU B N 1
ATOM 5197 C CA . LEU B 1 289 ? -21.401 32.470 28.569 1.00 13.64 286 LEU B CA 1
ATOM 5198 C C . LEU B 1 289 ? -22.480 33.338 29.168 1.00 12.45 286 LEU B C 1
ATOM 5199 O O . LEU B 1 289 ? -22.149 34.472 29.595 1.00 17.38 286 LEU B O 1
ATOM 5204 N N . GLN B 1 290 ? -23.718 32.880 29.183 1.00 11.61 287 GLN B N 1
ATOM 5205 C CA . GLN B 1 290 ? -24.823 33.598 29.764 1.00 13.54 287 GLN B CA 1
ATOM 5206 C C . GLN B 1 290 ? -25.185 32.852 31.070 1.00 12.71 287 GLN B C 1
ATOM 5207 O O . GLN B 1 290 ? -25.421 31.640 31.072 1.00 13.79 287 GLN B O 1
ATOM 5213 N N . TRP B 1 291 ? -25.235 33.587 32.137 1.00 12.37 288 TRP B N 1
ATOM 5214 C CA . TRP B 1 291 ? -25.583 33.087 33.422 1.00 13.01 288 TRP B CA 1
ATOM 5215 C C . TRP B 1 291 ? -27.044 33.392 33.834 1.00 11.81 288 TRP B C 1
ATOM 5216 O O . TRP B 1 291 ? -27.559 34.448 33.512 1.00 15.50 288 TRP B O 1
ATOM 5227 N N . SER B 1 292 ? -27.616 32.533 34.657 1.00 12.82 289 SER B N 1
ATOM 5228 C CA A SER B 1 292 ? -28.968 32.693 35.277 0.50 14.34 289 SER B CA 1
ATOM 5229 C CA B SER B 1 292 ? -28.890 32.828 35.327 0.50 13.47 289 SER B CA 1
ATOM 5230 C C . SER B 1 292 ? -28.832 32.145 36.706 1.00 13.75 289 SER B C 1
ATOM 5231 O O . SER B 1 292 ? -28.224 31.147 36.909 1.00 17.89 289 SER B O 1
ATOM 5236 N N . CYS B 1 293 ? -29.443 32.804 37.627 1.00 14.97 290 CYS B N 1
ATOM 5237 C CA A CYS B 1 293 ? -29.460 32.369 39.025 0.50 14.79 290 CYS B CA 1
ATOM 5238 C CA B CYS B 1 293 ? -29.466 32.336 38.999 0.50 15.59 290 CYS B CA 1
ATOM 5239 C C . CYS B 1 293 ? -30.833 32.454 39.592 1.00 17.32 290 CYS B C 1
ATOM 5240 O O . CYS B 1 293 ? -31.414 33.547 39.688 1.00 24.78 290 CYS B O 1
ATOM 5245 N N . SER B 1 294 ? -31.430 31.296 39.862 1.00 15.73 291 SER B N 1
ATOM 5246 C CA . SER B 1 294 ? -32.825 31.264 40.243 1.00 17.73 291 SER B CA 1
ATOM 5247 C C . SER B 1 294 ? -33.022 31.378 41.754 1.00 20.45 291 SER B C 1
ATOM 5248 O O . SER B 1 294 ? -34.138 31.731 42.161 1.00 20.35 291 SER B O 1
ATOM 5251 N N . GLY B 1 295 ? -32.001 31.242 42.533 1.00 15.62 292 GLY B N 1
ATOM 5252 C CA . GLY B 1 295 ? -32.105 31.433 43.950 1.00 15.80 292 GLY B CA 1
ATOM 5253 C C . GLY B 1 295 ? -30.743 31.247 44.638 1.00 14.29 292 GLY B C 1
ATOM 5254 O O . GLY B 1 295 ? -29.827 30.647 44.102 1.00 15.10 292 GLY B O 1
ATOM 5255 N N . GLN B 1 296 ? -30.703 31.736 45.908 1.00 14.22 293 GLN B N 1
ATOM 5256 C CA . GLN B 1 296 ? -29.510 31.704 46.710 1.00 14.63 293 GLN B CA 1
ATOM 5257 C C . GLN B 1 296 ? -29.672 30.718 47.865 1.00 12.64 293 GLN B C 1
ATOM 5258 O O . GLN B 1 296 ? -30.816 30.443 48.307 1.00 14.36 293 GLN B O 1
ATOM 5264 N N . PRO B 1 297 ? -28.581 30.113 48.288 1.00 12.80 294 PRO B N 1
ATOM 5265 C CA . PRO B 1 297 ? -28.666 29.202 49.438 1.00 10.88 294 PRO B CA 1
ATOM 5266 C C . PRO B 1 297 ? -29.064 29.995 50.679 1.00 11.67 294 PRO B C 1
ATOM 5267 O O . PRO B 1 297 ? -28.779 31.231 50.792 1.00 14.37 294 PRO B O 1
ATOM 5271 N N . PHE B 1 298 ? -29.643 29.306 51.635 1.00 10.67 295 PHE B N 1
ATOM 5272 C CA . PHE B 1 298 ? -29.892 29.868 52.942 1.00 11.77 295 PHE B CA 1
ATOM 5273 C C . PHE B 1 298 ? -29.673 28.795 53.996 1.00 10.14 295 PHE B C 1
ATOM 5274 O O . PHE B 1 298 ? -29.800 27.611 53.686 1.00 11.25 295 PHE B O 1
ATOM 5282 N N . LEU B 1 299 ? -29.468 29.266 55.224 1.00 10.59 296 LEU B N 1
ATOM 5283 C CA . LEU B 1 299 ? -29.094 28.377 56.309 1.00 11.22 296 LEU B CA 1
ATOM 5284 C C . LEU B 1 299 ? -29.454 28.995 57.692 1.00 10.35 296 LEU B C 1
ATOM 5285 O O . LEU B 1 299 ? -29.099 30.138 57.929 1.00 12.57 296 LEU B O 1
ATOM 5290 N N . THR B 1 300 ? -29.993 28.123 58.544 1.00 10.75 297 THR B N 1
ATOM 5291 C CA . THR B 1 300 ? -30.073 28.386 59.998 1.00 11.10 297 THR B CA 1
ATOM 5292 C C . THR B 1 300 ? -29.254 27.327 60.639 1.00 13.30 297 THR B C 1
ATOM 5293 O O . THR B 1 300 ? -29.555 26.163 60.584 1.00 12.69 297 THR B O 1
ATOM 5297 N N . GLN B 1 301 ? -28.149 27.739 61.337 1.00 13.14 298 GLN B N 1
ATOM 5298 C CA . GLN B 1 301 ? -27.351 26.761 62.028 1.00 13.53 298 GLN B CA 1
ATOM 5299 C C . GLN B 1 301 ? -28.107 26.145 63.218 1.00 13.46 298 GLN B C 1
ATOM 5300 O O . GLN B 1 301 ? -29.141 26.667 63.669 1.00 14.29 298 GLN B O 1
ATOM 5306 N N . ALA B 1 302 ? -27.670 25.007 63.647 1.00 12.43 299 ALA B N 1
ATOM 5307 C CA . ALA B 1 302 ? -28.251 24.340 64.783 1.00 14.74 299 ALA B CA 1
ATOM 5308 C C . ALA B 1 302 ? -28.267 25.234 66.013 1.00 14.71 299 ALA B C 1
ATOM 5309 O O . ALA B 1 302 ? -27.340 25.976 66.298 1.00 16.31 299 ALA B O 1
ATOM 5311 N N . GLY B 1 303 ? -29.430 25.328 66.603 1.00 14.43 300 GLY B N 1
ATOM 5312 C CA . GLY B 1 303 ? -29.644 26.282 67.708 1.00 14.98 300 GLY B CA 1
ATOM 5313 C C . GLY B 1 303 ? -31.028 26.109 68.290 1.00 13.22 300 GLY B C 1
ATOM 5314 O O . GLY B 1 303 ? -31.562 25.009 68.289 1.00 14.14 300 GLY B O 1
ATOM 5315 N N . LYS B 1 304 ? -31.599 27.180 68.865 1.00 15.68 301 LYS B N 1
ATOM 5316 C CA . LYS B 1 304 ? -32.863 27.045 69.542 1.00 15.73 301 LYS B CA 1
ATOM 5317 C C . LYS B 1 304 ? -33.939 26.451 68.712 1.00 13.62 301 LYS B C 1
ATOM 5318 O O . LYS B 1 304 ? -34.616 25.556 69.169 1.00 14.27 301 LYS B O 1
ATOM 5324 N N . LEU B 1 305 ? -34.145 26.944 67.488 1.00 13.74 302 LEU B N 1
ATOM 5325 C CA . LEU B 1 305 ? -35.295 26.492 66.751 1.00 13.46 302 LEU B CA 1
ATOM 5326 C C . LEU B 1 305 ? -35.136 25.028 66.357 1.00 13.09 302 LEU B C 1
ATOM 5327 O O . LEU B 1 305 ? -36.082 24.225 66.445 1.00 12.58 302 LEU B O 1
ATOM 5332 N N . THR B 1 306 ? -33.947 24.620 65.860 1.00 12.64 303 THR B N 1
ATOM 5333 C CA . THR B 1 306 ? -33.773 23.238 65.480 1.00 11.71 303 THR B CA 1
ATOM 5334 C C . THR B 1 306 ? -33.816 22.342 66.742 1.00 13.16 303 THR B C 1
ATOM 5335 O O . THR B 1 306 ? -34.396 21.231 66.677 1.00 13.88 303 THR B O 1
ATOM 5339 N N . ASP B 1 307 ? -33.322 22.809 67.881 1.00 13.42 304 ASP B N 1
ATOM 5340 C CA . ASP B 1 307 ? -33.350 22.050 69.103 1.00 14.34 304 ASP B CA 1
ATOM 5341 C C . ASP B 1 307 ? -34.819 21.775 69.522 1.00 14.19 304 ASP B C 1
ATOM 5342 O O . ASP B 1 307 ? -35.169 20.642 69.923 1.00 15.78 304 ASP B O 1
ATOM 5347 N N . VAL B 1 308 ? -35.623 22.841 69.541 1.00 13.14 305 VAL B N 1
ATOM 5348 C CA . VAL B 1 308 ? -37.009 22.697 69.979 1.00 13.39 305 VAL B CA 1
ATOM 5349 C C . VAL B 1 308 ? -37.758 21.814 69.082 1.00 12.82 305 VAL B C 1
ATOM 5350 O O . VAL B 1 308 ? -38.621 21.028 69.515 1.00 14.45 305 VAL B O 1
ATOM 5354 N N . ALA B 1 309 ? -37.531 21.917 67.734 1.00 12.10 306 ALA B N 1
ATOM 5355 C CA . ALA B 1 309 ? -38.237 21.044 66.855 1.00 12.62 306 ALA B CA 1
ATOM 5356 C C . ALA B 1 309 ? -37.845 19.580 67.032 1.00 12.13 306 ALA B C 1
ATOM 5357 O O . ALA B 1 309 ? -38.712 18.698 67.048 1.00 13.13 306 ALA B O 1
ATOM 5359 N N . ARG B 1 310 ? -36.544 19.303 67.223 1.00 13.66 307 ARG B N 1
ATOM 5360 C CA . ARG B 1 310 ? -36.150 17.947 67.513 1.00 13.47 307 ARG B CA 1
ATOM 5361 C C . ARG B 1 310 ? -36.738 17.489 68.849 1.00 14.24 307 ARG B C 1
ATOM 5362 O O . ARG B 1 310 ? -37.185 16.288 68.925 1.00 14.78 307 ARG B O 1
ATOM 5370 N N . ALA B 1 311 ? -36.810 18.309 69.853 1.00 13.97 308 ALA B N 1
ATOM 5371 C CA . ALA B 1 311 ? -37.400 17.888 71.148 1.00 14.29 308 ALA B CA 1
ATOM 5372 C C . ALA B 1 311 ? -38.870 17.561 70.983 1.00 14.47 308 ALA B C 1
ATOM 5373 O O . ALA B 1 311 ? -39.376 16.575 71.515 1.00 15.51 308 ALA B O 1
ATOM 5375 N N . ALA B 1 312 ? -39.605 18.421 70.255 1.00 13.48 309 ALA B N 1
ATOM 5376 C CA . ALA B 1 312 ? -40.978 18.167 70.056 1.00 13.36 309 ALA B CA 1
ATOM 5377 C C . ALA B 1 312 ? -41.234 16.866 69.309 1.00 12.78 309 ALA B C 1
ATOM 5378 O O . ALA B 1 312 ? -42.218 16.138 69.608 1.00 15.55 309 ALA B O 1
ATOM 5380 N N . ILE B 1 313 ? -40.489 16.634 68.252 1.00 12.49 310 ILE B N 1
ATOM 5381 C CA . ILE B 1 313 ? -40.649 15.384 67.505 1.00 14.65 310 ILE B CA 1
ATOM 5382 C C . ILE B 1 313 ? -40.284 14.160 68.404 1.00 14.88 310 ILE B C 1
ATOM 5383 O O . ILE B 1 313 ? -40.946 13.162 68.296 1.00 16.00 310 ILE B O 1
ATOM 5388 N N . ALA B 1 314 ? -39.193 14.270 69.179 1.00 14.65 311 ALA B N 1
ATOM 5389 C CA . ALA B 1 314 ? -38.913 13.131 70.070 1.00 17.56 311 ALA B CA 1
ATOM 5390 C C . ALA B 1 314 ? -40.121 12.778 71.005 1.00 16.89 311 ALA B C 1
ATOM 5391 O O . ALA B 1 314 ? -40.541 11.602 71.158 1.00 20.41 311 ALA B O 1
ATOM 5393 N N . GLU B 1 315 ? -40.716 13.836 71.557 1.00 16.63 312 GLU B N 1
ATOM 5394 C CA . GLU B 1 315 ? -41.758 13.645 72.531 1.00 15.77 312 GLU B CA 1
ATOM 5395 C C . GLU B 1 315 ? -43.045 13.077 71.867 1.00 19.14 312 GLU B C 1
ATOM 5396 O O . GLU B 1 315 ? -43.628 12.116 72.389 1.00 23.04 312 GLU B O 1
ATOM 5402 N N . THR B 1 316 ? -43.445 13.642 70.717 1.00 16.14 313 THR B N 1
ATOM 5403 C CA . THR B 1 316 ? -44.678 13.283 70.063 1.00 16.44 313 THR B CA 1
ATOM 5404 C C . THR B 1 316 ? -44.546 12.034 69.252 1.00 18.22 313 THR B C 1
ATOM 5405 O O . THR B 1 316 ? -45.451 11.220 69.241 1.00 20.56 313 THR B O 1
ATO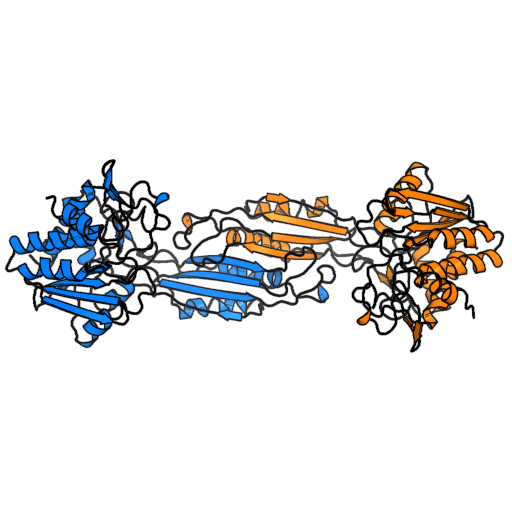M 5409 N N . CYS B 1 317 ? -43.459 11.900 68.472 1.00 16.83 314 CYS B N 1
ATOM 5410 C CA . CYS B 1 317 ? -43.319 10.862 67.465 1.00 17.64 314 CYS B CA 1
ATOM 5411 C C . CYS B 1 317 ? -42.407 9.737 67.901 1.00 20.26 314 CYS B C 1
ATOM 5412 O O . CYS B 1 317 ? -42.459 8.671 67.284 1.00 22.27 314 CYS B O 1
ATOM 5415 N N . GLY B 1 318 ? -41.553 9.949 68.872 1.00 16.89 315 GLY B N 1
ATOM 5416 C CA . GLY B 1 318 ? -40.582 8.891 69.248 1.00 19.98 315 GLY B CA 1
ATOM 5417 C C . GLY B 1 318 ? -39.470 8.672 68.234 1.00 22.03 315 GLY B C 1
ATOM 5418 O O . GLY B 1 318 ? -38.969 7.612 68.216 1.00 26.51 315 GLY B O 1
ATOM 5419 N N . ILE B 1 319 ? -39.155 9.734 67.487 1.00 20.83 316 ILE B N 1
ATOM 5420 C CA . ILE B 1 319 ? -38.227 9.697 66.374 1.00 19.51 316 ILE B CA 1
ATOM 5421 C C . ILE B 1 319 ? -37.144 10.755 66.706 1.00 16.49 316 ILE B C 1
ATOM 5422 O O . ILE B 1 319 ? -37.420 11.799 67.302 1.00 18.18 316 ILE B O 1
ATOM 5427 N N . GLU B 1 320 ? -35.890 10.375 66.376 1.00 17.53 317 GLU B N 1
ATOM 5428 C CA . GLU B 1 320 ? -34.758 11.281 66.502 1.00 16.94 317 GLU B CA 1
ATOM 5429 C C . GLU B 1 320 ? -34.610 11.966 65.155 1.00 16.05 317 GLU B C 1
ATOM 5430 O O . GLU B 1 320 ? -34.058 11.396 64.190 1.00 16.71 317 GLU B O 1
ATOM 5436 N N . ALA B 1 321 ? -35.063 13.183 65.022 1.00 15.53 318 ALA B N 1
ATOM 5437 C CA . ALA B 1 321 ? -34.995 13.951 63.793 1.00 14.17 318 ALA B CA 1
ATOM 5438 C C . ALA B 1 321 ? -33.596 14.394 63.501 1.00 14.43 318 ALA B C 1
ATOM 5439 O O . ALA B 1 321 ? -32.791 14.681 64.302 1.00 17.93 318 ALA B O 1
ATOM 5441 N N . GLU B 1 322 ? -33.393 14.415 62.164 1.00 14.80 319 GLU B N 1
ATOM 5442 C CA . GLU B 1 322 ? -32.148 14.968 61.605 1.00 15.26 319 GLU B CA 1
ATOM 5443 C C . GLU B 1 322 ? -32.481 16.206 60.796 1.00 13.32 319 GLU B C 1
ATOM 5444 O O . GLU B 1 322 ? -33.612 16.476 60.440 1.00 14.35 319 GLU B O 1
ATOM 5450 N N . LEU B 1 323 ? -31.450 17.007 60.615 1.00 14.30 320 LEU B N 1
ATOM 5451 C CA . LEU B 1 323 ? -31.450 18.215 59.828 1.00 12.11 320 LEU B CA 1
ATOM 5452 C C . LEU B 1 323 ? -31.019 17.954 58.366 1.00 11.60 320 LEU B C 1
ATOM 5453 O O . LEU B 1 323 ? -30.175 17.026 58.155 1.00 15.12 320 LEU B O 1
ATOM 5458 N N . SER B 1 324 ? -31.527 18.681 57.409 1.00 12.13 321 SER B N 1
ATOM 5459 C CA . SER B 1 324 ? -31.267 18.484 56.009 1.00 11.53 321 SER B CA 1
ATOM 5460 C C . SER B 1 324 ? -31.271 19.820 55.286 1.00 10.95 321 SER B C 1
ATOM 5461 O O . SER B 1 324 ? -32.071 20.697 55.614 1.00 11.39 321 SER B O 1
ATOM 5464 N N . THR B 1 325 ? -30.524 19.855 54.195 1.00 12.34 322 THR B N 1
ATOM 5465 C CA . THR B 1 325 ? -30.598 20.902 53.212 1.00 10.41 322 THR B CA 1
ATOM 5466 C C . THR B 1 325 ? -30.778 20.370 51.804 1.00 11.70 322 THR B C 1
ATOM 5467 O O . THR B 1 325 ? -30.626 21.169 50.818 1.00 12.84 322 THR B O 1
ATOM 5471 N N . THR B 1 326 ? -31.081 19.106 51.613 1.00 13.24 323 THR B N 1
ATOM 5472 C CA . THR B 1 326 ? -31.027 18.513 50.303 1.00 13.40 323 THR B CA 1
ATOM 5473 C C . THR B 1 326 ? -32.196 18.887 49.430 1.00 13.98 323 THR B C 1
ATOM 5474 O O . THR B 1 326 ? -33.128 19.591 49.881 1.00 13.80 323 THR B O 1
ATOM 5478 N N . GLY B 1 327 ? -32.181 18.482 48.163 1.00 14.20 324 GLY B N 1
ATOM 5479 C CA . GLY B 1 327 ? -33.331 18.663 47.269 1.00 14.65 324 GLY B CA 1
ATOM 5480 C C . GLY B 1 327 ? -33.366 19.984 46.563 1.00 11.43 324 GLY B C 1
ATOM 5481 O O . GLY B 1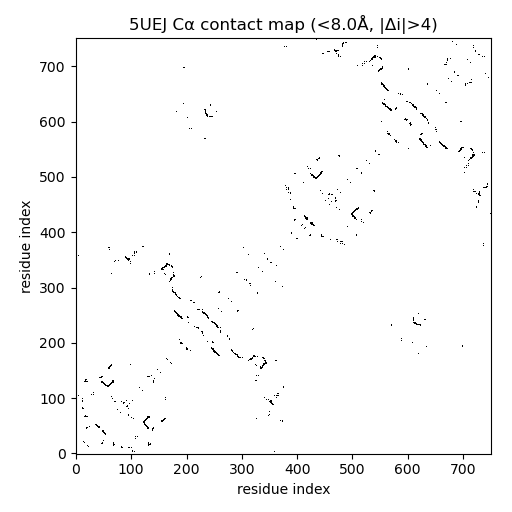 327 ? -32.354 20.494 46.130 1.00 11.76 324 GLY B O 1
ATOM 5482 N N . GLY B 1 328 ? -34.596 20.496 46.406 1.00 12.98 325 GLY B N 1
ATOM 5483 C CA . GLY B 1 328 ? -34.860 21.784 45.723 1.00 13.36 325 GLY B CA 1
ATOM 5484 C C . GLY B 1 328 ? -34.819 22.908 46.746 1.00 12.38 325 GLY B C 1
ATOM 5485 O O . GLY B 1 328 ? -33.949 23.014 47.554 1.00 13.29 325 GLY B O 1
ATOM 5486 N N . THR B 1 329 ? -35.782 23.850 46.618 1.00 12.89 326 THR B N 1
ATOM 5487 C CA . THR B 1 329 ? -35.873 24.999 47.493 1.00 13.37 326 THR B CA 1
ATOM 5488 C C . THR B 1 329 ? -37.297 25.200 47.928 1.00 13.29 326 THR B C 1
ATOM 5489 O O . THR B 1 329 ? -38.174 24.379 47.729 1.00 15.44 326 THR B O 1
ATOM 5493 N N . SER B 1 330 ? -37.540 26.332 48.632 1.00 12.52 327 SER B N 1
ATOM 5494 C CA . SER B 1 330 ? -38.856 26.670 49.143 1.00 11.77 327 SER B CA 1
ATOM 5495 C C . SER B 1 330 ? -38.893 28.206 49.290 1.00 11.22 327 SER B C 1
ATOM 5496 O O . SER B 1 330 ? -37.916 28.877 49.089 1.00 12.70 327 SER B O 1
ATOM 5499 N N . ASP B 1 331 ? -40.104 28.671 49.688 1.00 12.30 328 ASP B N 1
ATOM 5500 C CA . ASP B 1 331 ? -40.246 30.091 49.971 1.00 12.20 328 ASP B CA 1
ATOM 5501 C C . ASP B 1 331 ? -39.467 30.572 51.193 1.00 11.90 328 ASP B C 1
ATOM 5502 O O . ASP B 1 331 ? -39.288 31.766 51.440 1.00 12.23 328 ASP B O 1
ATOM 5507 N N . GLY B 1 332 ? -38.872 29.615 51.954 1.00 12.29 329 GLY B N 1
ATOM 5508 C CA . GLY B 1 332 ? -37.925 29.989 52.930 1.00 13.51 329 GLY B CA 1
ATOM 5509 C C . GLY B 1 332 ? -36.779 30.822 52.429 1.00 12.41 329 GLY B C 1
ATOM 5510 O O . GLY B 1 332 ? -36.207 31.575 53.189 1.00 13.36 329 GLY B O 1
ATOM 5511 N N . ARG B 1 333 ? -36.454 30.639 51.128 1.00 11.06 330 ARG B N 1
ATOM 5512 C CA . ARG B 1 333 ? -35.373 31.472 50.615 1.00 12.65 330 ARG B CA 1
ATOM 5513 C C . ARG B 1 333 ? -35.600 32.958 50.666 1.00 13.62 330 ARG B C 1
ATOM 5514 O O . ARG B 1 333 ? -34.715 33.743 50.698 1.00 18.36 330 ARG B O 1
ATOM 5522 N N . PHE B 1 334 ? -36.926 33.296 50.624 1.00 10.88 331 PHE B N 1
ATOM 5523 C CA . PHE B 1 334 ? -37.321 34.708 50.750 1.00 11.56 331 PHE B CA 1
ATOM 5524 C C . PHE B 1 334 ? -37.456 35.093 52.203 1.00 11.29 331 PHE B C 1
ATOM 5525 O O . PHE B 1 334 ? -37.034 36.186 52.606 1.00 12.80 331 PHE B O 1
ATOM 5533 N N . ILE B 1 335 ? -38.127 34.227 52.979 1.00 11.14 332 ILE B N 1
ATOM 5534 C CA . ILE B 1 335 ? -38.434 34.589 54.374 1.00 10.52 332 ILE B CA 1
ATOM 5535 C C . ILE B 1 335 ? -37.175 34.695 55.215 1.00 11.57 332 ILE B C 1
ATOM 5536 O O . ILE B 1 335 ? -37.149 35.448 56.189 1.00 12.16 332 ILE B O 1
ATOM 5541 N N . LYS B 1 336 ? -36.125 33.933 54.881 1.00 11.86 333 LYS B N 1
ATOM 5542 C CA . LYS B 1 336 ? -34.942 34.009 55.722 1.00 13.03 333 LYS B CA 1
ATOM 5543 C C . LYS B 1 336 ? -34.367 35.416 55.856 1.00 13.77 333 LYS B C 1
ATOM 5544 O O . LYS B 1 336 ? -33.738 35.729 56.865 1.00 15.10 333 LYS B O 1
ATOM 5550 N N . ALA B 1 337 ? -34.626 36.283 54.886 1.00 13.32 334 ALA B N 1
ATOM 5551 C CA . ALA B 1 337 ? -34.133 37.631 54.946 1.00 15.11 334 ALA B CA 1
ATOM 5552 C C . ALA B 1 337 ? -34.759 38.427 56.120 1.00 16.13 334 ALA B C 1
ATOM 5553 O O . ALA B 1 337 ? -34.123 39.396 56.540 1.00 19.84 334 ALA B O 1
ATOM 5555 N N . ILE B 1 338 ? -35.916 37.984 56.617 1.00 13.71 335 ILE B N 1
ATOM 5556 C CA . ILE B 1 338 ? -36.538 38.660 57.734 1.00 12.87 335 ILE B CA 1
ATOM 5557 C C . ILE B 1 338 ? -36.698 37.780 58.959 1.00 14.28 335 ILE B C 1
ATOM 5558 O O . ILE B 1 338 ? -37.244 38.240 59.985 1.00 15.15 335 ILE B O 1
ATOM 5563 N N . ALA B 1 339 ? -36.235 36.540 58.900 1.00 13.53 336 ALA B N 1
ATOM 5564 C CA . ALA B 1 339 ? -36.423 35.600 59.983 1.00 12.45 336 ALA B CA 1
ATOM 5565 C C . ALA B 1 339 ? -35.047 35.145 60.474 1.00 13.25 336 ALA B C 1
ATOM 5566 O O . ALA B 1 339 ? -34.222 34.607 59.714 1.00 16.58 336 ALA B O 1
ATOM 5568 N N . GLN B 1 340 ? -34.785 35.358 61.764 1.00 12.15 337 GLN B N 1
ATOM 5569 C CA . GLN B 1 340 ? -33.479 35.021 62.249 1.00 14.41 337 GLN B CA 1
ATOM 5570 C C . GLN B 1 340 ? -33.184 33.547 62.202 1.00 11.98 337 GLN B C 1
ATOM 5571 O O . GLN B 1 340 ? -32.060 33.177 61.888 1.00 14.90 337 GLN B O 1
ATOM 5577 N N . GLU B 1 341 ? -34.155 32.737 62.503 1.00 12.11 338 GLU B N 1
ATOM 5578 C CA . GLU B 1 341 ? -34.080 31.298 62.429 1.00 11.09 338 GLU B CA 1
ATOM 5579 C C . GLU B 1 341 ? -35.254 30.732 61.697 1.00 11.47 338 GLU B C 1
ATOM 5580 O O . GLU B 1 341 ? -36.405 31.193 61.917 1.00 11.81 338 GLU B O 1
ATOM 5586 N N . LEU B 1 342 ? -35.039 29.798 60.731 1.00 10.16 339 LEU B N 1
ATOM 5587 C CA . LEU B 1 342 ? -36.147 29.294 59.928 1.00 9.55 339 LEU B CA 1
ATOM 5588 C C . LEU B 1 342 ? -35.861 27.797 59.661 1.00 10.64 339 LEU B C 1
ATOM 5589 O O . LEU B 1 342 ? -34.747 27.365 59.341 1.00 11.35 339 LEU B O 1
ATOM 5594 N N . ILE B 1 343 ? -36.917 27.017 59.787 1.00 10.24 340 ILE B N 1
ATOM 5595 C CA . ILE B 1 343 ? -36.907 25.638 59.381 1.00 9.98 340 ILE B CA 1
ATOM 5596 C C . ILE B 1 343 ? -38.084 25.333 58.467 1.00 9.67 340 ILE B C 1
ATOM 5597 O O . ILE B 1 343 ? -39.056 26.107 58.483 1.00 10.88 340 ILE B O 1
ATOM 5602 N N . GLU B 1 344 ? -38.017 24.227 57.767 1.00 10.36 341 GLU B N 1
ATOM 5603 C CA . GLU B 1 344 ? -39.193 23.630 57.115 1.00 10.06 341 GLU B CA 1
ATOM 5604 C C . GLU B 1 344 ? -39.510 22.356 57.815 1.00 10.61 341 GLU B C 1
ATOM 5605 O O . GLU B 1 344 ? -38.606 21.557 58.164 1.00 11.22 341 GLU B O 1
ATOM 5611 N N . LEU B 1 345 ? -40.778 22.093 58.069 1.00 10.75 342 LEU B N 1
ATOM 5612 C CA A LEU B 1 345 ? -41.225 20.894 58.813 0.50 10.75 342 LEU B CA 1
ATOM 5613 C CA B LEU B 1 345 ? -41.201 20.895 58.798 0.50 10.96 342 LEU B CA 1
ATOM 5614 C C . LEU B 1 345 ? -42.620 20.580 58.417 1.00 10.98 342 LEU B C 1
ATOM 5615 O O . LEU B 1 345 ? -43.531 21.440 58.563 1.00 12.37 342 LEU B O 1
ATOM 5624 N N . GLY B 1 346 ? -42.858 19.389 57.925 1.00 12.16 343 GLY B N 1
ATOM 5625 C CA . GLY B 1 346 ? -44.174 18.924 57.527 1.00 12.53 343 GLY B CA 1
ATOM 5626 C C . GLY B 1 346 ? -44.188 17.441 57.312 1.00 13.05 343 GLY B C 1
ATOM 5627 O O . GLY B 1 346 ? -43.214 16.754 57.648 1.00 15.58 343 GLY B O 1
ATOM 5628 N N . PRO B 1 347 ? -45.315 16.925 56.798 1.00 13.26 344 PRO B N 1
ATOM 5629 C CA . PRO B 1 347 ? -45.494 15.503 56.685 1.00 14.59 344 PRO B CA 1
ATOM 5630 C C . PRO B 1 347 ? -44.775 14.936 55.451 1.00 16.25 344 PRO B C 1
ATOM 5631 O O . PRO B 1 347 ? -43.845 15.543 54.893 1.00 16.21 344 PRO B O 1
ATOM 5635 N N . SER B 1 348 ? -45.009 13.690 55.132 1.00 17.41 345 SER B N 1
ATOM 5636 C CA . SER B 1 348 ? -44.251 13.008 54.056 1.00 19.04 345 SER B CA 1
ATOM 5637 C C . SER B 1 348 ? -44.408 13.775 52.756 1.00 14.79 345 SER B C 1
ATOM 5638 O O . SER B 1 348 ? -45.482 14.137 52.260 1.00 18.26 345 SER B O 1
ATOM 5641 N N . ASN B 1 349 ? -43.237 13.856 52.136 1.00 17.09 346 ASN B N 1
ATOM 5642 C CA . ASN B 1 349 ? -43.153 14.359 50.800 1.00 15.66 346 ASN B CA 1
ATOM 5643 C C . ASN B 1 349 ? -43.152 13.366 49.659 1.00 17.92 346 ASN B C 1
ATOM 5644 O O . ASN B 1 349 ? -43.026 13.744 48.479 1.00 19.41 346 ASN B O 1
ATOM 5649 N N . ALA B 1 350 ? -43.418 12.099 49.973 1.00 18.31 347 ALA B N 1
ATOM 5650 C CA . ALA B 1 350 ? -43.332 11.027 49.012 1.00 23.02 347 ALA B CA 1
ATOM 5651 C C . ALA B 1 350 ? -44.284 11.192 47.869 1.00 22.92 347 ALA B C 1
ATOM 5652 O O . ALA B 1 350 ? -43.917 10.858 46.692 1.00 27.85 347 ALA B O 1
ATOM 5654 N N . THR B 1 351 ? -45.453 11.779 48.098 1.00 19.51 348 THR B N 1
ATOM 5655 C CA . THR B 1 351 ? -46.419 11.772 47.102 1.00 23.31 348 THR B CA 1
ATOM 5656 C C . THR B 1 351 ? -46.721 13.151 46.531 1.00 22.92 348 THR B C 1
ATOM 5657 O O . THR B 1 351 ? -47.762 13.391 45.861 1.00 22.24 348 THR B O 1
ATOM 5661 N N . ILE B 1 352 ? -45.918 14.111 46.886 1.00 21.65 349 ILE B N 1
ATOM 5662 C CA . ILE B 1 352 ? -46.283 15.496 46.417 1.00 20.53 349 ILE B CA 1
ATOM 5663 C C . ILE B 1 352 ? -46.271 15.568 44.852 1.00 21.51 349 ILE B C 1
ATOM 5664 O O . ILE B 1 352 ? -45.469 14.890 44.178 1.00 23.09 349 ILE B O 1
ATOM 5669 N N . HIS B 1 353 ? -47.239 16.356 44.370 1.00 18.84 350 HIS B N 1
ATOM 5670 C CA . HIS B 1 353 ? -47.448 16.609 42.904 1.00 22.34 350 HIS B CA 1
ATOM 5671 C C . HIS B 1 353 ? -47.720 15.382 42.145 1.00 25.67 350 HIS B C 1
ATOM 5672 O O . HIS B 1 353 ? -47.479 15.375 40.958 1.00 30.63 350 HIS B O 1
ATOM 5679 N N . GLN B 1 354 ? -48.177 14.323 42.785 1.00 25.50 351 GLN B N 1
ATOM 5680 C CA . GLN B 1 354 ? -48.445 13.046 42.092 1.00 27.27 351 GLN B CA 1
ATOM 5681 C C . GLN B 1 354 ? -49.938 12.713 42.198 1.00 24.16 351 GLN B C 1
ATOM 5682 O O . GLN B 1 354 ? -50.660 13.259 43.086 1.00 24.48 351 GLN B O 1
ATOM 5688 N N . ILE B 1 355 ? -50.371 11.778 41.382 1.00 25.05 352 ILE B N 1
ATOM 5689 C CA . ILE B 1 355 ? -51.775 11.275 41.548 1.00 26.52 352 ILE B CA 1
ATOM 5690 C C . ILE B 1 355 ? -51.868 10.548 42.912 1.00 23.52 352 ILE B C 1
ATOM 5691 O O . ILE B 1 355 ? -50.886 9.971 43.387 1.00 24.23 352 ILE B O 1
ATOM 5696 N N . ASN B 1 356 ? -53.048 10.451 43.458 1.00 23.00 353 ASN B N 1
ATOM 5697 C CA . ASN B 1 356 ? -53.261 9.762 44.713 1.00 23.68 353 ASN B CA 1
ATOM 5698 C C . ASN B 1 356 ? -52.345 10.272 45.876 1.00 21.67 353 ASN B C 1
ATOM 5699 O O . ASN B 1 356 ? -51.909 9.513 46.762 1.00 22.83 353 ASN B O 1
ATOM 5704 N N . GLU B 1 357 ? -52.100 11.601 45.860 1.00 21.96 354 GLU B N 1
ATOM 5705 C CA . GLU B 1 357 ? -51.365 12.264 46.931 1.00 18.01 354 GLU B CA 1
ATOM 5706 C C . GLU B 1 357 ? -52.063 12.020 48.265 1.00 18.64 354 GLU B C 1
ATOM 5707 O O . GLU B 1 357 ? -53.294 11.982 48.299 1.00 19.82 354 GLU B O 1
ATOM 5713 N N . ASN B 1 358 ? -51.279 11.759 49.275 1.00 17.39 355 ASN B N 1
ATOM 5714 C CA . ASN B 1 358 ? -51.870 11.398 50.572 1.00 17.71 355 ASN B CA 1
ATOM 5715 C C . ASN B 1 358 ? -50.902 11.674 51.697 1.00 18.33 355 ASN B C 1
ATOM 5716 O O . ASN B 1 358 ? -49.689 11.758 51.528 1.00 21.17 355 ASN B O 1
ATOM 5721 N N . VAL B 1 359 ? -51.449 11.644 52.940 1.00 18.68 356 VAL B N 1
ATOM 5722 C CA A VAL B 1 359 ? -50.679 11.553 54.147 0.50 18.26 356 VAL B CA 1
ATOM 5723 C CA B VAL B 1 359 ? -50.715 11.582 54.189 0.50 18.99 356 VAL B CA 1
ATOM 5724 C C . VAL B 1 359 ? -51.248 10.443 55.044 1.00 17.67 356 VAL B C 1
ATOM 5725 O O . VAL B 1 359 ? -52.413 10.173 55.019 1.00 21.27 356 VAL B O 1
ATOM 5732 N N . ARG B 1 360 ? -50.410 9.878 55.905 1.00 17.22 357 ARG B N 1
ATOM 5733 C CA . ARG B 1 360 ? -50.895 8.959 56.908 1.00 20.29 357 ARG B CA 1
ATOM 5734 C C . ARG B 1 360 ? -51.814 9.632 57.899 1.00 19.21 357 ARG B C 1
ATOM 5735 O O . ARG B 1 360 ? -51.511 10.678 58.415 1.00 18.37 357 ARG B O 1
ATOM 5743 N N . LEU B 1 361 ? -52.974 9.059 58.140 1.00 17.39 358 LEU B N 1
ATOM 5744 C CA . LEU B 1 361 ? -53.890 9.602 59.123 1.00 19.67 358 LEU B CA 1
ATOM 5745 C C . LEU B 1 361 ? -53.334 9.807 60.481 1.00 17.02 358 LEU B C 1
ATOM 5746 O O . LEU B 1 361 ? -53.558 10.917 61.042 1.00 18.47 358 LEU B O 1
ATOM 5751 N N . ASN B 1 362 ? -52.531 8.904 60.967 1.00 17.80 359 ASN B N 1
ATOM 5752 C CA . ASN B 1 362 ? -52.006 9.023 62.304 1.00 16.67 359 ASN B CA 1
ATOM 5753 C C . ASN B 1 362 ? -50.991 10.163 62.345 1.00 17.70 359 ASN B C 1
ATOM 5754 O O . ASN B 1 362 ? -50.619 10.585 63.473 1.00 19.41 359 ASN B O 1
ATOM 5759 N N . ASP B 1 363 ? -50.413 10.553 61.206 1.00 17.90 360 ASP B N 1
ATOM 5760 C CA . ASP B 1 363 ? -49.451 11.656 61.237 1.00 17.14 360 ASP B CA 1
ATOM 5761 C C . ASP B 1 363 ? -50.064 13.014 61.477 1.00 14.93 360 ASP B C 1
ATOM 5762 O O . ASP B 1 363 ? -49.363 13.950 61.839 1.00 16.02 360 ASP B O 1
ATOM 5767 N N . ILE B 1 364 ? -51.387 13.095 61.242 1.00 15.11 361 ILE B N 1
ATOM 5768 C CA . ILE B 1 364 ? -52.068 14.395 61.304 1.00 13.73 361 ILE B CA 1
ATOM 5769 C C . ILE B 1 364 ? -52.097 15.011 62.718 1.00 13.86 361 ILE B C 1
ATOM 5770 O O . ILE B 1 364 ? -51.504 16.106 62.950 1.00 14.43 361 ILE B O 1
ATOM 5775 N N . PRO B 1 365 ? -52.641 14.320 63.727 1.00 13.90 362 PRO B N 1
ATOM 5776 C CA . PRO B 1 365 ? -52.584 14.877 65.067 1.00 13.66 362 PRO B CA 1
ATOM 5777 C C . PRO B 1 365 ? -51.164 14.977 65.572 1.00 16.52 362 PRO B C 1
ATOM 5778 O O . PRO B 1 365 ? -50.822 15.826 66.356 1.00 15.49 362 PRO B O 1
ATOM 5782 N N . LYS B 1 366 ? -50.278 14.032 65.129 1.00 13.91 363 LYS B N 1
ATOM 5783 C CA . LYS B 1 366 ? -48.900 14.136 65.535 1.00 13.48 363 LYS B CA 1
ATOM 5784 C C . LYS B 1 366 ? -48.244 15.425 65.052 1.00 13.00 363 LYS B C 1
ATOM 5785 O O . LYS B 1 366 ? -47.551 16.097 65.838 1.00 13.52 363 LYS B O 1
ATOM 5791 N N . LEU B 1 367 ? -48.420 15.771 63.791 1.00 12.21 364 LEU B N 1
ATOM 5792 C CA . LEU B 1 367 ? -47.833 17.003 63.251 1.00 12.19 364 LEU B CA 1
ATOM 5793 C C . LEU B 1 367 ? -48.336 18.223 64.040 1.00 11.56 364 LEU B C 1
ATOM 5794 O O . LEU B 1 367 ? -47.560 19.126 64.393 1.00 11.52 364 LEU B O 1
ATOM 5799 N N . SER B 1 368 ? -49.657 18.226 64.283 1.00 12.20 365 SER B N 1
ATOM 5800 C CA . SER B 1 368 ? -50.200 19.370 65.031 1.00 11.70 365 SER B CA 1
ATOM 5801 C C . SER B 1 368 ? -49.604 19.419 66.476 1.00 12.19 365 SER B C 1
ATOM 5802 O O . SER B 1 368 ? -49.285 20.543 66.936 1.00 12.22 365 SER B O 1
ATOM 5805 N N . ALA B 1 369 ? -49.396 18.265 67.092 1.00 12.21 366 ALA B N 1
ATOM 5806 C CA . ALA B 1 369 ? -48.810 18.274 68.421 1.00 13.29 366 ALA B CA 1
ATOM 5807 C C . ALA B 1 369 ? -47.377 18.671 68.423 1.00 11.60 366 ALA B C 1
ATOM 5808 O O . ALA B 1 369 ? -46.871 19.304 69.373 1.00 13.59 366 ALA B O 1
ATOM 5810 N N . VAL B 1 370 ? -46.664 18.348 67.315 1.00 12.52 367 VAL B N 1
ATOM 5811 C CA . VAL B 1 370 ? -45.300 18.825 67.163 1.00 12.33 367 VAL B CA 1
ATOM 5812 C C . VAL B 1 370 ? -45.267 20.402 67.080 1.00 11.55 367 VAL B C 1
ATOM 5813 O O . VAL B 1 370 ? -44.476 21.066 67.735 1.00 11.79 367 VAL B O 1
ATOM 5817 N N . TYR B 1 371 ? -46.117 20.967 66.201 1.00 11.51 368 TYR B N 1
ATOM 5818 C CA . TYR B 1 371 ? -46.185 22.413 66.011 1.00 11.31 368 TYR B CA 1
ATOM 5819 C C . TYR B 1 371 ? -46.498 23.037 67.424 1.00 10.49 368 TYR B C 1
ATOM 5820 O O . TYR B 1 371 ? -45.943 24.082 67.792 1.00 11.54 368 TYR B O 1
ATOM 5829 N N . GLU B 1 372 ? -47.474 22.444 68.115 1.00 11.15 369 GLU B N 1
ATOM 5830 C CA . GLU B 1 372 ? -47.856 23.015 69.451 1.00 11.91 369 GLU B CA 1
ATOM 5831 C C . GLU B 1 372 ? -46.723 22.972 70.457 1.00 12.24 369 GLU B C 1
ATOM 5832 O O . GLU B 1 372 ? -46.482 23.873 71.226 1.00 12.80 369 GLU B O 1
ATOM 5838 N N . GLY B 1 373 ? -45.914 21.845 70.377 1.00 12.91 370 GLY B N 1
ATOM 5839 C CA . GLY B 1 373 ? -44.730 21.703 71.173 1.00 13.34 370 GLY B CA 1
ATOM 5840 C C . GLY B 1 373 ? -43.688 22.720 70.890 1.00 12.73 370 GLY B C 1
ATOM 5841 O O . GLY B 1 373 ? -42.959 23.162 71.814 1.00 14.58 370 GLY B O 1
ATOM 5842 N N . ILE B 1 374 ? -43.524 23.070 69.581 1.00 11.41 371 ILE B N 1
ATOM 5843 C CA . ILE B 1 374 ? -42.627 24.155 69.239 1.00 11.76 371 ILE B CA 1
ATOM 5844 C C . ILE B 1 374 ? -43.089 25.473 69.807 1.00 11.47 371 ILE B C 1
ATOM 5845 O O . ILE B 1 374 ? -42.304 26.197 70.370 1.00 12.43 371 ILE B O 1
ATOM 5850 N N . LEU B 1 375 ? -44.358 25.786 69.620 1.00 12.12 372 LEU B N 1
ATOM 5851 C CA . LEU B 1 375 ? -44.915 27.043 70.184 1.00 11.80 372 LEU B CA 1
ATOM 5852 C C . LEU B 1 375 ? -44.637 27.079 71.654 1.00 12.82 372 LEU B C 1
ATOM 5853 O O . LEU B 1 375 ? -44.158 28.089 72.215 1.00 13.95 372 LEU B O 1
ATOM 5858 N N . ALA B 1 376 ? -44.890 25.992 72.371 1.00 12.77 373 ALA B N 1
ATOM 5859 C CA . ALA B 1 376 ? -44.770 26.005 73.843 1.00 13.98 373 ALA B CA 1
ATOM 5860 C C . ALA B 1 376 ? -43.282 26.186 74.254 1.00 15.51 373 ALA B C 1
ATOM 5861 O O . ALA B 1 376 ? -43.027 26.916 75.230 1.00 16.42 373 ALA B O 1
ATOM 5863 N N . ARG B 1 377 ? -42.353 25.558 73.577 1.00 14.45 374 ARG B N 1
ATOM 5864 C CA . ARG B 1 377 ? -40.946 25.676 73.923 1.00 15.34 374 ARG B CA 1
ATOM 5865 C C . ARG B 1 377 ? -40.432 27.049 73.597 1.00 16.33 374 ARG B C 1
ATOM 5866 O O . ARG B 1 377 ? -39.467 27.498 74.208 1.00 21.84 374 ARG B O 1
ATOM 5874 N N . LEU B 1 378 ? -40.966 27.737 72.601 1.00 14.21 375 LEU B N 1
ATOM 5875 C CA . LEU B 1 378 ? -40.492 29.106 72.263 1.00 14.57 375 LEU B CA 1
ATOM 5876 C C . LEU B 1 378 ? -41.167 30.243 73.035 1.00 15.96 375 LEU B C 1
ATOM 5877 O O . LEU B 1 378 ? -40.511 31.230 73.263 1.00 19.93 375 LEU B O 1
ATOM 5882 N N . LEU B 1 379 ? -42.444 30.020 73.346 1.00 15.27 376 LEU B N 1
ATOM 5883 C CA . LEU B 1 379 ? -43.353 31.139 73.819 1.00 16.21 376 LEU B CA 1
ATOM 5884 C C . LEU B 1 379 ? -43.899 30.949 75.314 1.00 20.30 376 LEU B C 1
ATOM 5885 O O . LEU B 1 379 ? -44.479 31.885 75.850 1.00 24.61 376 LEU B O 1
ATOM 5890 N N . ALA B 1 380 ? -43.788 29.735 75.870 1.00 25.75 377 ALA B N 1
ATOM 5891 C CA . ALA B 1 380 ? -44.331 29.535 77.238 1.00 29.11 377 ALA B CA 1
ATOM 5892 C C . ALA B 1 380 ? -43.128 29.677 78.173 1.00 51.15 377 ALA B C 1
ATOM 5893 O O . ALA B 1 380 ? -42.008 29.106 77.828 1.00 41.33 377 ALA B O 1
#

Organism: Neisseria meningitidis serogroup B (strain ATCC BAA-335 / MC58) (NCBI:txid122586)

GO terms:
  GO:0050897 cobalt ion binding (F, IDA)
  GO:0008270 zinc ion binding (F, IDA)
  GO:0042802 identical protein binding (F, IDA)
  GO:0042803 protein homodimerization activity (F, IDA)
  GO:0009014 succinyl-diaminopimelate desuccinylase activity (F, IDA)
  GO:0009085 L-lysine biosynthetic process (P, IDA)

B-factor: mean 20.28, std 12.99, range [8.03, 225.17]

CATH classification: 3.40.630.10 (+1 more: 3.30.70.360)

Radius of gyration: 39.25 Å; Cα contacts (8 Å, |Δi|>4): 1933; chains: 2; bounding box: 73×60×113 Å

Nearest PDB structures (foldseek):
  4ppz-assembly1_A  TM=9.847E-01  e=3.008E-83  Neisseria meningitidis MC58
  1vgy-assembly1_B  TM=9.867E-01  e=1.336E-82  Neisseria meningitidis MC58
  7lgp-assembly1_A  TM=9.565E-01  e=9.739E-64  Shigella flexneri 2a str. 301
  8f8o-assembly1_A  TM=8.454E-01  e=1.186E-66  Acinetobacter baumannii ATCC 17978
  5vo3-assembly1_A-2  TM=8.473E-01  e=2.177E-62  Haemophilus influenzae

Foldseek 3Di:
DCQLVVQLLVLLLQQLAPQRLSCVVVVLQVLCVVLAWDWDWQFDDPKTKIKTKHDDDDQEEEEEAESHFHDQPDQVVFPHGQNRWDDDPLWTWHTCQQRASSLVSLLSVLCVVLCVVCVPWPHMYMYIYMSDFPPLCPRTLLVVLVVCVVVVNFHAEYEYAHAADAPFAQQAKEFKAFWKKKKKKKFFKAKDFQVCCVNIGASCVLCVVLVVCVQPDQQDCADPAGHTKDKDKDDKDFDDPDPRMRTGMIITMMMIRHEPGHDPVRVVVVSVVSCVVSPTDIDMDMDISAHMDGDDDDDLVVQLQVLCCVLPVDGYDYHHDDHDGCCRNRVVRYNGYMYGYHHPPQGPHHRDIGRNVVSNSSSSSSSSSCVVRID/DDPQLVVQLLVLQLQQLAPQRLSCPVVVLQVLCVVLAWDWDWDDFPPKIKIKTKHFDDDQEEEEEAESHFHDQPPQVVFPDGQNRWDDDPQWIWHTCQQRHSSLVSLQSVLVVVLCVVCVPWDHMYIYIYMSDFPPPCPRGDLVVLVVCVVVVNFHAEYAYAHADDAPFAQQEKEFKAFWKKKKKKKFFKAKDFQVCVVVIGARVVLCVVLVVCVQVDQQDCADPAGHGKDKDKDDKDFDDPDPGMRTGIIITMMMIRHAPRDDNVRVVVVSVVSSVVSPIDIDMDMDIDAHMDGDDDDDLVVQLQVLCCVLPVHRYDYHHDDHDGSCRSNVVRYVGYMYHYHHPPQGPHHRDIGRPVVSNSSSSSSSSSCVSRTD

Secondary structure (DSSP, 8-state):
--HHHHHHHHHHTS--BTT--TTHHHHHHHHHHTTT-EEEE--BTTB-EEEEEE-SSSPEEEEEEE--B-----GGGSSS-TTS-EEETTEEESTTTTTTHHHHHHHHHHHHHHHHH-TT-SSEEEEEEES-SSS--TTSHHHHHHHHHHTT--EEEEEE----BSSSTTSEEESEE-EEEEEEEEEE-B-EETT-GGG-B-HHHHHHHHHHHHHH-------SS-PPPEEEEEEEEE--S-TTEE-SEEEEEEEEEE-TTS-HHHHHHHHHHHHHHTT--EEEEEEEEE--EE--SSHHHHHHHHHHHHHH-SPPEEE--S---THHHHGGGEEEEEE--SB-TTTTSTT-EEETTHHHHHHHHHHHHHHHHH-/---HHHHHHHHHHTS--BTT--TTHHHHHHHHHHTTT-EEEEEEETTEEEEEEEE-SSSSEEEEEEE--B-----GGGSSS-TTS-EEETTEEESTTTTTTHHHHHHHHHHHHHHHHH-TT-SSEEEEEEES-SSS--TTSHHHHHHHHHHTT--EEEEEE----BSSSTTSEEE-EE-EEEEEEEEEE-B-EETT-GGGSB-HHHHHHHHHHHHHH-------SSSPPPEEEEEEEEE--S-TTEE-SEEEEEEEEEE-TTS-HHHHHHHHHHHHHHTT--EEEEEEEEE--EE--SSHHHHHHHHHHHHHH----EEE--SS--THHHHTTTEEEEEE--SB-TTTTSTT-EEETTHHHHHHHHHHHHHHHHH-

InterPro domains:
  IPR002933 Peptidase M20 [PF01546] (64-373)
  IPR005941 Succinyl-diaminopimelate desuccinylase, proteobacteria [MF_01690] (4-377)
  IPR005941 Succinyl-diaminopimelate desuccinylase, proteobacteria [NF009557] (4-377)
  IPR005941 Succinyl-diaminopimelate desuccinylase, proteobacteria [TIGR01246] (7-375)
  IPR011650 Peptidase M20, dimerisation domain [PF07687] (177-284)
  IPR036264 Bacterial exopeptidase dimerisation domain [SSF55031] (181-289)
  IPR050072 Peptidase M20A family, bacterial cell wall biosynthesis [PTHR43808] (5-375)

Sequence (751 aa):
ETQSLELAKELISSRPSVTPDDRDCQKLLAERLHKIGFAAEELHFGDTKNIWLRRGTKAPVVCFAGHTDVVPTGPVEKWDSPPFEPAERDGRLYGRGAADMMKTSIACFVTACERFVAKHPNHQGSIALLITSDEEGDALDGTTKKVVDVLKARDELIDYCIIVGEPTAVDKLGDMIKNGRRGSLSGNLTVKKGKQGHIAYPHLAINPVHTFAPALLELTQEVWDEGNEYFPPTSFQISNINGGTGATNVIPGELNVKFNFRFSTESTEAGLKQRRVHAILDKKHGVQYDLQWSSCCSGQPFLTQAGKLTDVARAAIAETCGIEEAELSTTGGTSDGRFIKAIAQELIELLGPSNATIHQQINENVRLNDIPKLSAVYEGILARLLATTETQSLELAKEELISRPSVTPDDDRDCQKLLAERLHKIGFAAEELHFGDTKNIIWLRRGTKAPVVCFAGHTDVVPTGPVEKWDSPPFEPAERDGRLYGRGAADMMKTSIACFVTACERFVAKHPNHQGSIALLITSDEEGDALDGTTKVVDVLKARDELIDYCIIVGEPTAVDKLGDMIKNGRRGSLSGNLTVKKGKQQGHIAYPHLAIINPVHTFAPALLELTQEVWDEGNEEYFPPTSFQISNINGGTGATNVIPGELNNVKFNFRFSTESTEAGLKQQRRVHAILDKHGVQYDLQWSSCCSGQPFLTQAGKLTDVARAAIAETCGIEAELSTTGGTSDGRFIKAIAQELIELLGPSNATIHQINENVVRLNDIPKLSAVYEGILARLLA

Solvent-accessible surface area: 29910 Å² total; per-residue (Å²): 99,80,86,0,34,93,2,0,62,77,0,0,52,62,54,0,49,36,54,64,4,114,72,0,6,116,22,0,16,104,52,0,132,151,40,45,2,71,60,59,120,22,81,59,72,126,6,87,0,6,6,0,34,39,36,118,153,72,27,6,0,0,0,2,9,4,0,0,0,22,94,21,43,70,77,148,131,15,115,17,56,2,46,116,32,25,92,72,128,48,70,0,25,0,7,0,0,0,6,0,0,0,0,0,0,0,2,0,2,0,0,37,56,1,9,84,130,68,79,143,25,98,14,0,0,0,0,0,0,0,0,9,22,47,40,108,2,125,38,0,3,28,75,0,7,91,39,0,127,89,99,121,34,92,2,23,30,0,2,2,0,23,8,4,0,74,112,124,7,1,31,23,0,10,1,0,17,15,2,17,1,34,4,41,1,22,0,76,22,123,106,18,79,2,5,82,40,144,109,14,86,11,0,1,35,47,2,1,29,0,2,29,45,2,29,121,52,102,14,18,154,14,60,149,36,6,46,72,9,20,14,22,0,1,2,0,56,7,35,82,56,38,66,64,27,1,1,21,83,0,30,0,50,4,4,0,31,2,0,61,88,16,86,47,70,29,1,58,113,69,0,61,44,10,0,86,137,63,53,8,129,48,87,33,130,62,75,41,90,14,84,26,13,43,5,116,57,27,102,0,2,88,12,0,77,44,0,0,54,135,44,26,62,36,133,0,98,44,6,1,50,1,28,62,6,11,0,55,49,0,48,75,4,3,128,37,0,0,0,1,1,1,34,52,67,27,49,92,96,87,28,1,15,6,117,36,112,14,1,52,88,1,0,38,0,2,23,14,2,0,39,87,6,1,76,169,41,83,84,0,31,95,1,0,44,78,0,0,54,64,49,0,49,35,44,72,4,124,72,0,8,118,24,0,13,100,57,0,127,169,42,46,2,67,57,62,116,15,102,47,76,95,2,88,1,5,10,0,36,45,34,116,135,71,38,7,0,0,0,3,8,4,0,0,0,21,90,19,38,79,77,150,137,17,113,19,61,4,43,114,33,24,86,67,129,45,76,0,27,1,6,0,0,0,6,0,0,1,0,0,0,0,2,0,1,0,0,44,57,1,13,78,156,61,95,140,22,124,15,0,0,0,0,0,0,0,0,3,24,48,41,103,16,121,29,0,5,34,80,0,5,88,47,1,116,94,102,111,34,87,4,44,34,0,1,3,0,28,9,2,0,96,74,116,6,1,32,50,0,19,0,1,21,16,2,18,0,27,4,55,0,24,0,68,24,129,122,22,87,2,4,66,37,138,113,6,84,12,0,2,33,46,2,0,25,0,1,27,44,2,28,118,52,110,13,16,164,8,54,156,37,7,49,72,9,22,16,24,1,0,6,0,57,4,34,146,47,45,65,65,45,0,7,25,83,0,52,1,63,4,4,0,32,1,0,58,87,14,89,46,75,30,1,56,116,69,0,60,40,10,0,88,132,65,49,5,122,45,79,21,128,56,72,44,87,15,89,24,14,46,6,128,54,25,96,0,0,67,12,0,97,43,1,0,55,135,43,23,65,36,154,5,105,47,12,1,66,7,27,66,9,20,0,73,53,0,47,68,6,2,133,34,0,0,1,1,1,1,18,50,69,26,57,91,99,93,29,1,13,1,92,36,111,11,0,39,78,1,0,36,1,2,31,12,2,0,30,82,17,2,79